Protein AF-A0A7C5M0U9-F1 (afdb_monomer_lite)

Radius of gyration: 35.45 Å; chains: 1; bounding box: 84×72×92 Å

Foldseek 3Di:
DDQQADPVRFRQQQCCFVVPDLVNLVVLVCCLVVVDQEAEAEEEDAAAAFDAQKEKAAQQFPQQDPLLNCCVPPPQVVQLQVQVVVVVGHYYHDFHADPVSAETADDDNACSGPRNVSSLLLHTYMYMYGYPPDDPVSNCVNRVSSVVSNVVSCVVCVVVSVVSSVCCQQPPDQKAFQDWDWDWDPAFDKTWGADPVCPPVSHTDIGRHTYGRHIGGPDMDGQAQKKKFDLLLLSLVVSCVSSVFWKKFFQAKDWAWWKWKAFQAKDFAPDDDSNARFIATDIDIDTDGDIRGGGIMMGGLSGSSSNVVCNAQDCHHPHHVVRRVSCVVPDGNGDIDRMIGRHDDDDGRIDTDPARFFDDFDDCCCQPNPPNDDFLQPPDPDWAFDQVLQWTWDDDPQWIWTAGLFPRDIDTDPLLRLVLQLVQQVPDPPDDNVNSVVVSVVVSVVPPDCAWDWDFDPQFIKIAHSVVSHIDTLDDDPWHWADWDAALVRFKIWTATLLFIKMTGPVSDIDGAGDDPDSQKHKQFAFDCLDPPQVHPPDTGFWDAQNVNFKIKGKIWGLVQFDKDWDWDPPDPDIDIDIGRDHDVPGWDTQMWIWMTGNVHDDTATADPVVDDRRFKDFRDWDDQNVSQWIWTWIAGNQQQKIWTWIAGNPHNYIDTLDMDGDPHHWDRWDDWDADPQQKTWTWGCNVVETFIWIAHNSNHTPGTQDDDPWHFPFWPHALVVQQKTKTWTQVPHPFEIFIWITGNSHDDIDTQDDDDFHWDWDARPNRQKIWTWGAFQLFHTWIWIDGGVHDTNDTPGDSSPPVSSNYLFFDKDWDWDADPVGDTWIKIKGAASPDDPVDDFAEDEDDDQAAPAAPRHGGHPISVSSVQRSVNPVGYIYMYIRPPRND

Sequence (888 aa):
MGRRENAQGLDLNRDFIKLESPEARSLVRAFNLWNPHLFIDTHTTNGSRHRYLLTYDVPHNPAAPESIRRYLRETMMPAVTRTLEDKDIATFYYGNFDKEYRRWDTYGNEGRYSTEYMGLRGRLSILSEAYSYAEYRDRVRATGEFVRACIDHVVANRQQVVKLLKEAEEKPAATVPLRSKVVAFDKKVTVLGYDPEDPESQTPKDFAVEFWGRFDPTLTVARPYAYVFPFDCSRVADRLRMHGIRLERLTEDVSADVLTYSARKIKRAKRPFQGHALVTAEIEAAPEDRTLPAGSYVVRTDQPLGVLAVYLLEPQSEDGLATWNFFDDRWDTGDVYPVVRVQQEVTLPTEPVDRIVPAERLTLDKTYGPKYRISFGGRPTIPSWLPEGDRYKVTFHGRQYAVSAKTGAYTLLDGTDKRDVTAALAKLPGLNEDAVRRVADEIARQLPSKRPIVVVHRNDLLVYFPDRKRASWLTATTAPEELAEMSPDGKWVAFVRNDDLYVVDMSGRERALVVSDSPNILSGKLDWVYQEELYGRGNYKAFWWSPDSQSIAFLQLDESPVHRYTVTDHIPVRQRHEITPYPKAGDPLPKVRLGIVSPMGGEPRWADLFDYSLEDLLISRVDWAPDGRRVMVQLQNRAQTWLDLCSVDARSGSVSRLFRETTPAWVSVLGPPHWLKDGSFLWLSERSGYQHIYHYSGKGELQGAVTSGEWTVQRLYGVDEEKKWVYFSGFRENNLQAHGYRVALGGGEPTRLTGDSGSHSLRFSPDFRYFFDVVSGVHRPMSVTLYETGGPRVREIMPYLDDRLKYFALHEPEFLQVPAADGEPLDAMLIRPPDFDPSRKYPVLIHVYSGPQAPTVRDAWRGTTYLWHQMLAQEGYCIWMCDNRSAS

pLDDT: mean 91.97, std 7.2, range [46.78, 98.62]

Secondary structure (DSSP, 8-state):
----B-TTS-BGGG-TTT--SHHHHHHHHHHHHH--SEEEEEEEE--S--S-SEEEE----TTS-HHHHHIIIIIIHHHHHHHHHTTT--EEE--EE-TTS-EEE-----TTSHHHHHHHTT-EEEEEEEETTS-HHHHHHHHHHHHHHHHHHHHHTHHHHHHHHHHHHHS--SEEEEEEEEEE-SS-EEEEEE-TT-TTTT-EEEEEEEEEEEEEEEEEEEPPSEEEE-TT-HHHHHHHHHTT---EEESS-EEEEEEEEEEEEEEE-SS-BTTB--EEEEEEEEEEEEEE-TT-EEEESSSTTHHHHHHHH-TT-TTSTTTTTTTTTT--TTSBPS-EEE-S-----EEE-SSPPP-BPP-HHHHT-TTT---SS------EE-TTSSEEEEEETTEEEEEETTT--EEEPTT--HHHHHHHHTTSTT--HHHHHHHHHHHHHH-S-SS-EEEEETTEEEEEETTTTEEEES---SSPPEEEEE-TTSSEEEEEETTEEEEEETTS-EEEEE--S-TTEEESB--HHIIIIITTTT--B-EEE-TTSS-EEEEEEE-TTSPEEEEEE-SSSS-EEEEEE-PPTTSPPPEEEEEEE-TT--PPEEP--TTS-TTSEEEEEEEE-TTSSEEEEEEEETT-SEEEEEEEETTT--EEEEEEEE-SS--------EE-TTS-EEEEE-TTSS-EEEEE-TTS-EEEES--SSS-EEEEEEEETTTTEEEEEE-SS-SS--EEEEEETT--PPEE---SSSEEEEEE-TTSSEEEEEEEETTEEEEEEEEETTS-EEEEEE----GGGGGB-PPPPEEEEEE-TTS-EEEEEEE--TT--TTS---EEEE----TT-----SS--THHHHHHHHHHHTTPEEEEE--GGG-

Structure (mmCIF, N/CA/C/O backbone):
data_AF-A0A7C5M0U9-F1
#
_entry.id   AF-A0A7C5M0U9-F1
#
loop_
_atom_site.group_PDB
_atom_site.id
_atom_site.type_symbol
_atom_site.label_atom_id
_atom_site.label_alt_id
_atom_site.label_comp_id
_atom_site.label_asym_id
_atom_site.label_entity_id
_atom_site.label_seq_id
_atom_site.pdbx_PDB_ins_code
_atom_site.Cartn_x
_atom_site.Cartn_y
_atom_site.Cartn_z
_atom_site.occupancy
_atom_site.B_iso_or_equiv
_atom_site.auth_seq_id
_atom_site.auth_comp_id
_atom_site.auth_asym_id
_atom_site.auth_atom_id
_atom_site.pdbx_PDB_model_num
ATOM 1 N N . MET A 1 1 ? 26.717 14.431 -6.717 1.00 46.78 1 MET A N 1
ATOM 2 C CA . MET A 1 1 ? 25.936 13.705 -7.743 1.00 46.78 1 MET A CA 1
ATOM 3 C C . MET A 1 1 ? 24.750 13.022 -7.081 1.00 46.78 1 MET A C 1
ATOM 5 O O . MET A 1 1 ? 24.894 12.585 -5.946 1.00 46.78 1 MET A O 1
ATOM 9 N N . GLY A 1 2 ? 23.591 12.979 -7.743 1.00 57.28 2 GLY A N 1
ATOM 10 C CA . GLY A 1 2 ? 22.420 12.248 -7.243 1.00 57.28 2 GLY A CA 1
ATOM 11 C C . GLY A 1 2 ? 22.656 10.734 -7.219 1.00 57.28 2 GLY A C 1
ATOM 12 O O . GLY A 1 2 ? 23.521 10.226 -7.934 1.00 57.28 2 GLY A O 1
ATOM 13 N N . ARG A 1 3 ? 21.898 10.008 -6.391 1.00 62.59 3 ARG A N 1
ATOM 14 C CA . ARG A 1 3 ? 21.891 8.540 -6.399 1.00 62.59 3 ARG A CA 1
ATOM 15 C C . ARG A 1 3 ? 21.162 8.067 -7.662 1.00 62.59 3 ARG A C 1
ATOM 17 O O . ARG A 1 3 ? 20.001 8.414 -7.839 1.00 62.59 3 ARG A O 1
ATOM 24 N N . ARG A 1 4 ? 21.853 7.326 -8.536 1.00 70.25 4 ARG A N 1
ATOM 25 C CA . ARG A 1 4 ? 21.291 6.772 -9.790 1.00 70.25 4 ARG A CA 1
ATOM 26 C C . ARG A 1 4 ? 20.506 5.477 -9.577 1.00 70.25 4 ARG A C 1
ATOM 28 O O . ARG A 1 4 ? 19.680 5.102 -10.396 1.00 70.25 4 ARG A O 1
ATOM 35 N N . GLU A 1 5 ? 20.783 4.805 -8.470 1.00 79.12 5 GLU A N 1
ATOM 36 C CA . GLU A 1 5 ? 20.197 3.518 -8.128 1.00 79.12 5 GLU A CA 1
ATOM 37 C C . GLU A 1 5 ? 18.822 3.671 -7.472 1.00 79.12 5 GLU A C 1
ATOM 39 O O . GLU A 1 5 ? 18.633 4.529 -6.600 1.00 79.12 5 GLU A O 1
ATOM 44 N N . ASN A 1 6 ? 17.893 2.782 -7.826 1.00 75.94 6 ASN A N 1
ATOM 45 C CA . ASN A 1 6 ? 16.628 2.631 -7.115 1.00 75.94 6 ASN A CA 1
ATOM 46 C C . ASN A 1 6 ? 16.832 1.958 -5.736 1.00 75.94 6 ASN A C 1
ATOM 48 O O . ASN A 1 6 ? 17.949 1.643 -5.315 1.00 75.94 6 ASN A O 1
ATOM 52 N N . ALA A 1 7 ? 15.743 1.710 -5.002 1.00 69.88 7 ALA A N 1
ATOM 53 C CA . ALA A 1 7 ? 15.807 1.082 -3.676 1.00 69.88 7 ALA A CA 1
ATOM 54 C C . ALA A 1 7 ? 16.388 -0.349 -3.686 1.00 69.88 7 ALA A C 1
ATOM 56 O O . ALA A 1 7 ? 16.802 -0.842 -2.638 1.00 69.88 7 ALA A O 1
ATOM 57 N N . GLN A 1 8 ? 16.438 -1.000 -4.852 1.00 67.06 8 GLN A N 1
ATOM 58 C CA . GLN A 1 8 ? 17.035 -2.323 -5.051 1.00 67.06 8 GLN A CA 1
ATOM 59 C C . GLN A 1 8 ? 18.526 -2.251 -5.422 1.00 67.06 8 GLN A C 1
ATOM 61 O O . GLN A 1 8 ? 19.152 -3.291 -5.599 1.00 67.06 8 GLN A O 1
ATOM 66 N N . GLY A 1 9 ? 19.105 -1.048 -5.537 1.00 79.19 9 GLY A N 1
ATOM 67 C CA . GLY A 1 9 ? 20.491 -0.863 -5.976 1.00 79.19 9 GLY A CA 1
ATOM 68 C C . GLY A 1 9 ? 20.676 -0.917 -7.497 1.00 79.19 9 GLY A C 1
ATOM 69 O O . GLY A 1 9 ? 21.811 -1.009 -7.954 1.00 79.19 9 GLY A O 1
ATOM 70 N N . LEU A 1 10 ? 19.590 -0.879 -8.281 1.00 80.62 10 LEU A N 1
ATOM 71 C CA . LEU A 1 10 ? 19.642 -0.955 -9.743 1.00 80.62 10 LEU A CA 1
ATOM 72 C C . LEU A 1 10 ? 19.702 0.443 -10.364 1.00 80.62 10 LEU A C 1
ATOM 74 O O . LEU A 1 10 ? 18.847 1.283 -10.083 1.00 80.62 10 LEU A O 1
ATOM 78 N N . ASP A 1 11 ? 20.686 0.679 -11.228 1.00 88.81 11 ASP A N 1
ATOM 79 C CA . ASP A 1 11 ? 20.783 1.869 -12.073 1.00 88.81 11 ASP A CA 1
ATOM 80 C C . ASP A 1 11 ? 19.769 1.761 -13.218 1.00 88.81 11 ASP A C 1
ATOM 82 O O . ASP A 1 11 ? 19.903 0.927 -14.118 1.00 88.81 11 ASP A O 1
ATOM 86 N N . LEU A 1 12 ? 18.753 2.624 -13.186 1.00 86.50 12 LEU A N 1
ATOM 87 C CA . LEU A 1 12 ? 17.674 2.629 -14.175 1.00 86.50 12 LEU A CA 1
ATOM 88 C C . LEU A 1 12 ? 18.185 2.925 -15.595 1.00 86.50 12 LEU A C 1
ATOM 90 O O . LEU A 1 12 ? 17.622 2.428 -16.567 1.00 86.50 12 LEU A O 1
ATOM 94 N N . ASN A 1 13 ? 19.298 3.657 -15.727 1.00 85.00 13 ASN A N 1
ATOM 95 C CA . ASN A 1 13 ? 19.946 3.944 -17.011 1.00 85.00 13 ASN A CA 1
ATOM 96 C C . ASN A 1 13 ? 20.828 2.768 -17.499 1.00 85.00 13 ASN A C 1
ATOM 98 O O . ASN A 1 13 ? 21.623 2.905 -18.426 1.00 85.00 13 ASN A O 1
ATOM 102 N N . ARG A 1 14 ? 20.771 1.602 -16.845 1.00 91.81 14 ARG A N 1
ATOM 103 C CA . ARG A 1 14 ? 21.458 0.369 -17.275 1.00 91.81 14 ARG A CA 1
ATOM 104 C C . ARG A 1 14 ? 20.505 -0.822 -17.386 1.00 91.81 14 ARG A C 1
ATOM 106 O O . ARG A 1 14 ? 20.961 -1.957 -17.494 1.00 91.81 14 ARG A O 1
ATOM 113 N N . ASP A 1 15 ? 19.195 -0.581 -17.329 1.00 92.50 15 ASP A N 1
ATOM 114 C CA . ASP A 1 15 ? 18.182 -1.628 -17.157 1.00 92.50 15 ASP A CA 1
ATOM 115 C C . ASP A 1 15 ? 17.341 -1.899 -18.417 1.00 92.50 15 ASP A C 1
ATOM 117 O O . ASP A 1 15 ? 16.514 -2.807 -18.414 1.00 92.50 15 ASP A O 1
ATOM 121 N N . PHE A 1 16 ? 17.559 -1.164 -19.515 1.00 94.56 16 PHE A N 1
ATOM 122 C CA . PHE A 1 16 ? 16.717 -1.233 -20.719 1.00 94.56 16 PHE A CA 1
ATOM 123 C C . PHE A 1 16 ? 16.769 -2.570 -21.469 1.00 94.56 16 PHE A C 1
ATOM 125 O O . PHE A 1 16 ? 15.836 -2.856 -22.210 1.00 94.56 16 PHE A O 1
ATOM 132 N N . ILE A 1 17 ? 17.803 -3.393 -21.250 1.00 95.56 17 ILE A N 1
ATOM 133 C CA . ILE A 1 17 ? 17.905 -4.766 -21.776 1.00 95.56 17 ILE A CA 1
ATOM 134 C C . ILE A 1 17 ? 17.333 -5.798 -20.802 1.00 95.56 17 ILE A C 1
ATOM 136 O O . ILE A 1 17 ? 16.597 -6.691 -21.195 1.00 95.56 17 ILE A O 1
ATOM 140 N N . LYS A 1 18 ? 17.685 -5.714 -19.519 1.00 93.19 18 LYS A N 1
ATOM 141 C CA . LYS A 1 18 ? 17.356 -6.765 -18.543 1.00 93.19 18 LYS A CA 1
ATOM 142 C C . LYS A 1 18 ? 15.956 -6.612 -17.928 1.00 93.19 18 LYS A C 1
ATOM 144 O O . LYS A 1 18 ? 15.379 -7.607 -17.484 1.00 93.19 18 LYS A O 1
ATOM 149 N N . LEU A 1 19 ? 15.404 -5.391 -17.943 1.00 91.25 19 LEU A N 1
ATOM 150 C CA . LEU A 1 19 ? 14.068 -5.017 -17.457 1.00 91.25 19 LEU A CA 1
ATOM 151 C C . LEU A 1 19 ? 13.758 -5.592 -16.072 1.00 91.25 19 LEU A C 1
ATOM 153 O O . LEU A 1 19 ? 12.736 -6.249 -15.846 1.00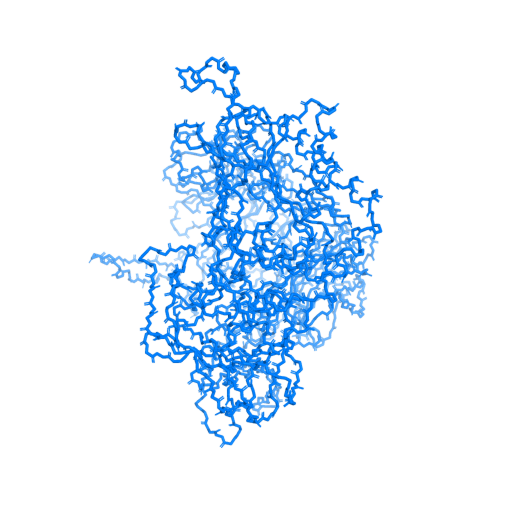 91.25 19 LEU A O 1
ATOM 157 N N . GLU A 1 20 ? 14.658 -5.383 -15.118 1.00 85.50 20 GLU A N 1
ATOM 158 C CA . GLU A 1 20 ? 14.514 -5.947 -13.777 1.00 85.50 20 GLU A CA 1
ATOM 159 C C . GLU A 1 20 ? 13.778 -5.018 -12.816 1.00 85.50 20 GLU A C 1
ATOM 161 O O . GLU A 1 20 ? 13.069 -5.500 -11.924 1.00 85.50 20 GLU A O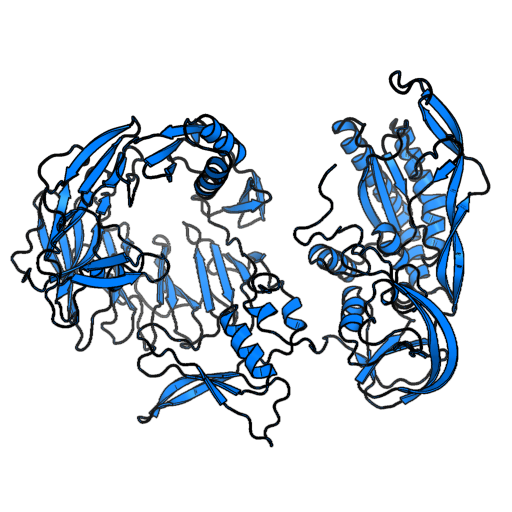 1
ATOM 166 N N . SER A 1 21 ? 13.890 -3.709 -13.031 1.00 81.44 21 SER A N 1
ATOM 167 C CA . SER A 1 21 ? 13.201 -2.691 -12.249 1.00 81.44 21 SER A CA 1
ATOM 168 C C . SER A 1 21 ? 11.746 -2.502 -12.716 1.00 81.44 21 SER A C 1
ATOM 170 O O . SER A 1 21 ? 11.461 -2.513 -13.922 1.00 81.44 21 SER A O 1
ATOM 172 N N . PRO A 1 22 ? 10.786 -2.309 -11.790 1.00 74.06 22 PRO A N 1
ATOM 173 C CA . PRO A 1 22 ? 9.418 -1.923 -12.140 1.00 74.06 22 PRO A CA 1
ATOM 174 C C . PRO A 1 22 ? 9.348 -0.633 -12.972 1.00 74.06 22 PRO A C 1
ATOM 176 O O . PRO A 1 22 ? 8.481 -0.503 -13.839 1.00 74.06 22 PRO A O 1
ATOM 179 N N . GLU A 1 23 ? 10.268 0.305 -12.734 1.00 82.94 23 GLU A N 1
ATOM 180 C CA . GLU A 1 23 ? 10.356 1.582 -13.439 1.00 82.94 23 GLU A CA 1
ATOM 181 C C . GLU A 1 23 ? 10.695 1.386 -14.924 1.00 82.94 23 GLU A C 1
ATOM 183 O O . GLU A 1 23 ? 9.953 1.868 -15.785 1.00 82.94 23 GLU A O 1
ATOM 188 N N . ALA A 1 24 ? 11.748 0.620 -15.241 1.00 87.69 24 ALA A N 1
ATOM 189 C CA . ALA A 1 24 ? 12.125 0.338 -16.628 1.00 87.69 24 ALA A CA 1
ATOM 190 C C . ALA A 1 24 ? 11.032 -0.452 -17.360 1.00 87.69 24 ALA A C 1
ATOM 192 O O . ALA A 1 24 ? 10.690 -0.124 -18.496 1.00 87.69 24 ALA A O 1
ATOM 193 N N . ARG A 1 25 ? 10.409 -1.440 -16.699 1.00 85.62 25 ARG A N 1
ATOM 194 C CA . ARG A 1 25 ? 9.270 -2.185 -17.270 1.00 85.62 25 ARG A CA 1
ATOM 195 C C . ARG A 1 25 ? 8.093 -1.279 -17.596 1.00 85.62 25 ARG A C 1
ATOM 197 O O . ARG A 1 25 ? 7.492 -1.417 -18.657 1.00 85.62 25 ARG A O 1
ATOM 204 N N . SER A 1 26 ? 7.760 -0.357 -16.696 1.00 82.62 26 SER A N 1
ATOM 205 C CA . SER A 1 26 ? 6.650 0.580 -16.898 1.00 82.62 26 SER A CA 1
ATOM 206 C C . SER A 1 26 ? 6.927 1.513 -18.074 1.00 82.62 26 SER A C 1
ATOM 208 O O . SER A 1 26 ? 6.050 1.725 -18.912 1.00 82.62 26 SER A O 1
ATOM 210 N N . LEU A 1 27 ? 8.161 2.012 -18.176 1.00 89.06 27 LEU A N 1
ATOM 211 C CA . LEU A 1 27 ? 8.588 2.865 -19.278 1.00 89.06 27 LEU A CA 1
ATOM 212 C C . LEU A 1 27 ? 8.574 2.114 -20.619 1.00 89.06 27 LEU A C 1
ATOM 214 O O . LEU A 1 27 ? 7.992 2.596 -21.589 1.00 89.06 27 LEU A O 1
ATOM 218 N N . VAL A 1 28 ? 9.119 0.897 -20.670 1.00 92.31 28 VAL A N 1
ATOM 219 C CA . VAL A 1 28 ? 9.087 0.070 -21.886 1.00 92.31 28 VAL A CA 1
ATOM 220 C C . VAL A 1 28 ? 7.664 -0.347 -22.252 1.00 92.31 28 VAL A C 1
ATOM 222 O O . VAL A 1 28 ? 7.319 -0.340 -23.430 1.00 92.31 28 VAL A O 1
ATOM 225 N N . ARG A 1 29 ? 6.786 -0.612 -21.278 1.00 87.25 29 ARG A N 1
ATOM 226 C CA . ARG A 1 29 ? 5.357 -0.835 -21.542 1.00 87.25 29 ARG A CA 1
ATOM 227 C C . ARG A 1 29 ? 4.712 0.387 -22.196 1.00 87.25 29 ARG A C 1
ATOM 229 O O . ARG A 1 29 ? 3.947 0.220 -23.143 1.00 87.25 29 ARG A O 1
ATOM 236 N N . ALA A 1 30 ? 5.039 1.598 -21.745 1.00 88.88 30 ALA A N 1
ATOM 237 C CA . ALA A 1 30 ? 4.588 2.820 -22.408 1.00 88.88 30 ALA A CA 1
ATOM 238 C C . ALA A 1 30 ? 5.130 2.913 -23.845 1.00 88.88 30 ALA A C 1
ATOM 240 O O . ALA A 1 30 ? 4.378 3.254 -24.754 1.00 88.88 30 ALA A O 1
ATOM 241 N N . PHE A 1 31 ? 6.389 2.529 -24.083 1.00 93.69 31 PHE A N 1
ATOM 242 C CA . PHE A 1 31 ? 6.954 2.473 -25.436 1.00 93.69 31 PHE A CA 1
ATOM 243 C C . PHE A 1 31 ? 6.272 1.434 -26.325 1.00 93.69 31 PHE A C 1
ATOM 245 O O . PHE A 1 31 ? 6.088 1.692 -27.508 1.00 93.69 31 PHE A O 1
ATOM 252 N N . ASN A 1 32 ? 5.872 0.286 -25.780 1.00 91.06 32 ASN A N 1
ATOM 253 C CA . ASN A 1 32 ? 5.153 -0.743 -26.532 1.00 91.06 32 ASN A CA 1
ATOM 254 C C . ASN A 1 32 ? 3.743 -0.277 -26.922 1.00 91.06 32 ASN A C 1
ATOM 256 O O . ASN A 1 32 ? 3.297 -0.553 -28.028 1.00 91.06 32 ASN A O 1
ATOM 260 N N . LEU A 1 33 ? 3.053 0.433 -26.023 1.00 86.56 33 LEU A N 1
ATOM 261 C CA . LEU A 1 33 ? 1.689 0.918 -26.256 1.00 86.56 33 LEU A CA 1
ATOM 262 C C . LEU A 1 33 ? 1.644 2.154 -27.161 1.00 86.56 33 LEU A C 1
ATOM 264 O O . LEU A 1 33 ? 0.762 2.264 -28.006 1.00 86.56 33 LEU A O 1
ATOM 268 N N . TRP A 1 34 ? 2.563 3.099 -26.957 1.00 91.94 34 TRP A N 1
ATOM 269 C CA . TRP A 1 34 ? 2.548 4.390 -27.646 1.00 91.94 34 TRP A CA 1
ATOM 270 C C . TRP A 1 34 ? 3.458 4.437 -28.876 1.00 91.94 34 TRP A C 1
ATOM 272 O O . TRP A 1 34 ? 3.145 5.139 -29.832 1.00 91.94 34 TRP A O 1
ATOM 282 N N . ASN A 1 35 ? 4.566 3.688 -28.855 1.00 90.31 35 ASN A N 1
ATOM 283 C CA . ASN A 1 35 ? 5.548 3.583 -29.936 1.00 90.31 35 ASN A CA 1
ATOM 284 C C . ASN A 1 35 ? 5.995 4.954 -30.501 1.00 90.31 35 ASN A C 1
ATOM 286 O O . ASN A 1 35 ? 5.722 5.275 -31.660 1.00 90.31 35 ASN A O 1
ATOM 290 N N . PRO A 1 36 ? 6.656 5.799 -29.684 1.00 93.94 36 PRO A N 1
ATOM 291 C CA . PRO A 1 36 ? 6.927 7.187 -30.045 1.00 93.94 36 PRO A CA 1
ATOM 292 C C . PRO A 1 36 ? 7.879 7.315 -31.239 1.00 93.94 36 PRO A C 1
ATOM 294 O O . PRO A 1 36 ? 8.899 6.634 -31.306 1.00 93.94 36 PRO A O 1
ATOM 297 N N . HIS A 1 37 ? 7.597 8.262 -32.140 1.00 95.69 37 HIS A N 1
ATOM 298 C CA . HIS A 1 37 ? 8.490 8.593 -33.259 1.00 95.69 37 HIS A CA 1
ATOM 299 C C . HIS A 1 37 ? 9.816 9.224 -32.797 1.00 95.69 37 HIS A C 1
ATOM 301 O O . HIS A 1 37 ? 10.847 8.977 -33.420 1.00 95.69 37 HIS A O 1
ATOM 307 N N . LEU A 1 38 ? 9.773 10.028 -31.726 1.00 96.75 38 LEU A N 1
ATOM 308 C CA . LEU A 1 38 ? 10.909 10.731 -31.126 1.00 96.75 38 LEU A CA 1
ATOM 309 C C . LEU A 1 38 ? 10.945 10.482 -29.614 1.00 96.75 38 LEU A C 1
ATOM 311 O O . LEU A 1 38 ? 9.958 10.726 -28.920 1.00 96.75 38 LEU A O 1
ATOM 315 N N . PHE A 1 39 ? 12.101 10.056 -29.117 1.00 96.69 39 PHE A N 1
ATOM 316 C CA . PHE A 1 39 ? 12.426 9.952 -27.700 1.00 96.69 39 PHE A CA 1
ATOM 317 C C . PHE A 1 39 ? 13.612 10.871 -27.383 1.00 96.69 39 PHE A C 1
ATOM 319 O O . PHE A 1 39 ? 14.616 10.862 -28.093 1.00 96.69 39 PHE A O 1
ATOM 326 N N . ILE A 1 40 ? 13.488 11.688 -26.336 1.00 97.12 40 ILE A N 1
ATOM 327 C CA . ILE A 1 40 ? 14.562 12.570 -25.868 1.00 97.12 40 ILE A CA 1
ATOM 328 C C . ILE A 1 40 ? 14.839 12.224 -24.411 1.00 97.12 40 ILE A C 1
ATOM 330 O O . ILE A 1 40 ? 13.965 12.391 -23.560 1.00 97.12 40 ILE A O 1
ATOM 334 N N . ASP A 1 41 ? 16.049 11.752 -24.140 1.00 94.50 41 ASP A N 1
ATOM 335 C CA . ASP A 1 41 ? 16.510 11.427 -22.803 1.00 94.50 41 ASP A CA 1
ATOM 336 C C . ASP A 1 41 ? 17.297 12.596 -22.211 1.00 94.50 41 ASP A C 1
ATOM 338 O O . ASP A 1 41 ? 18.410 12.903 -22.639 1.00 94.50 41 ASP A O 1
ATOM 342 N N . THR A 1 42 ? 16.697 13.293 -21.248 1.00 94.00 42 THR A N 1
ATOM 343 C CA . THR A 1 42 ? 17.275 14.500 -20.652 1.00 94.00 42 THR A CA 1
ATOM 344 C C . THR A 1 42 ? 18.045 14.173 -19.378 1.00 94.00 42 THR A C 1
ATOM 346 O O . THR A 1 42 ? 17.456 13.779 -18.370 1.00 94.00 42 THR A O 1
ATOM 349 N N . HIS A 1 43 ? 19.349 14.426 -19.399 1.00 91.44 43 HIS A N 1
ATOM 350 C CA . HIS A 1 43 ? 20.292 14.173 -18.318 1.00 91.44 43 HIS A CA 1
ATOM 351 C C . HIS A 1 43 ? 20.998 15.445 -17.848 1.00 91.44 43 HIS A C 1
ATOM 353 O O . HIS A 1 43 ? 20.979 16.508 -18.475 1.00 91.44 43 HIS A O 1
ATOM 359 N N . THR A 1 44 ? 21.612 15.329 -16.671 1.00 88.94 44 THR A N 1
ATOM 360 C CA . THR A 1 44 ? 22.604 16.284 -16.186 1.00 88.94 44 THR A CA 1
ATOM 361 C C . THR A 1 44 ? 23.882 15.534 -15.837 1.00 88.94 44 THR A C 1
ATOM 363 O O . THR A 1 44 ? 23.871 14.652 -14.971 1.00 88.94 44 THR A O 1
ATOM 366 N N . THR A 1 45 ? 24.989 15.932 -16.455 1.00 86.81 45 THR A N 1
ATOM 367 C CA . THR A 1 45 ? 26.295 15.281 -16.336 1.00 86.81 45 THR A CA 1
ATOM 368 C C . THR A 1 45 ? 27.330 16.171 -15.660 1.00 86.81 45 THR A C 1
ATOM 370 O O . THR A 1 45 ? 27.205 17.393 -15.596 1.00 86.81 45 THR A O 1
ATOM 373 N N . ASN A 1 46 ? 28.377 15.536 -15.148 1.00 81.00 46 ASN A N 1
ATOM 374 C CA . ASN A 1 46 ? 29.567 16.160 -14.584 1.00 81.00 46 ASN A CA 1
ATOM 375 C C . ASN A 1 46 ? 30.827 15.798 -15.395 1.00 81.00 46 ASN A C 1
ATOM 377 O O . ASN A 1 46 ? 31.892 15.662 -14.794 1.00 81.00 46 ASN A O 1
ATOM 381 N N . GLY A 1 47 ? 30.674 15.560 -16.706 1.00 82.31 47 GLY A N 1
ATOM 382 C CA . GLY A 1 47 ? 31.752 15.195 -17.635 1.00 82.31 47 GLY A CA 1
ATOM 383 C C . GLY A 1 47 ? 32.893 16.219 -17.717 1.00 82.31 47 GLY A C 1
ATOM 384 O O . GLY A 1 47 ? 33.059 17.065 -16.835 1.00 82.31 47 GLY A O 1
ATOM 385 N N . SER A 1 48 ? 33.708 16.148 -18.771 1.00 84.94 48 SER A N 1
ATOM 386 C CA . SER A 1 48 ? 34.817 17.093 -18.952 1.00 84.94 48 SER A CA 1
ATOM 387 C C . SER A 1 48 ? 34.327 18.546 -18.930 1.00 84.94 48 SER A C 1
ATOM 389 O O . SER A 1 48 ? 33.204 18.863 -19.319 1.00 84.94 48 SER A O 1
ATOM 391 N N . ARG A 1 49 ? 35.166 19.453 -18.425 1.00 87.00 49 ARG A N 1
ATOM 392 C CA . ARG A 1 49 ? 34.824 20.875 -18.340 1.00 87.00 49 ARG A CA 1
ATOM 393 C C . ARG A 1 49 ? 35.077 21.547 -19.688 1.00 87.00 49 ARG A C 1
ATOM 395 O O . ARG A 1 49 ? 36.192 21.496 -20.198 1.00 87.00 49 ARG A O 1
ATOM 402 N N . HIS A 1 50 ? 34.058 22.191 -20.245 1.00 92.12 50 HIS A N 1
ATOM 403 C CA . HIS A 1 50 ? 34.115 22.843 -21.556 1.00 92.12 50 HIS A CA 1
ATOM 404 C C . HIS A 1 50 ? 33.065 23.956 -21.679 1.00 92.12 50 HIS A C 1
ATOM 406 O O . HIS A 1 50 ? 32.239 24.146 -20.785 1.00 92.12 50 HIS A O 1
ATOM 412 N N . ARG A 1 51 ? 33.073 24.696 -22.795 1.00 92.12 51 ARG A N 1
ATOM 413 C CA . ARG A 1 51 ? 32.240 25.904 -22.962 1.00 92.12 51 ARG A CA 1
ATOM 414 C C . ARG A 1 51 ? 30.806 25.642 -23.439 1.00 92.12 51 ARG A C 1
ATOM 416 O O . ARG A 1 51 ? 30.003 26.568 -23.449 1.00 92.12 51 ARG A O 1
ATOM 423 N N . TYR A 1 52 ? 30.453 24.407 -23.801 1.00 93.19 52 TYR A N 1
ATOM 424 C CA . TYR A 1 52 ? 29.060 24.046 -24.099 1.00 93.19 52 TYR A CA 1
ATOM 425 C C . TYR A 1 52 ? 28.202 23.993 -22.827 1.00 93.19 52 TYR A C 1
ATOM 427 O O . TYR A 1 52 ? 28.592 23.359 -21.844 1.00 93.19 52 TYR A O 1
ATOM 435 N N . LEU A 1 53 ? 27.018 24.617 -22.867 1.00 90.50 53 LEU A N 1
ATOM 436 C CA . LEU A 1 53 ? 26.008 24.521 -21.799 1.00 90.50 53 LEU A CA 1
ATOM 437 C C . LEU A 1 53 ? 25.273 23.174 -21.823 1.00 90.50 53 LEU A C 1
ATOM 439 O O . LEU A 1 53 ? 24.832 22.674 -20.783 1.00 90.50 53 LEU A O 1
ATOM 443 N N . LEU A 1 54 ? 25.137 22.614 -23.023 1.00 95.12 54 LEU A N 1
ATOM 444 C CA . LEU A 1 54 ? 24.464 21.359 -23.306 1.00 95.12 54 LEU A CA 1
ATOM 445 C C . LEU A 1 54 ? 25.206 20.657 -24.440 1.00 95.12 54 LEU A C 1
ATOM 447 O O . LEU A 1 54 ? 25.522 21.272 -25.459 1.00 95.12 54 LEU A O 1
ATOM 451 N N . THR A 1 55 ? 25.461 19.370 -24.273 1.00 96.56 55 THR A N 1
ATOM 452 C CA . THR A 1 55 ? 25.841 18.483 -25.372 1.00 96.56 55 THR A CA 1
ATOM 453 C C . THR A 1 55 ? 24.718 17.489 -25.606 1.00 96.56 55 THR A C 1
ATOM 455 O O . THR A 1 55 ? 23.815 17.339 -24.783 1.00 96.56 55 THR A O 1
ATOM 458 N N . TYR A 1 56 ? 24.721 16.848 -26.761 1.00 96.88 56 TYR A N 1
ATOM 459 C CA . TYR A 1 56 ? 23.702 15.873 -27.112 1.00 96.88 56 TYR A CA 1
ATOM 460 C C . TYR A 1 56 ? 24.326 14.667 -27.775 1.00 96.88 56 TYR A C 1
ATOM 462 O O . TYR A 1 56 ? 25.436 14.739 -28.284 1.00 96.88 56 TYR A O 1
ATOM 470 N N . ASP A 1 57 ? 23.594 13.570 -27.854 1.00 95.69 57 ASP A N 1
ATOM 471 C CA . ASP A 1 57 ? 24.020 12.468 -28.694 1.00 95.69 57 ASP A CA 1
ATOM 472 C C . ASP A 1 57 ? 22.857 11.743 -29.350 1.00 95.69 57 ASP A C 1
ATOM 474 O O . ASP A 1 57 ? 21.699 11.924 -28.984 1.00 95.69 57 ASP A O 1
ATOM 478 N N . VAL A 1 58 ? 23.172 10.936 -30.351 1.00 96.69 58 VAL A N 1
ATOM 479 C CA . VAL A 1 58 ? 22.210 10.135 -31.131 1.00 96.69 58 VAL A CA 1
ATOM 480 C C . VAL A 1 58 ? 22.560 8.653 -30.965 1.00 96.69 58 VAL A C 1
ATOM 482 O O . VAL A 1 58 ? 23.537 8.373 -30.296 1.00 96.69 58 VAL A O 1
ATOM 485 N N . PRO A 1 59 ? 21.831 7.667 -31.508 1.00 95.19 59 PRO A N 1
ATOM 486 C CA . PRO A 1 59 ? 22.235 6.270 -31.385 1.00 95.19 59 PRO A CA 1
ATOM 487 C C . PRO A 1 59 ? 23.479 5.971 -32.228 1.00 95.19 59 PRO A C 1
ATOM 489 O O . PRO A 1 59 ? 23.584 6.393 -33.388 1.00 95.19 59 PRO A O 1
ATOM 492 N N . HIS A 1 60 ? 24.400 5.202 -31.659 1.00 93.44 60 HIS A N 1
ATOM 493 C CA . HIS A 1 60 ? 25.685 4.832 -32.254 1.00 93.44 60 HIS A CA 1
ATOM 494 C C . HIS A 1 60 ? 25.720 3.366 -32.638 1.00 93.44 60 HIS A C 1
ATOM 496 O O . HIS A 1 60 ? 26.501 2.995 -33.518 1.00 93.44 60 HIS A O 1
ATOM 502 N N . ASN A 1 61 ? 24.888 2.545 -31.992 1.00 95.50 61 ASN A N 1
ATOM 503 C CA . ASN A 1 61 ? 24.868 1.114 -32.188 1.00 95.50 61 ASN A CA 1
ATOM 504 C C . ASN A 1 61 ? 24.664 0.803 -33.677 1.00 95.50 61 ASN A C 1
ATOM 506 O O . ASN A 1 61 ? 23.648 1.200 -34.257 1.00 95.50 61 ASN A O 1
ATOM 510 N N . PRO A 1 62 ? 25.611 0.108 -34.326 1.00 95.75 62 PRO A N 1
ATOM 511 C CA . PRO A 1 62 ? 25.534 -0.111 -35.760 1.00 95.75 62 PRO A CA 1
ATOM 512 C C . PRO A 1 62 ? 24.376 -1.030 -36.175 1.00 95.75 62 PRO A C 1
ATOM 514 O O . PRO A 1 62 ? 24.037 -1.049 -37.357 1.00 95.75 62 PRO A O 1
ATOM 517 N N . ALA A 1 63 ? 23.738 -1.743 -35.237 1.00 95.38 63 ALA A N 1
ATOM 518 C CA . ALA A 1 63 ? 22.495 -2.470 -35.488 1.00 95.38 63 ALA A CA 1
ATOM 519 C C . ALA A 1 63 ? 21.254 -1.571 -35.580 1.00 95.38 63 ALA A C 1
ATOM 521 O O . ALA A 1 63 ? 20.260 -1.982 -36.179 1.00 95.38 63 ALA A O 1
ATOM 522 N N . ALA A 1 64 ? 21.294 -0.343 -35.053 1.00 94.50 64 ALA A N 1
ATOM 523 C CA . ALA A 1 64 ? 20.226 0.622 -35.288 1.00 94.50 64 ALA A CA 1
ATOM 524 C C . ALA A 1 64 ? 20.182 1.015 -36.783 1.00 94.50 64 ALA A C 1
ATOM 526 O O . ALA A 1 64 ? 21.249 1.205 -37.390 1.00 94.50 64 ALA A O 1
ATOM 527 N N . PRO A 1 65 ? 18.984 1.185 -37.386 1.00 94.19 65 PRO A N 1
ATOM 528 C CA . PRO A 1 65 ? 18.849 1.448 -38.816 1.00 94.19 65 PRO A CA 1
ATOM 529 C C . PRO A 1 65 ? 19.731 2.608 -39.287 1.00 94.19 65 PRO A C 1
ATOM 531 O O . PRO A 1 65 ? 19.654 3.725 -38.770 1.00 94.19 65 PRO A O 1
ATOM 534 N N . GLU A 1 66 ? 20.573 2.347 -40.288 1.00 92.94 66 GLU A N 1
ATOM 535 C CA . GLU A 1 66 ? 21.527 3.332 -40.809 1.00 92.94 66 GLU A CA 1
ATOM 536 C C . GLU A 1 66 ? 20.823 4.598 -41.306 1.00 92.94 66 GLU A C 1
ATOM 538 O O . GLU A 1 66 ? 21.284 5.706 -41.041 1.00 92.94 66 GLU A O 1
ATOM 543 N N . SER A 1 67 ? 19.665 4.448 -41.954 1.00 94.06 67 SER A N 1
ATOM 544 C CA . SER A 1 67 ? 18.848 5.567 -42.430 1.00 94.06 67 SER A CA 1
ATOM 545 C C . SER A 1 67 ? 18.459 6.529 -41.300 1.00 94.06 67 SER A C 1
ATOM 547 O O . SER A 1 67 ? 18.523 7.745 -41.485 1.00 94.06 67 SER A O 1
ATOM 549 N N . ILE A 1 68 ? 18.119 5.998 -40.120 1.00 95.62 68 ILE A N 1
ATOM 550 C CA . ILE A 1 68 ? 17.778 6.775 -38.923 1.00 95.62 68 ILE A CA 1
ATOM 551 C C . ILE A 1 68 ? 19.019 7.446 -38.340 1.00 95.62 68 ILE A C 1
ATOM 553 O O . ILE A 1 68 ? 19.002 8.656 -38.107 1.00 95.62 68 ILE A O 1
ATOM 557 N N . ARG A 1 69 ? 20.107 6.687 -38.139 1.00 95.00 69 ARG A N 1
ATOM 558 C CA . ARG A 1 69 ? 21.363 7.230 -37.595 1.00 95.00 69 ARG A CA 1
ATOM 559 C C . ARG A 1 69 ? 21.902 8.363 -38.468 1.00 95.00 69 ARG A C 1
ATOM 561 O O . ARG A 1 69 ? 22.282 9.412 -37.948 1.00 95.00 69 ARG A O 1
ATOM 568 N N . ARG A 1 70 ? 21.869 8.183 -39.791 1.00 95.44 70 ARG A N 1
ATOM 569 C CA . ARG A 1 70 ? 22.292 9.188 -40.771 1.00 95.44 70 ARG A CA 1
ATOM 570 C C . ARG A 1 70 ? 21.399 10.424 -40.744 1.00 95.44 70 ARG A C 1
ATOM 572 O O . ARG A 1 70 ? 21.914 11.532 -40.672 1.00 95.44 70 ARG A O 1
ATOM 579 N N . TYR A 1 71 ? 20.074 10.256 -40.738 1.00 97.69 71 TYR A N 1
ATOM 580 C CA . TYR A 1 71 ? 19.144 11.386 -40.642 1.00 97.69 71 TYR A CA 1
ATOM 581 C C . TYR A 1 71 ? 19.376 12.216 -39.373 1.00 97.69 71 TYR A C 1
ATOM 583 O O . TYR A 1 71 ? 19.479 13.441 -39.446 1.00 97.69 71 TYR A O 1
ATOM 591 N N . LEU A 1 72 ? 19.522 11.560 -38.218 1.00 97.75 72 LEU A N 1
ATOM 592 C CA . LEU A 1 72 ? 19.820 12.245 -36.963 1.00 97.75 72 LEU A CA 1
ATOM 593 C C . LEU A 1 72 ? 21.143 13.013 -37.054 1.00 97.75 72 LEU A C 1
ATOM 595 O O . LEU A 1 72 ? 21.173 14.214 -36.784 1.00 97.75 72 LEU A O 1
ATOM 599 N N . ARG A 1 73 ? 22.216 12.343 -37.491 1.00 94.94 73 ARG A N 1
ATOM 600 C CA . ARG A 1 73 ? 23.572 12.900 -37.457 1.00 94.94 73 ARG A CA 1
ATOM 601 C C . ARG A 1 73 ? 23.831 13.981 -38.510 1.00 94.94 73 ARG A C 1
ATOM 603 O O . ARG A 1 73 ? 24.510 14.964 -38.220 1.00 94.94 73 ARG A O 1
ATOM 610 N N . GLU A 1 74 ? 23.299 13.807 -39.717 1.00 95.25 74 GLU A N 1
ATOM 611 C CA . GLU A 1 74 ? 23.611 14.647 -40.882 1.00 95.25 74 GLU A CA 1
ATOM 612 C C . GLU A 1 74 ? 22.514 15.667 -41.213 1.00 95.25 74 GLU A C 1
ATOM 614 O O . GLU A 1 74 ? 22.785 16.646 -41.903 1.00 95.25 74 GLU A O 1
ATOM 619 N N . THR A 1 75 ? 21.277 15.464 -40.744 1.00 97.25 75 THR A N 1
ATOM 620 C CA . THR A 1 75 ? 20.139 16.342 -41.075 1.00 97.25 75 THR A CA 1
ATOM 621 C C . THR A 1 75 ? 19.567 17.041 -39.846 1.00 97.25 75 THR A C 1
ATOM 623 O O . THR A 1 75 ? 19.600 18.270 -39.769 1.00 97.25 75 THR A O 1
ATOM 626 N N . MET A 1 76 ? 19.053 16.277 -38.879 1.00 97.75 76 MET A N 1
ATOM 627 C CA . MET A 1 76 ? 18.303 16.839 -37.755 1.00 97.75 76 MET A CA 1
ATOM 628 C C . MET A 1 76 ? 19.208 17.598 -36.785 1.00 97.75 76 MET A C 1
ATOM 630 O O . MET A 1 76 ? 18.978 18.782 -36.541 1.00 97.75 76 MET A O 1
ATOM 634 N N . MET A 1 77 ? 20.254 16.957 -36.258 1.00 97.75 77 MET A N 1
ATOM 635 C CA . MET A 1 77 ? 21.096 17.585 -35.238 1.00 97.75 77 MET A CA 1
ATOM 636 C C . MET A 1 77 ? 21.858 18.819 -35.744 1.00 97.75 77 MET A C 1
ATOM 638 O O . MET A 1 77 ? 21.855 19.821 -35.034 1.00 97.75 77 MET A O 1
ATOM 642 N N . PRO A 1 78 ? 22.395 18.860 -36.982 1.00 97.12 78 PRO A N 1
ATOM 643 C CA . PRO A 1 78 ? 22.962 20.093 -37.535 1.00 97.12 78 PRO A CA 1
ATOM 644 C C . PRO A 1 78 ? 21.949 21.240 -37.690 1.00 97.12 78 PRO A C 1
ATOM 646 O O . PRO A 1 78 ? 22.317 22.413 -37.616 1.00 97.12 78 PRO A O 1
ATOM 649 N N . ALA A 1 79 ? 20.667 20.943 -37.930 1.00 97.50 79 ALA A N 1
ATOM 650 C CA . ALA A 1 79 ? 19.621 21.966 -37.949 1.00 97.50 79 ALA A CA 1
ATOM 651 C C . ALA A 1 79 ? 19.288 22.459 -36.532 1.00 97.50 79 ALA A C 1
ATOM 653 O O . ALA A 1 79 ? 19.223 23.666 -36.314 1.00 97.50 79 ALA A O 1
ATOM 654 N N . VAL A 1 80 ? 19.151 21.539 -35.570 1.00 98.00 80 VAL A N 1
ATOM 655 C CA . VAL A 1 80 ? 18.900 21.862 -34.155 1.00 98.00 80 VAL A CA 1
ATOM 656 C C . VAL A 1 80 ? 20.043 22.689 -33.561 1.00 98.00 80 VAL A C 1
ATOM 658 O O . VAL A 1 80 ? 19.777 23.684 -32.891 1.00 98.00 80 VAL A O 1
ATOM 661 N N . THR A 1 81 ? 21.302 22.336 -33.844 1.00 96.88 81 THR A N 1
ATOM 662 C CA . THR A 1 81 ? 22.472 23.104 -33.391 1.00 96.88 81 THR A CA 1
ATOM 663 C C . THR A 1 81 ? 22.420 24.543 -33.887 1.00 96.88 81 THR A C 1
ATOM 665 O O . THR A 1 81 ? 22.523 25.443 -33.062 1.00 96.88 81 THR A O 1
ATOM 668 N N . ARG A 1 82 ? 22.143 24.779 -35.177 1.00 97.25 82 ARG A N 1
ATOM 669 C CA . ARG A 1 82 ? 22.004 26.144 -35.719 1.00 97.25 82 ARG A CA 1
ATOM 670 C C . ARG A 1 82 ? 20.892 26.939 -35.029 1.00 97.25 82 ARG A C 1
ATOM 672 O O . ARG A 1 82 ? 21.097 28.083 -34.649 1.00 97.25 82 ARG A O 1
ATOM 679 N N . THR A 1 83 ? 19.737 26.315 -34.783 1.00 97.12 83 THR A N 1
ATOM 680 C CA . THR A 1 83 ? 18.629 26.959 -34.052 1.00 97.12 83 THR A CA 1
ATOM 681 C C . THR A 1 83 ? 19.002 27.354 -32.618 1.00 97.12 83 THR A C 1
ATOM 683 O O . THR A 1 83 ? 18.453 28.318 -32.087 1.00 97.12 83 THR A O 1
ATOM 686 N N . LEU A 1 84 ? 19.898 26.612 -31.965 1.00 96.81 84 LEU A N 1
ATOM 687 C CA . LEU A 1 84 ? 20.381 26.943 -30.622 1.00 96.81 84 LEU A CA 1
ATOM 688 C C . LEU A 1 84 ? 21.508 27.976 -30.639 1.00 96.81 84 LEU A C 1
ATOM 690 O O . LEU A 1 84 ? 21.548 28.827 -29.750 1.00 96.81 84 LEU A O 1
ATOM 694 N N . GLU A 1 85 ? 22.365 27.955 -31.659 1.00 95.50 85 GLU A N 1
ATOM 695 C CA . GLU A 1 85 ? 23.370 28.993 -31.904 1.00 95.50 85 GLU A CA 1
ATOM 696 C C . GLU A 1 85 ? 22.712 30.369 -32.087 1.00 95.50 85 GLU A C 1
ATOM 698 O O . GLU A 1 85 ? 23.145 31.321 -31.444 1.00 95.50 85 GLU A O 1
ATOM 703 N N . ASP A 1 86 ? 21.588 30.453 -32.814 1.00 95.62 86 ASP A N 1
ATOM 704 C CA . ASP A 1 86 ? 20.772 31.679 -32.954 1.00 95.62 86 ASP A CA 1
ATOM 705 C C . ASP A 1 86 ? 20.221 32.216 -31.613 1.00 95.62 86 ASP A C 1
ATOM 707 O O . ASP A 1 86 ? 19.690 33.326 -31.538 1.00 95.62 86 ASP A O 1
ATOM 711 N N . LYS A 1 87 ? 20.307 31.419 -30.541 1.00 94.69 87 LYS A N 1
ATOM 712 C CA . LYS A 1 87 ? 19.876 31.760 -29.175 1.00 94.69 87 LYS A CA 1
ATOM 713 C C . LYS A 1 87 ? 21.044 31.885 -28.195 1.00 94.69 87 LYS A C 1
ATOM 715 O O . LYS A 1 87 ? 20.809 31.863 -26.979 1.00 94.69 87 LYS A O 1
ATOM 720 N N . ASP A 1 88 ? 22.271 31.978 -28.703 1.00 93.50 88 ASP A N 1
ATOM 721 C CA . ASP A 1 88 ? 23.514 32.011 -27.928 1.00 93.50 88 ASP A CA 1
ATOM 722 C C . ASP A 1 88 ? 23.710 30.762 -27.046 1.00 93.50 88 ASP A C 1
ATOM 724 O O . ASP A 1 88 ? 24.209 30.835 -25.920 1.00 93.50 88 ASP A O 1
ATOM 728 N N . ILE A 1 89 ? 23.275 29.591 -27.526 1.00 94.44 89 ILE A N 1
ATOM 729 C CA . ILE A 1 89 ? 23.452 28.305 -26.841 1.00 94.44 89 ILE A CA 1
ATOM 730 C C . ILE A 1 89 ? 24.333 27.408 -27.713 1.00 94.44 89 ILE A C 1
ATOM 732 O O . ILE A 1 89 ? 23.857 26.687 -28.589 1.00 94.44 89 ILE A O 1
ATOM 736 N N . ALA A 1 90 ? 25.637 27.425 -27.439 1.00 92.94 90 ALA A N 1
ATOM 737 C CA . ALA A 1 90 ? 26.577 26.516 -28.082 1.00 92.94 90 ALA A CA 1
ATOM 738 C C . ALA A 1 90 ? 26.307 25.070 -27.639 1.00 92.94 90 ALA A C 1
ATOM 740 O O . ALA A 1 90 ? 26.303 24.765 -26.440 1.00 92.94 90 ALA A O 1
ATOM 741 N N . THR A 1 91 ? 26.133 24.178 -28.615 1.00 95.44 91 THR A N 1
ATOM 742 C CA . THR A 1 91 ? 25.940 22.739 -28.399 1.00 95.44 91 THR A CA 1
ATOM 743 C C . THR A 1 91 ? 26.837 21.929 -29.320 1.00 95.44 91 THR A C 1
ATOM 745 O O . THR A 1 91 ? 27.220 22.388 -30.394 1.00 95.44 91 THR A O 1
ATOM 748 N N . PHE A 1 92 ? 27.177 20.716 -28.900 1.00 95.25 92 PHE A N 1
ATOM 749 C CA . PHE A 1 92 ? 27.957 19.784 -29.704 1.00 95.25 92 PHE A CA 1
ATOM 750 C C . PHE A 1 92 ? 27.626 18.341 -29.324 1.00 95.25 92 PHE A C 1
ATOM 752 O O . PHE A 1 92 ? 26.925 18.103 -28.336 1.00 95.25 92 PHE A O 1
ATOM 759 N N . TYR A 1 93 ? 28.136 17.383 -30.097 1.00 95.25 93 TYR A N 1
ATOM 760 C CA . TYR A 1 93 ? 28.020 15.974 -29.746 1.00 95.25 93 TYR A CA 1
ATOM 761 C C . TYR A 1 93 ? 28.702 15.683 -28.403 1.00 95.25 93 TYR A C 1
ATOM 763 O O . TYR A 1 93 ? 29.791 16.194 -28.119 1.00 95.25 93 TYR A O 1
ATOM 771 N N . TYR A 1 94 ? 28.050 14.861 -27.587 1.00 95.06 94 TYR A N 1
ATOM 772 C CA . TYR A 1 94 ? 28.521 14.455 -26.276 1.00 95.06 94 TYR A CA 1
ATOM 773 C C . TYR A 1 94 ? 29.883 13.772 -26.386 1.00 95.06 94 TYR A C 1
ATOM 775 O O . TYR A 1 94 ? 30.160 13.001 -27.304 1.00 95.06 94 TYR A O 1
ATOM 783 N N . GLY A 1 95 ? 30.744 14.079 -25.428 1.00 93.94 95 GLY A N 1
ATOM 784 C CA . GLY A 1 95 ? 32.024 13.423 -25.270 1.00 93.94 95 GLY A CA 1
ATOM 785 C C . GLY A 1 95 ? 32.812 14.019 -24.119 1.00 93.94 95 GLY A C 1
ATOM 786 O O . GLY A 1 95 ? 32.371 14.958 -23.453 1.00 93.94 95 GLY A O 1
ATOM 787 N N . ASN A 1 96 ? 33.972 13.428 -23.862 1.00 94.31 96 ASN A N 1
ATOM 788 C CA . ASN A 1 96 ? 34.906 13.879 -22.845 1.00 94.31 96 ASN A CA 1
ATOM 789 C C . ASN A 1 96 ? 36.299 14.032 -23.455 1.00 94.31 96 ASN A C 1
ATOM 791 O O . ASN A 1 96 ? 36.674 13.264 -24.338 1.00 94.31 96 ASN A O 1
ATOM 795 N N . PHE A 1 97 ? 37.070 15.005 -22.967 1.00 93.50 97 PHE A N 1
ATOM 796 C CA . PHE A 1 97 ? 38.479 15.116 -23.336 1.00 93.50 97 PHE A CA 1
ATOM 797 C C . PHE A 1 97 ? 39.276 13.948 -22.746 1.00 93.50 97 PHE A C 1
ATOM 799 O O . PHE A 1 97 ? 39.074 13.583 -21.581 1.00 93.50 97 PHE A O 1
ATOM 806 N N . ASP A 1 98 ? 40.221 13.419 -23.522 1.00 92.56 98 ASP A N 1
ATOM 807 C CA . ASP A 1 98 ? 41.337 12.657 -22.964 1.00 92.56 98 ASP A CA 1
ATOM 808 C C . ASP A 1 98 ? 42.280 13.571 -22.162 1.00 92.56 98 ASP A C 1
ATOM 810 O O . ASP A 1 98 ? 42.134 14.795 -22.117 1.00 92.56 98 ASP A O 1
ATOM 814 N N . LYS A 1 99 ? 43.263 12.976 -21.482 1.00 88.25 99 LYS A N 1
ATOM 815 C CA . LYS A 1 99 ? 44.167 13.729 -20.599 1.00 88.25 99 LYS A CA 1
ATOM 816 C C . LYS A 1 99 ? 45.011 14.750 -21.362 1.00 88.25 99 LYS A C 1
ATOM 818 O O . LYS A 1 99 ? 45.362 15.782 -20.799 1.00 88.25 99 LYS A O 1
ATOM 823 N N . GLU A 1 100 ? 45.341 14.459 -22.618 1.00 89.94 100 GLU A N 1
ATOM 824 C CA . GLU A 1 100 ? 46.163 15.308 -23.477 1.00 89.94 100 GLU A CA 1
ATOM 825 C C . GLU A 1 100 ? 45.361 16.318 -24.317 1.00 89.94 100 GLU A C 1
ATOM 827 O O . GLU A 1 100 ? 45.972 17.057 -25.092 1.00 89.94 100 GLU A O 1
ATOM 832 N N . TYR A 1 101 ? 44.027 16.366 -24.192 1.00 91.12 101 TYR A N 1
ATOM 833 C CA . TYR A 1 101 ? 43.140 17.207 -25.013 1.00 91.12 101 TYR A CA 1
ATOM 834 C C . TYR A 1 101 ? 43.351 17.002 -26.527 1.00 91.12 101 TYR A C 1
ATOM 836 O O . TYR A 1 101 ? 43.312 17.944 -27.323 1.00 91.12 101 TYR A O 1
ATOM 844 N N . ARG A 1 102 ? 43.604 15.754 -26.934 1.00 93.50 102 ARG A N 1
ATOM 845 C CA . ARG A 1 102 ? 43.766 15.315 -28.329 1.00 93.50 102 ARG A CA 1
ATOM 846 C C . ARG A 1 102 ? 42.570 14.513 -28.829 1.00 93.50 102 ARG A C 1
ATOM 848 O O . ARG A 1 102 ? 42.369 14.455 -30.047 1.00 93.50 102 ARG A O 1
ATOM 855 N N . ARG A 1 103 ? 41.787 13.919 -27.927 1.00 94.75 103 ARG A N 1
ATOM 856 C CA . ARG A 1 103 ? 40.609 13.101 -28.238 1.00 94.75 103 ARG A CA 1
ATOM 857 C C . ARG A 1 103 ? 39.359 13.613 -27.542 1.00 94.75 103 ARG A C 1
ATOM 859 O O . ARG A 1 103 ? 39.419 14.158 -26.443 1.00 94.75 103 ARG A O 1
ATOM 866 N N . TRP A 1 104 ? 38.234 13.420 -28.219 1.00 96.12 104 TRP A N 1
ATOM 867 C CA . TRP A 1 104 ? 36.886 13.607 -27.702 1.00 96.12 104 TRP A CA 1
ATOM 868 C C . TRP A 1 104 ? 36.174 12.256 -27.735 1.00 96.12 104 TRP A C 1
ATOM 870 O O . TRP A 1 104 ? 35.834 11.778 -28.814 1.00 96.12 104 TRP A O 1
ATOM 880 N N . ASP A 1 105 ? 36.006 11.616 -26.581 1.00 94.94 105 ASP A N 1
ATOM 881 C CA . ASP A 1 105 ? 35.484 10.250 -26.465 1.00 94.94 105 ASP A CA 1
ATOM 882 C C . ASP A 1 105 ? 34.012 10.256 -26.023 1.00 94.94 105 ASP A C 1
ATOM 884 O O . ASP A 1 105 ? 33.684 10.816 -24.970 1.00 94.94 105 ASP A O 1
ATOM 888 N N . THR A 1 106 ? 33.126 9.620 -26.800 1.00 93.62 106 THR A N 1
ATOM 889 C CA . THR A 1 106 ? 31.719 9.410 -26.397 1.00 93.62 106 THR A CA 1
ATOM 890 C C . THR A 1 106 ? 31.547 8.176 -25.488 1.00 93.62 106 THR A C 1
ATOM 892 O O . THR A 1 106 ? 32.513 7.502 -25.124 1.00 93.62 106 THR A O 1
ATOM 895 N N . TYR A 1 107 ? 30.312 7.902 -25.060 1.00 91.88 107 TYR A N 1
ATOM 896 C CA . TYR A 1 107 ? 29.942 6.724 -24.273 1.00 91.88 107 TYR A CA 1
ATOM 897 C C . TYR A 1 107 ? 29.763 5.473 -25.153 1.00 91.88 107 TYR A C 1
ATOM 899 O O . TYR A 1 107 ? 29.828 5.531 -26.376 1.00 91.88 107 TYR A O 1
ATOM 907 N N . GLY A 1 108 ? 29.603 4.309 -24.521 1.00 91.94 108 GLY A N 1
ATOM 908 C CA . GLY A 1 108 ? 29.471 3.038 -25.234 1.00 91.94 108 GLY A CA 1
ATOM 909 C C . GLY A 1 108 ? 28.150 2.890 -26.002 1.00 91.94 108 GLY A C 1
ATOM 910 O O . GLY A 1 108 ? 27.177 3.593 -25.741 1.00 91.94 108 GLY A O 1
ATOM 911 N N . ASN A 1 109 ? 28.122 1.963 -26.959 1.00 94.31 109 ASN A N 1
ATOM 912 C CA . ASN A 1 109 ? 26.994 1.729 -27.865 1.00 94.31 109 ASN A CA 1
ATOM 913 C C . ASN A 1 109 ? 26.035 0.617 -27.387 1.00 94.31 109 ASN A C 1
ATOM 915 O O . ASN A 1 109 ? 25.217 0.122 -28.167 1.00 94.31 109 ASN A O 1
ATOM 919 N N . GLU A 1 110 ? 26.172 0.157 -26.144 1.00 95.75 110 GLU A N 1
ATOM 920 C CA . GLU A 1 110 ? 25.424 -0.982 -25.618 1.00 95.75 110 GLU A CA 1
ATOM 921 C C . GLU A 1 110 ? 23.921 -0.683 -25.468 1.00 95.75 110 GLU A C 1
ATOM 923 O O . GLU A 1 110 ? 23.512 0.391 -25.025 1.00 95.75 110 GLU A O 1
ATOM 928 N N . GLY A 1 111 ? 23.068 -1.666 -25.773 1.00 94.94 111 GLY A N 1
ATOM 929 C CA . GLY A 1 111 ? 21.609 -1.507 -25.715 1.00 94.94 111 GLY A CA 1
ATOM 930 C C . GLY A 1 111 ? 21.031 -1.201 -24.322 1.00 94.94 111 GLY A C 1
ATOM 931 O O . GLY A 1 111 ? 19.861 -0.851 -24.213 1.00 94.94 111 GLY A O 1
ATOM 932 N N . ARG A 1 112 ? 21.813 -1.315 -23.241 1.00 95.12 112 ARG A N 1
ATOM 933 C CA . ARG A 1 112 ? 21.425 -0.919 -21.874 1.00 95.12 112 ARG A CA 1
ATOM 934 C C . ARG A 1 112 ? 21.167 0.577 -21.711 1.00 95.12 112 ARG A C 1
ATOM 936 O O . ARG A 1 112 ? 20.491 0.952 -20.753 1.00 95.12 112 ARG A O 1
ATOM 943 N N . TYR A 1 113 ? 21.723 1.409 -22.591 1.00 94.44 113 TYR A N 1
ATOM 944 C CA . TYR A 1 113 ? 21.472 2.845 -22.618 1.00 94.44 113 TYR A CA 1
ATOM 945 C C . TYR A 1 113 ? 20.161 3.115 -23.355 1.00 94.44 113 TYR A C 1
ATOM 947 O O . TYR A 1 113 ? 19.951 2.613 -24.455 1.00 94.44 113 TYR A O 1
ATOM 955 N N . SER A 1 114 ? 19.286 3.930 -22.772 1.00 94.12 114 SER A N 1
ATOM 956 C CA . SER A 1 114 ? 17.976 4.305 -23.336 1.00 94.12 114 SER A CA 1
ATOM 957 C C . SER A 1 114 ? 18.051 4.764 -24.803 1.00 94.12 114 SER A C 1
ATOM 959 O O . SER A 1 114 ? 17.217 4.364 -25.618 1.00 94.12 114 SER A O 1
ATOM 961 N N . THR A 1 115 ? 19.065 5.567 -25.147 1.00 95.38 115 THR A N 1
ATOM 962 C CA . THR A 1 115 ? 19.245 6.124 -26.490 1.00 95.38 115 THR A CA 1
ATOM 963 C C . THR A 1 115 ? 19.584 5.046 -27.510 1.00 95.38 115 THR A C 1
ATOM 965 O O . THR A 1 115 ? 18.974 4.983 -28.578 1.00 95.38 115 THR A O 1
ATOM 968 N N . GLU A 1 116 ? 20.500 4.149 -27.150 1.00 96.25 116 GLU A N 1
ATOM 969 C CA . GLU A 1 116 ? 20.878 3.006 -27.979 1.00 96.25 116 GLU A CA 1
ATOM 970 C C . GLU A 1 116 ? 19.727 1.996 -28.079 1.00 96.25 116 GLU A C 1
ATOM 972 O O . GLU A 1 116 ? 19.401 1.532 -29.171 1.00 96.25 116 GLU A O 1
ATOM 977 N N . TYR A 1 117 ? 19.026 1.735 -26.970 1.00 97.06 117 TYR A N 1
ATOM 978 C CA . TYR A 1 117 ? 17.836 0.887 -26.916 1.00 97.06 117 TYR A CA 1
ATOM 979 C C . TYR A 1 117 ? 16.737 1.356 -27.876 1.00 97.06 117 TYR A C 1
ATOM 981 O O . TYR A 1 117 ? 16.213 0.568 -28.662 1.00 97.06 117 TYR A O 1
ATOM 989 N N . MET A 1 118 ? 16.386 2.645 -27.850 1.00 96.50 118 MET A N 1
ATOM 990 C CA . MET A 1 118 ? 15.373 3.200 -28.754 1.00 96.50 118 MET A CA 1
ATOM 991 C C . MET A 1 118 ? 15.851 3.219 -30.212 1.00 96.50 118 MET A C 1
ATOM 993 O O . MET A 1 118 ? 15.044 2.999 -31.120 1.00 96.50 118 MET A O 1
ATOM 997 N N . GLY A 1 119 ? 17.158 3.380 -30.441 1.00 95.50 119 GLY A N 1
ATOM 998 C CA . GLY A 1 119 ? 17.779 3.185 -31.752 1.00 95.50 119 GLY A CA 1
ATOM 999 C C . GLY A 1 119 ? 17.615 1.757 -32.288 1.00 95.50 119 GLY A C 1
ATOM 1000 O O . GLY A 1 119 ? 17.188 1.579 -33.429 1.00 95.50 119 GLY A O 1
ATOM 1001 N N . LEU A 1 120 ? 17.865 0.733 -31.461 1.00 95.62 120 LEU A N 1
ATOM 1002 C CA . LEU A 1 120 ? 17.657 -0.687 -31.801 1.00 95.62 120 LEU A CA 1
ATOM 1003 C C . LEU A 1 120 ? 16.189 -1.019 -32.116 1.00 95.62 120 LEU A C 1
ATOM 1005 O O . LEU A 1 120 ? 15.905 -1.961 -32.855 1.00 95.62 120 LEU A O 1
ATOM 1009 N N . ARG A 1 121 ? 15.250 -0.228 -31.584 1.00 95.12 121 ARG A N 1
ATOM 1010 C CA . ARG A 1 121 ? 13.807 -0.305 -31.879 1.00 95.12 121 ARG A CA 1
ATOM 1011 C C . ARG A 1 121 ? 13.394 0.482 -33.126 1.00 95.12 121 ARG A C 1
ATOM 1013 O O . ARG A 1 121 ? 12.204 0.578 -33.413 1.00 95.12 121 ARG A O 1
ATOM 1020 N N . GLY A 1 122 ? 14.350 1.077 -33.839 1.00 94.88 122 GLY A N 1
ATOM 1021 C CA . GLY A 1 122 ? 14.095 1.839 -35.058 1.00 94.88 122 GLY A CA 1
ATOM 1022 C C . GLY A 1 122 ? 13.363 3.159 -34.818 1.00 94.88 122 GLY A C 1
ATOM 1023 O O . GLY A 1 122 ? 12.537 3.547 -35.642 1.00 94.88 122 GLY A O 1
ATOM 1024 N N . ARG A 1 123 ? 13.626 3.852 -33.701 1.00 95.75 123 ARG A N 1
ATOM 1025 C CA . ARG A 1 123 ? 13.033 5.168 -33.392 1.00 95.75 123 ARG A CA 1
ATOM 1026 C C . ARG A 1 123 ? 14.079 6.278 -33.362 1.00 95.75 123 ARG A C 1
ATOM 1028 O O . ARG A 1 123 ? 15.264 6.021 -33.146 1.00 95.75 123 ARG A O 1
ATOM 1035 N N . LEU A 1 124 ? 13.640 7.523 -33.586 1.00 98.00 124 LEU A N 1
ATOM 1036 C CA . LEU A 1 124 ? 14.506 8.683 -33.382 1.00 98.00 124 LEU A CA 1
ATOM 1037 C C . LEU A 1 124 ? 14.751 8.821 -31.882 1.00 98.00 124 LEU A C 1
ATOM 1039 O O . LEU A 1 124 ? 13.799 8.930 -31.109 1.00 98.00 124 LEU A O 1
ATOM 1043 N N . SER A 1 125 ? 16.013 8.815 -31.474 1.00 97.25 125 SER A N 1
ATOM 1044 C CA . SER A 1 125 ? 16.381 8.906 -30.069 1.00 97.25 125 SER A CA 1
ATOM 1045 C C . SER A 1 125 ? 17.515 9.892 -29.876 1.00 97.25 125 SER A C 1
ATOM 1047 O O . SER A 1 125 ? 18.434 9.930 -30.687 1.00 97.25 125 SER A O 1
ATOM 1049 N N . ILE A 1 126 ? 17.444 10.696 -28.822 1.00 98.00 126 ILE A N 1
ATOM 1050 C CA . ILE A 1 126 ? 18.412 11.761 -28.574 1.00 98.00 126 ILE A CA 1
ATOM 1051 C C . ILE A 1 126 ? 18.744 11.792 -27.086 1.00 98.00 126 ILE A C 1
ATOM 1053 O O . ILE A 1 126 ? 17.848 11.928 -26.259 1.00 98.00 126 ILE A O 1
ATOM 1057 N N . LEU A 1 127 ? 20.025 11.703 -26.751 1.00 96.44 127 LEU A N 1
ATOM 1058 C CA . LEU A 1 127 ? 20.543 12.038 -25.432 1.00 96.44 127 LEU A CA 1
ATOM 1059 C C . LEU A 1 127 ? 20.743 13.556 -25.354 1.00 96.44 127 LEU A C 1
ATOM 1061 O O . LEU A 1 127 ? 21.309 14.146 -26.267 1.00 96.44 127 LEU A O 1
ATOM 1065 N N . SER A 1 128 ? 20.315 14.184 -24.266 1.00 95.94 128 SER A N 1
ATOM 1066 C CA . SER A 1 128 ? 20.582 15.588 -23.948 1.00 95.94 128 SER A CA 1
ATOM 1067 C C . SER A 1 128 ? 21.313 15.658 -22.617 1.00 95.94 128 SER A C 1
ATOM 1069 O O . SER A 1 128 ? 20.759 15.248 -21.606 1.00 95.94 128 SER A O 1
ATOM 1071 N N . GLU A 1 129 ? 22.506 16.236 -22.585 1.00 94.31 129 GLU A N 1
ATOM 1072 C CA . GLU A 1 129 ? 23.361 16.312 -21.401 1.00 94.31 129 GLU A CA 1
ATOM 1073 C C . GLU A 1 129 ? 23.660 17.768 -21.037 1.00 94.31 129 GLU A C 1
ATOM 1075 O O . GLU A 1 129 ? 24.491 18.436 -21.652 1.00 94.31 129 GLU A O 1
ATOM 1080 N N . ALA A 1 130 ? 22.968 18.275 -20.014 1.00 94.00 130 ALA A N 1
ATOM 1081 C CA . ALA A 1 130 ? 23.267 19.580 -19.431 1.00 94.00 130 ALA A CA 1
ATOM 1082 C C . ALA A 1 130 ? 24.371 19.455 -18.370 1.00 94.00 130 ALA A C 1
ATOM 1084 O O . ALA A 1 130 ? 24.405 18.494 -17.602 1.00 94.00 130 ALA A O 1
ATOM 1085 N N . TYR A 1 131 ? 25.260 20.439 -18.258 1.00 90.94 131 TYR A N 1
ATOM 1086 C CA . TYR A 1 131 ? 26.450 20.285 -17.414 1.00 90.94 131 TYR A CA 1
ATOM 1087 C C . TYR A 1 131 ? 26.279 20.865 -16.019 1.00 90.94 131 TYR A C 1
ATOM 1089 O O . TYR A 1 131 ? 25.936 22.032 -15.854 1.00 90.94 131 TYR A O 1
ATOM 1097 N N . SER A 1 132 ? 26.578 20.070 -14.988 1.00 89.19 132 SER A N 1
ATOM 1098 C CA . SER A 1 132 ? 26.343 20.419 -13.582 1.00 89.19 132 SER A CA 1
ATOM 1099 C C . SER A 1 132 ? 27.114 21.647 -13.090 1.00 89.19 132 SER A C 1
ATOM 1101 O O . SER A 1 132 ? 26.740 22.204 -12.060 1.00 89.19 132 SER A O 1
ATOM 1103 N N . TYR A 1 133 ? 28.179 22.044 -13.795 1.00 86.94 133 TYR A N 1
ATOM 1104 C CA . TYR A 1 133 ? 28.951 23.255 -13.505 1.00 86.94 133 TYR A CA 1
ATOM 1105 C C . TYR A 1 133 ? 28.295 24.542 -14.033 1.00 86.94 133 TYR A C 1
ATOM 1107 O O . TYR A 1 133 ? 28.709 25.622 -13.631 1.00 86.94 133 TYR A O 1
ATOM 1115 N N . ALA A 1 134 ? 27.294 24.449 -14.915 1.00 87.25 134 ALA A N 1
ATOM 1116 C CA . ALA A 1 134 ? 26.493 25.596 -15.331 1.00 87.25 134 ALA A CA 1
ATOM 1117 C C . ALA A 1 134 ? 25.407 25.910 -14.290 1.00 87.25 134 ALA A C 1
ATOM 1119 O O . ALA A 1 134 ? 24.881 25.000 -13.629 1.00 87.25 134 ALA A O 1
ATOM 1120 N N . GLU A 1 135 ? 25.037 27.189 -14.186 1.00 90.81 135 GLU A N 1
ATOM 1121 C CA . GLU A 1 135 ? 23.968 27.662 -13.307 1.00 90.81 135 GLU A CA 1
ATOM 1122 C C . GLU A 1 135 ? 22.650 26.936 -13.591 1.00 90.81 135 GLU A C 1
ATOM 1124 O O . GLU A 1 135 ? 22.300 26.647 -14.739 1.00 90.81 135 GLU A O 1
ATOM 1129 N N . TYR A 1 136 ? 21.873 26.647 -12.542 1.00 89.88 136 TYR A N 1
ATOM 1130 C CA . TYR A 1 136 ? 20.635 25.868 -12.682 1.00 89.88 136 TYR A CA 1
ATOM 1131 C C . TYR A 1 136 ? 19.662 26.492 -13.693 1.00 89.88 136 TYR A C 1
ATOM 1133 O O . TYR A 1 136 ? 19.074 25.777 -14.506 1.00 89.88 136 TYR A O 1
ATOM 1141 N N . ARG A 1 137 ? 19.534 27.827 -13.680 1.00 92.44 137 ARG A N 1
ATOM 1142 C CA . ARG A 1 137 ? 18.704 28.579 -14.631 1.00 92.44 137 ARG A CA 1
ATOM 1143 C C . ARG A 1 137 ? 19.127 28.320 -16.078 1.00 92.44 137 ARG A C 1
ATOM 1145 O O . ARG A 1 137 ? 18.264 28.090 -16.924 1.00 92.44 137 ARG A O 1
ATOM 1152 N N . ASP A 1 138 ? 20.427 28.322 -16.346 1.00 92.25 138 ASP A N 1
ATOM 1153 C CA . ASP A 1 138 ? 20.965 28.150 -17.694 1.00 92.25 138 ASP A CA 1
ATOM 1154 C C . ASP A 1 138 ? 20.814 26.710 -18.172 1.00 92.25 138 ASP A C 1
ATOM 1156 O O . ASP A 1 138 ? 20.434 26.492 -19.320 1.00 92.25 138 ASP A O 1
ATOM 1160 N N . ARG A 1 139 ? 20.978 25.724 -17.279 1.00 93.00 139 ARG A N 1
ATOM 1161 C CA . ARG A 1 139 ? 20.683 24.316 -17.595 1.00 93.00 139 ARG A CA 1
ATOM 1162 C C . ARG A 1 139 ? 19.225 24.108 -17.993 1.00 93.00 139 ARG A C 1
ATOM 1164 O O . ARG A 1 139 ? 18.949 23.436 -18.986 1.00 93.00 139 ARG A O 1
ATOM 1171 N N . VAL A 1 140 ? 18.294 24.689 -17.231 1.00 93.31 140 VAL A N 1
ATOM 1172 C CA . VAL A 1 140 ? 16.852 24.598 -17.516 1.00 93.31 140 VAL A CA 1
ATOM 1173 C C . VAL A 1 140 ? 16.521 25.288 -18.839 1.00 93.31 140 VAL A C 1
ATOM 1175 O O . VAL A 1 140 ? 15.803 24.712 -19.655 1.00 93.31 140 VAL A O 1
ATOM 1178 N N . ARG A 1 141 ? 17.080 26.482 -19.087 1.00 94.50 141 ARG A N 1
ATOM 1179 C CA . ARG A 1 141 ? 16.916 27.201 -20.359 1.00 94.50 141 ARG A CA 1
ATOM 1180 C C . ARG A 1 141 ? 17.454 26.381 -21.532 1.00 94.50 141 ARG A C 1
ATOM 1182 O O . ARG A 1 141 ? 16.713 26.146 -22.479 1.00 94.50 141 ARG A O 1
ATOM 1189 N N . ALA A 1 142 ? 18.705 25.928 -21.461 1.00 95.31 142 ALA A N 1
ATOM 1190 C CA . ALA A 1 142 ? 19.357 25.192 -22.541 1.00 95.31 142 ALA A CA 1
ATOM 1191 C C . ALA A 1 142 ? 18.614 23.892 -22.871 1.00 95.31 142 ALA A C 1
ATOM 1193 O O . ALA A 1 142 ? 18.298 23.647 -24.032 1.00 95.31 142 ALA A O 1
ATOM 1194 N N . THR A 1 143 ? 18.247 23.110 -21.851 1.00 96.56 143 THR A N 1
ATOM 1195 C CA . THR A 1 143 ? 17.483 21.865 -22.037 1.00 96.56 143 THR A CA 1
ATOM 1196 C C . THR A 1 143 ? 16.098 22.142 -22.627 1.00 96.56 143 THR A C 1
ATOM 1198 O O . THR A 1 143 ? 15.673 21.458 -23.554 1.00 96.56 143 THR A O 1
ATOM 1201 N N . GLY A 1 144 ? 15.393 23.167 -22.133 1.00 96.69 144 GLY A N 1
ATOM 1202 C CA . GLY A 1 144 ? 14.064 23.533 -22.628 1.00 96.69 144 GLY A CA 1
ATOM 1203 C C . GLY A 1 144 ? 14.068 23.999 -24.087 1.00 96.69 144 GLY A C 1
ATOM 1204 O O . GLY A 1 144 ? 13.215 23.576 -24.867 1.00 96.69 144 GLY A O 1
ATOM 1205 N N . GLU A 1 145 ? 15.038 24.833 -24.474 1.00 97.50 145 GLU A N 1
ATOM 1206 C CA . GLU A 1 145 ? 15.204 25.260 -25.868 1.00 97.50 145 GLU A CA 1
ATOM 1207 C C . GLU A 1 145 ? 15.629 24.100 -26.775 1.00 97.50 145 GLU A C 1
ATOM 1209 O O . GLU A 1 145 ? 15.102 23.979 -27.879 1.00 97.50 145 GLU A O 1
ATOM 1214 N N . PHE A 1 146 ? 16.514 23.212 -26.306 1.00 98.19 146 PHE A N 1
ATOM 1215 C CA . PHE A 1 146 ? 16.938 22.024 -27.052 1.00 98.19 146 PHE A CA 1
ATOM 1216 C C . PHE A 1 146 ? 15.768 21.082 -27.352 1.00 98.19 146 PHE A C 1
ATOM 1218 O O . PHE A 1 146 ? 15.552 20.699 -28.504 1.00 98.19 146 PHE A O 1
ATOM 1225 N N . VAL A 1 147 ? 14.968 20.755 -26.330 1.00 98.25 147 VAL A N 1
ATOM 1226 C CA . VAL A 1 147 ? 13.777 19.906 -26.481 1.00 98.25 147 VAL A CA 1
ATOM 1227 C C . VAL A 1 147 ? 12.785 20.541 -27.454 1.00 98.25 147 VAL A C 1
ATOM 1229 O O . VAL A 1 147 ? 12.286 19.857 -28.349 1.00 98.25 147 VAL A O 1
ATOM 1232 N N . ARG A 1 148 ? 12.532 21.852 -27.329 1.00 98.00 148 ARG A N 1
ATOM 1233 C CA . ARG A 1 148 ? 11.635 22.573 -28.241 1.00 98.00 148 ARG A CA 1
ATOM 1234 C C . ARG A 1 148 ? 12.143 22.529 -29.682 1.00 98.00 148 ARG A C 1
ATOM 1236 O O . ARG A 1 148 ? 11.382 22.149 -30.562 1.00 98.00 148 ARG A O 1
ATOM 1243 N N . ALA A 1 149 ? 13.423 22.821 -29.913 1.00 98.06 149 ALA A N 1
ATOM 1244 C CA . ALA A 1 149 ? 14.020 22.798 -31.247 1.00 98.06 149 ALA A CA 1
ATOM 1245 C C . ALA A 1 149 ? 13.943 21.407 -31.903 1.00 98.06 149 ALA A C 1
ATOM 1247 O O . ALA A 1 149 ? 13.636 21.299 -33.091 1.00 98.06 149 ALA A O 1
ATOM 1248 N N . CYS A 1 150 ? 14.154 20.333 -31.133 1.00 98.38 150 CYS A N 1
ATOM 1249 C CA . CYS A 1 150 ? 13.991 18.965 -31.629 1.00 98.38 150 CYS A CA 1
ATOM 1250 C C . CYS A 1 150 ? 12.542 18.674 -32.049 1.00 98.38 150 CYS A C 1
ATOM 1252 O O . CYS A 1 150 ? 12.307 18.119 -33.125 1.00 98.38 150 CYS A O 1
ATOM 1254 N N . ILE A 1 151 ? 11.569 19.058 -31.215 1.00 98.06 151 ILE A N 1
ATOM 1255 C CA . ILE A 1 151 ? 10.141 18.871 -31.504 1.00 98.06 151 ILE A CA 1
ATOM 1256 C C . ILE A 1 151 ? 9.734 19.686 -32.735 1.00 98.06 151 ILE A C 1
ATOM 1258 O O . ILE A 1 151 ? 9.128 19.131 -33.651 1.00 98.06 151 ILE A O 1
ATOM 1262 N N . ASP A 1 152 ? 10.112 20.963 -32.796 1.00 98.00 152 ASP A N 1
ATOM 1263 C CA . ASP A 1 152 ? 9.796 21.858 -33.912 1.00 98.00 152 ASP A CA 1
ATOM 1264 C C . ASP A 1 152 ? 10.365 21.316 -35.231 1.00 98.00 152 ASP A C 1
ATOM 1266 O O . ASP A 1 152 ? 9.659 21.281 -36.242 1.00 98.00 152 ASP A O 1
ATOM 1270 N N . HIS A 1 153 ? 11.602 20.800 -35.218 1.00 98.06 153 HIS A N 1
ATOM 1271 C CA . HIS A 1 153 ? 12.203 20.164 -36.390 1.00 98.06 153 HIS A CA 1
ATOM 1272 C C . HIS A 1 153 ? 11.402 18.940 -36.854 1.00 98.06 153 HIS A C 1
ATOM 1274 O O . HIS A 1 153 ? 11.119 18.803 -38.047 1.00 98.06 153 HIS A O 1
ATOM 1280 N N . VAL A 1 154 ? 11.009 18.052 -35.934 1.00 97.62 154 VAL A N 1
ATOM 1281 C CA . VAL A 1 154 ? 10.220 16.859 -36.282 1.00 97.62 154 VAL A CA 1
ATOM 1282 C C . VAL A 1 154 ? 8.829 17.237 -36.794 1.00 97.62 154 VAL A C 1
ATOM 1284 O O . VAL A 1 154 ? 8.364 16.649 -37.768 1.00 97.62 154 VAL A O 1
ATOM 1287 N N . VAL A 1 155 ? 8.173 18.242 -36.208 1.00 97.38 155 VAL A N 1
ATOM 1288 C CA . VAL A 1 155 ? 6.855 18.724 -36.658 1.00 97.38 155 VAL A CA 1
ATOM 1289 C C . VAL A 1 155 ? 6.935 19.343 -38.058 1.00 97.38 155 VAL A C 1
ATOM 1291 O O . VAL A 1 155 ? 6.091 19.046 -38.919 1.00 97.38 155 VAL A O 1
ATOM 1294 N N . ALA A 1 156 ? 7.967 20.153 -38.311 1.00 97.94 156 ALA A N 1
ATOM 1295 C CA . ALA A 1 156 ? 8.227 20.746 -39.619 1.00 97.94 156 ALA A CA 1
ATOM 1296 C C . ALA A 1 156 ? 8.496 19.674 -40.692 1.00 97.94 156 ALA A C 1
ATOM 1298 O O . ALA A 1 156 ? 8.012 19.796 -41.815 1.00 97.94 156 ALA A O 1
ATOM 1299 N N . ASN A 1 157 ? 9.175 18.581 -40.326 1.00 97.81 157 ASN A N 1
ATOM 1300 C CA . ASN A 1 157 ? 9.570 17.496 -41.234 1.00 97.81 157 ASN A CA 1
ATOM 1301 C C . ASN A 1 157 ? 8.726 16.214 -41.077 1.00 97.81 157 ASN A C 1
ATOM 1303 O O . ASN A 1 157 ? 9.147 15.128 -41.481 1.00 97.81 157 ASN A O 1
ATOM 1307 N N . ARG A 1 158 ? 7.511 16.316 -40.516 1.00 96.94 158 ARG A N 1
ATOM 1308 C CA . ARG A 1 158 ? 6.695 15.161 -40.087 1.00 96.94 158 ARG A CA 1
ATOM 1309 C C . ARG A 1 158 ? 6.496 14.082 -41.153 1.00 96.94 158 ARG A C 1
ATOM 1311 O O . ARG A 1 158 ? 6.548 12.900 -40.840 1.00 96.94 158 ARG A O 1
ATOM 1318 N N . GLN A 1 159 ? 6.293 14.469 -42.414 1.00 97.38 159 GLN A N 1
ATOM 1319 C CA . GLN A 1 159 ? 6.079 13.513 -43.507 1.00 97.38 159 GLN A CA 1
ATOM 1320 C C . GLN A 1 159 ? 7.347 12.705 -43.804 1.00 97.38 159 GLN A C 1
ATOM 1322 O O . GLN A 1 159 ? 7.271 11.492 -43.990 1.00 97.38 159 GLN A O 1
ATOM 1327 N N . GLN A 1 160 ? 8.512 13.361 -43.796 1.00 97.12 160 GLN A N 1
ATOM 1328 C CA . GLN A 1 160 ? 9.803 12.707 -43.987 1.00 97.12 160 GLN A CA 1
ATOM 1329 C C . GLN A 1 160 ? 10.118 11.772 -42.818 1.00 97.12 160 GLN A C 1
ATOM 1331 O O . GLN A 1 160 ? 10.521 10.638 -43.055 1.00 97.12 160 GLN A O 1
ATOM 1336 N N . VAL A 1 161 ? 9.890 12.218 -41.578 1.00 97.44 161 VAL A N 1
ATOM 1337 C CA . VAL A 1 161 ? 10.130 11.411 -40.371 1.00 97.44 161 VAL A CA 1
ATOM 1338 C C . VAL A 1 161 ? 9.242 10.166 -40.355 1.00 97.44 161 VAL A C 1
ATOM 1340 O O . VAL A 1 161 ? 9.748 9.062 -40.179 1.00 97.44 161 VAL A O 1
ATOM 1343 N N . VAL A 1 162 ? 7.935 10.310 -40.598 1.00 96.69 162 VAL A N 1
ATOM 1344 C CA . VAL A 1 162 ? 7.012 9.163 -40.641 1.00 96.69 162 VAL A CA 1
ATOM 1345 C C . VAL A 1 162 ? 7.416 8.177 -41.737 1.00 96.69 162 VAL A C 1
ATOM 1347 O O . VAL A 1 162 ? 7.458 6.973 -41.488 1.00 96.69 162 VAL A O 1
ATOM 1350 N N . LYS A 1 163 ? 7.769 8.672 -42.930 1.00 96.31 163 LYS A N 1
ATOM 1351 C CA . LYS A 1 163 ? 8.242 7.824 -44.030 1.00 96.31 163 LYS A CA 1
ATOM 1352 C C . LYS A 1 163 ? 9.531 7.082 -43.664 1.00 96.31 163 LYS A C 1
ATOM 1354 O O . LYS A 1 163 ? 9.593 5.874 -43.848 1.00 96.31 163 LYS A O 1
ATOM 1359 N N . LEU A 1 164 ? 10.520 7.786 -43.114 1.00 95.81 164 LEU A N 1
ATOM 1360 C CA . LEU A 1 164 ? 11.807 7.224 -42.696 1.00 95.81 164 LEU A CA 1
ATOM 1361 C C . LEU A 1 164 ? 11.630 6.077 -41.695 1.00 95.81 164 LEU A C 1
ATOM 1363 O O . LEU A 1 164 ? 12.228 5.014 -41.853 1.00 95.81 164 LEU A O 1
ATOM 1367 N N . LEU A 1 165 ? 10.806 6.297 -40.669 1.00 95.38 165 LEU A N 1
ATOM 1368 C CA . LEU A 1 165 ? 10.562 5.310 -39.619 1.00 95.38 165 LEU A CA 1
ATOM 1369 C C . LEU A 1 165 ? 9.784 4.102 -40.150 1.00 95.38 165 LEU A C 1
ATOM 1371 O O . LEU A 1 165 ? 10.107 2.971 -39.801 1.00 95.38 165 LEU A O 1
ATOM 1375 N N . LYS A 1 166 ? 8.807 4.332 -41.034 1.00 93.75 166 LYS A N 1
ATOM 1376 C CA . LYS A 1 166 ? 8.057 3.261 -41.694 1.00 93.75 166 LYS A CA 1
ATOM 1377 C C . LYS A 1 166 ? 8.951 2.412 -42.603 1.00 93.75 166 LYS A C 1
ATOM 1379 O O . LYS A 1 166 ? 8.895 1.191 -42.543 1.00 93.75 166 LYS A O 1
ATOM 1384 N N . GLU A 1 167 ? 9.818 3.037 -43.397 1.00 91.88 167 GLU A N 1
ATOM 1385 C CA . GLU A 1 167 ? 10.761 2.318 -44.263 1.00 91.88 167 GLU A CA 1
ATOM 1386 C C . GLU A 1 167 ? 11.766 1.484 -43.459 1.00 91.88 167 GLU A C 1
ATOM 1388 O O . GLU A 1 167 ? 12.082 0.368 -43.862 1.00 91.88 167 GLU A O 1
ATOM 1393 N N . ALA A 1 168 ? 12.242 1.992 -42.316 1.00 90.31 168 ALA A N 1
ATOM 1394 C CA . ALA A 1 168 ? 13.119 1.237 -41.420 1.00 90.31 168 ALA A CA 1
ATOM 1395 C C . ALA A 1 168 ? 12.429 0.000 -40.807 1.00 90.31 168 ALA A C 1
ATOM 1397 O O . ALA A 1 168 ? 13.101 -0.984 -40.502 1.00 90.31 168 ALA A O 1
ATOM 1398 N N . GLU A 1 169 ? 11.105 0.047 -40.645 1.00 89.12 169 GLU A N 1
ATOM 1399 C CA . GLU A 1 169 ? 10.284 -1.052 -40.126 1.00 89.12 169 GLU A CA 1
ATOM 1400 C C . GLU A 1 169 ? 9.946 -2.086 -41.217 1.00 89.12 169 GLU A C 1
ATOM 1402 O O . GLU A 1 169 ? 10.069 -3.287 -40.987 1.00 89.12 169 GLU A O 1
ATOM 1407 N N . GLU A 1 170 ? 9.585 -1.632 -42.423 1.00 86.81 170 GLU A N 1
ATOM 1408 C CA . GLU A 1 170 ? 9.185 -2.488 -43.555 1.00 86.81 170 GLU A CA 1
ATOM 1409 C C . GLU A 1 170 ? 10.366 -3.116 -44.310 1.00 86.81 170 GLU A C 1
ATOM 1411 O O . GLU A 1 170 ? 10.200 -4.141 -44.972 1.00 86.81 170 GLU A O 1
ATOM 1416 N N . LYS A 1 171 ? 11.560 -2.512 -44.241 1.00 84.25 171 LYS A N 1
ATOM 1417 C CA . LYS A 1 171 ? 12.779 -3.002 -44.908 1.00 84.25 171 LYS A CA 1
ATOM 1418 C C . LYS A 1 171 ? 13.864 -3.325 -43.881 1.00 84.25 171 LYS A C 1
ATOM 1420 O O . LYS A 1 171 ? 14.867 -2.610 -43.793 1.00 84.25 171 LYS A O 1
ATOM 1425 N N . PRO A 1 172 ? 13.674 -4.391 -43.089 1.00 79.69 172 PRO A N 1
ATOM 1426 C CA . PRO A 1 172 ? 14.641 -4.783 -42.083 1.00 79.69 172 PRO A CA 1
ATOM 1427 C C . PRO A 1 172 ? 16.016 -5.085 -42.685 1.00 79.69 172 PRO A C 1
ATOM 1429 O O . PRO A 1 172 ? 16.129 -5.697 -43.746 1.00 79.69 172 PRO A O 1
ATOM 1432 N N . ALA A 1 173 ? 17.079 -4.717 -41.966 1.00 85.94 173 ALA A N 1
ATOM 1433 C CA . ALA A 1 173 ? 18.440 -5.053 -42.371 1.00 85.94 173 ALA A CA 1
ATOM 1434 C C . ALA A 1 173 ? 18.631 -6.580 -42.458 1.00 85.94 173 ALA A C 1
ATOM 1436 O O . ALA A 1 173 ? 18.307 -7.308 -41.510 1.00 85.94 173 ALA A O 1
ATOM 1437 N N . ALA A 1 174 ? 19.200 -7.039 -43.578 1.00 91.00 174 ALA A N 1
ATOM 1438 C CA . ALA A 1 174 ? 19.519 -8.447 -43.831 1.00 91.00 174 ALA A CA 1
ATOM 1439 C C . ALA A 1 174 ? 20.596 -8.996 -42.880 1.00 91.00 174 ALA A C 1
ATOM 1441 O O . ALA A 1 174 ? 20.696 -10.203 -42.668 1.00 91.00 174 ALA A O 1
ATOM 1442 N N . THR A 1 175 ? 21.392 -8.110 -42.284 1.00 95.62 175 THR A N 1
ATOM 1443 C CA . THR A 1 175 ? 22.434 -8.447 -41.317 1.00 95.62 175 THR A CA 1
ATOM 1444 C C . THR A 1 175 ? 22.319 -7.578 -40.072 1.00 95.62 175 THR A C 1
ATOM 1446 O O . THR A 1 175 ? 21.945 -6.409 -40.171 1.00 95.62 175 THR A O 1
ATOM 1449 N N . VAL A 1 176 ? 22.693 -8.122 -38.915 1.00 96.56 176 VAL A N 1
ATOM 1450 C CA . VAL A 1 176 ? 22.666 -7.424 -37.624 1.00 96.56 176 VAL A CA 1
ATOM 1451 C C . VAL A 1 176 ? 24.063 -7.457 -36.991 1.00 96.56 176 VAL A C 1
ATOM 1453 O O . VAL A 1 176 ? 24.579 -8.540 -36.697 1.00 96.56 176 VAL A O 1
ATOM 1456 N N . PRO A 1 177 ? 24.707 -6.295 -36.797 1.00 97.44 177 PRO A N 1
ATOM 1457 C CA . PRO A 1 177 ? 25.901 -6.163 -35.971 1.00 97.44 177 PRO A CA 1
ATOM 1458 C C . PRO A 1 177 ? 25.638 -6.584 -34.521 1.00 97.44 177 PRO A C 1
ATOM 1460 O O . PRO A 1 177 ? 24.678 -6.137 -33.902 1.00 97.44 177 PRO A O 1
ATOM 1463 N N . LEU A 1 178 ? 26.500 -7.436 -33.973 1.00 96.62 178 LEU A N 1
ATOM 1464 C CA . LEU A 1 178 ? 26.404 -7.928 -32.591 1.00 96.62 178 LEU A CA 1
ATOM 1465 C C . LEU A 1 178 ? 27.460 -7.325 -31.674 1.00 96.62 178 LEU A C 1
ATOM 1467 O O . LEU A 1 178 ? 27.273 -7.257 -30.463 1.00 96.62 178 LEU A O 1
ATOM 1471 N N . ARG A 1 179 ? 28.598 -6.944 -32.256 1.00 96.62 179 ARG A N 1
ATOM 1472 C CA . ARG A 1 179 ? 29.718 -6.324 -31.558 1.00 96.62 179 ARG A CA 1
ATOM 1473 C C . ARG A 1 179 ? 30.295 -5.238 -32.432 1.00 96.62 179 ARG A C 1
ATOM 1475 O O . ARG A 1 179 ? 30.335 -5.375 -33.660 1.00 96.62 179 ARG A O 1
ATOM 1482 N N . SER A 1 180 ? 30.812 -4.203 -31.797 1.00 96.38 180 SER A N 1
ATOM 1483 C CA . SER A 1 180 ? 31.485 -3.120 -32.495 1.00 96.38 180 SER A CA 1
ATOM 1484 C C . SER A 1 180 ? 32.760 -2.691 -31.776 1.00 96.38 180 SER A C 1
ATOM 1486 O O . SER A 1 180 ? 33.109 -3.210 -30.713 1.00 96.38 180 SER A O 1
ATOM 1488 N N . LYS A 1 181 ? 33.514 -1.794 -32.406 1.00 95.81 181 LYS A N 1
ATOM 1489 C CA . LYS A 1 181 ? 34.624 -1.080 -31.776 1.00 95.81 181 LYS A CA 1
ATOM 1490 C C . LYS A 1 181 ? 34.477 0.408 -32.053 1.00 95.81 181 LYS A C 1
ATOM 1492 O O . LYS A 1 181 ? 34.125 0.791 -33.170 1.00 95.81 181 LYS A O 1
ATOM 1497 N N . VAL A 1 182 ? 34.787 1.230 -31.057 1.00 95.62 182 VAL A N 1
ATOM 1498 C CA . VAL A 1 182 ? 34.866 2.678 -31.241 1.00 95.62 182 VAL A CA 1
ATOM 1499 C C . VAL A 1 182 ? 36.081 3.027 -32.104 1.00 95.62 182 VAL A C 1
ATOM 1501 O O . VAL A 1 182 ? 37.169 2.466 -31.937 1.00 95.62 182 VAL A O 1
ATOM 1504 N N . VAL A 1 183 ? 35.882 3.934 -33.051 1.00 95.50 183 VAL A N 1
ATOM 1505 C CA . VAL A 1 183 ? 36.897 4.491 -33.943 1.00 95.50 183 VAL A CA 1
ATOM 1506 C C . VAL A 1 183 ? 36.671 5.995 -34.099 1.00 95.50 183 VAL A C 1
ATOM 1508 O O . VAL A 1 183 ? 35.571 6.510 -33.877 1.00 95.50 183 VAL A O 1
ATOM 1511 N N . ALA A 1 184 ? 37.721 6.709 -34.498 1.00 95.62 184 ALA A N 1
ATOM 1512 C CA . ALA A 1 184 ? 37.620 8.126 -34.813 1.00 95.62 184 ALA A CA 1
ATOM 1513 C C . ALA A 1 184 ? 36.798 8.373 -36.094 1.00 95.62 184 ALA A C 1
ATOM 1515 O O . ALA A 1 184 ? 36.788 7.559 -37.027 1.00 95.62 184 ALA A O 1
ATOM 1516 N N . PHE A 1 185 ? 36.131 9.525 -36.149 1.00 93.31 185 PHE A N 1
ATOM 1517 C CA . PHE A 1 185 ? 35.669 10.117 -37.402 1.00 93.31 185 PHE A CA 1
ATOM 1518 C C . PHE A 1 185 ? 36.858 10.651 -38.215 1.00 93.31 185 PHE A C 1
ATOM 1520 O O . PHE A 1 185 ? 37.865 11.076 -37.651 1.00 93.31 185 PHE A O 1
ATOM 1527 N N . ASP A 1 186 ? 36.720 10.674 -39.544 1.00 92.12 186 ASP A N 1
ATOM 1528 C CA . ASP A 1 186 ? 37.823 10.996 -40.466 1.00 92.12 186 ASP A CA 1
ATOM 1529 C C . ASP A 1 186 ? 38.360 12.426 -40.313 1.00 92.12 186 ASP A C 1
ATOM 1531 O O . ASP A 1 186 ? 39.519 12.708 -40.620 1.00 92.12 186 ASP A O 1
ATOM 1535 N N . LYS A 1 187 ? 37.511 13.352 -39.859 1.00 92.81 187 LYS A N 1
ATOM 1536 C CA . LYS A 1 187 ? 37.861 14.762 -39.685 1.00 92.81 187 LYS A CA 1
ATOM 1537 C C . LYS A 1 187 ? 37.979 15.094 -38.208 1.00 92.81 187 LYS A C 1
ATOM 1539 O O . LYS A 1 187 ? 37.079 14.796 -37.424 1.00 92.81 187 LYS A O 1
ATOM 1544 N N . LYS A 1 188 ? 39.064 15.789 -37.858 1.00 94.56 188 LYS A N 1
ATOM 1545 C CA . LYS A 1 188 ? 39.165 16.460 -36.563 1.00 94.56 188 LYS A CA 1
ATOM 1546 C C . LYS A 1 188 ? 38.063 17.502 -36.431 1.00 94.56 188 LYS A C 1
ATOM 1548 O O . LYS A 1 188 ? 37.684 18.146 -37.412 1.00 94.56 188 LYS A O 1
ATOM 1553 N N . VAL A 1 189 ? 37.587 17.668 -35.208 1.00 94.38 189 VAL A N 1
ATOM 1554 C CA . VAL A 1 189 ? 36.557 18.642 -34.851 1.00 94.38 189 VAL A CA 1
ATOM 1555 C C . VAL A 1 189 ? 37.137 19.660 -33.881 1.00 94.38 189 VAL A C 1
ATOM 1557 O O . VAL A 1 189 ? 38.063 19.355 -33.128 1.00 94.38 189 VAL A O 1
ATOM 1560 N N . THR A 1 190 ? 36.595 20.873 -33.910 1.00 95.69 190 THR A N 1
ATOM 1561 C CA . THR A 1 190 ? 36.935 21.909 -32.937 1.00 95.69 190 THR A CA 1
ATOM 1562 C C . THR A 1 190 ? 36.000 21.788 -31.745 1.00 95.69 190 THR A C 1
ATOM 1564 O O . THR A 1 190 ? 34.791 21.959 -31.892 1.00 95.69 190 THR A O 1
ATOM 1567 N N . VAL A 1 191 ? 36.560 21.510 -30.570 1.00 95.25 191 VAL A N 1
ATOM 1568 C CA . VAL A 1 191 ? 35.825 21.442 -29.305 1.00 95.25 191 VAL A CA 1
ATOM 1569 C C . VAL A 1 191 ? 36.171 22.666 -28.465 1.00 95.25 191 VAL A C 1
ATOM 1571 O O . VAL A 1 191 ? 37.345 22.960 -28.228 1.00 95.25 191 VAL A O 1
ATOM 1574 N N . LEU A 1 192 ? 35.139 23.380 -28.014 1.00 94.25 192 LEU A N 1
ATOM 1575 C CA . LEU A 1 192 ? 35.286 24.606 -27.231 1.00 94.25 192 LEU A CA 1
ATOM 1576 C C . LEU A 1 192 ? 35.638 24.271 -25.776 1.00 94.25 192 LEU A C 1
ATOM 1578 O O . LEU A 1 192 ? 34.771 23.853 -25.011 1.00 94.25 192 LEU A O 1
ATOM 1582 N N . GLY A 1 193 ? 36.884 24.485 -25.367 1.00 91.44 193 GLY A N 1
ATOM 1583 C CA . GLY A 1 193 ? 37.363 24.188 -24.018 1.00 91.44 193 GLY A CA 1
ATOM 1584 C C . GLY A 1 193 ? 37.836 25.419 -23.242 1.00 91.44 193 GLY A C 1
ATOM 1585 O O . GLY A 1 193 ? 37.574 26.570 -23.609 1.00 91.44 193 GLY A O 1
ATOM 1586 N N . TYR A 1 194 ? 38.540 25.138 -22.151 1.00 89.81 194 TYR A N 1
ATOM 1587 C CA . TYR A 1 194 ? 39.256 26.106 -21.324 1.00 89.81 194 TYR A CA 1
ATOM 1588 C C . TYR A 1 194 ? 40.739 25.734 -21.287 1.00 89.81 194 TYR A C 1
ATOM 1590 O O . TYR A 1 194 ? 41.075 24.577 -21.546 1.00 89.81 194 TYR A O 1
ATOM 1598 N N . ASP A 1 195 ? 41.621 26.685 -20.978 1.00 86.62 195 ASP A N 1
ATOM 1599 C CA . ASP A 1 195 ? 43.046 26.380 -20.854 1.00 86.62 195 ASP A CA 1
ATOM 1600 C C . ASP A 1 195 ? 43.309 25.397 -19.690 1.00 86.62 195 ASP A C 1
ATOM 1602 O O . ASP A 1 195 ? 42.990 25.716 -18.543 1.00 86.62 195 ASP A O 1
ATOM 1606 N N . PRO A 1 196 ? 43.867 24.196 -19.946 1.00 81.56 196 PRO A N 1
ATOM 1607 C CA . PRO A 1 196 ? 44.151 23.220 -18.899 1.00 81.56 196 PRO A CA 1
ATOM 1608 C C . PRO A 1 196 ? 45.279 23.638 -17.953 1.00 81.56 196 PRO A C 1
ATOM 1610 O O . PRO A 1 196 ? 45.369 23.074 -16.864 1.00 81.56 196 PRO A O 1
ATOM 1613 N N . GLU A 1 197 ? 46.137 24.584 -18.352 1.00 81.19 197 GLU A N 1
ATOM 1614 C CA . GLU A 1 197 ? 47.247 25.068 -17.51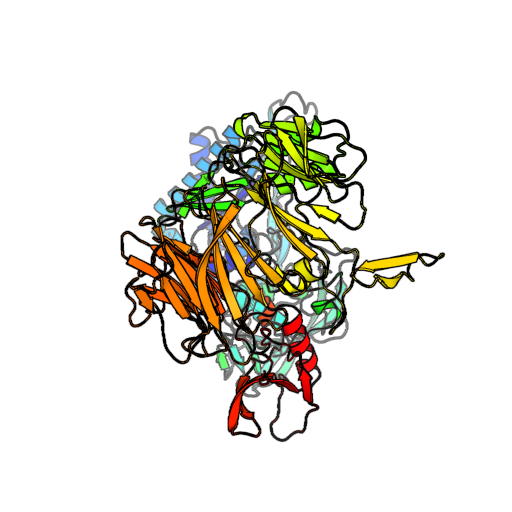8 1.00 81.19 197 GLU A CA 1
ATOM 1615 C C . GLU A 1 197 ? 46.788 26.074 -16.453 1.00 81.19 197 GLU A C 1
ATOM 1617 O O . GLU A 1 197 ? 47.469 26.254 -15.445 1.00 81.19 197 GLU A O 1
ATOM 1622 N N . ASP A 1 198 ? 45.604 26.669 -16.635 1.00 73.81 198 ASP A N 1
ATOM 1623 C CA . ASP A 1 198 ? 44.970 27.565 -15.668 1.00 73.81 198 ASP A CA 1
ATOM 1624 C C . ASP A 1 198 ? 43.454 27.277 -15.545 1.00 73.81 198 ASP A C 1
ATOM 1626 O O . ASP A 1 198 ? 42.605 28.011 -16.065 1.00 73.81 198 ASP A O 1
ATOM 1630 N N . PRO A 1 199 ? 43.079 26.181 -14.852 1.00 65.19 199 PRO A N 1
ATOM 1631 C CA . PRO A 1 199 ? 41.688 25.733 -14.748 1.00 65.19 199 PRO A CA 1
ATOM 1632 C C . PRO A 1 199 ? 40.769 26.694 -13.976 1.00 65.19 199 PRO A C 1
ATOM 1634 O O . PRO A 1 199 ? 39.539 26.555 -14.041 1.00 65.19 199 PRO A O 1
ATOM 1637 N N . GLU A 1 200 ? 41.344 27.623 -13.204 1.00 68.06 200 GLU A N 1
ATOM 1638 C CA . GLU A 1 200 ? 40.603 28.573 -12.372 1.00 68.06 200 GLU A CA 1
ATOM 1639 C C . GLU A 1 200 ? 40.209 29.836 -13.142 1.00 68.06 200 GLU A C 1
ATOM 1641 O O . GLU A 1 200 ? 39.094 30.329 -12.945 1.00 68.06 200 GLU A O 1
ATOM 1646 N N . SER A 1 201 ? 41.047 30.318 -14.070 1.00 69.06 201 SER A N 1
ATOM 1647 C CA . SER A 1 201 ? 40.756 31.546 -14.827 1.00 69.06 201 SER A CA 1
ATOM 1648 C C . SER A 1 201 ? 39.650 31.411 -15.871 1.00 69.06 201 SER A C 1
ATOM 1650 O O . SER A 1 201 ? 39.162 32.424 -16.370 1.00 69.06 201 SER A O 1
ATOM 1652 N N . GLN A 1 202 ? 39.229 30.182 -16.204 1.00 79.62 202 GLN A N 1
ATOM 1653 C CA . GLN A 1 202 ? 38.243 29.907 -17.261 1.00 79.62 202 GLN A CA 1
ATOM 1654 C C . GLN A 1 202 ? 38.609 30.577 -18.596 1.00 79.62 202 GLN A C 1
ATOM 1656 O O . GLN A 1 202 ? 37.732 30.959 -19.376 1.00 79.62 202 GLN A O 1
ATOM 1661 N N . THR A 1 203 ? 39.909 30.697 -18.878 1.00 88.81 203 THR A N 1
ATOM 1662 C CA . THR A 1 203 ? 40.401 31.288 -20.123 1.00 88.81 203 THR A CA 1
ATOM 1663 C C . THR A 1 203 ? 39.968 30.424 -21.317 1.00 88.81 203 THR A C 1
ATOM 1665 O O . THR A 1 203 ? 40.295 29.234 -21.345 1.00 88.81 203 THR A O 1
ATOM 1668 N N . PRO A 1 204 ? 39.211 30.961 -22.295 1.00 91.69 204 PRO A N 1
ATOM 1669 C CA . PRO A 1 204 ? 38.738 30.191 -23.445 1.00 91.69 204 PRO A CA 1
ATOM 1670 C C . PRO A 1 204 ? 39.875 29.660 -24.328 1.00 91.69 204 PRO A C 1
ATOM 1672 O O . PRO A 1 204 ? 40.773 30.414 -24.697 1.00 91.69 204 PRO A O 1
ATOM 1675 N N . LYS A 1 205 ? 39.796 28.384 -24.730 1.00 92.25 205 LYS A N 1
ATOM 1676 C CA . LYS A 1 205 ? 40.746 27.755 -25.662 1.00 92.25 205 LYS A CA 1
ATOM 1677 C C . LYS A 1 205 ? 40.053 26.692 -26.503 1.00 92.25 205 LYS A C 1
ATOM 1679 O O . LYS A 1 205 ? 39.319 25.863 -25.972 1.00 92.25 205 LYS A O 1
ATOM 1684 N N . ASP A 1 206 ? 40.297 26.712 -27.806 1.00 95.06 206 ASP A N 1
ATOM 1685 C CA . ASP A 1 206 ? 39.695 25.767 -28.746 1.00 95.06 206 ASP A CA 1
ATOM 1686 C C . ASP A 1 206 ? 40.672 24.656 -29.101 1.00 95.06 206 ASP A C 1
ATOM 1688 O O . ASP A 1 206 ? 41.844 24.905 -29.389 1.00 95.06 206 ASP A O 1
ATOM 1692 N N . PHE A 1 207 ? 40.175 23.421 -29.085 1.00 94.81 207 PHE A N 1
ATOM 1693 C CA . PHE A 1 207 ? 40.986 22.229 -29.295 1.00 94.81 207 PHE A CA 1
ATOM 1694 C C . PHE A 1 207 ? 40.570 21.530 -30.583 1.00 94.81 207 PHE A C 1
ATOM 1696 O O . PHE A 1 207 ? 39.413 21.146 -30.744 1.00 94.81 207 PHE A O 1
ATOM 1703 N N . ALA A 1 208 ? 41.525 21.334 -31.491 1.00 96.50 208 ALA A N 1
ATOM 1704 C CA . ALA A 1 208 ? 41.344 20.491 -32.666 1.00 96.50 208 ALA A CA 1
ATOM 1705 C C . ALA A 1 208 ? 41.633 19.026 -32.298 1.00 96.50 208 ALA A C 1
ATOM 1707 O O . ALA A 1 208 ? 42.795 18.611 -32.224 1.00 96.50 208 ALA A O 1
ATOM 1708 N N . VAL A 1 209 ? 40.576 18.243 -32.084 1.00 96.44 209 VAL A N 1
ATOM 1709 C CA . VAL A 1 209 ? 40.645 16.880 -31.530 1.00 96.44 209 VAL A CA 1
ATOM 1710 C C . VAL A 1 209 ? 40.110 15.825 -32.490 1.00 96.44 209 VAL A C 1
ATOM 1712 O O . VAL A 1 209 ? 39.299 16.106 -33.373 1.00 96.44 209 VAL A O 1
ATOM 1715 N N . GLU A 1 210 ? 40.570 14.588 -32.319 1.00 97.19 210 GLU A N 1
ATOM 1716 C CA . GLU A 1 210 ? 39.953 13.414 -32.939 1.00 97.19 210 GLU A CA 1
ATOM 1717 C C . GLU A 1 210 ? 38.640 13.093 -32.218 1.00 97.19 210 GLU A C 1
ATOM 1719 O O . GLU A 1 210 ? 38.643 12.885 -31.006 1.00 97.19 210 GLU A O 1
ATOM 1724 N N . PHE A 1 211 ? 37.522 13.023 -32.944 1.00 95.88 211 PHE A N 1
ATOM 1725 C CA . PHE A 1 211 ? 36.244 12.628 -32.351 1.00 95.88 211 PHE A CA 1
ATOM 1726 C C . PHE A 1 211 ? 36.065 11.110 -32.424 1.00 95.88 211 PHE A C 1
ATOM 1728 O O . PHE A 1 211 ? 35.842 10.560 -33.502 1.00 95.88 211 PHE A O 1
ATOM 1735 N N . TRP A 1 212 ? 36.148 10.440 -31.279 1.00 96.12 212 TRP A N 1
ATOM 1736 C CA . TRP A 1 212 ? 35.955 9.002 -31.111 1.00 96.12 212 TRP A CA 1
ATOM 1737 C C . TRP A 1 212 ? 34.498 8.706 -30.744 1.00 96.12 212 TRP A C 1
ATOM 1739 O O . TRP A 1 212 ? 34.138 8.544 -29.580 1.00 96.12 212 TRP A O 1
ATOM 1749 N N . GLY A 1 213 ? 33.648 8.660 -31.772 1.00 91.31 213 GLY A N 1
ATOM 1750 C CA . GLY A 1 213 ? 32.215 8.377 -31.630 1.00 91.31 213 GLY A CA 1
ATOM 1751 C C . GLY A 1 213 ? 31.593 7.626 -32.805 1.00 91.31 213 GLY A C 1
ATOM 1752 O O . GLY A 1 213 ? 30.373 7.599 -32.950 1.00 91.31 213 GLY A O 1
ATOM 1753 N N . ARG A 1 214 ? 32.414 7.017 -33.668 1.00 93.12 214 ARG A N 1
ATOM 1754 C CA . ARG A 1 214 ? 31.949 6.105 -34.719 1.00 93.12 214 ARG A CA 1
ATOM 1755 C C . ARG A 1 214 ? 32.163 4.673 -34.239 1.00 93.12 214 ARG A C 1
ATOM 1757 O O . ARG A 1 214 ? 33.224 4.361 -33.714 1.00 93.12 214 ARG A O 1
ATOM 1764 N N . PHE A 1 215 ? 31.169 3.809 -34.408 1.00 95.69 215 PHE A N 1
ATOM 1765 C CA . PHE A 1 215 ? 31.250 2.408 -33.993 1.00 95.69 215 PHE A CA 1
ATOM 1766 C C . PHE A 1 215 ? 31.187 1.505 -35.219 1.00 95.69 215 PHE A C 1
ATOM 1768 O O . PHE A 1 215 ? 30.150 1.407 -35.878 1.00 95.69 215 PHE A O 1
ATOM 1775 N N . ASP A 1 216 ? 32.310 0.851 -35.515 1.00 95.25 216 ASP A N 1
ATOM 1776 C CA . ASP A 1 216 ? 32.434 -0.043 -36.663 1.00 95.25 216 ASP A CA 1
ATOM 1777 C C . ASP A 1 216 ? 32.149 -1.490 -36.231 1.00 95.25 216 ASP A C 1
ATOM 1779 O O . ASP A 1 216 ? 32.738 -1.953 -35.243 1.00 95.25 216 ASP A O 1
ATOM 1783 N N . PRO A 1 217 ? 31.271 -2.227 -36.940 1.00 96.56 217 PRO A N 1
ATOM 1784 C CA . PRO A 1 217 ? 30.996 -3.628 -36.640 1.00 96.56 217 PRO A CA 1
ATOM 1785 C C . PRO A 1 217 ? 32.266 -4.484 -36.639 1.00 96.56 217 PRO A C 1
ATOM 1787 O O . PRO A 1 217 ? 33.076 -4.424 -37.562 1.00 96.56 217 PRO A O 1
ATOM 1790 N N . THR A 1 218 ? 32.419 -5.322 -35.616 1.00 96.94 218 THR A N 1
ATOM 1791 C CA . THR A 1 218 ? 33.486 -6.336 -35.526 1.00 96.94 218 THR A CA 1
ATOM 1792 C C . THR A 1 218 ? 32.943 -7.756 -35.624 1.00 96.94 218 THR A C 1
ATOM 1794 O O . THR A 1 218 ? 33.673 -8.666 -36.007 1.00 96.94 218 THR A O 1
ATOM 1797 N N . LEU A 1 219 ? 31.655 -7.939 -35.327 1.00 96.81 219 LEU A N 1
ATOM 1798 C CA . LEU A 1 219 ? 30.918 -9.177 -35.535 1.00 96.81 219 LEU A CA 1
ATOM 1799 C C . LEU A 1 219 ? 29.531 -8.834 -36.070 1.00 96.81 219 LEU A C 1
ATOM 1801 O O . LEU A 1 219 ? 28.828 -8.007 -35.492 1.00 96.81 219 LEU A O 1
ATOM 1805 N N . THR A 1 220 ? 29.143 -9.468 -37.169 1.00 97.25 220 THR A N 1
ATOM 1806 C CA . THR A 1 220 ? 27.840 -9.292 -37.815 1.00 97.25 220 THR A CA 1
ATOM 1807 C C . THR A 1 220 ? 27.294 -10.655 -38.191 1.00 97.25 220 THR A C 1
ATOM 1809 O O . THR A 1 220 ? 28.054 -11.536 -38.593 1.00 97.25 220 THR A O 1
ATOM 1812 N N . VAL A 1 221 ? 25.982 -10.825 -38.066 1.00 96.00 221 VAL A N 1
ATOM 1813 C CA . VAL A 1 221 ? 25.303 -12.077 -38.402 1.00 96.00 221 VAL A CA 1
ATOM 1814 C C . VAL A 1 221 ? 24.194 -11.826 -39.411 1.00 96.00 221 VAL A C 1
ATOM 1816 O O . VAL A 1 221 ? 23.577 -10.761 -39.407 1.00 96.00 221 VAL A O 1
ATOM 1819 N N . ALA A 1 222 ? 23.942 -12.796 -40.288 1.00 95.50 222 ALA A N 1
ATOM 1820 C CA . ALA A 1 222 ? 22.748 -12.778 -41.123 1.00 95.50 222 ALA A CA 1
ATOM 1821 C C . ALA A 1 222 ? 21.506 -12.884 -40.230 1.00 95.50 222 ALA A C 1
ATOM 1823 O O . ALA A 1 222 ? 21.501 -13.657 -39.267 1.00 95.50 222 ALA A O 1
ATOM 1824 N N . ARG A 1 223 ? 20.468 -12.106 -40.543 1.00 94.81 223 ARG A N 1
ATOM 1825 C CA . ARG A 1 223 ? 19.176 -12.198 -39.864 1.00 94.81 223 ARG A CA 1
ATOM 1826 C C . ARG A 1 223 ? 18.568 -13.580 -40.164 1.00 94.81 223 ARG A C 1
ATOM 1828 O O . ARG A 1 223 ? 18.321 -13.858 -41.335 1.00 94.81 223 ARG A O 1
ATOM 1835 N N . PRO A 1 224 ? 18.334 -14.442 -39.157 1.00 96.12 224 PRO A N 1
ATOM 1836 C CA . PRO A 1 224 ? 17.703 -15.740 -39.384 1.00 96.12 224 PRO A CA 1
ATOM 1837 C C . PRO A 1 224 ? 16.200 -15.584 -39.619 1.00 96.12 224 PRO A C 1
ATOM 1839 O O . PRO A 1 224 ? 15.623 -14.587 -39.195 1.00 96.12 224 PRO A O 1
ATOM 1842 N N . TYR A 1 225 ? 15.548 -16.581 -40.213 1.00 96.00 225 TYR A N 1
ATOM 1843 C CA . TYR A 1 225 ? 14.087 -16.634 -40.309 1.00 96.00 225 TYR A CA 1
ATOM 1844 C C . TYR A 1 225 ? 13.427 -16.586 -38.919 1.00 96.00 225 TYR A C 1
ATOM 1846 O O . TYR A 1 225 ? 12.563 -15.744 -38.652 1.00 96.00 225 TYR A O 1
ATOM 1854 N N . ALA A 1 226 ? 13.900 -17.427 -37.994 1.00 97.69 226 ALA A N 1
ATOM 1855 C CA . ALA A 1 226 ? 13.430 -17.456 -36.613 1.00 97.69 226 ALA A CA 1
ATOM 1856 C C . ALA A 1 226 ? 14.512 -17.933 -35.634 1.00 97.69 226 ALA A C 1
ATOM 1858 O O . ALA A 1 226 ? 15.492 -18.575 -36.017 1.00 97.69 226 ALA A O 1
ATOM 1859 N N . TYR A 1 227 ? 14.302 -17.651 -34.351 1.00 98.19 227 TYR A N 1
ATOM 1860 C CA . TYR A 1 227 ? 14.970 -18.336 -33.248 1.00 98.19 227 TYR A CA 1
ATOM 1861 C C . TYR A 1 227 ? 14.003 -19.296 -32.577 1.00 98.19 227 TYR A C 1
ATOM 1863 O O . TYR A 1 227 ? 12.832 -18.955 -32.403 1.00 98.19 227 TYR A O 1
ATOM 1871 N N . VAL A 1 228 ? 14.505 -20.453 -32.154 1.00 97.88 228 VAL A N 1
ATOM 1872 C CA . VAL A 1 228 ? 13.734 -21.422 -31.371 1.00 97.88 228 VAL A CA 1
ATOM 1873 C C . VAL A 1 228 ? 14.506 -21.780 -30.108 1.00 97.88 228 VAL A C 1
ATOM 1875 O O . VAL A 1 228 ? 15.723 -21.955 -30.155 1.00 97.88 228 VAL A O 1
ATOM 1878 N N . PHE A 1 229 ? 13.823 -21.837 -28.965 1.00 96.25 229 PHE A N 1
ATOM 1879 C CA . PHE A 1 229 ? 14.443 -22.196 -27.691 1.00 96.25 229 PHE A CA 1
ATOM 1880 C C . PHE A 1 229 ? 13.473 -22.929 -26.746 1.00 96.25 229 PHE A C 1
ATOM 1882 O O . PHE A 1 229 ? 12.258 -22.758 -26.866 1.00 96.25 229 PHE A O 1
ATOM 1889 N N . PRO A 1 230 ? 13.985 -23.741 -25.802 1.00 92.19 230 PRO A N 1
ATOM 1890 C CA . PRO A 1 230 ? 13.170 -24.582 -24.924 1.00 92.19 230 PRO A CA 1
ATOM 1891 C C . PRO A 1 230 ? 12.094 -23.841 -24.117 1.00 92.19 230 PRO A C 1
ATOM 1893 O O . PRO A 1 230 ? 12.286 -22.700 -23.690 1.00 92.19 230 PRO A O 1
ATOM 1896 N N . PHE A 1 231 ? 10.974 -24.521 -23.854 1.00 84.56 231 PHE A N 1
ATOM 1897 C CA . PHE A 1 231 ? 9.822 -23.983 -23.111 1.00 84.56 231 PHE A CA 1
ATOM 1898 C C . PHE A 1 231 ? 10.136 -23.625 -21.648 1.00 84.56 231 PHE A C 1
ATOM 1900 O O . PHE A 1 231 ? 9.479 -22.781 -21.040 1.00 84.56 231 PHE A O 1
ATOM 1907 N N . ASP A 1 232 ? 11.149 -24.257 -21.065 1.00 80.50 232 ASP A N 1
ATOM 1908 C CA . ASP A 1 232 ? 11.585 -24.054 -19.686 1.00 80.50 232 ASP A CA 1
ATOM 1909 C C . ASP A 1 232 ? 12.545 -22.852 -19.535 1.00 80.50 232 ASP A C 1
ATOM 1911 O O . ASP A 1 232 ? 12.833 -22.421 -18.418 1.00 80.50 232 ASP A O 1
ATOM 1915 N N . CYS A 1 233 ? 12.949 -22.211 -20.641 1.00 88.00 233 CYS A N 1
ATOM 1916 C CA . CYS A 1 233 ? 13.589 -20.888 -20.669 1.00 88.00 233 CYS A CA 1
ATOM 1917 C C . CYS A 1 233 ? 12.562 -19.741 -20.497 1.00 88.00 233 CYS A C 1
ATOM 1919 O O . CYS A 1 233 ? 12.690 -18.665 -21.094 1.00 88.00 233 CYS A O 1
ATOM 1921 N N . SER A 1 234 ? 11.531 -19.938 -19.670 1.00 82.31 234 SER A N 1
ATOM 1922 C CA . SER A 1 234 ? 10.406 -19.004 -19.477 1.00 82.31 234 SER A CA 1
ATOM 1923 C C . SER A 1 234 ? 10.851 -17.602 -19.039 1.00 82.31 234 SER A C 1
ATOM 1925 O O . SER A 1 234 ? 10.242 -16.591 -19.399 1.00 82.31 234 SER A O 1
ATOM 1927 N N . ARG A 1 235 ? 11.978 -17.514 -18.320 1.00 82.88 235 ARG A N 1
ATOM 1928 C CA . ARG A 1 235 ? 12.589 -16.249 -17.902 1.00 82.88 235 ARG A CA 1
ATOM 1929 C C . ARG A 1 235 ? 13.001 -15.399 -19.106 1.00 82.88 235 ARG A C 1
ATOM 1931 O O . ARG A 1 235 ? 12.701 -14.209 -19.115 1.00 82.88 235 ARG A O 1
ATOM 1938 N N . VAL A 1 236 ? 13.634 -16.012 -20.108 1.00 91.56 236 VAL A N 1
ATOM 1939 C CA . VAL A 1 236 ? 14.062 -15.377 -21.369 1.00 91.56 236 VAL A CA 1
ATOM 1940 C C . VAL A 1 236 ? 12.848 -14.963 -22.188 1.00 91.56 236 VAL A C 1
ATOM 1942 O O . VAL A 1 236 ? 12.763 -13.801 -22.588 1.00 91.56 236 VAL A O 1
ATOM 1945 N N . ALA A 1 237 ? 11.872 -15.864 -22.345 1.00 91.62 237 ALA A N 1
ATOM 1946 C CA . ALA A 1 237 ? 10.612 -15.551 -23.014 1.00 91.62 237 ALA A CA 1
ATOM 1947 C C . ALA A 1 237 ? 9.937 -14.315 -22.392 1.00 91.62 237 ALA A C 1
ATOM 1949 O O . ALA A 1 237 ? 9.484 -13.434 -23.119 1.00 91.62 237 ALA A O 1
ATOM 1950 N N . ASP A 1 238 ? 9.934 -14.162 -21.059 1.00 85.12 238 ASP A N 1
ATOM 1951 C CA . ASP A 1 238 ? 9.255 -13.007 -20.447 1.00 85.12 238 ASP A CA 1
ATOM 1952 C C . ASP A 1 238 ? 9.995 -11.708 -20.700 1.00 85.12 238 ASP A C 1
ATOM 1954 O O . ASP A 1 238 ? 9.347 -10.689 -20.913 1.00 85.12 238 ASP A O 1
ATOM 1958 N N . ARG A 1 239 ? 11.333 -11.727 -20.753 1.00 91.06 239 ARG A N 1
ATOM 1959 C CA . ARG A 1 239 ? 12.096 -10.511 -21.072 1.00 91.06 239 ARG A CA 1
ATOM 1960 C C . ARG A 1 239 ? 11.775 -10.070 -22.492 1.00 91.06 239 ARG A C 1
ATOM 1962 O O . ARG A 1 239 ? 11.399 -8.920 -22.694 1.00 91.06 239 ARG A O 1
ATOM 1969 N N . LEU A 1 240 ? 11.796 -10.996 -23.450 1.00 95.38 240 LEU A N 1
ATOM 1970 C CA . LEU A 1 240 ? 11.425 -10.720 -24.841 1.00 95.38 240 LEU A CA 1
ATOM 1971 C C . LEU A 1 240 ? 9.999 -10.152 -24.947 1.00 95.38 240 LEU A C 1
ATOM 1973 O O . LEU A 1 240 ? 9.800 -9.096 -25.551 1.00 95.38 240 LEU A O 1
ATOM 1977 N N . ARG A 1 241 ? 9.024 -10.776 -24.274 1.00 91.12 241 ARG A N 1
ATOM 1978 C CA . ARG A 1 241 ? 7.635 -10.295 -24.237 1.00 91.12 241 ARG A CA 1
ATOM 1979 C C . ARG A 1 241 ? 7.518 -8.903 -23.614 1.00 91.12 241 ARG A C 1
ATOM 1981 O O . ARG A 1 241 ? 6.786 -8.061 -24.128 1.00 91.12 241 ARG A O 1
ATOM 1988 N N . MET A 1 242 ? 8.254 -8.623 -22.535 1.00 89.56 242 MET A N 1
ATOM 1989 C CA . MET A 1 242 ? 8.291 -7.296 -21.907 1.00 89.56 242 MET A CA 1
ATOM 1990 C C . MET A 1 242 ? 8.847 -6.222 -22.847 1.00 89.56 242 MET A C 1
ATOM 1992 O O . MET A 1 242 ? 8.348 -5.097 -22.839 1.00 89.56 242 MET A O 1
ATOM 1996 N N . HIS A 1 243 ? 9.813 -6.560 -23.705 1.00 95.12 243 HIS A N 1
ATOM 1997 C CA . HIS A 1 243 ? 10.265 -5.658 -24.769 1.00 95.12 243 HIS A CA 1
ATOM 1998 C C . HIS A 1 243 ? 9.215 -5.436 -25.867 1.00 95.12 243 HIS A C 1
ATOM 2000 O O . HIS A 1 243 ? 9.401 -4.536 -26.684 1.00 95.12 243 HIS A O 1
ATOM 2006 N N . GLY A 1 244 ? 8.129 -6.212 -25.900 1.00 93.81 244 GLY A N 1
ATOM 2007 C CA . GLY A 1 244 ? 7.114 -6.182 -26.955 1.00 93.81 244 GLY A CA 1
ATOM 2008 C C . GLY A 1 244 ? 7.427 -7.096 -28.143 1.00 93.81 244 GLY A C 1
ATOM 2009 O O . GLY A 1 244 ? 6.788 -6.966 -29.184 1.00 93.81 244 GLY A O 1
ATOM 2010 N N . ILE A 1 245 ? 8.416 -7.991 -28.021 1.00 96.00 245 ILE A N 1
ATOM 2011 C CA . ILE A 1 245 ? 8.740 -8.977 -29.060 1.00 96.00 245 ILE A CA 1
ATOM 2012 C C . ILE A 1 245 ? 7.648 -10.049 -29.062 1.00 96.00 245 ILE A C 1
ATOM 2014 O O . ILE A 1 245 ? 7.333 -10.624 -28.017 1.00 96.00 245 ILE A O 1
ATOM 2018 N N . ARG A 1 246 ? 7.076 -10.313 -30.240 1.00 95.25 246 ARG A N 1
ATOM 2019 C CA . ARG A 1 246 ? 6.066 -11.356 -30.434 1.00 95.25 246 ARG A CA 1
ATOM 2020 C C . ARG A 1 246 ? 6.715 -12.725 -30.271 1.00 95.25 246 ARG A C 1
ATOM 2022 O O . ARG A 1 246 ? 7.745 -12.996 -30.893 1.00 95.25 246 ARG A O 1
ATOM 2029 N N . LEU A 1 247 ? 6.096 -13.544 -29.428 1.00 94.31 247 LEU A N 1
ATOM 2030 C CA . LEU A 1 247 ? 6.484 -14.916 -29.134 1.00 94.31 247 LEU A CA 1
ATOM 2031 C C . LEU A 1 247 ? 5.391 -15.863 -29.601 1.00 94.31 247 LEU A C 1
ATOM 2033 O O . LEU A 1 247 ? 4.202 -15.617 -29.408 1.00 94.31 247 LEU A O 1
ATOM 2037 N N . GLU A 1 248 ? 5.840 -16.963 -30.166 1.00 95.81 248 GLU A N 1
ATOM 2038 C CA . GLU A 1 248 ? 5.040 -18.082 -30.621 1.00 95.81 248 GLU A CA 1
ATOM 2039 C C . GLU A 1 248 ? 5.480 -19.343 -29.863 1.00 95.81 248 GLU A C 1
ATOM 2041 O O . GLU A 1 248 ? 6.573 -19.384 -29.290 1.00 95.81 248 GLU A O 1
ATOM 2046 N N . ARG A 1 249 ? 4.635 -20.371 -29.830 1.00 94.38 249 ARG A N 1
ATOM 2047 C CA . ARG A 1 249 ? 4.927 -21.679 -29.238 1.00 94.38 249 ARG A CA 1
ATOM 2048 C C . ARG A 1 249 ? 4.655 -22.768 -30.258 1.00 94.38 249 ARG A C 1
ATOM 2050 O O . ARG A 1 249 ? 3.586 -22.762 -30.857 1.00 94.38 249 ARG A O 1
ATOM 2057 N N . LEU A 1 250 ? 5.597 -23.691 -30.442 1.00 95.81 250 LEU A N 1
ATOM 2058 C CA . LEU A 1 250 ? 5.383 -24.869 -31.285 1.00 95.81 250 LEU A CA 1
ATOM 2059 C C . LEU A 1 250 ? 4.266 -25.741 -30.707 1.00 95.81 250 LEU A C 1
ATOM 2061 O O . LEU A 1 250 ? 4.269 -26.048 -29.516 1.00 95.81 250 LEU A O 1
ATOM 2065 N N . THR A 1 251 ? 3.327 -26.140 -31.557 1.00 94.06 251 THR A N 1
ATOM 2066 C CA . THR A 1 251 ? 2.185 -26.991 -31.177 1.00 94.06 251 THR A CA 1
ATOM 2067 C C . THR A 1 251 ? 2.484 -28.485 -31.316 1.00 94.06 251 THR A C 1
ATOM 2069 O O . THR A 1 251 ? 1.843 -29.300 -30.660 1.00 94.06 251 THR A O 1
ATOM 2072 N N . GLU A 1 252 ? 3.505 -28.836 -32.096 1.00 94.69 252 GLU A N 1
ATOM 2073 C CA . GLU A 1 252 ? 3.994 -30.197 -32.321 1.00 94.69 252 GLU A CA 1
ATOM 2074 C C . GLU A 1 252 ? 5.515 -30.193 -32.548 1.00 94.69 252 GLU A C 1
ATOM 2076 O O . GLU A 1 252 ? 6.127 -29.128 -32.680 1.00 94.69 252 GLU A O 1
ATOM 2081 N N . ASP A 1 253 ? 6.124 -31.379 -32.552 1.00 95.50 253 ASP A N 1
ATOM 2082 C CA . ASP A 1 253 ? 7.547 -31.553 -32.846 1.00 95.50 253 ASP A CA 1
ATOM 2083 C C . ASP A 1 253 ? 7.831 -31.248 -34.327 1.00 95.50 253 ASP A C 1
ATOM 2085 O O . ASP A 1 253 ? 7.101 -31.697 -35.211 1.00 95.50 253 ASP A O 1
ATOM 2089 N N . VAL A 1 254 ? 8.913 -30.517 -34.615 1.00 95.25 254 VAL A N 1
ATOM 2090 C CA . VAL A 1 254 ? 9.290 -30.126 -35.987 1.00 95.25 254 VAL A CA 1
ATOM 2091 C C . VAL A 1 254 ? 10.763 -30.402 -36.243 1.00 95.25 254 VAL A C 1
ATOM 2093 O O . VAL A 1 254 ? 11.617 -29.882 -35.532 1.00 95.25 254 VAL A O 1
ATOM 2096 N N . SER A 1 255 ? 11.087 -31.151 -37.293 1.00 93.94 255 SER A N 1
ATOM 2097 C CA . SER A 1 255 ? 12.463 -31.249 -37.798 1.00 93.94 255 SER A CA 1
ATOM 2098 C C . SER A 1 255 ? 12.781 -30.046 -38.682 1.00 93.94 255 SER A C 1
ATOM 2100 O O . SER A 1 255 ? 12.023 -29.730 -39.602 1.00 93.94 255 SER A O 1
ATOM 2102 N N . ALA A 1 256 ? 13.884 -29.359 -38.394 1.00 94.06 256 ALA A N 1
ATOM 2103 C CA . ALA A 1 256 ? 14.343 -28.226 -39.183 1.00 94.06 256 ALA A CA 1
ATOM 2104 C C . ALA A 1 256 ? 15.872 -28.169 -39.229 1.00 94.06 256 ALA A C 1
ATOM 2106 O O . ALA A 1 256 ? 16.545 -28.434 -38.229 1.00 94.06 256 ALA A O 1
ATOM 2107 N N . ASP A 1 257 ? 16.400 -27.712 -40.365 1.00 94.44 257 ASP A N 1
ATOM 2108 C CA . ASP A 1 257 ? 17.802 -27.330 -40.495 1.00 94.44 257 ASP A CA 1
ATOM 2109 C C . ASP A 1 257 ? 18.063 -26.073 -39.659 1.00 94.44 257 ASP A C 1
ATOM 2111 O O . ASP A 1 257 ? 17.580 -24.969 -39.958 1.00 94.44 257 ASP A O 1
ATOM 2115 N N . VAL A 1 258 ? 18.841 -26.239 -38.593 1.00 96.31 258 VAL A N 1
ATOM 2116 C CA . VAL A 1 258 ? 19.170 -25.162 -37.663 1.00 96.31 258 VAL A CA 1
ATOM 2117 C C . VAL A 1 258 ? 20.668 -24.931 -37.569 1.00 96.31 258 VAL A C 1
ATOM 2119 O O . VAL A 1 258 ? 21.484 -25.796 -37.865 1.00 96.31 258 VAL A O 1
ATOM 2122 N N . LEU A 1 259 ? 21.045 -23.736 -37.121 1.00 96.81 259 LEU A N 1
ATOM 2123 C CA . LEU A 1 259 ? 22.400 -23.449 -36.667 1.00 96.81 259 LEU A CA 1
ATOM 2124 C C . LEU A 1 259 ? 22.429 -23.516 -35.140 1.00 96.81 259 LEU A C 1
ATOM 2126 O O . LEU A 1 259 ? 21.719 -22.753 -34.472 1.00 96.81 259 LEU A O 1
ATOM 2130 N N . THR A 1 260 ? 23.256 -24.408 -34.600 1.00 95.75 260 THR A N 1
ATOM 2131 C CA . THR A 1 260 ? 23.502 -24.546 -33.161 1.00 95.75 260 THR A CA 1
ATOM 2132 C C . THR A 1 260 ? 24.847 -23.927 -32.785 1.00 95.75 260 THR A C 1
ATOM 2134 O O . THR A 1 260 ? 25.710 -23.717 -33.641 1.00 95.75 260 THR A O 1
ATOM 2137 N N . TYR A 1 261 ? 25.015 -23.577 -31.505 1.00 96.12 261 TYR A N 1
ATOM 2138 C CA . TYR A 1 261 ? 26.241 -22.959 -30.992 1.00 96.12 261 TYR A CA 1
ATOM 2139 C C . TYR A 1 261 ? 26.828 -23.766 -29.849 1.00 96.12 261 TYR A C 1
ATOM 2141 O O . TYR A 1 261 ? 26.255 -23.795 -28.765 1.00 96.12 261 TYR A O 1
ATOM 2149 N N . SER A 1 262 ? 28.001 -24.353 -30.046 1.00 95.31 262 SER A N 1
ATOM 2150 C CA . SER A 1 262 ? 28.756 -24.978 -28.961 1.00 95.31 262 SER A CA 1
ATOM 2151 C C . SER A 1 262 ? 29.664 -23.948 -28.297 1.00 95.31 262 SER A C 1
ATOM 2153 O O . SER A 1 262 ? 30.418 -23.242 -28.972 1.00 95.31 262 SER A O 1
ATOM 2155 N N . ALA A 1 263 ? 29.611 -23.845 -26.970 1.00 94.56 263 ALA A N 1
ATOM 2156 C CA . ALA A 1 263 ? 30.474 -22.952 -26.210 1.00 94.56 263 ALA A CA 1
ATOM 2157 C C . ALA A 1 263 ? 31.875 -23.552 -26.063 1.00 94.56 263 ALA A C 1
ATOM 2159 O O . ALA A 1 263 ? 32.119 -24.397 -25.204 1.00 94.56 263 ALA A O 1
ATOM 2160 N N . ARG A 1 264 ? 32.835 -23.066 -26.855 1.00 96.38 264 ARG A N 1
ATOM 2161 C CA . ARG A 1 264 ? 34.250 -23.433 -26.689 1.00 96.38 264 ARG A CA 1
ATOM 2162 C C . ARG A 1 264 ? 34.826 -22.871 -25.396 1.00 96.38 264 ARG A C 1
ATOM 2164 O O . ARG A 1 264 ? 35.690 -23.494 -24.783 1.00 96.38 264 ARG A O 1
ATOM 2171 N N . LYS A 1 265 ? 34.366 -21.682 -24.996 1.00 96.19 265 LYS A N 1
ATOM 2172 C CA . LYS A 1 265 ? 34.797 -21.018 -23.766 1.00 96.19 265 LYS A CA 1
ATOM 2173 C C . LYS A 1 265 ? 33.812 -19.947 -23.331 1.00 96.19 265 LYS A C 1
ATOM 2175 O O . LYS A 1 265 ? 33.467 -19.068 -24.117 1.00 96.19 265 LYS A O 1
ATOM 2180 N N . ILE A 1 266 ? 33.453 -19.955 -22.053 1.00 95.25 266 ILE A N 1
ATOM 2181 C CA . ILE A 1 266 ? 32.656 -18.905 -21.415 1.00 95.25 266 ILE A CA 1
ATOM 2182 C C . ILE A 1 266 ? 33.486 -18.223 -20.332 1.00 95.25 266 ILE A C 1
ATOM 2184 O O . ILE A 1 266 ? 34.074 -18.861 -19.459 1.00 95.25 266 ILE A O 1
ATOM 2188 N N . LYS A 1 267 ? 33.553 -16.891 -20.390 1.00 96.00 267 LYS A N 1
ATOM 2189 C CA . LYS A 1 267 ? 34.234 -16.059 -19.397 1.00 96.00 267 LYS A CA 1
ATOM 2190 C C . LYS A 1 267 ? 33.220 -15.182 -18.681 1.00 96.00 267 LYS A C 1
ATOM 2192 O O . LYS A 1 267 ? 32.560 -14.366 -19.314 1.00 96.00 267 LYS A O 1
ATOM 2197 N N . ARG A 1 268 ? 33.183 -15.285 -17.353 1.00 94.75 268 ARG A N 1
ATOM 2198 C CA . ARG A 1 268 ? 32.357 -14.446 -16.476 1.00 94.75 268 ARG A CA 1
ATOM 2199 C C . ARG A 1 268 ? 33.188 -13.333 -15.841 1.00 94.75 268 ARG A C 1
ATOM 2201 O O . ARG A 1 268 ? 34.345 -13.539 -15.455 1.00 94.75 268 ARG A O 1
ATOM 2208 N N . ALA A 1 269 ? 32.622 -12.135 -15.747 1.00 94.31 269 ALA A N 1
ATOM 2209 C CA . ALA A 1 269 ? 33.263 -11.010 -15.082 1.00 94.31 269 ALA A CA 1
ATOM 2210 C C . ALA A 1 269 ? 33.427 -11.292 -13.578 1.00 94.31 269 ALA A C 1
ATOM 2212 O O . ALA A 1 269 ? 32.477 -11.662 -12.897 1.00 94.31 269 ALA A O 1
ATOM 2213 N N . LYS A 1 270 ? 34.636 -11.075 -13.035 1.00 92.56 270 LYS A N 1
ATOM 2214 C CA . LYS A 1 270 ? 34.929 -11.310 -11.605 1.00 92.56 270 LYS A CA 1
ATOM 2215 C C . LYS A 1 270 ? 34.140 -10.389 -10.672 1.00 92.56 270 LYS A C 1
ATOM 2217 O O . LYS A 1 270 ? 33.846 -10.763 -9.543 1.00 92.56 270 LYS A O 1
ATOM 2222 N N . ARG A 1 271 ? 33.861 -9.165 -11.122 1.00 92.19 271 ARG A N 1
ATOM 2223 C CA . ARG A 1 271 ? 33.092 -8.176 -10.370 1.00 92.19 271 ARG A CA 1
ATOM 2224 C C . ARG A 1 271 ? 31.683 -8.111 -10.959 1.00 92.19 271 ARG A C 1
ATOM 2226 O O . ARG A 1 271 ? 31.577 -7.792 -12.143 1.00 92.19 271 ARG A O 1
ATOM 2233 N N . PRO A 1 272 ? 30.633 -8.363 -10.159 1.00 88.50 272 PRO A N 1
ATOM 2234 C CA . PRO A 1 272 ? 29.266 -8.198 -10.619 1.00 88.50 272 PRO A CA 1
ATOM 2235 C C . PRO A 1 272 ? 28.993 -6.755 -11.047 1.00 88.50 272 PRO A C 1
ATOM 2237 O O . PRO A 1 272 ? 29.433 -5.806 -10.392 1.00 88.50 272 PRO A O 1
ATOM 2240 N N . PHE A 1 273 ? 28.231 -6.599 -12.122 1.00 90.06 273 PHE A N 1
ATOM 2241 C CA . PHE A 1 273 ? 27.709 -5.327 -12.595 1.00 90.06 273 PHE A CA 1
ATOM 2242 C C . PHE A 1 273 ? 26.185 -5.379 -12.537 1.00 90.06 273 PHE A C 1
ATOM 2244 O O . PHE A 1 273 ? 25.578 -6.254 -13.145 1.00 90.06 273 PHE A O 1
ATOM 2251 N N . GLN A 1 274 ? 25.565 -4.473 -11.773 1.00 88.81 274 GLN A N 1
ATOM 2252 C CA . GLN A 1 274 ? 24.103 -4.430 -11.599 1.00 88.81 274 GLN A CA 1
ATOM 2253 C C . GLN A 1 274 ? 23.492 -5.763 -11.114 1.00 88.81 274 GLN A C 1
ATOM 2255 O O . GLN A 1 274 ? 22.364 -6.081 -11.455 1.00 88.81 274 GLN A O 1
ATOM 2260 N N . GLY A 1 275 ? 24.243 -6.555 -10.337 1.00 85.75 275 GLY A N 1
ATOM 2261 C CA . GLY A 1 275 ? 23.811 -7.877 -9.861 1.00 85.75 275 GLY A CA 1
ATOM 2262 C C . GLY A 1 275 ? 24.168 -9.056 -10.776 1.00 85.75 275 GLY A C 1
ATOM 2263 O O . GLY A 1 275 ? 23.975 -10.195 -10.366 1.00 85.75 275 GLY A O 1
ATOM 2264 N N . HIS A 1 276 ? 24.755 -8.811 -11.953 1.00 91.12 276 HIS A N 1
ATOM 2265 C CA . HIS A 1 276 ? 25.077 -9.845 -12.943 1.00 91.12 276 HIS A CA 1
ATOM 2266 C C . HIS A 1 276 ? 26.584 -10.059 -13.110 1.00 91.12 276 HIS A C 1
ATOM 2268 O O . HIS A 1 276 ? 27.368 -9.106 -13.123 1.00 91.12 276 HIS A O 1
ATOM 2274 N N . ALA A 1 277 ? 26.996 -11.313 -13.300 1.00 93.50 277 ALA A N 1
ATOM 2275 C CA . ALA A 1 277 ? 28.350 -11.657 -13.723 1.00 93.50 277 ALA A CA 1
ATOM 2276 C C . ALA A 1 277 ? 28.392 -11.696 -15.256 1.00 93.50 277 ALA A C 1
ATOM 2278 O O . ALA A 1 277 ? 28.107 -12.728 -15.853 1.00 93.50 277 ALA A O 1
ATOM 2279 N N . LEU A 1 278 ? 28.716 -10.561 -15.888 1.00 94.94 278 LEU A N 1
ATOM 2280 C CA . LEU A 1 278 ? 28.634 -10.435 -17.348 1.00 94.94 278 LEU A CA 1
ATOM 2281 C C . LEU A 1 278 ? 29.447 -11.516 -18.075 1.00 94.94 278 LEU A C 1
ATOM 2283 O O . LEU A 1 278 ? 30.598 -11.783 -17.709 1.00 94.94 278 LEU A O 1
ATOM 2287 N N . VAL A 1 279 ? 28.841 -12.103 -19.104 1.00 95.56 279 VAL A N 1
ATOM 2288 C CA . VAL A 1 279 ? 29.364 -13.237 -19.872 1.00 95.56 279 VAL A CA 1
ATOM 2289 C C . VAL A 1 279 ? 29.954 -12.774 -21.203 1.00 95.56 279 VAL A C 1
ATOM 2291 O O . VAL A 1 279 ? 29.349 -11.993 -21.928 1.00 95.56 279 VAL A O 1
ATOM 2294 N N . THR A 1 280 ? 31.116 -13.321 -21.554 1.00 94.88 280 THR A N 1
ATOM 2295 C CA . THR A 1 280 ? 31.656 -13.306 -22.919 1.00 94.88 280 THR A CA 1
ATOM 2296 C C . THR A 1 280 ? 31.890 -14.743 -23.366 1.00 94.88 280 THR A C 1
ATOM 2298 O O . THR A 1 280 ? 32.583 -15.485 -22.666 1.00 94.88 280 THR A O 1
ATOM 2301 N N . ALA A 1 281 ? 31.370 -15.119 -24.534 1.00 94.31 281 ALA A N 1
ATOM 2302 C CA . ALA A 1 281 ? 31.495 -16.468 -25.076 1.00 94.31 281 ALA A CA 1
ATOM 2303 C C . ALA A 1 281 ? 32.310 -16.519 -26.381 1.00 94.31 281 ALA A C 1
ATOM 2305 O O . ALA A 1 281 ? 32.131 -15.701 -27.290 1.00 94.31 281 ALA A O 1
ATOM 2306 N N . GLU A 1 282 ? 33.184 -17.518 -26.471 1.00 95.31 282 GLU A N 1
ATOM 2307 C CA . GLU A 1 282 ? 33.763 -18.023 -27.715 1.00 95.31 282 GLU A CA 1
ATOM 2308 C C . GLU A 1 282 ? 32.951 -19.259 -28.117 1.00 95.31 282 GLU A C 1
ATOM 2310 O O . GLU A 1 282 ? 32.839 -20.212 -27.340 1.00 95.31 282 GLU A O 1
ATOM 2315 N N . ILE A 1 283 ? 32.361 -19.234 -29.310 1.00 95.88 283 ILE A N 1
ATOM 2316 C CA . ILE A 1 283 ? 31.450 -20.276 -29.790 1.00 95.88 283 ILE A CA 1
ATOM 2317 C C . ILE A 1 283 ? 31.912 -20.859 -31.120 1.00 95.88 283 ILE A C 1
ATOM 2319 O O . ILE A 1 283 ? 32.652 -20.229 -31.875 1.00 95.88 283 ILE A O 1
ATOM 2323 N N . GLU A 1 284 ? 31.414 -22.050 -31.411 1.00 96.00 284 GLU A N 1
ATOM 2324 C CA . GLU A 1 284 ? 31.471 -22.683 -32.719 1.00 96.00 284 GLU A CA 1
ATOM 2325 C C . GLU A 1 284 ? 30.052 -22.907 -33.223 1.00 96.00 284 GLU A C 1
ATOM 2327 O O . GLU A 1 284 ? 29.215 -23.434 -32.495 1.00 96.00 284 GLU A O 1
ATOM 2332 N N . ALA A 1 285 ? 29.781 -22.460 -34.446 1.00 94.44 285 ALA A N 1
ATOM 2333 C CA . ALA A 1 285 ? 28.489 -22.631 -35.087 1.00 94.44 285 ALA A CA 1
ATOM 2334 C C . ALA A 1 285 ? 28.529 -23.856 -36.004 1.00 94.44 285 ALA A C 1
ATOM 2336 O O . ALA A 1 285 ? 29.432 -23.953 -36.837 1.00 94.44 285 ALA A O 1
ATOM 2337 N N . ALA A 1 286 ? 27.546 -24.744 -35.888 1.00 94.88 286 ALA A N 1
ATOM 2338 C CA . ALA A 1 286 ? 27.416 -25.913 -36.750 1.00 94.88 286 ALA A CA 1
ATOM 2339 C C . ALA A 1 286 ? 25.981 -26.017 -37.291 1.00 94.88 286 ALA A C 1
ATOM 2341 O O . ALA A 1 286 ? 25.035 -25.804 -36.526 1.00 94.88 286 ALA A O 1
ATOM 2342 N N . PRO A 1 287 ? 25.792 -26.288 -38.596 1.00 94.94 287 PRO A N 1
ATOM 2343 C CA . PRO A 1 287 ? 24.488 -26.668 -39.113 1.00 94.94 287 PRO A CA 1
ATOM 2344 C C . PRO A 1 287 ? 24.140 -28.073 -38.613 1.00 94.94 287 PRO A C 1
ATOM 2346 O O . PRO A 1 287 ? 24.993 -28.962 -38.598 1.00 94.94 287 PRO A O 1
ATOM 2349 N N . GLU A 1 288 ? 22.895 -28.265 -38.209 1.00 94.12 288 GLU A N 1
ATOM 2350 C CA . GLU A 1 288 ? 22.392 -29.509 -37.638 1.00 94.12 288 GLU A CA 1
ATOM 2351 C C . GLU A 1 288 ? 20.922 -29.670 -38.035 1.00 94.12 288 GLU A C 1
ATOM 2353 O O . GLU A 1 288 ? 20.141 -28.731 -37.884 1.00 94.12 288 GLU A O 1
ATOM 2358 N N . ASP A 1 289 ? 20.539 -30.850 -38.523 1.00 93.06 289 ASP A N 1
ATOM 2359 C CA . ASP A 1 289 ? 19.126 -31.223 -38.598 1.00 93.06 289 ASP A CA 1
ATOM 2360 C C . ASP A 1 289 ? 18.669 -31.610 -37.190 1.00 93.06 289 ASP A C 1
ATOM 2362 O O . ASP A 1 289 ? 19.186 -32.562 -36.594 1.00 93.06 289 ASP A O 1
ATOM 2366 N N . ARG A 1 290 ? 17.749 -30.827 -36.621 1.00 93.38 290 ARG A N 1
ATOM 2367 C CA . ARG A 1 290 ? 17.336 -30.972 -35.225 1.00 93.38 290 ARG A CA 1
ATOM 2368 C C . ARG A 1 290 ? 15.826 -31.023 -35.114 1.00 93.38 290 ARG A C 1
ATOM 2370 O O . ARG A 1 290 ? 15.113 -30.179 -35.648 1.00 93.38 290 ARG A O 1
ATOM 2377 N N . THR A 1 291 ? 15.344 -31.980 -34.327 1.00 94.50 291 THR A N 1
ATOM 2378 C CA . THR A 1 291 ? 13.943 -31.995 -33.901 1.00 94.50 291 THR A CA 1
ATOM 2379 C C . THR A 1 291 ? 13.742 -30.948 -32.807 1.00 94.50 291 THR A C 1
ATOM 2381 O O . THR A 1 291 ? 14.353 -31.011 -31.737 1.00 94.50 291 THR A O 1
ATOM 2384 N N . LEU A 1 292 ? 12.907 -29.961 -33.103 1.00 95.31 292 LEU A N 1
ATOM 2385 C CA . LEU A 1 292 ? 12.464 -28.901 -32.213 1.00 95.31 292 LEU A CA 1
ATOM 2386 C C . LEU A 1 292 ? 11.208 -29.393 -31.485 1.00 95.31 292 LEU A C 1
ATOM 2388 O O . LEU A 1 292 ? 10.199 -29.624 -32.149 1.00 95.31 292 LEU A O 1
ATOM 2392 N N . PRO A 1 293 ? 11.246 -29.586 -30.157 1.00 92.44 293 PRO A N 1
ATOM 2393 C CA . PRO A 1 293 ? 10.133 -30.200 -29.451 1.00 92.44 293 PRO A CA 1
ATOM 2394 C C . PRO A 1 293 ? 8.933 -29.255 -29.347 1.00 92.44 293 PRO A C 1
ATOM 2396 O O . PRO A 1 293 ? 9.097 -28.033 -29.196 1.00 92.44 293 PRO A O 1
ATOM 2399 N N . ALA A 1 294 ? 7.735 -29.836 -29.338 1.00 90.88 294 ALA A N 1
ATOM 2400 C CA . ALA A 1 294 ? 6.489 -29.164 -29.014 1.00 90.88 294 ALA A CA 1
ATOM 2401 C C . ALA A 1 294 ? 6.623 -28.386 -27.695 1.00 90.88 294 ALA A C 1
ATOM 2403 O O . ALA A 1 294 ? 7.307 -28.791 -26.752 1.00 90.88 294 ALA A O 1
ATOM 2404 N N . GLY A 1 295 ? 5.981 -27.225 -27.627 1.00 88.94 295 GLY A N 1
ATOM 2405 C CA . GLY A 1 295 ? 6.080 -26.307 -26.500 1.00 88.94 295 GLY A CA 1
ATOM 2406 C C . GLY A 1 295 ? 7.254 -25.326 -26.569 1.00 88.94 295 GLY A C 1
ATOM 2407 O O . GLY A 1 295 ? 7.214 -24.321 -25.856 1.00 88.94 295 GLY A O 1
ATOM 2408 N N . SER A 1 296 ? 8.262 -25.551 -27.425 1.00 95.06 296 SER A N 1
ATOM 2409 C CA . SER A 1 296 ? 9.380 -24.609 -27.597 1.00 95.06 296 SER A CA 1
ATOM 2410 C C . SER A 1 296 ? 8.899 -23.228 -28.037 1.00 95.06 296 SER A C 1
ATOM 2412 O O . SER A 1 296 ? 7.961 -23.101 -28.827 1.00 95.06 296 SER A O 1
ATOM 2414 N N . TYR A 1 297 ? 9.575 -22.189 -27.556 1.00 96.44 297 TYR A N 1
ATOM 2415 C CA . TYR A 1 297 ? 9.310 -20.817 -27.957 1.00 96.44 297 TYR A CA 1
ATOM 2416 C C . TYR A 1 297 ? 9.929 -20.519 -29.317 1.00 96.44 297 TYR A C 1
ATOM 2418 O O . TYR A 1 297 ? 11.081 -20.868 -29.568 1.00 96.44 297 TYR A O 1
ATOM 2426 N N . VAL A 1 298 ? 9.179 -19.817 -30.159 1.00 97.75 298 VAL A N 1
ATOM 2427 C CA . VAL A 1 298 ? 9.578 -19.360 -31.489 1.00 97.75 298 VAL A CA 1
ATOM 2428 C C . VAL A 1 298 ? 9.542 -17.835 -31.520 1.00 97.75 298 VAL A C 1
ATOM 2430 O O . VAL A 1 298 ? 8.573 -17.206 -31.091 1.00 97.75 298 VAL A O 1
ATOM 2433 N N . VAL A 1 299 ? 10.608 -17.227 -32.036 1.00 98.00 299 VAL A N 1
ATOM 2434 C CA . VAL A 1 299 ? 10.711 -15.780 -32.256 1.00 98.00 299 VAL A CA 1
ATOM 2435 C C . VAL A 1 299 ? 11.075 -15.540 -33.710 1.00 98.00 299 VAL A C 1
ATOM 2437 O O . VAL A 1 299 ? 12.238 -15.663 -34.100 1.00 98.00 299 VAL A O 1
ATOM 2440 N N . ARG A 1 300 ? 10.078 -15.182 -34.518 1.00 96.44 300 ARG A N 1
ATOM 2441 C CA . ARG A 1 300 ? 10.293 -14.785 -35.913 1.00 96.44 300 ARG A CA 1
ATOM 2442 C C . ARG A 1 300 ? 10.987 -13.433 -35.971 1.00 96.44 300 ARG A C 1
ATOM 2444 O O . ARG A 1 300 ? 10.720 -12.564 -35.140 1.00 96.44 300 ARG A O 1
ATOM 2451 N N . THR A 1 301 ? 11.888 -13.230 -36.923 1.00 95.62 301 THR A N 1
ATOM 2452 C CA . THR A 1 301 ? 12.625 -11.956 -37.018 1.00 95.62 301 THR A CA 1
ATOM 2453 C C . THR A 1 301 ? 12.016 -10.975 -38.026 1.00 95.62 301 THR A C 1
ATOM 2455 O O . THR A 1 301 ? 12.465 -9.828 -38.109 1.00 95.62 301 THR A O 1
ATOM 2458 N N . ASP A 1 302 ? 10.965 -11.378 -38.743 1.00 92.31 302 ASP A N 1
ATOM 2459 C CA . ASP A 1 302 ? 10.144 -10.578 -39.665 1.00 92.31 302 ASP A CA 1
ATOM 2460 C C . ASP A 1 302 ? 9.080 -9.742 -38.925 1.00 92.31 302 ASP A C 1
ATOM 2462 O O . ASP A 1 302 ? 7.929 -9.588 -39.330 1.00 92.31 302 ASP A O 1
ATOM 2466 N N . GLN A 1 303 ? 9.476 -9.178 -37.789 1.00 92.38 303 GLN A N 1
ATOM 2467 C CA . GLN A 1 303 ? 8.633 -8.324 -36.966 1.00 92.38 303 GLN A CA 1
ATOM 2468 C C . GLN A 1 303 ? 9.307 -6.971 -36.717 1.00 92.38 303 GLN A C 1
ATOM 2470 O O . GLN A 1 303 ? 10.538 -6.889 -36.802 1.00 92.38 303 GLN A O 1
ATOM 2475 N N . PRO A 1 304 ? 8.547 -5.919 -36.346 1.00 91.25 304 PRO A N 1
ATOM 2476 C CA . PRO A 1 304 ? 9.101 -4.579 -36.127 1.00 91.25 304 PRO A CA 1
ATOM 2477 C C . PRO A 1 304 ? 10.306 -4.544 -35.174 1.00 91.25 304 PRO A C 1
ATOM 2479 O O . PRO A 1 304 ? 11.262 -3.809 -35.395 1.00 91.25 304 PRO A O 1
ATOM 2482 N N . LEU A 1 305 ? 10.304 -5.395 -34.141 1.00 94.62 305 LEU A N 1
ATOM 2483 C CA . LEU A 1 305 ? 11.393 -5.514 -33.162 1.00 94.62 305 LEU A CA 1
ATOM 2484 C C . LEU A 1 305 ? 12.408 -6.623 -33.489 1.00 94.62 305 LEU A C 1
ATOM 2486 O O . LEU A 1 305 ? 13.162 -7.045 -32.615 1.00 94.62 305 LEU A O 1
ATOM 2490 N N . GLY A 1 306 ? 12.462 -7.096 -34.737 1.00 94.81 306 GLY A N 1
ATOM 2491 C CA . GLY A 1 306 ? 13.338 -8.193 -35.156 1.00 94.81 306 GLY A CA 1
ATOM 2492 C C . GLY A 1 306 ? 14.832 -7.913 -34.955 1.00 94.81 306 GLY A C 1
ATOM 2493 O O . GLY A 1 306 ? 15.568 -8.815 -34.570 1.00 94.81 306 GLY A O 1
ATOM 2494 N N . VAL A 1 307 ? 15.280 -6.661 -35.134 1.00 95.19 307 VAL A N 1
ATOM 2495 C CA . VAL A 1 307 ? 16.670 -6.253 -34.826 1.00 95.19 307 VAL A CA 1
ATOM 2496 C C . VAL A 1 307 ? 16.973 -6.454 -33.344 1.00 95.19 307 VAL A C 1
ATOM 2498 O O . VAL A 1 307 ? 17.986 -7.058 -32.998 1.00 95.19 307 VAL A O 1
ATOM 2501 N N . LEU A 1 308 ? 16.078 -5.982 -32.472 1.00 96.62 308 LEU A N 1
ATOM 2502 C CA . LEU A 1 308 ? 16.219 -6.133 -31.029 1.00 96.62 308 LEU A CA 1
ATOM 2503 C C . LEU A 1 308 ? 16.170 -7.613 -30.623 1.00 96.62 308 LEU A C 1
ATOM 2505 O O . LEU A 1 308 ? 16.969 -8.030 -29.795 1.00 96.62 308 LEU A O 1
ATOM 2509 N N . ALA A 1 309 ? 15.297 -8.420 -31.233 1.00 97.62 309 ALA A N 1
ATOM 2510 C CA . ALA A 1 309 ? 15.232 -9.859 -30.977 1.00 97.62 309 ALA A CA 1
ATOM 2511 C C . ALA A 1 309 ? 16.559 -10.567 -31.298 1.00 97.62 309 ALA A C 1
ATOM 2513 O O . ALA A 1 309 ? 17.066 -11.306 -30.456 1.00 97.62 309 ALA A O 1
ATOM 2514 N N . VAL A 1 310 ? 17.155 -10.282 -32.463 1.00 97.88 310 VAL A N 1
ATOM 2515 C CA . VAL A 1 310 ? 18.490 -10.785 -32.832 1.00 97.88 310 VAL A CA 1
ATOM 2516 C C . VAL A 1 310 ? 19.532 -10.311 -31.814 1.00 97.88 310 VAL A C 1
ATOM 2518 O O . VAL A 1 310 ? 20.252 -11.119 -31.240 1.00 97.88 310 VAL A O 1
ATOM 2521 N N . TYR A 1 311 ? 19.572 -9.013 -31.508 1.00 97.38 311 TYR A N 1
ATOM 2522 C CA . TYR A 1 311 ? 20.540 -8.459 -30.559 1.00 97.38 311 TYR A CA 1
ATOM 2523 C C . TYR A 1 311 ? 20.425 -9.066 -29.146 1.00 97.38 311 TYR A C 1
ATOM 2525 O O . TYR A 1 311 ? 21.431 -9.215 -28.455 1.00 97.38 311 TYR A O 1
ATOM 2533 N N . LEU A 1 312 ? 19.219 -9.448 -28.712 1.00 98.19 312 LEU A N 1
ATOM 2534 C CA . LEU A 1 312 ? 18.973 -10.053 -27.400 1.00 98.19 312 LEU A CA 1
ATOM 2535 C C . LEU A 1 312 ? 19.299 -11.550 -27.337 1.00 98.19 312 LEU A C 1
ATOM 2537 O O . LEU A 1 312 ? 19.786 -12.009 -26.303 1.00 98.19 312 LEU A O 1
ATOM 2541 N N . LEU A 1 313 ? 18.998 -12.307 -28.396 1.00 98.19 313 LEU A N 1
ATOM 2542 C CA . LEU A 1 313 ? 19.061 -13.774 -28.389 1.00 98.19 313 LEU A CA 1
ATOM 2543 C C . LEU A 1 313 ? 20.428 -14.341 -28.778 1.00 98.19 313 LEU A C 1
ATOM 2545 O O . LEU A 1 313 ? 20.733 -15.481 -28.432 1.00 98.19 313 LEU A O 1
ATOM 2549 N N . GLU A 1 314 ? 21.260 -13.559 -29.457 1.00 97.31 314 GLU A N 1
ATOM 2550 C CA . GLU A 1 314 ? 22.575 -14.004 -29.908 1.00 97.31 314 GLU A CA 1
ATOM 2551 C C . GLU A 1 314 ? 23.587 -14.198 -28.771 1.00 97.31 314 GLU A C 1
ATOM 2553 O O . GLU A 1 314 ? 23.831 -13.256 -28.009 1.00 97.31 314 GLU A O 1
ATOM 2558 N N . PRO A 1 315 ? 24.272 -15.360 -28.689 1.00 96.31 315 PRO A N 1
ATOM 2559 C CA . PRO A 1 315 ? 25.178 -15.661 -27.580 1.00 96.31 315 PRO A CA 1
ATOM 2560 C C . PRO A 1 315 ? 26.447 -14.795 -27.568 1.00 96.31 315 PRO A C 1
ATOM 2562 O O . PRO A 1 315 ? 27.122 -14.708 -26.545 1.00 96.31 315 PRO A O 1
ATOM 2565 N N . GLN A 1 316 ? 26.790 -14.161 -28.697 1.00 96.12 316 GLN A N 1
ATOM 2566 C CA . GLN A 1 316 ? 27.962 -13.285 -28.835 1.00 96.12 316 GLN A CA 1
ATOM 2567 C C . GLN A 1 316 ? 27.625 -11.788 -28.850 1.00 96.12 316 GLN A C 1
ATOM 2569 O O . GLN A 1 316 ? 28.532 -10.977 -29.064 1.00 96.12 316 GLN A O 1
ATOM 2574 N N . SER A 1 317 ? 26.354 -11.419 -28.656 1.00 96.62 317 SER A N 1
ATOM 2575 C CA . SER A 1 317 ? 25.935 -10.017 -28.573 1.00 96.62 317 SER A CA 1
ATOM 2576 C C . SER A 1 317 ? 26.654 -9.292 -27.438 1.00 96.62 317 SER A C 1
ATOM 2578 O O . SER A 1 317 ? 26.747 -9.806 -26.326 1.00 96.62 317 SER A O 1
ATOM 2580 N N . GLU A 1 318 ? 27.154 -8.085 -27.692 1.00 93.50 318 GLU A N 1
ATOM 2581 C CA . GLU A 1 318 ? 27.890 -7.295 -26.696 1.00 93.50 318 GLU A CA 1
ATOM 2582 C C . GLU A 1 318 ? 27.041 -6.895 -25.478 1.00 93.50 318 GLU A C 1
ATOM 2584 O O . GLU A 1 318 ? 27.602 -6.605 -24.423 1.00 93.50 318 GLU A O 1
ATOM 2589 N N . ASP A 1 319 ? 25.709 -6.922 -25.603 1.00 96.31 319 ASP A N 1
ATOM 2590 C CA . ASP A 1 319 ? 24.789 -6.573 -24.519 1.00 96.31 319 ASP A CA 1
ATOM 2591 C C . ASP A 1 319 ? 23.468 -7.368 -24.553 1.00 96.31 319 ASP A C 1
ATOM 2593 O O . ASP A 1 319 ? 22.431 -6.869 -24.128 1.00 96.31 319 ASP A O 1
ATOM 2597 N N . GLY A 1 320 ? 23.482 -8.597 -25.083 1.00 97.00 320 GLY A N 1
ATOM 2598 C CA . GLY A 1 320 ? 22.309 -9.483 -25.145 1.00 97.00 320 GLY A CA 1
ATOM 2599 C C . GLY A 1 320 ? 22.011 -10.237 -23.839 1.00 97.00 320 GLY A C 1
ATOM 2600 O O . GLY A 1 320 ? 22.721 -10.115 -22.840 1.00 97.00 320 GLY A O 1
ATOM 2601 N N . LEU A 1 321 ? 20.971 -11.078 -23.839 1.00 97.38 321 LEU A N 1
ATOM 2602 C CA . LEU A 1 321 ? 20.533 -11.826 -22.648 1.00 97.38 321 LEU A CA 1
ATOM 2603 C C . LEU A 1 321 ? 21.577 -12.851 -22.175 1.00 97.38 321 LEU A C 1
ATOM 2605 O O . LEU A 1 321 ? 21.748 -13.044 -20.971 1.00 97.38 321 LEU A O 1
ATOM 2609 N N . ALA A 1 322 ? 22.321 -13.457 -23.103 1.00 96.50 322 ALA A N 1
ATOM 2610 C CA . ALA A 1 322 ? 23.481 -14.292 -22.791 1.00 96.50 322 ALA A CA 1
ATOM 2611 C C . ALA A 1 322 ? 24.545 -13.519 -21.998 1.00 96.50 322 ALA A C 1
ATOM 2613 O O . ALA A 1 322 ? 24.982 -13.983 -20.947 1.00 96.50 322 ALA A O 1
ATOM 2614 N N . THR A 1 323 ? 24.886 -12.306 -22.440 1.00 97.00 323 THR A N 1
ATOM 2615 C CA . THR A 1 323 ? 25.852 -11.415 -21.777 1.00 97.00 323 THR A CA 1
ATOM 2616 C C . THR A 1 323 ? 25.393 -10.998 -20.387 1.00 97.00 323 THR A C 1
ATOM 2618 O O . THR A 1 323 ? 26.198 -10.964 -19.458 1.00 97.00 323 THR A O 1
ATOM 2621 N N . TRP A 1 324 ? 24.093 -10.772 -20.208 1.00 96.50 324 TRP A N 1
ATOM 2622 C CA . TRP A 1 324 ? 23.455 -10.556 -18.905 1.00 96.50 324 TRP A CA 1
ATOM 2623 C C . TRP A 1 324 ? 23.155 -11.850 -18.140 1.00 96.50 324 TRP A C 1
ATOM 2625 O O . TRP A 1 324 ? 22.298 -11.851 -17.263 1.00 96.50 324 TRP A O 1
ATOM 2635 N N . ASN A 1 325 ? 23.832 -12.948 -18.482 1.00 93.62 325 ASN A N 1
ATOM 2636 C CA . ASN A 1 325 ? 23.847 -14.212 -17.755 1.00 93.62 325 ASN A CA 1
ATOM 2637 C C . ASN A 1 325 ? 22.455 -14.832 -17.492 1.00 93.62 325 ASN A C 1
ATOM 2639 O O . ASN A 1 325 ? 22.225 -15.530 -16.503 1.00 93.62 325 ASN A O 1
ATOM 2643 N N . PHE A 1 326 ? 21.507 -14.615 -18.415 1.00 92.81 326 PHE A N 1
ATOM 2644 C CA . PHE A 1 326 ? 20.153 -15.180 -18.341 1.00 92.81 326 PHE A CA 1
ATOM 2645 C C . PHE A 1 326 ? 20.069 -16.689 -18.597 1.00 92.81 326 PHE A C 1
ATOM 2647 O O . PHE A 1 326 ? 19.021 -17.267 -18.325 1.00 92.81 326 PHE A O 1
ATOM 2654 N N . PHE A 1 327 ? 21.152 -17.300 -19.080 1.00 93.44 327 PHE A N 1
ATOM 2655 C CA . PHE A 1 327 ? 21.249 -18.725 -19.415 1.00 93.44 327 PHE A CA 1
ATOM 2656 C C . PHE A 1 327 ? 22.244 -19.488 -18.518 1.00 93.44 327 PHE A C 1
ATOM 2658 O O . PHE A 1 327 ? 22.563 -20.637 -18.803 1.00 93.44 327 PHE A O 1
ATOM 2665 N N . ASP A 1 328 ? 22.759 -18.865 -17.449 1.00 88.75 328 ASP A N 1
ATOM 2666 C CA . ASP A 1 328 ? 23.802 -19.446 -16.580 1.00 88.75 328 ASP A CA 1
ATOM 2667 C C . ASP A 1 328 ? 23.379 -20.748 -15.876 1.00 88.75 328 ASP A C 1
ATOM 2669 O O . ASP A 1 328 ? 24.235 -21.512 -15.445 1.00 88.75 328 ASP A O 1
ATOM 2673 N N . ASP A 1 329 ? 22.078 -21.009 -15.744 1.00 82.12 329 ASP A N 1
ATOM 2674 C CA . ASP A 1 329 ? 21.540 -22.234 -15.144 1.00 82.12 329 ASP A CA 1
ATOM 2675 C C . ASP A 1 329 ? 21.680 -23.472 -16.047 1.00 82.12 329 ASP A C 1
ATOM 2677 O O . ASP A 1 329 ? 21.460 -24.589 -15.583 1.00 82.12 329 ASP A O 1
ATOM 2681 N N . ARG A 1 330 ? 22.023 -23.277 -17.327 1.00 85.88 330 ARG A N 1
ATOM 2682 C CA . ARG A 1 330 ? 21.973 -24.319 -18.366 1.00 85.88 330 ARG A CA 1
ATOM 2683 C C . ARG A 1 330 ? 23.013 -24.170 -19.484 1.00 85.88 330 ARG A C 1
ATOM 2685 O O . ARG A 1 330 ? 22.907 -24.855 -20.497 1.00 85.88 330 ARG A O 1
ATOM 2692 N N . TRP A 1 331 ? 23.950 -23.230 -19.359 1.00 91.88 331 TRP A N 1
ATOM 2693 C CA . TRP A 1 331 ? 24.956 -22.962 -20.385 1.00 91.88 331 TRP A CA 1
ATOM 2694 C C . TRP A 1 331 ? 26.310 -22.595 -19.770 1.00 91.88 331 TRP A C 1
ATOM 2696 O O . TRP A 1 331 ? 26.505 -21.497 -19.232 1.00 91.88 331 TRP A O 1
ATOM 2706 N N . ASP A 1 332 ? 27.264 -23.515 -19.881 1.00 93.38 332 ASP A N 1
ATOM 2707 C CA . ASP A 1 332 ? 28.667 -23.309 -19.545 1.00 93.38 332 ASP A CA 1
ATOM 2708 C C . ASP A 1 332 ? 29.612 -23.787 -20.670 1.00 93.38 332 ASP A C 1
ATOM 2710 O O . ASP A 1 332 ? 29.206 -24.162 -21.772 1.00 93.38 332 ASP A O 1
ATOM 2714 N N . THR A 1 333 ? 30.918 -23.696 -20.425 1.00 92.88 333 THR A N 1
ATOM 2715 C CA . THR A 1 333 ? 31.956 -24.162 -21.351 1.00 92.88 333 THR A CA 1
ATOM 2716 C C . THR A 1 333 ? 31.795 -25.657 -21.636 1.00 92.88 333 THR A C 1
ATOM 2718 O O . THR A 1 333 ? 31.856 -26.467 -20.717 1.00 92.88 333 THR A O 1
ATOM 2721 N N . GLY A 1 334 ? 31.667 -26.015 -22.914 1.00 91.69 334 GLY A N 1
ATOM 2722 C CA . GLY A 1 334 ? 31.406 -27.379 -23.380 1.00 91.69 334 GLY A CA 1
ATOM 2723 C C . GLY A 1 334 ? 29.944 -27.640 -23.750 1.00 91.69 334 GLY A C 1
ATOM 2724 O O . GLY A 1 334 ? 29.681 -28.581 -24.496 1.00 91.69 334 GLY A O 1
ATOM 2725 N N . ASP A 1 335 ? 29.013 -26.790 -23.310 1.00 93.56 335 ASP A N 1
ATOM 2726 C CA . ASP A 1 335 ? 27.586 -26.972 -23.567 1.00 93.56 335 ASP A CA 1
ATOM 2727 C C . ASP A 1 335 ? 27.148 -26.380 -24.915 1.00 93.56 335 ASP A C 1
ATOM 2729 O O . ASP A 1 335 ? 27.782 -25.484 -25.489 1.00 93.56 335 ASP A O 1
ATOM 2733 N N . VAL A 1 336 ? 26.003 -26.851 -25.410 1.00 93.75 336 VAL A N 1
ATOM 2734 C CA . VAL A 1 336 ? 25.300 -26.251 -26.550 1.00 93.75 336 VAL A CA 1
ATOM 2735 C C . VAL A 1 336 ? 24.392 -25.134 -26.040 1.00 93.75 336 VAL A C 1
ATOM 2737 O O . VAL A 1 336 ? 23.617 -25.328 -25.106 1.00 93.75 336 VAL A O 1
ATOM 2740 N N . TYR A 1 337 ? 24.471 -23.958 -26.659 1.00 96.62 337 TYR A N 1
ATOM 2741 C CA . TYR A 1 337 ? 23.608 -22.830 -26.336 1.00 96.62 337 TYR A CA 1
ATOM 2742 C C . TYR A 1 337 ? 22.134 -23.197 -26.578 1.00 96.62 337 TYR A C 1
ATOM 2744 O O . TYR A 1 337 ? 21.815 -23.728 -27.645 1.00 96.62 337 TYR A O 1
ATOM 2752 N N . PRO A 1 338 ? 21.215 -22.896 -25.641 1.00 94.69 338 PRO A N 1
ATOM 2753 C CA . PRO A 1 338 ? 19.823 -23.341 -25.744 1.00 94.69 338 PRO A CA 1
ATOM 2754 C C . PRO A 1 338 ? 19.021 -22.736 -26.902 1.00 94.69 338 PRO A C 1
ATOM 2756 O O . PRO A 1 338 ? 17.968 -23.266 -27.241 1.00 94.69 338 PRO A O 1
ATOM 2759 N N . VAL A 1 339 ? 19.464 -21.617 -27.481 1.00 97.12 339 VAL A N 1
ATOM 2760 C CA . VAL A 1 339 ? 18.756 -20.947 -28.580 1.00 97.12 339 VAL A CA 1
ATOM 2761 C C . VAL A 1 339 ? 19.374 -21.355 -29.912 1.00 97.12 339 VAL A C 1
ATOM 2763 O O . VAL A 1 339 ? 20.567 -21.141 -30.137 1.00 97.12 339 VAL A O 1
ATOM 2766 N N . VAL A 1 340 ? 18.550 -21.885 -30.812 1.00 96.75 340 VAL A N 1
ATOM 2767 C CA . VAL A 1 340 ? 18.958 -22.278 -32.166 1.00 96.75 340 VAL A CA 1
ATOM 2768 C C . VAL A 1 340 ? 18.426 -21.293 -33.204 1.00 96.75 340 VAL A C 1
ATOM 2770 O O . VAL A 1 340 ? 17.370 -20.682 -33.009 1.00 96.75 340 VAL A O 1
ATOM 2773 N N . ARG A 1 341 ? 19.150 -21.129 -34.318 1.00 96.81 341 ARG A N 1
ATOM 2774 C CA . ARG A 1 341 ? 18.680 -20.332 -35.462 1.00 96.81 341 ARG A CA 1
ATOM 2775 C C . ARG A 1 341 ? 18.054 -21.218 -36.521 1.00 96.81 341 ARG A C 1
ATOM 2777 O O . ARG A 1 341 ? 18.720 -22.108 -37.029 1.00 96.81 341 ARG A O 1
ATOM 2784 N N . VAL A 1 342 ? 16.861 -20.861 -36.962 1.00 96.31 342 VAL A N 1
ATOM 2785 C CA . VAL A 1 342 ? 16.263 -21.364 -38.197 1.00 96.31 342 VAL A CA 1
ATOM 2786 C C . VAL A 1 342 ? 16.654 -20.391 -39.308 1.00 96.31 342 VAL A C 1
ATOM 2788 O O . VAL A 1 342 ? 16.245 -19.229 -39.289 1.00 96.31 342 VAL A O 1
ATOM 2791 N N . GLN A 1 343 ? 17.535 -20.808 -40.219 1.00 90.75 343 GLN A N 1
ATOM 2792 C CA . GLN A 1 343 ? 18.115 -19.891 -41.211 1.00 90.75 343 GLN A CA 1
ATOM 2793 C C . GLN A 1 343 ? 17.185 -19.628 -42.394 1.00 90.75 343 GLN A C 1
ATOM 2795 O O . GLN A 1 343 ? 17.081 -18.486 -42.839 1.00 90.75 343 GLN A O 1
ATOM 2800 N N . GLN A 1 344 ? 16.531 -20.674 -42.892 1.00 90.56 344 GLN A N 1
ATOM 2801 C CA . GLN A 1 344 ? 15.656 -20.621 -44.059 1.00 90.56 344 GLN A CA 1
ATOM 2802 C C . GLN A 1 344 ? 14.187 -20.682 -43.644 1.00 90.56 344 GLN A C 1
ATOM 2804 O O . GLN A 1 344 ? 13.860 -21.041 -42.515 1.00 90.56 344 GLN A O 1
ATOM 2809 N N . GLU A 1 345 ? 13.301 -20.303 -44.557 1.00 92.50 345 GLU A N 1
ATOM 2810 C CA . GLU A 1 345 ? 11.865 -20.410 -44.339 1.00 92.50 345 GLU A CA 1
ATOM 2811 C C . GLU A 1 345 ? 11.453 -21.883 -44.202 1.00 92.50 345 GLU A C 1
ATOM 2813 O O . GLU A 1 345 ? 11.741 -22.708 -45.067 1.00 92.50 345 GLU A O 1
ATOM 2818 N N . VAL A 1 346 ? 10.779 -22.206 -43.099 1.00 92.81 346 VAL A N 1
ATOM 2819 C CA . VAL A 1 346 ? 10.247 -23.539 -42.797 1.00 92.81 346 VAL A CA 1
ATOM 2820 C C . VAL A 1 346 ? 8.871 -23.386 -42.158 1.00 92.81 346 VAL A C 1
ATOM 2822 O O . VAL A 1 346 ? 8.594 -22.402 -41.464 1.00 92.81 346 VAL A O 1
ATOM 2825 N N . THR A 1 347 ? 7.992 -24.358 -42.388 1.00 93.19 347 THR A N 1
ATOM 2826 C CA . THR A 1 347 ? 6.676 -24.368 -41.743 1.00 93.19 347 THR A CA 1
ATOM 2827 C C . THR A 1 347 ? 6.852 -24.680 -40.259 1.00 93.19 347 THR A C 1
ATOM 2829 O O . THR A 1 347 ? 7.300 -25.763 -39.902 1.00 93.19 347 THR A O 1
ATOM 2832 N N . LEU A 1 348 ? 6.501 -23.723 -39.399 1.00 93.75 348 LEU A N 1
ATOM 2833 C CA . LEU A 1 348 ? 6.477 -23.886 -37.945 1.00 93.75 348 LEU A CA 1
ATOM 2834 C C . LEU A 1 348 ? 5.011 -23.785 -37.486 1.00 93.75 348 LEU A C 1
ATOM 2836 O O . LEU A 1 348 ? 4.469 -22.677 -37.508 1.00 93.75 348 LEU A O 1
ATOM 2840 N N . PRO A 1 349 ? 4.352 -24.898 -37.115 1.00 95.06 349 PRO A N 1
ATOM 2841 C CA . PRO A 1 349 ? 2.987 -24.911 -36.605 1.00 95.06 349 PRO A CA 1
ATOM 2842 C C . PRO A 1 349 ? 2.977 -24.328 -35.189 1.00 95.06 349 PRO A C 1
ATOM 2844 O O . PRO A 1 349 ? 3.324 -24.995 -34.208 1.00 95.06 349 PRO A O 1
ATOM 2847 N N . THR A 1 350 ? 2.613 -23.053 -35.085 1.00 96.19 350 THR A N 1
ATOM 2848 C CA . THR A 1 350 ? 2.713 -22.285 -33.846 1.00 96.19 350 THR A CA 1
ATOM 2849 C C . THR A 1 350 ? 1.393 -21.682 -33.386 1.00 96.19 350 THR A C 1
ATOM 2851 O O . THR A 1 350 ? 0.468 -21.464 -34.166 1.00 96.19 350 THR A O 1
ATOM 2854 N N . GLU A 1 351 ? 1.336 -21.353 -32.099 1.00 92.88 351 GLU A N 1
ATOM 2855 C CA . GLU A 1 351 ? 0.307 -20.505 -31.495 1.00 92.88 351 GLU A CA 1
ATOM 2856 C C . GLU A 1 351 ? 0.944 -19.294 -30.777 1.00 92.88 351 GLU A C 1
ATOM 2858 O O . GLU A 1 351 ? 2.076 -19.401 -30.294 1.00 92.88 351 GLU A O 1
ATOM 2863 N N . PRO A 1 352 ? 0.269 -18.133 -30.681 1.00 92.00 352 PRO A N 1
ATOM 2864 C CA . PRO A 1 352 ? 0.788 -16.975 -29.948 1.00 92.00 352 PRO A CA 1
ATOM 2865 C C . PRO A 1 352 ? 0.966 -17.235 -28.442 1.00 92.00 352 PRO A C 1
ATOM 2867 O O . PRO A 1 352 ? 0.141 -17.888 -27.805 1.00 92.00 352 PRO A O 1
ATOM 2870 N N . VAL A 1 353 ? 2.014 -16.658 -27.843 1.00 85.94 353 VAL A N 1
ATOM 2871 C CA . VAL A 1 353 ? 2.270 -16.710 -26.391 1.00 85.94 353 VAL A CA 1
ATOM 2872 C C . VAL A 1 353 ? 1.970 -15.358 -25.749 1.00 85.94 353 VAL A C 1
ATOM 2874 O O . VAL A 1 353 ? 2.843 -14.498 -25.610 1.00 85.94 353 VAL A O 1
ATOM 2877 N N . ASP A 1 354 ? 0.736 -15.191 -25.280 1.00 72.25 354 ASP A N 1
ATOM 2878 C CA . ASP A 1 354 ? 0.315 -13.963 -24.591 1.00 72.25 354 ASP A CA 1
ATOM 2879 C C . ASP A 1 354 ? 0.695 -13.955 -23.096 1.00 72.25 354 ASP A C 1
ATOM 2881 O O . ASP A 1 354 ? 0.915 -12.895 -22.489 1.00 72.25 354 ASP A O 1
ATOM 2885 N N . ARG A 1 355 ? 0.827 -15.149 -22.494 1.00 66.44 355 ARG A N 1
ATOM 2886 C CA . ARG A 1 355 ? 1.166 -15.367 -21.079 1.00 66.44 355 ARG A CA 1
ATOM 2887 C C . ARG A 1 355 ? 2.226 -16.455 -20.929 1.00 66.44 355 ARG A C 1
ATOM 2889 O O . ARG A 1 355 ? 2.218 -17.453 -21.637 1.00 66.44 355 ARG A O 1
ATOM 2896 N N . ILE A 1 356 ? 3.116 -16.269 -19.960 1.00 64.00 356 ILE A N 1
ATOM 2897 C CA . ILE A 1 356 ? 4.187 -17.221 -19.654 1.00 64.00 356 ILE A CA 1
ATOM 2898 C C . ILE A 1 356 ? 3.789 -18.099 -18.479 1.00 64.00 356 ILE A C 1
ATOM 2900 O O . ILE A 1 356 ? 3.229 -17.609 -17.496 1.00 64.00 356 ILE A O 1
ATOM 2904 N N . VAL A 1 357 ? 4.076 -19.394 -18.610 1.00 62.44 357 VAL A N 1
ATOM 2905 C CA . VAL A 1 357 ? 3.817 -20.400 -17.581 1.00 62.44 357 VAL A CA 1
ATOM 2906 C C . VAL A 1 357 ? 4.854 -20.231 -16.455 1.00 62.44 357 VAL A C 1
ATOM 2908 O O . VAL A 1 357 ? 6.055 -20.246 -16.738 1.00 62.44 357 VAL A O 1
ATOM 2911 N N . PRO A 1 358 ? 4.426 -20.025 -15.197 1.00 61.94 358 PRO A N 1
ATOM 2912 C CA . PRO A 1 358 ? 5.331 -19.875 -14.057 1.00 61.94 358 PRO A CA 1
ATOM 2913 C C . PRO A 1 358 ? 6.174 -21.141 -13.808 1.00 61.94 358 PRO A C 1
ATOM 2915 O O . PRO A 1 358 ? 5.645 -22.244 -13.901 1.00 61.94 358 PRO A O 1
ATOM 2918 N N . ALA A 1 359 ? 7.451 -20.999 -13.432 1.00 64.56 359 ALA A N 1
ATOM 2919 C CA . ALA A 1 359 ? 8.354 -22.136 -13.164 1.00 64.56 359 ALA A CA 1
ATOM 2920 C C . ALA A 1 359 ? 9.131 -22.031 -11.833 1.00 64.56 359 ALA A C 1
ATOM 2922 O O . ALA A 1 359 ? 9.809 -22.973 -11.426 1.00 64.56 359 ALA A O 1
ATOM 2923 N N . GLU A 1 360 ? 9.060 -20.895 -11.135 1.00 74.62 360 GLU A N 1
ATOM 2924 C CA . GLU A 1 360 ? 9.807 -20.670 -9.898 1.00 74.62 360 GLU A CA 1
ATOM 2925 C C . GLU A 1 360 ? 9.087 -21.282 -8.685 1.00 74.62 360 GLU A C 1
ATOM 2927 O O . GLU A 1 360 ? 7.871 -21.148 -8.514 1.00 74.62 360 GLU A O 1
ATOM 2932 N N . ARG A 1 361 ? 9.855 -21.924 -7.798 1.00 82.38 361 ARG A N 1
ATOM 2933 C CA . ARG A 1 361 ? 9.360 -22.413 -6.506 1.00 82.38 361 ARG A CA 1
ATOM 2934 C C . ARG A 1 361 ? 9.585 -21.394 -5.387 1.00 82.38 361 ARG A C 1
ATOM 2936 O O . ARG A 1 361 ? 10.608 -20.692 -5.328 1.00 82.38 361 ARG A O 1
ATOM 2943 N N . LEU A 1 362 ? 8.608 -21.324 -4.492 1.00 87.75 362 LEU A N 1
ATOM 2944 C CA . LEU A 1 362 ? 8.700 -20.667 -3.198 1.00 87.75 362 LEU A CA 1
ATOM 2945 C C . LEU A 1 362 ? 9.619 -21.485 -2.285 1.00 87.75 362 LEU A C 1
ATOM 2947 O O . LEU A 1 362 ? 9.724 -22.700 -2.399 1.00 87.75 362 LEU A O 1
ATOM 2951 N N . THR A 1 363 ? 10.288 -20.801 -1.363 1.00 87.75 363 THR A N 1
ATOM 2952 C CA . THR A 1 363 ? 11.104 -21.429 -0.318 1.00 87.75 363 THR A CA 1
ATOM 2953 C C . THR A 1 363 ? 10.811 -20.766 1.022 1.00 87.75 363 THR A C 1
ATOM 2955 O O . THR A 1 363 ? 10.272 -19.652 1.070 1.00 87.75 363 THR A O 1
ATOM 2958 N N . LEU A 1 364 ? 11.215 -21.409 2.121 1.00 88.06 364 LEU A N 1
ATOM 2959 C CA . LEU A 1 364 ? 11.154 -20.811 3.456 1.00 88.06 364 LEU A CA 1
ATOM 2960 C C . LEU A 1 364 ? 11.887 -19.464 3.504 1.00 88.06 364 LEU A C 1
ATOM 2962 O O . LEU A 1 364 ? 11.338 -18.494 4.020 1.00 88.06 364 LEU A O 1
ATOM 2966 N N . ASP A 1 365 ? 13.064 -19.358 2.884 1.00 83.19 365 ASP A N 1
ATOM 2967 C CA . ASP A 1 365 ? 13.825 -18.105 2.834 1.00 83.19 365 ASP A CA 1
ATOM 2968 C C . ASP A 1 365 ? 13.108 -16.995 2.055 1.00 83.19 365 ASP A C 1
ATOM 2970 O O . ASP A 1 365 ? 13.116 -15.839 2.482 1.00 83.19 365 ASP A O 1
ATOM 2974 N N . LYS A 1 366 ? 12.438 -17.334 0.945 1.00 82.00 366 LYS A N 1
ATOM 2975 C CA . LYS A 1 366 ? 11.630 -16.376 0.170 1.00 82.00 366 LYS A CA 1
ATOM 2976 C C . LYS A 1 366 ? 10.333 -15.984 0.881 1.00 82.00 366 LYS A C 1
ATOM 2978 O O . LYS A 1 366 ? 9.781 -14.927 0.584 1.00 82.00 366 LYS A O 1
ATOM 2983 N N . THR A 1 367 ? 9.859 -16.795 1.825 1.00 83.62 367 THR A N 1
ATOM 2984 C CA . THR A 1 367 ? 8.583 -16.584 2.527 1.00 83.62 367 THR A CA 1
ATOM 2985 C C . THR A 1 367 ? 8.785 -15.881 3.877 1.00 83.62 367 THR A C 1
ATOM 2987 O O . THR A 1 367 ? 8.182 -14.835 4.129 1.00 83.62 367 THR A O 1
ATOM 2990 N N . TYR A 1 368 ? 9.691 -16.394 4.714 1.00 84.56 368 TYR A N 1
ATOM 2991 C CA . TYR A 1 368 ? 9.962 -15.941 6.086 1.00 84.56 368 TYR A CA 1
ATOM 2992 C C . TYR A 1 368 ? 11.411 -15.485 6.331 1.00 84.56 368 TYR A C 1
ATOM 2994 O O . TYR A 1 368 ? 11.678 -14.870 7.364 1.00 84.56 368 TYR A O 1
ATOM 3002 N N . GLY A 1 369 ? 12.347 -15.747 5.412 1.00 80.56 369 GLY A N 1
ATOM 3003 C CA . GLY A 1 369 ? 13.772 -15.480 5.626 1.00 80.56 369 GLY A CA 1
ATOM 3004 C C . GLY A 1 369 ? 14.104 -13.987 5.785 1.00 80.56 369 GLY A C 1
ATOM 3005 O O . GLY A 1 369 ? 13.629 -13.156 5.011 1.00 80.56 369 GLY A O 1
ATOM 3006 N N . PRO A 1 370 ? 14.980 -13.596 6.727 1.00 74.38 370 PRO A N 1
ATOM 3007 C CA . PRO A 1 370 ? 15.248 -12.183 7.018 1.00 74.38 370 PRO A CA 1
ATOM 3008 C C . PRO A 1 370 ? 15.935 -11.433 5.864 1.00 74.38 370 PRO A C 1
ATOM 3010 O O . PRO A 1 370 ? 15.834 -10.211 5.780 1.00 74.38 370 PRO A O 1
ATOM 3013 N N . LYS A 1 371 ? 16.638 -12.154 4.978 1.00 68.75 371 LYS A N 1
ATOM 3014 C CA . LYS A 1 371 ? 17.455 -11.583 3.894 1.00 68.75 371 LYS A CA 1
ATOM 3015 C C . LYS A 1 371 ? 16.798 -11.659 2.513 1.00 68.75 371 LYS A C 1
ATOM 3017 O O . LYS A 1 371 ? 17.015 -10.771 1.696 1.00 68.75 371 LYS A O 1
ATOM 3022 N N . TYR A 1 372 ? 16.021 -12.711 2.254 1.00 65.25 372 TYR A N 1
ATOM 3023 C CA . TYR A 1 372 ? 15.499 -13.033 0.919 1.00 65.25 372 TYR A CA 1
ATOM 3024 C C . TYR A 1 372 ? 13.969 -13.044 0.843 1.00 65.25 372 TYR A C 1
ATOM 3026 O O . TYR A 1 372 ? 13.422 -13.368 -0.211 1.00 65.25 372 TYR A O 1
ATOM 3034 N N . ARG A 1 373 ? 13.274 -12.665 1.925 1.00 79.19 373 ARG A N 1
ATOM 3035 C CA . ARG A 1 373 ? 11.813 -12.596 1.946 1.00 79.19 373 ARG A CA 1
ATOM 3036 C C . ARG A 1 373 ? 11.287 -11.677 0.852 1.00 79.19 373 ARG A C 1
ATOM 3038 O O . ARG A 1 373 ? 11.623 -10.493 0.781 1.00 79.19 373 ARG A O 1
ATOM 3045 N N . ILE A 1 374 ? 10.380 -12.219 0.053 1.00 71.88 374 ILE A N 1
ATOM 3046 C CA . ILE A 1 374 ? 9.658 -11.501 -0.983 1.00 71.88 374 ILE A CA 1
ATOM 3047 C C . ILE A 1 374 ? 8.325 -11.047 -0.389 1.00 71.88 374 ILE A C 1
ATOM 3049 O O . ILE A 1 374 ? 7.554 -11.839 0.151 1.00 71.88 374 ILE A O 1
ATOM 3053 N N . SER A 1 375 ? 8.049 -9.747 -0.467 1.00 73.94 375 SER A N 1
ATOM 3054 C CA . SER A 1 375 ? 6.740 -9.193 -0.122 1.00 73.94 375 SER A CA 1
ATOM 3055 C C . SER A 1 375 ? 6.021 -8.775 -1.396 1.00 73.94 375 SER A C 1
ATOM 3057 O O . SER A 1 375 ? 6.421 -7.795 -2.026 1.00 73.94 375 SER A O 1
ATOM 3059 N N . PHE A 1 376 ? 4.955 -9.499 -1.741 1.00 73.81 376 PHE A N 1
ATOM 3060 C CA . PHE A 1 376 ? 4.078 -9.159 -2.869 1.00 73.81 376 PHE A CA 1
ATOM 3061 C C . PHE A 1 376 ? 2.928 -8.223 -2.477 1.00 73.81 376 PHE A C 1
ATOM 3063 O O . PHE A 1 376 ? 2.218 -7.718 -3.336 1.00 73.81 376 PHE A O 1
ATOM 3070 N N . GLY A 1 377 ? 2.740 -7.969 -1.176 1.00 64.06 377 GLY A N 1
ATOM 3071 C CA . GLY A 1 377 ? 1.732 -7.024 -0.684 1.00 64.06 377 GLY A CA 1
ATOM 3072 C C . GLY A 1 377 ? 2.143 -5.554 -0.814 1.00 64.06 377 GLY A C 1
ATOM 3073 O O . GLY A 1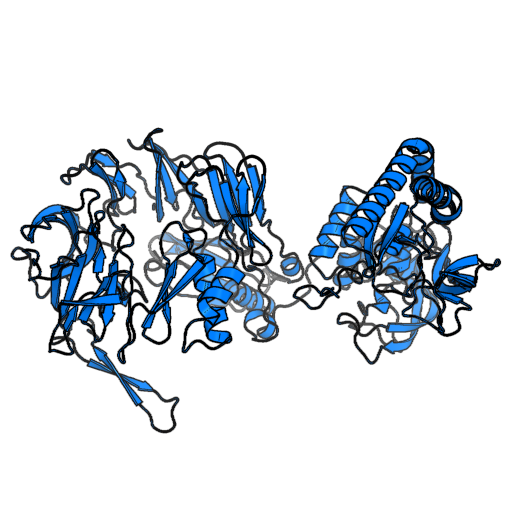 377 ? 1.333 -4.678 -0.535 1.00 64.06 377 GLY A O 1
ATOM 3074 N N . GLY A 1 378 ? 3.398 -5.277 -1.195 1.00 60.88 378 GLY A N 1
ATOM 3075 C CA . GLY A 1 378 ? 3.971 -3.931 -1.159 1.00 60.88 378 GLY A CA 1
ATOM 3076 C C . GLY A 1 378 ? 3.944 -3.302 0.245 1.00 60.88 378 GLY A C 1
ATOM 3077 O O . GLY A 1 378 ? 3.749 -3.977 1.257 1.00 60.88 378 GLY A O 1
ATOM 3078 N N . ARG A 1 379 ? 4.162 -1.985 0.311 1.00 59.25 379 ARG A N 1
ATOM 3079 C CA . ARG A 1 379 ? 3.804 -1.132 1.460 1.00 59.25 379 ARG A CA 1
ATOM 3080 C C . ARG A 1 379 ? 2.866 -0.034 0.951 1.00 59.25 379 ARG A C 1
ATOM 3082 O O . ARG A 1 379 ? 3.322 1.093 0.746 1.00 59.25 379 ARG A O 1
ATOM 3089 N N . PRO A 1 380 ? 1.599 -0.363 0.650 1.00 63.38 380 PRO A N 1
ATOM 3090 C CA . PRO A 1 380 ? 0.660 0.598 0.095 1.00 63.38 380 PRO A CA 1
ATOM 3091 C C . PRO A 1 380 ? 0.503 1.771 1.057 1.00 63.38 380 PRO A C 1
ATOM 3093 O O . PRO A 1 380 ? 0.096 1.599 2.204 1.00 63.38 380 PRO A O 1
ATOM 3096 N N . THR A 1 381 ? 0.834 2.977 0.597 1.00 70.06 381 THR A N 1
ATOM 3097 C CA . THR A 1 381 ? 0.451 4.189 1.324 1.00 70.06 381 THR A CA 1
ATOM 3098 C C . THR A 1 381 ? -0.970 4.513 0.893 1.00 70.06 381 THR A C 1
ATOM 3100 O O . THR A 1 381 ? -1.177 5.143 -0.142 1.00 70.06 381 THR A O 1
ATOM 3103 N N . ILE A 1 382 ? -1.950 4.018 1.652 1.00 80.75 382 ILE A N 1
ATOM 3104 C CA . ILE A 1 382 ? -3.359 4.355 1.430 1.00 80.75 382 ILE A CA 1
ATOM 3105 C C . ILE A 1 382 ? -3.494 5.872 1.634 1.00 80.75 382 ILE A C 1
ATOM 3107 O O . ILE A 1 382 ? -3.105 6.363 2.700 1.00 80.75 382 ILE A O 1
ATOM 3111 N N . PRO A 1 383 ? -3.999 6.630 0.645 1.00 88.19 383 PRO A N 1
ATOM 3112 C CA . PRO A 1 383 ? -4.149 8.066 0.807 1.00 88.19 383 PRO A CA 1
ATOM 3113 C C . PRO A 1 383 ? -5.125 8.404 1.935 1.00 88.19 383 PRO A C 1
ATOM 3115 O O . PRO A 1 383 ? -6.108 7.699 2.161 1.00 88.19 383 PRO A O 1
ATOM 3118 N N . SER A 1 384 ? -4.874 9.513 2.625 1.00 89.31 384 SER A N 1
ATOM 3119 C CA . SER A 1 384 ? -5.771 10.025 3.666 1.00 89.31 384 SER A CA 1
ATOM 3120 C C . SER A 1 384 ? -6.493 11.271 3.171 1.00 89.31 384 SER A C 1
ATOM 3122 O O . SER A 1 384 ? -5.845 12.175 2.647 1.00 89.31 384 SER A O 1
ATOM 3124 N N . TRP A 1 385 ? -7.805 11.361 3.363 1.00 93.00 385 TRP A N 1
ATOM 3125 C CA . TRP A 1 385 ? -8.583 12.544 2.990 1.00 93.00 385 TRP A CA 1
ATOM 3126 C C . TRP A 1 385 ? -8.165 13.795 3.769 1.00 93.00 385 TRP A C 1
ATOM 3128 O O . TRP A 1 385 ? -7.792 13.709 4.940 1.00 93.00 385 TRP A O 1
ATOM 3138 N N . LEU A 1 386 ? -8.223 14.953 3.108 1.00 90.50 386 LEU A N 1
ATOM 3139 C CA . LEU A 1 386 ? -8.151 16.253 3.775 1.00 90.50 386 LEU A CA 1
ATOM 3140 C C . LEU A 1 386 ? -9.553 16.669 4.266 1.00 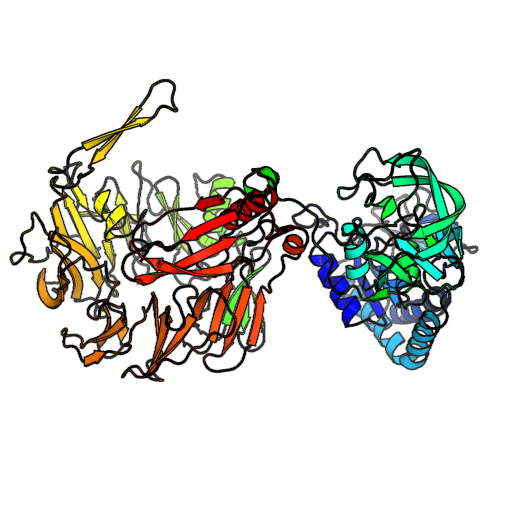90.50 386 LEU A C 1
ATOM 3142 O O . LEU A 1 386 ? -10.546 16.169 3.726 1.00 90.50 386 LEU A O 1
ATOM 3146 N N . PRO A 1 387 ? -9.659 17.557 5.276 1.00 88.75 387 PRO A N 1
ATOM 3147 C CA . PRO A 1 387 ? -10.938 17.919 5.896 1.00 88.75 387 PRO A CA 1
ATOM 3148 C C . PRO A 1 387 ? -12.000 18.453 4.927 1.00 88.75 387 PRO A C 1
ATOM 3150 O O . PRO A 1 387 ? -13.187 18.282 5.177 1.00 88.75 387 PRO A O 1
ATOM 3153 N N . GLU A 1 388 ? -11.587 19.077 3.822 1.00 88.69 388 GLU A N 1
ATOM 3154 C CA . GLU A 1 388 ? -12.486 19.655 2.815 1.00 88.69 388 GLU A CA 1
ATOM 3155 C C . GLU A 1 388 ? -13.183 18.596 1.936 1.00 88.69 388 GLU A C 1
ATOM 3157 O O . GLU A 1 388 ? -14.161 18.901 1.257 1.00 88.69 388 GLU A O 1
ATOM 3162 N N . GLY A 1 389 ? -12.672 17.359 1.916 1.00 91.94 389 GLY A N 1
ATOM 3163 C CA . GLY A 1 389 ? -13.264 16.208 1.220 1.00 91.94 389 GLY A CA 1
ATOM 3164 C C . GLY A 1 389 ? -13.143 16.171 -0.306 1.00 91.94 389 GLY A C 1
ATOM 3165 O O . GLY A 1 389 ? -13.386 15.129 -0.908 1.00 91.94 389 GLY A O 1
ATOM 3166 N N . ASP A 1 390 ? -12.681 17.242 -0.950 1.00 94.00 390 ASP A N 1
ATOM 3167 C CA . ASP A 1 390 ? -12.402 17.284 -2.395 1.00 94.00 390 ASP A CA 1
ATOM 3168 C C . ASP A 1 390 ? -10.947 16.922 -2.756 1.00 94.00 390 ASP A C 1
ATOM 3170 O O . ASP A 1 390 ? -10.590 16.806 -3.938 1.00 94.00 390 ASP A O 1
ATOM 3174 N N . ARG A 1 391 ? -10.092 16.753 -1.741 1.00 94.69 391 ARG A N 1
ATOM 3175 C CA . ARG A 1 391 ? -8.659 16.477 -1.871 1.00 94.69 391 ARG A CA 1
ATOM 3176 C C . ARG A 1 391 ? -8.191 15.421 -0.880 1.00 94.69 391 ARG A C 1
ATOM 3178 O O . ARG A 1 391 ? -8.708 15.302 0.229 1.00 94.69 391 ARG A O 1
ATOM 3185 N N . TYR A 1 392 ? -7.145 14.700 -1.258 1.00 93.56 392 TYR A N 1
ATOM 3186 C CA . TYR A 1 392 ? -6.487 13.705 -0.417 1.00 93.56 392 TYR A CA 1
ATOM 3187 C C . TYR A 1 392 ? -4.977 13.929 -0.357 1.00 93.56 392 TYR A C 1
ATOM 3189 O O . TYR A 1 392 ? -4.371 14.510 -1.255 1.00 93.56 392 TYR A O 1
ATOM 3197 N N . LYS A 1 393 ? -4.362 13.463 0.724 1.00 90.31 393 LYS A N 1
ATOM 3198 C CA . LYS A 1 393 ? -2.935 13.571 1.005 1.00 90.31 393 LYS A CA 1
ATOM 3199 C C . LYS A 1 393 ? -2.190 12.350 0.477 1.00 90.31 393 LYS A C 1
ATOM 3201 O O . LYS A 1 393 ? -2.563 11.216 0.781 1.00 90.31 393 LYS A O 1
ATOM 3206 N N . VAL A 1 394 ? -1.093 12.590 -0.235 1.00 87.12 394 VAL A N 1
ATOM 3207 C CA . VAL A 1 394 ? -0.091 11.572 -0.593 1.00 87.12 394 VAL A CA 1
ATOM 3208 C C . VAL A 1 394 ? 1.297 12.027 -0.161 1.00 87.12 394 VAL A C 1
ATOM 3210 O O . VAL A 1 394 ? 1.581 13.223 -0.149 1.00 87.12 394 VAL A O 1
ATOM 3213 N N . THR A 1 395 ? 2.171 11.080 0.176 1.00 79.56 395 THR A N 1
ATOM 3214 C CA . THR A 1 395 ? 3.563 11.368 0.543 1.00 79.56 395 THR A CA 1
ATOM 3215 C C . THR A 1 395 ? 4.494 10.899 -0.565 1.00 79.56 395 THR A C 1
ATOM 3217 O O . THR A 1 395 ? 4.498 9.721 -0.910 1.00 79.56 395 THR A O 1
ATOM 3220 N N . PHE A 1 396 ? 5.320 11.804 -1.084 1.00 72.25 396 PHE A N 1
ATOM 3221 C CA . PHE A 1 396 ? 6.329 11.513 -2.098 1.00 72.25 396 PHE A CA 1
ATOM 3222 C C . PHE A 1 396 ? 7.668 12.140 -1.691 1.00 72.25 396 PHE A C 1
ATOM 3224 O O . PHE A 1 396 ? 7.727 13.318 -1.345 1.00 72.25 396 PHE A O 1
ATOM 3231 N N . HIS A 1 397 ? 8.739 11.338 -1.651 1.00 68.94 397 HIS A N 1
ATOM 3232 C CA . HIS A 1 397 ? 10.074 11.740 -1.167 1.00 68.94 397 HIS A CA 1
ATOM 3233 C C . HIS A 1 397 ? 10.076 12.497 0.179 1.00 68.94 397 HIS A C 1
ATOM 3235 O O . HIS A 1 397 ? 10.804 13.472 0.361 1.00 68.94 397 HIS A O 1
ATOM 3241 N N . GLY A 1 398 ? 9.244 12.065 1.133 1.00 67.88 398 GLY A N 1
ATOM 3242 C CA . GLY A 1 398 ? 9.151 12.685 2.462 1.00 67.88 398 GLY A CA 1
ATOM 3243 C C . GLY A 1 398 ? 8.432 14.038 2.495 1.00 67.88 398 GLY A C 1
ATOM 3244 O O . GLY A 1 398 ? 8.407 14.678 3.543 1.00 67.88 398 GLY A O 1
ATOM 3245 N N . ARG A 1 399 ? 7.840 14.467 1.376 1.00 76.38 399 ARG A N 1
ATOM 3246 C CA . ARG A 1 399 ? 6.970 15.643 1.278 1.00 76.38 399 ARG A CA 1
ATOM 3247 C C . ARG A 1 399 ? 5.533 15.208 1.075 1.00 76.38 399 ARG A C 1
ATOM 3249 O O . ARG A 1 399 ? 5.281 14.192 0.429 1.00 76.38 399 ARG A O 1
ATOM 3256 N N . GLN A 1 400 ? 4.597 15.980 1.606 1.00 85.00 400 GLN A N 1
ATOM 3257 C CA . GLN A 1 400 ? 3.178 15.689 1.467 1.00 85.00 400 GLN A CA 1
ATOM 3258 C C . GLN A 1 400 ? 2.547 16.612 0.430 1.00 85.00 400 GLN A C 1
ATOM 3260 O O . GLN A 1 400 ? 2.862 17.798 0.353 1.00 85.00 400 GLN A O 1
ATOM 3265 N N . TYR A 1 401 ? 1.645 16.054 -0.367 1.00 88.50 401 TYR A N 1
ATOM 3266 C CA . TYR A 1 401 ? 0.939 16.752 -1.430 1.00 88.50 401 TYR A CA 1
ATOM 3267 C C . TYR A 1 401 ? -0.563 16.581 -1.244 1.00 88.50 401 TYR A C 1
ATOM 3269 O O . TYR A 1 401 ? -1.028 15.484 -0.932 1.00 88.50 401 TYR A O 1
ATOM 3277 N N . ALA A 1 402 ? -1.309 17.658 -1.462 1.00 92.44 402 ALA A N 1
ATOM 3278 C CA . ALA A 1 402 ? -2.755 17.628 -1.605 1.00 92.44 402 ALA A CA 1
ATOM 3279 C C . ALA A 1 402 ? -3.077 17.336 -3.063 1.00 92.44 402 ALA A C 1
ATOM 3281 O O . ALA A 1 402 ? -2.638 18.075 -3.938 1.00 92.44 402 ALA A O 1
ATOM 3282 N N . VAL A 1 403 ? -3.846 16.288 -3.323 1.00 94.38 403 VAL A N 1
ATOM 3283 C CA . VAL A 1 403 ? -4.242 15.859 -4.662 1.00 94.38 403 VAL A CA 1
ATOM 3284 C C . VAL A 1 403 ? -5.744 16.034 -4.801 1.00 94.38 403 VAL A C 1
ATOM 3286 O O . VAL A 1 403 ? -6.502 15.518 -3.984 1.00 94.38 403 VAL A O 1
ATOM 3289 N N . SER A 1 404 ? -6.187 16.745 -5.835 1.00 95.38 404 SER A N 1
ATOM 3290 C CA . SER A 1 404 ? -7.607 16.838 -6.173 1.00 95.38 404 SER A CA 1
ATOM 3291 C C . SER A 1 404 ? -8.162 15.458 -6.517 1.00 95.38 404 SER A C 1
ATOM 3293 O O . SER A 1 404 ? -7.648 14.783 -7.419 1.00 95.38 404 SER A O 1
ATOM 3295 N N . ALA A 1 405 ? -9.247 15.068 -5.843 1.00 95.31 405 ALA A N 1
ATOM 3296 C CA . ALA A 1 405 ? -9.975 13.842 -6.150 1.00 95.31 405 ALA A CA 1
ATOM 3297 C C . ALA A 1 405 ? -10.436 13.835 -7.612 1.00 95.31 405 ALA A C 1
ATOM 3299 O O . ALA A 1 405 ? -10.158 12.891 -8.348 1.00 95.31 405 ALA A O 1
ATOM 3300 N N . LYS A 1 406 ? -11.027 14.949 -8.060 1.00 93.50 406 LYS A N 1
ATOM 3301 C CA . LYS A 1 406 ? -11.586 15.103 -9.406 1.00 93.50 406 LYS A CA 1
ATOM 3302 C C . LYS A 1 406 ? -10.524 15.116 -10.508 1.00 93.50 406 LYS A C 1
ATOM 3304 O O . LYS A 1 406 ? -10.628 14.354 -11.460 1.00 93.50 406 LYS A O 1
ATOM 3309 N N . THR A 1 407 ? -9.521 15.993 -10.412 1.00 92.94 407 THR A N 1
ATOM 3310 C CA . THR A 1 407 ? -8.600 16.252 -11.541 1.00 92.94 407 THR A CA 1
ATOM 3311 C C . THR A 1 407 ? -7.250 15.561 -11.409 1.00 92.94 407 THR A C 1
ATOM 3313 O O . THR A 1 407 ? -6.570 15.346 -12.405 1.00 92.94 407 THR A O 1
ATOM 3316 N N . GLY A 1 408 ? -6.829 15.240 -10.185 1.00 91.69 408 GLY A N 1
ATOM 3317 C CA . GLY A 1 408 ? -5.492 14.708 -9.920 1.00 91.69 408 GLY A CA 1
ATOM 3318 C C . GLY A 1 408 ? -4.382 15.740 -9.910 1.00 91.69 408 GLY A C 1
ATOM 3319 O O . GLY A 1 408 ? -3.235 15.381 -9.657 1.00 91.69 408 GLY A O 1
ATOM 3320 N N . ALA A 1 409 ? -4.722 17.014 -10.116 1.00 90.25 409 ALA A N 1
ATOM 3321 C CA . ALA A 1 409 ? -3.803 18.107 -9.860 1.00 90.25 409 ALA A CA 1
ATOM 3322 C C . ALA A 1 409 ? -3.339 18.039 -8.403 1.00 90.25 409 ALA A C 1
ATOM 3324 O O . ALA A 1 409 ? -4.156 17.838 -7.498 1.00 90.25 409 ALA A O 1
ATOM 3325 N N . TYR A 1 410 ? -2.037 18.198 -8.189 1.00 92.25 410 TYR A N 1
ATOM 3326 C CA . TYR A 1 410 ? -1.445 18.140 -6.866 1.00 92.25 410 TYR A CA 1
ATOM 3327 C C . TYR A 1 410 ? -0.677 19.414 -6.542 1.00 92.25 410 TYR A C 1
ATOM 3329 O O . TYR A 1 410 ? -0.024 20.011 -7.397 1.00 92.25 410 TYR A O 1
ATOM 3337 N N . THR A 1 411 ? -0.740 19.816 -5.280 1.00 92.00 411 THR A N 1
ATOM 3338 C CA . THR A 1 411 ? -0.002 20.955 -4.736 1.00 92.00 411 THR A CA 1
ATOM 3339 C C . THR A 1 411 ? 0.742 20.511 -3.490 1.00 92.00 411 THR A C 1
ATOM 3341 O O . THR A 1 411 ? 0.242 19.686 -2.725 1.00 92.00 411 THR A O 1
ATOM 3344 N N . LEU A 1 412 ? 1.946 21.039 -3.283 1.00 87.81 412 LEU A N 1
ATOM 3345 C CA . LEU A 1 412 ? 2.686 20.802 -2.047 1.00 87.81 412 LEU A CA 1
ATOM 3346 C C . LEU A 1 412 ? 1.845 21.289 -0.857 1.00 87.81 412 LEU A C 1
ATOM 3348 O O . LEU A 1 412 ? 1.246 22.361 -0.930 1.00 87.81 412 LEU A O 1
ATOM 3352 N N . LEU A 1 413 ? 1.772 20.493 0.208 1.00 84.94 413 LEU A N 1
ATOM 3353 C CA . LEU A 1 413 ? 1.144 20.918 1.455 1.00 84.94 413 LEU A CA 1
ATOM 3354 C C . LEU A 1 413 ? 2.155 21.694 2.295 1.00 84.94 413 LEU A C 1
ATOM 3356 O O . LEU A 1 413 ? 3.187 21.149 2.700 1.00 84.94 413 LEU A O 1
ATOM 3360 N N . ASP A 1 414 ? 1.841 22.952 2.585 1.00 76.94 414 ASP A N 1
ATOM 3361 C CA . ASP A 1 414 ? 2.669 23.796 3.441 1.00 76.94 414 ASP A CA 1
ATOM 3362 C C . ASP A 1 414 ? 2.766 23.236 4.866 1.00 76.94 414 ASP A C 1
ATOM 3364 O O . ASP A 1 414 ? 1.839 22.615 5.387 1.00 76.94 414 ASP A O 1
ATOM 3368 N N . GLY A 1 415 ? 3.920 23.446 5.506 1.00 73.50 415 GLY A N 1
ATOM 3369 C CA . GLY A 1 415 ? 4.152 23.023 6.892 1.00 73.50 415 GLY A CA 1
ATOM 3370 C C . GLY A 1 415 ? 4.280 21.509 7.094 1.00 73.50 415 GLY A C 1
ATOM 3371 O O . GLY A 1 415 ? 4.217 21.046 8.227 1.00 73.50 415 GLY A O 1
ATOM 3372 N N . THR A 1 416 ? 4.466 20.733 6.022 1.00 77.31 416 THR A N 1
ATOM 3373 C CA . THR A 1 416 ? 4.614 19.264 6.083 1.00 77.31 416 THR A CA 1
ATOM 3374 C C . THR A 1 416 ? 6.053 18.779 5.919 1.00 77.31 416 THR A C 1
ATOM 3376 O O . THR A 1 416 ? 6.310 17.575 5.860 1.00 77.31 416 THR A O 1
ATOM 3379 N N . ASP A 1 417 ? 7.013 19.702 5.830 1.00 82.75 417 ASP A N 1
ATOM 3380 C CA . ASP A 1 417 ? 8.411 19.353 5.624 1.00 82.75 417 ASP A CA 1
ATOM 3381 C C . ASP A 1 417 ? 9.007 18.745 6.896 1.00 82.75 417 ASP A C 1
ATOM 3383 O O . ASP A 1 417 ? 9.247 19.434 7.890 1.00 82.75 417 ASP A O 1
ATOM 3387 N N . LYS A 1 418 ? 9.309 17.442 6.847 1.00 87.25 418 LYS A N 1
ATOM 3388 C CA . LYS A 1 418 ? 9.975 16.727 7.943 1.00 87.25 418 LYS A CA 1
ATOM 3389 C C . LYS A 1 418 ? 11.254 17.438 8.403 1.00 87.25 418 LYS A C 1
ATOM 3391 O O . LYS A 1 418 ? 11.594 17.352 9.578 1.00 87.25 418 LYS A O 1
ATOM 3396 N N . ARG A 1 419 ? 11.952 18.163 7.519 1.00 87.38 419 ARG A N 1
ATOM 3397 C CA . ARG A 1 419 ? 13.175 18.905 7.868 1.00 87.38 419 ARG A CA 1
ATOM 3398 C C . ARG A 1 419 ? 12.918 19.995 8.903 1.00 87.38 419 ARG A C 1
ATOM 3400 O O . ARG A 1 419 ? 13.767 20.189 9.767 1.00 87.38 419 ARG A O 1
ATOM 3407 N N . ASP A 1 420 ? 11.755 20.642 8.867 1.00 88.75 420 ASP A N 1
ATOM 3408 C CA . ASP A 1 420 ? 11.373 21.641 9.869 1.00 88.75 420 ASP A CA 1
ATOM 3409 C C . ASP A 1 420 ? 11.173 20.987 11.242 1.00 88.75 420 ASP A C 1
ATOM 3411 O O . ASP A 1 420 ? 11.636 21.503 12.259 1.00 88.75 420 ASP A O 1
ATOM 3415 N N . VAL A 1 421 ? 10.540 19.809 11.270 1.00 91.75 421 VAL A N 1
ATOM 3416 C CA . VAL A 1 421 ? 10.370 19.004 12.489 1.00 91.75 421 VAL A CA 1
ATOM 3417 C C . VAL A 1 421 ? 11.728 18.549 13.024 1.00 91.75 421 VAL A C 1
ATOM 3419 O O . VAL A 1 421 ? 12.038 18.755 14.194 1.00 91.75 421 VAL A O 1
ATOM 3422 N N . THR A 1 422 ? 12.576 17.982 12.162 1.00 93.44 422 THR A N 1
ATOM 3423 C CA . THR A 1 422 ? 13.937 17.552 12.506 1.00 93.44 422 THR A CA 1
ATOM 3424 C C . THR A 1 422 ? 14.767 18.710 13.061 1.00 93.44 422 THR A C 1
ATOM 3426 O O . THR A 1 422 ? 15.412 18.546 14.093 1.00 93.44 422 THR A O 1
ATOM 3429 N N . ALA A 1 423 ? 14.714 19.891 12.439 1.00 93.56 423 ALA A N 1
ATOM 3430 C CA . ALA A 1 423 ? 15.434 21.076 12.899 1.00 93.56 423 ALA A CA 1
ATOM 3431 C C . ALA A 1 423 ? 14.910 21.611 14.241 1.00 93.56 423 ALA A C 1
ATOM 3433 O O . ALA A 1 423 ? 15.693 22.120 15.042 1.00 93.56 423 ALA A O 1
ATOM 3434 N N . ALA A 1 424 ? 13.603 21.505 14.501 1.00 94.88 424 ALA A N 1
ATOM 3435 C CA . ALA A 1 424 ? 13.020 21.871 15.788 1.00 94.88 424 ALA A CA 1
ATOM 3436 C C . ALA A 1 424 ? 13.447 20.902 16.902 1.00 94.88 424 ALA A C 1
ATOM 3438 O O . ALA A 1 424 ? 13.852 21.344 17.975 1.00 94.88 424 ALA A O 1
ATOM 3439 N N . LEU A 1 425 ? 13.406 19.595 16.630 1.00 95.50 425 LEU A N 1
ATOM 3440 C CA . LEU A 1 425 ? 13.781 18.544 17.580 1.00 95.50 425 LEU A CA 1
ATOM 3441 C C . LEU A 1 425 ? 15.283 18.526 17.883 1.00 95.50 425 LEU A C 1
ATOM 3443 O O . LEU A 1 425 ? 15.662 18.324 19.029 1.00 95.50 425 LEU A O 1
ATOM 3447 N N . ALA A 1 426 ? 16.140 18.791 16.892 1.00 94.88 426 ALA A N 1
ATOM 3448 C CA . ALA A 1 426 ? 17.596 18.826 17.071 1.00 94.88 426 ALA A CA 1
ATOM 3449 C C . ALA A 1 426 ? 18.076 19.919 18.048 1.00 94.88 426 ALA A C 1
ATOM 3451 O O . ALA A 1 426 ? 19.211 19.876 18.510 1.00 94.88 426 ALA A O 1
ATOM 3452 N N . LYS A 1 427 ? 17.220 20.900 18.366 1.00 94.56 427 LYS A N 1
ATOM 3453 C CA . LYS A 1 427 ? 17.502 21.953 19.354 1.00 94.56 427 LYS A CA 1
ATOM 3454 C C . LYS A 1 427 ? 17.164 21.539 20.788 1.00 94.56 427 LYS A C 1
ATOM 3456 O O . LYS A 1 427 ? 17.496 22.279 21.711 1.00 94.56 427 LYS A O 1
ATOM 3461 N N . LEU A 1 428 ? 16.467 20.418 20.985 1.00 92.88 428 LEU A N 1
ATOM 3462 C CA . LEU A 1 428 ? 16.072 19.968 22.315 1.00 92.88 428 LEU A CA 1
ATOM 3463 C C . LEU A 1 428 ? 17.207 19.199 22.998 1.00 92.88 428 LEU A C 1
ATOM 3465 O O . LEU A 1 428 ? 17.804 18.312 22.382 1.00 92.88 428 LEU A O 1
ATOM 3469 N N . PRO A 1 429 ? 17.486 19.482 24.283 1.00 89.44 429 PRO A N 1
ATOM 3470 C CA . PRO A 1 429 ? 18.459 18.710 25.037 1.00 89.44 429 PRO A CA 1
ATOM 3471 C C . PRO A 1 429 ? 17.983 17.258 25.189 1.00 89.44 429 PRO A C 1
ATOM 3473 O O . PRO A 1 429 ? 16.788 16.989 25.322 1.00 89.44 429 PRO A O 1
ATOM 3476 N N . GLY A 1 430 ? 18.932 16.318 25.169 1.00 84.94 430 GLY A N 1
ATOM 3477 C CA . GLY A 1 430 ? 18.683 14.898 25.430 1.00 84.94 430 GLY A CA 1
ATOM 3478 C C . GLY A 1 430 ? 18.321 14.041 24.209 1.00 84.94 430 GLY A C 1
ATOM 3479 O O . GLY A 1 430 ? 18.399 12.816 24.314 1.00 84.94 430 GLY A O 1
ATOM 3480 N N . LEU A 1 431 ? 18.004 14.620 23.045 1.00 90.06 431 LEU A N 1
ATOM 3481 C CA . LEU A 1 431 ? 17.730 13.856 21.819 1.00 90.06 431 LEU A CA 1
ATOM 3482 C C . LEU A 1 431 ? 19.004 13.664 20.984 1.00 90.06 431 LEU A C 1
ATOM 3484 O O . LEU A 1 431 ? 19.609 14.626 20.524 1.00 90.06 431 LEU A O 1
ATOM 3488 N N . ASN A 1 432 ? 19.398 12.409 20.750 1.00 91.94 432 ASN A N 1
ATOM 3489 C CA . ASN A 1 432 ? 20.435 12.086 19.764 1.00 91.94 432 ASN A CA 1
ATOM 3490 C C . ASN A 1 432 ? 19.843 12.016 18.341 1.00 91.94 432 ASN A C 1
ATOM 3492 O O . ASN A 1 432 ? 18.623 12.016 18.170 1.00 91.94 432 ASN A O 1
ATOM 3496 N N . GLU A 1 433 ? 20.691 11.930 17.313 1.00 91.50 433 GLU A N 1
ATOM 3497 C CA . GLU A 1 433 ? 20.250 11.963 15.908 1.00 91.50 433 GLU A CA 1
ATOM 3498 C C . GLU A 1 433 ? 19.203 10.891 15.563 1.00 91.50 433 GLU A C 1
ATOM 3500 O O . GLU A 1 433 ? 18.236 11.166 14.850 1.00 91.50 433 GLU A O 1
ATOM 3505 N N . ASP A 1 434 ? 19.341 9.679 16.103 1.00 91.62 434 ASP A N 1
ATOM 3506 C CA . ASP A 1 434 ? 18.390 8.596 15.846 1.00 91.62 434 ASP A CA 1
ATOM 3507 C C . ASP A 1 434 ? 17.053 8.793 16.560 1.00 91.62 434 ASP A C 1
ATOM 3509 O O . ASP A 1 434 ? 15.999 8.473 16.003 1.00 91.62 434 ASP A O 1
ATOM 3513 N N . ALA A 1 435 ? 17.062 9.353 17.772 1.00 91.06 435 ALA A N 1
ATOM 3514 C CA . ALA A 1 435 ? 15.846 9.769 18.458 1.00 91.06 435 ALA A CA 1
ATOM 3515 C C . ALA A 1 435 ? 15.134 10.882 17.680 1.00 91.06 435 ALA A C 1
ATOM 3517 O O . ALA A 1 435 ? 13.945 10.746 17.393 1.00 91.06 435 ALA A O 1
ATOM 3518 N N . VAL A 1 436 ? 15.868 11.917 17.253 1.00 94.44 436 VAL A N 1
ATOM 3519 C CA . VAL A 1 436 ? 15.333 12.998 16.411 1.00 94.44 436 VAL A CA 1
ATOM 3520 C C . VAL A 1 436 ? 14.692 12.427 15.149 1.00 94.44 436 VAL A C 1
ATOM 3522 O O . VAL A 1 436 ? 13.571 12.798 14.810 1.00 94.44 436 VAL A O 1
ATOM 3525 N N . ARG A 1 437 ? 15.366 11.497 14.463 1.00 91.62 437 ARG A N 1
ATOM 3526 C CA . ARG A 1 437 ? 14.852 10.868 13.239 1.00 91.62 437 ARG A CA 1
ATOM 3527 C C . ARG A 1 437 ? 13.522 10.153 13.484 1.00 91.62 437 ARG A C 1
ATOM 3529 O O . ARG A 1 437 ? 12.569 10.413 12.752 1.00 91.62 437 ARG A O 1
ATOM 3536 N N . ARG A 1 438 ? 13.459 9.293 14.511 1.00 91.44 438 ARG A N 1
ATOM 3537 C CA . ARG A 1 438 ? 12.261 8.503 14.851 1.00 91.44 438 ARG A CA 1
ATOM 3538 C C . ARG A 1 438 ? 11.086 9.384 15.266 1.00 91.44 438 ARG A C 1
ATOM 3540 O O . ARG A 1 438 ? 9.990 9.212 14.740 1.00 91.44 438 ARG A O 1
ATOM 3547 N N . VAL A 1 439 ? 11.326 10.345 16.157 1.00 93.19 439 VAL A N 1
ATOM 3548 C CA . VAL A 1 439 ? 10.291 11.271 16.641 1.00 93.19 439 VAL A CA 1
ATOM 3549 C C . VAL A 1 439 ? 9.812 12.185 15.508 1.00 93.19 439 VAL A C 1
ATOM 3551 O O . VAL A 1 439 ? 8.612 12.400 15.347 1.00 93.19 439 VAL A O 1
ATOM 3554 N N . ALA A 1 440 ? 10.721 12.654 14.643 1.00 92.62 440 ALA A N 1
ATOM 3555 C CA . ALA A 1 440 ? 10.348 13.426 13.460 1.00 92.62 440 ALA A CA 1
ATOM 3556 C C . ALA A 1 440 ? 9.472 12.619 12.493 1.00 92.62 440 ALA A C 1
ATOM 3558 O O . ALA A 1 440 ? 8.538 13.174 11.924 1.00 92.62 440 ALA A O 1
ATOM 3559 N N . ASP A 1 441 ? 9.757 11.326 12.295 1.00 89.06 441 ASP A N 1
ATOM 3560 C CA . ASP A 1 441 ? 8.918 10.447 11.471 1.00 89.06 441 ASP A CA 1
ATOM 3561 C C . ASP A 1 441 ? 7.507 10.288 12.042 1.00 89.06 441 ASP A C 1
ATOM 3563 O O . ASP A 1 441 ? 6.541 10.236 11.283 1.00 89.06 441 ASP A O 1
ATOM 3567 N N . GLU A 1 442 ? 7.374 10.212 13.364 1.00 90.38 442 GLU A N 1
ATOM 3568 C CA . GLU A 1 442 ? 6.081 10.125 14.041 1.00 90.38 442 GLU A CA 1
ATOM 3569 C C . GLU A 1 442 ? 5.256 11.403 13.913 1.00 90.38 442 GLU A C 1
ATOM 3571 O O . GLU A 1 442 ? 4.108 11.346 13.468 1.00 90.38 442 GLU A O 1
ATOM 3576 N N . ILE A 1 443 ? 5.862 12.554 14.201 1.00 91.25 443 ILE A N 1
ATOM 3577 C CA . ILE A 1 443 ? 5.211 13.861 14.059 1.00 91.25 443 ILE A CA 1
ATOM 3578 C C . ILE A 1 443 ? 4.849 14.126 12.592 1.00 91.25 443 ILE A C 1
ATOM 3580 O O . ILE A 1 443 ? 3.733 14.550 12.295 1.00 91.25 443 ILE A O 1
ATOM 3584 N N . ALA A 1 444 ? 5.747 13.827 11.646 1.00 86.81 444 ALA A N 1
ATOM 3585 C CA . ALA A 1 444 ? 5.511 14.083 10.226 1.00 86.81 444 ALA A CA 1
ATOM 3586 C C . ALA A 1 444 ? 4.299 13.317 9.667 1.00 86.81 444 ALA A C 1
ATOM 3588 O O . ALA A 1 444 ? 3.610 13.824 8.780 1.00 86.81 444 ALA A O 1
ATOM 3589 N N . ARG A 1 445 ? 3.981 12.125 10.196 1.00 84.25 445 ARG A N 1
ATOM 3590 C CA . ARG A 1 445 ? 2.775 11.372 9.795 1.00 84.25 445 ARG A CA 1
ATOM 3591 C C . ARG A 1 445 ? 1.474 12.095 10.157 1.00 84.25 445 ARG A C 1
ATOM 3593 O O . ARG A 1 445 ? 0.488 11.950 9.431 1.00 84.25 445 ARG A O 1
ATOM 3600 N N . GLN A 1 446 ? 1.493 12.888 11.227 1.00 86.88 446 GLN A N 1
ATOM 3601 C CA . GLN A 1 446 ? 0.346 13.645 11.735 1.00 86.88 446 GLN A CA 1
ATOM 3602 C C . GLN A 1 446 ? 0.196 15.030 11.078 1.00 86.88 446 GLN A C 1
ATOM 3604 O O . GLN A 1 446 ? -0.815 15.697 11.272 1.00 86.88 446 GLN A O 1
ATOM 3609 N N . LEU A 1 447 ? 1.171 15.463 10.271 1.00 83.88 447 LEU A N 1
ATOM 3610 C CA . LEU A 1 447 ? 1.085 16.706 9.502 1.00 83.88 447 LEU A CA 1
ATOM 3611 C C . LEU A 1 447 ? 0.233 16.541 8.221 1.00 83.88 447 LEU A C 1
ATOM 3613 O O . LEU A 1 447 ? 0.091 15.416 7.722 1.00 83.88 447 LEU A O 1
ATOM 3617 N N . PRO A 1 448 ? -0.331 17.640 7.677 1.00 82.75 448 PRO A N 1
ATOM 3618 C CA . PRO A 1 448 ? -0.439 18.952 8.318 1.00 82.75 448 PRO A CA 1
ATOM 3619 C C . PRO A 1 448 ? -1.453 18.908 9.470 1.00 82.75 448 PRO A C 1
ATOM 3621 O O . PRO A 1 448 ? -2.498 18.272 9.363 1.00 82.75 448 PRO A O 1
ATOM 3624 N N . SER A 1 449 ? -1.159 19.615 10.560 1.00 83.31 449 SER A N 1
ATOM 3625 C CA . SER A 1 449 ? -2.070 19.766 11.696 1.00 83.31 449 SER A CA 1
ATOM 3626 C C . SER A 1 449 ? -2.167 21.237 12.084 1.00 83.31 449 SER A C 1
ATOM 3628 O O . SER A 1 449 ? -1.159 21.939 12.122 1.00 83.31 449 SER A O 1
ATOM 3630 N N . LYS A 1 450 ? -3.385 21.701 12.389 1.00 83.38 450 LYS A N 1
ATOM 3631 C CA . LYS A 1 450 ? -3.617 23.018 13.011 1.00 83.38 450 LYS A CA 1
ATOM 3632 C C . LYS A 1 450 ? -3.431 22.984 14.532 1.00 83.38 450 LYS A C 1
ATOM 3634 O O . LYS A 1 450 ? -3.382 24.037 15.157 1.00 83.38 450 LYS A O 1
ATOM 3639 N N . ARG A 1 451 ? -3.376 21.788 15.123 1.00 88.31 451 ARG A N 1
ATOM 3640 C CA . ARG A 1 451 ? -3.201 21.565 16.562 1.00 88.31 451 ARG A CA 1
ATOM 3641 C C . ARG A 1 451 ? -1.754 21.168 16.864 1.00 88.31 451 ARG A C 1
ATOM 3643 O O . ARG A 1 451 ? -1.101 20.596 15.983 1.00 88.31 451 ARG A O 1
ATOM 3650 N N . PRO A 1 452 ? -1.258 21.425 18.087 1.00 92.19 452 PRO A N 1
ATOM 3651 C CA . PRO A 1 452 ? -0.001 20.847 18.535 1.00 92.19 452 PRO A CA 1
ATOM 3652 C C . PRO A 1 452 ? -0.037 19.316 18.419 1.00 92.19 452 PRO A C 1
ATOM 3654 O O . PRO A 1 452 ? -1.103 18.703 18.460 1.00 92.19 452 PRO A O 1
ATOM 3657 N N . ILE A 1 453 ? 1.126 18.700 18.248 1.00 93.56 453 ILE A N 1
ATOM 3658 C CA . ILE A 1 453 ? 1.287 17.246 18.168 1.00 93.56 453 ILE A CA 1
ATOM 3659 C C . ILE A 1 453 ? 2.098 16.812 19.381 1.00 93.56 453 ILE A C 1
ATOM 3661 O O . ILE A 1 453 ? 3.195 17.329 19.585 1.00 93.56 453 ILE A O 1
ATOM 3665 N N . VAL A 1 454 ? 1.567 15.881 20.169 1.00 93.88 454 VAL A N 1
ATOM 3666 C CA . VAL A 1 454 ? 2.233 15.340 21.361 1.00 93.88 454 VAL A CA 1
ATOM 3667 C C . VAL A 1 454 ? 2.691 13.917 21.086 1.00 93.88 454 VAL A C 1
ATOM 3669 O O . VAL A 1 454 ? 1.975 13.140 20.458 1.00 93.88 454 VAL A O 1
ATOM 3672 N N . VAL A 1 455 ? 3.900 13.605 21.538 1.00 93.00 455 VAL A N 1
ATOM 3673 C CA . VAL A 1 455 ? 4.544 12.297 21.406 1.00 93.00 455 VAL A CA 1
ATOM 3674 C C . VAL A 1 455 ? 5.237 11.946 22.716 1.00 93.00 455 VAL A C 1
ATOM 3676 O O . VAL A 1 455 ? 5.837 12.809 23.357 1.00 93.00 455 VAL A O 1
ATOM 3679 N N . VAL A 1 456 ? 5.172 10.675 23.103 1.00 90.56 456 VAL A N 1
ATOM 3680 C CA . VAL A 1 456 ? 5.902 10.152 24.263 1.00 90.56 456 VAL A CA 1
ATOM 3681 C C . VAL A 1 456 ? 7.295 9.721 23.802 1.00 90.56 456 VAL A C 1
ATOM 3683 O O . VAL A 1 456 ? 7.431 8.880 22.910 1.00 90.56 456 VAL A O 1
ATOM 3686 N N . HIS A 1 457 ? 8.352 10.277 24.392 1.00 88.69 457 HIS A N 1
ATOM 3687 C CA . HIS A 1 457 ? 9.731 9.888 24.110 1.00 88.69 457 HIS A CA 1
ATOM 3688 C C . HIS A 1 457 ? 10.538 9.721 25.390 1.00 88.69 457 HIS A C 1
ATOM 3690 O O . HIS A 1 457 ? 10.693 10.671 26.143 1.00 88.69 457 HIS A O 1
ATOM 3696 N N . ARG A 1 458 ? 11.143 8.535 25.570 1.00 83.56 458 ARG A N 1
ATOM 3697 C CA . ARG A 1 458 ? 11.936 8.191 26.765 1.00 83.56 458 ARG A CA 1
ATOM 3698 C C . ARG A 1 458 ? 11.200 8.578 28.041 1.00 83.56 458 ARG A C 1
ATOM 3700 O O . ARG A 1 458 ? 11.754 9.308 28.846 1.00 83.56 458 ARG A O 1
ATOM 3707 N N . ASN A 1 459 ? 9.980 8.078 28.196 1.00 87.25 459 ASN A N 1
ATOM 3708 C CA . ASN A 1 459 ? 9.181 8.282 29.399 1.00 87.25 459 ASN A CA 1
ATOM 3709 C C . ASN A 1 459 ? 8.619 9.700 29.571 1.00 87.25 459 ASN A C 1
ATOM 3711 O O . ASN A 1 459 ? 7.797 9.843 30.457 1.00 87.25 459 ASN A O 1
ATOM 3715 N N . ASP A 1 460 ? 8.967 10.667 28.706 1.00 91.94 460 ASP A N 1
ATOM 3716 C CA . ASP A 1 460 ? 8.523 12.061 28.799 1.00 91.94 460 ASP A CA 1
ATOM 3717 C C . ASP A 1 460 ? 7.645 12.525 27.624 1.00 91.94 460 ASP A C 1
ATOM 3719 O O . ASP A 1 460 ? 7.734 12.026 26.496 1.00 91.94 460 ASP A O 1
ATOM 3723 N N . LEU A 1 461 ? 6.820 13.543 27.869 1.00 94.19 461 LEU A N 1
ATOM 3724 C CA . LEU A 1 461 ? 5.950 14.181 26.888 1.00 94.19 461 LEU A CA 1
ATOM 3725 C C . LEU A 1 461 ? 6.688 15.284 26.132 1.00 94.19 461 LEU A C 1
ATOM 3727 O O . LEU A 1 461 ? 7.116 16.292 26.697 1.00 94.19 461 LEU A O 1
ATOM 3731 N N . LEU A 1 462 ? 6.759 15.134 24.813 1.00 94.50 462 LEU A N 1
ATOM 3732 C CA . LEU A 1 462 ? 7.259 16.141 23.887 1.00 94.50 462 LEU A CA 1
ATOM 3733 C C . LEU A 1 462 ? 6.103 16.686 23.053 1.00 94.50 462 LEU A C 1
ATOM 3735 O O . LEU A 1 462 ? 5.285 15.928 22.537 1.00 94.50 462 LEU A O 1
ATOM 3739 N N . VAL A 1 463 ? 6.070 18.002 22.859 1.00 95.06 463 VAL A N 1
ATOM 3740 C CA . VAL A 1 463 ? 5.106 18.672 21.982 1.00 95.06 463 VAL A CA 1
ATOM 3741 C C . VAL A 1 463 ? 5.807 19.369 20.820 1.00 95.06 463 VAL A C 1
ATOM 3743 O O . VAL A 1 463 ? 6.861 19.986 20.984 1.00 95.06 463 VAL A O 1
ATOM 3746 N N . TYR A 1 464 ? 5.203 19.297 19.636 1.00 94.75 464 TYR A N 1
ATOM 3747 C CA . TYR A 1 464 ? 5.562 20.077 18.456 1.00 94.75 464 TYR A CA 1
ATOM 3748 C C . TYR A 1 464 ? 4.411 20.999 18.057 1.00 94.75 464 TYR A C 1
ATOM 3750 O O . TYR A 1 464 ? 3.267 20.565 17.947 1.00 94.75 464 TYR A O 1
ATOM 3758 N N . PHE A 1 465 ? 4.731 22.266 17.809 1.00 92.31 465 PHE A N 1
ATOM 3759 C CA . PHE A 1 465 ? 3.817 23.318 17.375 1.00 92.31 465 PHE A CA 1
ATOM 3760 C C . PHE A 1 465 ? 4.015 23.573 15.872 1.00 92.31 465 PHE A C 1
ATOM 3762 O O . PHE A 1 465 ? 5.008 24.216 15.504 1.00 92.31 465 PHE A O 1
ATOM 3769 N N . PRO A 1 466 ? 3.120 23.074 14.992 1.00 89.69 466 PRO A N 1
ATOM 3770 C CA . PRO A 1 466 ? 3.295 23.194 13.542 1.00 89.69 466 PRO A CA 1
ATOM 3771 C C . PRO A 1 466 ? 3.311 24.642 13.039 1.00 89.69 466 PRO A C 1
ATOM 3773 O O . PRO A 1 466 ? 4.094 24.976 12.153 1.00 89.69 466 PRO A O 1
ATOM 3776 N N . ASP A 1 467 ? 2.501 25.515 13.644 1.00 88.50 467 ASP A N 1
ATOM 3777 C CA . ASP A 1 467 ? 2.400 26.948 13.334 1.00 88.50 467 ASP A CA 1
ATOM 3778 C C . ASP A 1 467 ? 3.713 27.705 13.594 1.00 88.50 467 ASP A C 1
ATOM 3780 O O . ASP A 1 467 ? 4.090 28.599 12.837 1.00 88.50 467 ASP A O 1
ATOM 3784 N N . ARG A 1 468 ? 4.434 27.323 14.653 1.00 90.31 468 ARG A N 1
ATOM 3785 C CA . ARG A 1 468 ? 5.681 27.973 15.095 1.00 90.31 468 ARG A CA 1
ATOM 3786 C C . ARG A 1 468 ? 6.939 27.226 14.672 1.00 90.31 468 ARG A C 1
ATOM 3788 O O . ARG A 1 468 ? 8.039 27.722 14.910 1.00 90.31 468 ARG A O 1
ATOM 3795 N N . LYS A 1 469 ? 6.791 26.019 14.114 1.00 91.88 469 LYS A N 1
ATOM 3796 C CA . LYS A 1 469 ? 7.884 25.079 13.818 1.00 91.88 469 LYS A CA 1
ATOM 3797 C C . LYS A 1 469 ? 8.824 24.895 15.017 1.00 91.88 469 LYS A C 1
ATOM 3799 O O . LYS A 1 469 ? 10.048 24.926 14.886 1.00 91.88 469 LYS A O 1
ATOM 3804 N N . ARG A 1 470 ? 8.245 24.745 16.210 1.00 93.50 470 ARG A N 1
ATOM 3805 C CA . ARG A 1 470 ? 8.974 24.658 17.484 1.00 93.50 470 ARG A CA 1
ATOM 3806 C C . ARG A 1 470 ? 8.576 23.396 18.233 1.00 93.50 470 ARG A C 1
ATOM 3808 O O . ARG A 1 470 ? 7.406 23.038 18.235 1.00 93.50 470 ARG A O 1
ATOM 3815 N N . ALA A 1 471 ? 9.542 22.766 18.891 1.00 95.00 471 ALA A N 1
ATOM 3816 C CA . ALA A 1 471 ? 9.310 21.668 19.819 1.00 95.00 471 ALA A CA 1
ATOM 3817 C C . ALA A 1 471 ? 9.703 22.071 21.251 1.00 95.00 471 ALA A C 1
ATOM 3819 O O . ALA A 1 471 ? 10.541 22.963 21.431 1.00 95.00 471 ALA A O 1
ATOM 3820 N N . SER A 1 472 ? 9.103 21.426 22.249 1.00 94.38 472 SER A N 1
ATOM 3821 C CA . SER A 1 472 ? 9.458 21.549 23.670 1.00 94.38 472 SER A CA 1
ATOM 3822 C C . SER A 1 472 ? 9.075 20.293 24.446 1.00 94.38 472 SER A C 1
ATOM 3824 O O . SER A 1 472 ? 8.144 19.587 24.067 1.00 94.38 472 SER A O 1
ATOM 3826 N N . TRP A 1 473 ? 9.773 20.045 25.550 1.00 94.00 473 TRP A N 1
ATOM 3827 C CA . TRP A 1 473 ? 9.347 19.094 26.575 1.00 94.00 473 TRP A CA 1
ATOM 3828 C C . TRP A 1 473 ? 8.193 19.698 27.390 1.00 94.00 473 TRP A C 1
ATOM 3830 O O . TRP A 1 473 ? 8.253 20.880 27.734 1.00 94.00 473 TRP A O 1
ATOM 3840 N N . LEU A 1 474 ? 7.142 18.916 27.642 1.00 94.06 474 LEU A N 1
ATOM 3841 C CA . LEU A 1 474 ? 6.046 19.256 28.560 1.00 94.06 474 LEU A CA 1
ATOM 3842 C C . LEU A 1 474 ? 6.284 18.673 29.953 1.00 94.06 474 LEU A C 1
ATOM 3844 O O . LEU A 1 474 ? 5.910 19.303 30.938 1.00 94.06 474 LEU A O 1
ATOM 3848 N N . THR A 1 475 ? 6.919 17.506 30.021 1.00 93.25 475 THR A N 1
ATOM 3849 C CA . THR A 1 475 ? 7.326 16.839 31.260 1.00 93.25 475 THR A CA 1
ATOM 3850 C C . THR A 1 475 ? 8.823 16.527 31.218 1.00 93.25 475 THR A C 1
ATOM 3852 O O . THR A 1 475 ? 9.460 16.584 30.161 1.00 93.25 475 THR A O 1
ATOM 3855 N N . ALA A 1 476 ? 9.395 16.323 32.401 1.00 88.94 476 ALA A N 1
ATOM 3856 C CA . ALA A 1 476 ? 10.784 15.927 32.606 1.00 88.94 476 ALA A CA 1
ATOM 3857 C C . ALA A 1 476 ? 10.867 15.188 33.948 1.00 88.94 476 ALA A C 1
ATOM 3859 O O . ALA A 1 476 ? 11.310 15.760 34.952 1.00 88.94 476 ALA A O 1
ATOM 3860 N N . THR A 1 477 ? 10.347 13.961 33.995 1.00 86.31 477 THR A N 1
ATOM 3861 C CA . THR A 1 477 ? 10.228 13.185 35.234 1.00 86.31 477 THR A CA 1
ATOM 3862 C C . THR A 1 477 ? 10.965 11.848 35.168 1.00 86.31 477 THR A C 1
ATOM 3864 O O . THR A 1 477 ? 11.453 11.412 34.130 1.00 86.31 477 THR A O 1
ATOM 3867 N N . THR A 1 478 ? 11.166 11.217 36.327 1.00 84.69 478 THR A N 1
ATOM 3868 C CA . THR A 1 478 ? 11.877 9.931 36.412 1.00 84.69 478 THR A CA 1
ATOM 3869 C C . THR A 1 478 ? 10.980 8.735 36.100 1.00 84.69 478 THR A C 1
ATOM 3871 O O . THR A 1 478 ? 11.492 7.685 35.710 1.00 84.69 478 THR A O 1
ATOM 3874 N N . ALA A 1 479 ? 9.667 8.872 36.295 1.00 89.19 479 ALA A N 1
ATOM 3875 C CA . ALA A 1 479 ? 8.688 7.818 36.063 1.00 89.19 479 ALA A CA 1
ATOM 3876 C C . ALA A 1 479 ? 8.065 7.958 34.662 1.00 89.19 479 ALA A C 1
ATOM 3878 O O . ALA A 1 479 ? 7.911 9.075 34.183 1.00 89.19 479 ALA A O 1
ATOM 3879 N N . PRO A 1 480 ? 7.711 6.849 33.991 1.00 91.75 480 PRO A N 1
ATOM 3880 C CA . PRO A 1 480 ? 7.140 6.886 32.650 1.00 91.75 480 PRO A CA 1
ATOM 3881 C C . PRO A 1 480 ? 5.763 7.529 32.588 1.00 91.75 480 PRO A C 1
ATOM 3883 O O . PRO A 1 480 ? 4.847 7.119 33.296 1.00 91.75 480 PRO A O 1
ATOM 3886 N N . GLU A 1 481 ? 5.613 8.483 31.671 1.00 94.25 481 GLU A N 1
ATOM 3887 C CA . GLU A 1 481 ? 4.319 8.900 31.161 1.00 94.25 481 GLU A CA 1
ATOM 3888 C C . GLU A 1 481 ? 3.822 7.935 30.079 1.00 94.25 481 GLU A C 1
ATOM 3890 O O . GLU A 1 481 ? 4.458 7.697 29.050 1.00 94.25 481 GLU A O 1
ATOM 3895 N N . GLU A 1 482 ? 2.638 7.390 30.320 1.00 94.75 482 GLU A N 1
ATOM 3896 C CA . GLU A 1 482 ? 1.956 6.419 29.482 1.00 94.75 482 GLU A CA 1
ATOM 3897 C C . GLU A 1 482 ? 0.628 6.999 28.974 1.00 94.75 482 GLU A C 1
ATOM 3899 O O . GLU A 1 482 ? 0.035 7.895 29.578 1.00 94.75 482 GLU A O 1
ATOM 3904 N N . LEU A 1 483 ? 0.128 6.455 27.861 1.00 95.06 483 LEU A N 1
ATOM 3905 C CA . LEU A 1 483 ? -1.257 6.654 27.404 1.00 95.06 483 LEU A CA 1
ATOM 3906 C C . LEU A 1 483 ? -1.661 8.121 27.168 1.00 95.06 483 LEU A C 1
ATOM 3908 O O . LEU A 1 483 ? -2.831 8.462 27.297 1.00 95.06 483 LEU A O 1
ATOM 3912 N N . ALA A 1 484 ? -0.710 8.983 26.804 1.00 95.62 484 ALA A N 1
ATOM 3913 C CA . ALA A 1 484 ? -0.945 10.414 26.658 1.00 95.62 484 ALA A CA 1
ATOM 3914 C C . ALA A 1 484 ? -1.956 10.761 25.548 1.00 95.62 484 ALA A C 1
ATOM 3916 O O . ALA A 1 484 ? -1.829 10.311 24.407 1.00 95.62 484 ALA A O 1
ATOM 3917 N N . GLU A 1 485 ? -2.917 11.630 25.860 1.00 95.75 485 GLU A N 1
ATOM 3918 C CA . GLU A 1 485 ? -3.927 12.115 24.918 1.00 95.75 485 GLU A CA 1
ATOM 3919 C C . GLU A 1 485 ? -4.231 13.602 25.134 1.00 95.75 485 GLU A C 1
ATOM 3921 O O . GLU A 1 485 ? -4.501 14.069 26.245 1.00 95.75 485 GLU A O 1
ATOM 3926 N N . MET A 1 486 ? -4.213 14.352 24.034 1.00 95.69 486 MET A N 1
ATOM 3927 C CA . MET A 1 486 ? -4.507 15.781 24.015 1.00 95.69 486 MET A CA 1
ATOM 3928 C C . MET A 1 486 ? -6.012 16.051 24.082 1.00 95.69 486 MET A C 1
ATOM 3930 O O . MET A 1 486 ? -6.798 15.374 23.419 1.00 95.69 486 MET A O 1
ATOM 3934 N N . SER A 1 487 ? -6.404 17.096 24.812 1.00 96.62 487 SER A N 1
ATOM 3935 C CA . SER A 1 487 ? -7.788 17.567 24.840 1.00 96.62 487 SER A CA 1
ATOM 3936 C C . SER A 1 487 ? -8.270 18.028 23.453 1.00 96.62 487 SER A C 1
ATOM 3938 O O . SER A 1 487 ? -7.472 18.533 22.653 1.00 96.62 487 SER A O 1
ATOM 3940 N N . PRO A 1 488 ? -9.578 17.930 23.145 1.00 95.12 488 PRO A N 1
ATOM 3941 C CA . PRO A 1 488 ? -10.135 18.395 21.872 1.00 95.12 488 PRO A CA 1
ATOM 3942 C C . PRO A 1 488 ? -9.807 19.852 21.511 1.00 95.12 488 PRO A C 1
ATOM 3944 O O . PRO A 1 488 ? -9.655 20.166 20.329 1.00 95.12 488 PRO A O 1
ATOM 3947 N N . ASP A 1 489 ? -9.668 20.740 22.499 1.00 94.06 489 ASP A N 1
ATOM 3948 C CA . ASP A 1 489 ? -9.294 22.145 22.299 1.00 94.06 489 ASP A CA 1
ATOM 3949 C C . ASP A 1 489 ? -7.776 22.396 22.197 1.00 94.06 489 ASP A C 1
ATOM 3951 O O . ASP A 1 489 ? -7.357 23.518 21.904 1.00 94.06 489 ASP A O 1
ATOM 3955 N N . GLY A 1 490 ? -6.952 21.365 22.404 1.00 93.50 490 GLY A N 1
ATOM 3956 C CA . GLY A 1 490 ? -5.497 21.419 22.284 1.00 93.50 490 GLY A CA 1
ATOM 3957 C C . GLY A 1 490 ? -4.776 22.145 23.420 1.00 93.50 490 GLY A C 1
ATOM 3958 O O . GLY A 1 490 ? -3.636 22.568 23.225 1.00 93.50 490 GLY A O 1
ATOM 3959 N N . LYS A 1 491 ? -5.418 22.338 24.581 1.00 93.81 491 LYS A N 1
ATOM 3960 C CA . LYS A 1 491 ? -4.829 23.064 25.724 1.00 93.81 491 LYS A CA 1
ATOM 3961 C C . LYS A 1 491 ? -4.229 22.171 26.805 1.00 93.81 491 LYS A C 1
ATOM 3963 O O . LYS A 1 491 ? -3.369 22.642 27.549 1.00 93.81 491 LYS A O 1
ATOM 3968 N N . TRP A 1 492 ? -4.661 20.918 26.881 1.00 96.44 492 TRP A N 1
ATOM 3969 C CA . TRP A 1 492 ? -4.261 19.972 27.917 1.00 96.44 492 TRP A CA 1
ATOM 3970 C C . TRP A 1 492 ? -3.786 18.660 27.302 1.00 96.44 492 TRP A C 1
ATOM 3972 O O . TRP A 1 492 ? -4.203 18.294 26.203 1.00 96.44 492 TRP A O 1
ATOM 3982 N N . VAL A 1 493 ? -2.947 17.936 28.034 1.00 97.81 493 VAL A N 1
ATOM 3983 C CA . VAL A 1 493 ? -2.610 16.535 27.769 1.00 97.81 493 VAL A CA 1
ATOM 3984 C C . VAL A 1 493 ? -2.871 15.752 29.043 1.00 97.81 493 VAL A C 1
ATOM 3986 O O . VAL A 1 493 ? -2.269 16.057 30.068 1.00 97.81 493 VAL A O 1
ATOM 3989 N N . ALA A 1 494 ? -3.769 14.773 28.983 1.00 98.06 494 ALA A N 1
ATOM 3990 C CA . ALA A 1 494 ? -3.957 13.802 30.055 1.00 98.06 494 ALA A CA 1
ATOM 3991 C C . ALA A 1 494 ? -3.060 12.592 29.799 1.00 98.06 494 ALA A C 1
ATOM 3993 O O . ALA A 1 494 ? -2.836 12.233 28.643 1.00 98.06 494 ALA A O 1
ATOM 3994 N N . PHE A 1 495 ? -2.525 11.997 30.857 1.00 97.94 495 PHE A N 1
ATOM 3995 C CA . PHE A 1 495 ? -1.618 10.854 30.780 1.00 97.94 495 PHE A CA 1
ATOM 3996 C C . PHE A 1 495 ? -1.650 10.062 32.088 1.00 97.94 495 PHE A C 1
ATOM 3998 O O . PHE A 1 495 ? -2.137 10.554 33.109 1.00 97.94 495 PHE A O 1
ATOM 4005 N N . VAL A 1 496 ? -1.119 8.844 32.049 1.00 97.69 496 VAL A N 1
ATOM 4006 C CA . VAL A 1 496 ? -0.968 7.981 33.223 1.00 97.69 496 VAL A CA 1
ATOM 4007 C C . VAL A 1 496 ? 0.497 7.937 33.634 1.00 97.69 496 VAL A C 1
ATOM 4009 O O . VAL A 1 496 ? 1.371 7.853 32.774 1.00 97.69 496 VAL A O 1
ATOM 4012 N N . ARG A 1 497 ? 0.777 7.983 34.935 1.00 95.75 497 ARG A N 1
ATOM 4013 C CA . ARG A 1 497 ? 2.126 7.783 35.480 1.00 95.75 497 ARG A CA 1
ATOM 4014 C C . ARG A 1 497 ? 2.030 7.059 36.809 1.00 95.75 497 ARG A C 1
ATOM 4016 O O . ARG A 1 497 ? 1.305 7.514 37.682 1.00 95.75 497 ARG A O 1
ATOM 4023 N N . ASN A 1 498 ? 2.773 5.960 36.961 1.00 94.50 498 ASN A N 1
ATOM 4024 C CA . ASN A 1 498 ? 2.666 5.063 38.123 1.00 94.50 498 ASN A CA 1
ATOM 4025 C C . ASN A 1 498 ? 1.208 4.652 38.408 1.00 94.50 498 ASN A C 1
ATOM 4027 O O . ASN A 1 498 ? 0.761 4.718 39.544 1.00 94.50 498 ASN A O 1
ATOM 4031 N N . ASP A 1 499 ? 0.469 4.306 37.351 1.00 96.06 499 ASP A N 1
ATOM 4032 C CA . ASP A 1 499 ? -0.942 3.892 37.399 1.00 96.06 499 ASP A CA 1
ATOM 4033 C C . ASP A 1 499 ? -1.937 4.961 37.907 1.00 96.06 499 ASP A C 1
ATOM 4035 O O . ASP A 1 499 ? -3.130 4.690 38.030 1.00 96.06 499 ASP A O 1
ATOM 4039 N N . ASP A 1 500 ? -1.486 6.207 38.068 1.00 97.50 500 ASP A N 1
ATOM 4040 C CA . ASP A 1 500 ? -2.295 7.367 38.448 1.00 97.50 500 ASP A CA 1
ATOM 4041 C C . ASP A 1 500 ? -2.575 8.310 37.268 1.00 97.50 500 ASP A C 1
ATOM 4043 O O . ASP A 1 500 ? -1.784 8.409 36.325 1.00 97.50 500 ASP A O 1
ATOM 4047 N N . LEU A 1 501 ? -3.687 9.054 37.333 1.00 98.25 501 LEU A N 1
ATOM 4048 C CA . LEU A 1 501 ? -4.130 9.960 36.267 1.00 98.25 501 LEU A CA 1
ATOM 4049 C C . LEU A 1 501 ? -3.639 11.394 36.506 1.00 98.25 501 LEU A C 1
ATOM 4051 O O . LEU A 1 501 ? -3.945 12.015 37.531 1.00 98.25 501 LEU A O 1
ATOM 4055 N N . TYR A 1 502 ? -2.967 11.956 35.504 1.00 98.06 502 TYR A N 1
ATOM 4056 C CA . TYR A 1 502 ? -2.414 13.309 35.509 1.00 98.06 502 TYR A CA 1
ATOM 4057 C C . TYR A 1 502 ? -2.883 14.125 34.306 1.00 98.06 502 TYR A C 1
ATOM 4059 O O . TYR A 1 502 ? -3.385 13.601 33.308 1.00 98.06 502 TYR A O 1
ATOM 4067 N N . VAL A 1 503 ? -2.672 15.437 34.392 1.00 97.94 503 VAL A N 1
ATOM 4068 C CA . VAL A 1 503 ? -2.814 16.363 33.271 1.00 97.94 503 VAL A CA 1
ATOM 4069 C C . VAL A 1 503 ? -1.692 17.399 33.271 1.00 97.94 503 VAL A C 1
ATOM 4071 O O . VAL A 1 503 ? -1.245 17.848 34.325 1.00 97.94 503 VAL A O 1
ATOM 4074 N N . VAL A 1 504 ? -1.258 17.824 32.088 1.00 97.31 504 VAL A N 1
ATOM 4075 C CA . VAL A 1 504 ? -0.318 18.935 31.891 1.00 97.31 504 VAL A CA 1
ATOM 4076 C C . VAL A 1 504 ? -0.881 19.927 30.876 1.00 97.31 504 VAL A C 1
ATOM 4078 O O . VAL A 1 504 ? -1.515 19.532 29.895 1.00 97.31 504 VAL A O 1
ATOM 4081 N N . ASP A 1 505 ? -0.698 21.227 31.113 1.00 95.00 505 ASP A N 1
ATOM 4082 C CA . ASP A 1 505 ? -1.027 22.250 30.115 1.00 95.00 505 ASP A CA 1
ATOM 4083 C C . ASP A 1 505 ? 0.109 22.469 29.103 1.00 95.00 505 ASP A C 1
ATOM 4085 O O . ASP A 1 505 ? 1.245 22.036 29.287 1.00 95.00 505 ASP A O 1
ATOM 4089 N N . MET A 1 506 ? -0.174 23.202 28.024 1.00 92.12 506 MET A N 1
ATOM 4090 C CA . MET A 1 506 ? 0.829 23.509 26.989 1.00 92.12 506 MET A CA 1
ATOM 4091 C C . MET A 1 506 ? 1.997 24.394 27.474 1.00 92.12 506 MET A C 1
ATOM 4093 O O . MET A 1 506 ? 2.918 24.652 26.696 1.00 92.12 506 MET A O 1
ATOM 4097 N N . SER A 1 507 ? 1.971 24.880 28.724 1.00 90.38 507 SER A N 1
ATOM 4098 C CA . SER A 1 507 ? 3.097 25.577 29.364 1.00 90.38 507 SER A CA 1
ATOM 4099 C C . SER A 1 507 ? 4.007 24.648 30.178 1.00 90.38 507 SER A C 1
ATOM 4101 O O . SER A 1 507 ? 5.053 25.095 30.643 1.00 90.38 507 SER A O 1
ATOM 4103 N N . GLY A 1 508 ? 3.641 23.368 30.319 1.00 92.38 508 GLY A N 1
ATOM 4104 C CA . GLY A 1 508 ? 4.360 22.381 31.127 1.00 92.38 508 GLY A CA 1
ATOM 4105 C C . GLY A 1 508 ? 3.932 22.359 32.598 1.00 92.38 508 GLY A C 1
ATOM 4106 O O . GLY A 1 508 ? 4.616 21.764 33.428 1.00 92.38 508 GLY A O 1
ATOM 4107 N N . ARG A 1 509 ? 2.822 23.018 32.964 1.00 94.19 509 ARG A N 1
ATOM 4108 C CA . ARG A 1 509 ? 2.315 22.971 34.340 1.00 94.19 509 ARG A CA 1
ATOM 4109 C C . ARG A 1 509 ? 1.466 21.724 34.538 1.00 94.19 509 ARG A C 1
ATOM 4111 O O . ARG A 1 509 ? 0.350 21.624 34.029 1.00 94.19 509 ARG A O 1
ATOM 4118 N N . GLU A 1 510 ? 2.004 20.804 35.319 1.00 95.00 510 GLU A N 1
ATOM 4119 C CA . GLU A 1 510 ? 1.395 19.514 35.619 1.00 95.00 510 GLU A CA 1
ATOM 4120 C C . GLU A 1 510 ? 0.477 19.555 36.853 1.00 95.00 510 GLU A C 1
ATOM 4122 O O . GLU A 1 510 ? 0.651 20.385 37.755 1.00 95.00 510 GLU A O 1
ATOM 4127 N N . ARG A 1 511 ? -0.512 18.655 36.889 1.00 95.31 511 ARG A N 1
ATOM 4128 C CA . ARG A 1 511 ? -1.406 18.394 38.021 1.00 95.31 511 ARG A CA 1
ATOM 4129 C C . ARG A 1 511 ? -1.748 16.908 38.101 1.00 95.31 511 ARG A C 1
ATOM 4131 O O . ARG A 1 511 ? -2.133 16.305 37.102 1.00 95.31 511 ARG A O 1
ATOM 4138 N N . ALA A 1 512 ? -1.691 16.361 39.308 1.00 95.88 512 ALA A N 1
ATOM 4139 C CA . ALA A 1 512 ? -2.319 15.088 39.634 1.00 95.88 512 ALA A CA 1
ATOM 4140 C C . ALA A 1 512 ? -3.845 15.261 39.674 1.00 95.88 512 ALA A C 1
ATOM 4142 O O . ALA A 1 512 ? -4.333 16.217 40.284 1.00 95.88 512 ALA A O 1
ATOM 4143 N N . LEU A 1 513 ? -4.588 14.366 39.020 1.00 96.94 513 LEU A N 1
ATOM 4144 C CA . LEU A 1 513 ? -6.054 14.377 39.032 1.00 96.94 513 LEU A CA 1
ATOM 4145 C C . LEU A 1 513 ? -6.616 13.308 39.963 1.00 96.94 513 LEU A C 1
ATOM 4147 O O . LEU A 1 513 ? -7.498 13.602 40.765 1.00 96.94 513 LEU A O 1
ATOM 4151 N N . VAL A 1 514 ? -6.112 12.080 39.850 1.00 96.75 514 VAL A N 1
ATOM 4152 C CA . VAL A 1 514 ? -6.570 10.936 40.643 1.00 96.75 514 VAL A CA 1
ATOM 4153 C C . VAL A 1 514 ? -5.352 10.105 40.994 1.00 96.75 514 VAL A C 1
ATOM 4155 O O . VAL A 1 514 ? -4.731 9.540 40.097 1.00 96.75 514 VAL A O 1
ATOM 4158 N N . VAL A 1 515 ? -5.018 10.081 42.282 1.00 94.81 515 VAL A N 1
ATOM 4159 C CA . VAL A 1 515 ? -3.849 9.379 42.817 1.00 94.81 515 VAL A CA 1
ATOM 4160 C C . VAL A 1 515 ? -4.261 8.326 43.832 1.00 94.81 515 VAL A C 1
ATOM 4162 O O . VAL A 1 515 ? -5.233 8.523 44.570 1.00 94.81 515 VAL A O 1
ATOM 4165 N N . SER A 1 516 ? -3.526 7.220 43.875 1.00 92.81 516 SER A N 1
ATOM 4166 C CA . SER A 1 516 ? -3.695 6.169 44.869 1.00 92.81 516 SER A CA 1
ATOM 4167 C C . SER A 1 516 ? -2.367 5.789 45.508 1.00 92.81 516 SER A C 1
ATOM 4169 O O . SER A 1 516 ? -1.358 5.620 44.838 1.00 92.81 516 SER A O 1
ATOM 4171 N N . ASP A 1 517 ? -2.386 5.557 46.819 1.00 90.88 517 ASP A N 1
ATOM 4172 C CA . ASP A 1 517 ? -1.228 5.016 47.539 1.00 90.88 517 ASP A CA 1
ATOM 4173 C C . ASP A 1 517 ? -1.107 3.483 47.395 1.00 90.88 517 ASP A C 1
ATOM 4175 O O . ASP A 1 517 ? -0.173 2.874 47.922 1.00 90.88 517 ASP A O 1
ATOM 4179 N N . SER A 1 518 ? -2.068 2.833 46.726 1.00 94.50 518 SER A N 1
ATOM 4180 C CA . SER A 1 518 ? -2.099 1.380 46.548 1.00 94.50 518 SER A CA 1
ATOM 4181 C C . SER A 1 518 ? -1.603 0.981 45.157 1.00 94.50 518 SER A C 1
ATOM 4183 O O . SER A 1 518 ? -2.191 1.407 44.166 1.00 94.50 518 SER A O 1
ATOM 4185 N N . PRO A 1 519 ? -0.618 0.070 45.053 1.00 90.31 519 PRO A N 1
ATOM 4186 C CA . PRO A 1 519 ? -0.107 -0.406 43.767 1.00 90.31 519 PRO A CA 1
ATOM 4187 C C . PRO A 1 519 ? -1.079 -1.335 43.020 1.00 90.31 519 PRO A C 1
ATOM 4189 O O . PRO A 1 519 ? -0.740 -1.819 41.949 1.00 90.31 519 PRO A O 1
ATOM 4192 N N . ASN A 1 520 ? -2.245 -1.644 43.599 1.00 95.25 520 ASN A N 1
ATOM 4193 C CA . ASN A 1 520 ? -3.293 -2.439 42.952 1.00 95.25 520 ASN A CA 1
ATOM 4194 C C . ASN A 1 520 ? -4.419 -1.561 42.374 1.00 95.25 520 ASN A C 1
ATOM 4196 O O . ASN A 1 520 ? -5.422 -2.099 41.907 1.00 95.25 520 ASN A O 1
ATOM 4200 N N . ILE A 1 521 ? -4.316 -0.231 42.486 1.00 97.69 521 ILE A N 1
ATOM 4201 C CA . ILE A 1 521 ? -5.326 0.701 41.984 1.00 97.69 521 ILE A CA 1
ATOM 4202 C C . ILE A 1 521 ? -4.804 1.361 40.714 1.00 97.69 521 ILE A C 1
ATOM 4204 O O . ILE A 1 521 ? -3.767 2.012 40.740 1.00 97.69 521 ILE A O 1
ATOM 4208 N N . LEU A 1 522 ? -5.561 1.242 39.626 1.00 98.00 522 LEU A N 1
ATOM 4209 C CA . LEU A 1 522 ? -5.231 1.838 38.334 1.00 98.00 522 LEU A CA 1
ATOM 4210 C C . LEU A 1 522 ? -6.267 2.900 37.994 1.00 98.00 522 LEU A C 1
ATOM 4212 O O . LEU A 1 522 ? -7.449 2.588 37.878 1.00 98.00 522 LEU A O 1
ATOM 4216 N N . SER A 1 523 ? -5.843 4.148 37.817 1.00 98.19 523 SER A N 1
ATOM 4217 C CA . SER A 1 523 ? -6.701 5.293 37.506 1.00 98.19 523 SER A CA 1
ATOM 4218 C C . SER A 1 523 ? -6.452 5.769 36.077 1.00 98.19 523 SER A C 1
ATOM 4220 O O . SER A 1 523 ? -5.392 6.295 35.754 1.00 98.19 523 SER A O 1
ATOM 4222 N N . GLY A 1 524 ? -7.438 5.599 35.193 1.00 97.69 524 GLY A N 1
ATOM 4223 C CA . GLY A 1 524 ? -7.291 5.940 33.774 1.00 97.69 524 GLY A CA 1
ATOM 4224 C C . GLY A 1 524 ? -6.495 4.912 32.959 1.00 97.69 524 GLY A C 1
ATOM 4225 O O . GLY A 1 524 ? -6.212 5.155 31.784 1.00 97.69 524 GLY A O 1
ATOM 4226 N N . LYS A 1 525 ? -6.186 3.748 33.542 1.00 97.69 525 LYS A N 1
ATOM 4227 C CA . LYS A 1 525 ? -5.480 2.635 32.899 1.00 97.69 525 LYS A CA 1
ATOM 4228 C C . LYS A 1 525 ? -6.235 1.323 33.098 1.00 97.69 525 LYS A C 1
ATOM 4230 O O . LYS A 1 525 ? -6.779 1.075 34.169 1.00 97.69 525 LYS A O 1
ATOM 4235 N N . LEU A 1 526 ? -6.303 0.521 32.039 1.00 97.75 526 LEU A N 1
ATOM 4236 C CA . LEU A 1 526 ? -6.911 -0.806 32.047 1.00 97.75 526 LEU A CA 1
ATOM 4237 C C . LEU A 1 526 ? -5.910 -1.846 32.546 1.00 97.75 526 LEU A C 1
ATOM 4239 O O . LEU A 1 526 ? -4.711 -1.730 32.289 1.00 97.75 526 LEU A O 1
ATOM 4243 N N . ASP A 1 527 ? -6.419 -2.870 33.219 1.00 95.69 527 ASP A N 1
ATOM 4244 C CA . ASP A 1 527 ? -5.644 -4.038 33.615 1.00 95.69 527 ASP A CA 1
ATOM 4245 C C . ASP A 1 527 ? -5.512 -5.057 32.467 1.00 95.69 527 ASP A C 1
ATOM 4247 O O . ASP A 1 527 ? -5.912 -4.801 31.324 1.00 95.69 527 ASP A O 1
ATOM 4251 N N . TRP A 1 528 ? -4.942 -6.230 32.765 1.00 95.06 528 TRP A N 1
ATOM 4252 C CA . TRP A 1 528 ? -4.733 -7.276 31.766 1.00 95.06 528 TRP A CA 1
ATOM 4253 C C . TRP A 1 528 ? -6.044 -7.785 31.145 1.00 95.06 528 TRP A C 1
ATOM 4255 O O . TRP A 1 528 ? -6.116 -7.898 29.920 1.00 95.06 528 TRP A O 1
ATOM 4265 N N . VAL A 1 529 ? -7.082 -8.069 31.946 1.00 94.56 529 VAL A N 1
ATOM 4266 C CA . VAL A 1 529 ? -8.328 -8.655 31.415 1.00 94.56 529 VAL A CA 1
ATOM 4267 C C . VAL A 1 529 ? -9.145 -7.625 30.636 1.00 94.56 529 VAL A C 1
ATOM 4269 O O . VAL A 1 529 ? -9.692 -7.948 29.581 1.00 94.56 529 VAL A O 1
ATOM 4272 N N . TYR A 1 530 ? -9.181 -6.364 31.083 1.00 95.94 530 TYR A N 1
ATOM 4273 C CA . TYR A 1 530 ? -9.897 -5.314 30.365 1.00 95.94 530 TYR A CA 1
ATOM 4274 C C . TYR A 1 530 ? -9.226 -4.964 29.036 1.00 95.94 530 TYR A C 1
ATOM 4276 O O . TYR A 1 530 ? -9.933 -4.823 28.037 1.00 95.94 530 TYR A O 1
ATOM 4284 N N . GLN A 1 531 ? -7.896 -4.822 28.991 1.00 94.69 531 GLN A N 1
ATOM 4285 C CA . GLN A 1 531 ? -7.207 -4.502 27.736 1.00 94.69 531 GLN A CA 1
ATOM 4286 C C . GLN A 1 531 ? -7.267 -5.671 26.745 1.00 94.69 531 GLN A C 1
ATOM 4288 O O . GLN A 1 531 ? -7.453 -5.444 25.556 1.00 94.69 531 GLN A O 1
ATOM 4293 N N . GLU A 1 532 ? -7.149 -6.916 27.217 1.00 93.00 532 GLU A N 1
ATOM 4294 C CA . GLU A 1 532 ? -7.099 -8.090 26.343 1.00 93.00 532 GLU A CA 1
ATOM 4295 C C . GLU A 1 532 ? -8.483 -8.443 25.792 1.00 93.00 532 GLU A C 1
ATOM 4297 O O . GLU A 1 532 ? -8.652 -8.546 24.575 1.00 93.00 532 GLU A O 1
ATOM 4302 N N . GLU A 1 533 ? -9.467 -8.580 26.688 1.00 91.56 533 GLU A N 1
ATOM 4303 C CA . GLU A 1 533 ? -10.743 -9.240 26.392 1.00 91.56 533 GLU A CA 1
ATOM 4304 C C . GLU A 1 533 ? -11.892 -8.254 26.137 1.00 91.56 533 GLU A C 1
ATOM 4306 O O . GLU A 1 533 ? -12.833 -8.575 25.414 1.00 91.56 533 GLU A O 1
ATOM 4311 N N . LEU A 1 534 ? -11.839 -7.040 26.707 1.00 92.50 534 LEU A N 1
ATOM 4312 C CA . LEU A 1 534 ? -12.934 -6.067 26.591 1.00 92.50 534 LEU A CA 1
ATOM 4313 C C . LEU A 1 534 ? -12.607 -4.934 25.619 1.00 92.50 534 LEU A C 1
ATOM 4315 O O . LEU A 1 534 ? -13.377 -4.686 24.694 1.00 92.50 534 LEU A O 1
ATOM 4319 N N . TYR A 1 535 ? -11.491 -4.225 25.796 1.00 93.94 535 TYR A N 1
ATOM 4320 C CA . TYR A 1 535 ? -11.134 -2.990 25.074 1.00 93.94 535 TYR A CA 1
ATOM 4321 C C . TYR A 1 535 ? -10.214 -3.184 23.863 1.00 93.94 535 TYR A C 1
ATOM 4323 O O . TYR A 1 535 ? -10.024 -2.239 23.088 1.00 93.94 535 TYR A O 1
ATOM 4331 N N . GLY A 1 536 ? -9.735 -4.412 23.657 1.00 90.50 536 GLY A N 1
ATOM 4332 C CA . GLY A 1 536 ? -8.955 -4.836 22.501 1.00 90.50 536 GLY A CA 1
ATOM 4333 C C . GLY A 1 536 ? -7.453 -4.875 22.777 1.00 90.50 536 GLY A C 1
ATOM 4334 O O . GLY A 1 536 ? -6.853 -3.862 23.136 1.00 90.50 536 GLY A O 1
ATOM 4335 N N . ARG A 1 537 ? -6.855 -6.051 22.540 1.00 90.88 537 ARG A N 1
ATOM 4336 C CA . ARG A 1 537 ? -5.440 -6.375 22.784 1.00 90.88 537 ARG A CA 1
ATOM 4337 C C . ARG A 1 537 ? -4.482 -5.219 22.473 1.00 90.88 537 ARG A C 1
ATOM 4339 O O . ARG A 1 537 ? -4.377 -4.753 21.336 1.00 90.88 537 ARG A O 1
ATOM 4346 N N . GLY A 1 538 ? -3.722 -4.825 23.489 1.00 92.12 538 GLY A N 1
ATOM 4347 C CA . GLY A 1 538 ? -2.723 -3.760 23.480 1.00 92.12 538 GLY A CA 1
ATOM 4348 C C . GLY A 1 538 ? -3.255 -2.371 23.850 1.00 92.12 538 GLY A C 1
ATOM 4349 O O . GLY A 1 538 ? -2.461 -1.431 23.916 1.00 92.12 538 GLY A O 1
ATOM 4350 N N . ASN A 1 539 ? -4.563 -2.204 24.077 1.00 94.12 539 ASN A N 1
ATOM 4351 C CA . ASN A 1 539 ? -5.155 -0.919 24.445 1.00 94.12 539 ASN A CA 1
ATOM 4352 C C . ASN A 1 539 ? -5.336 -0.790 25.962 1.00 94.12 539 ASN A C 1
ATOM 4354 O O . ASN A 1 539 ? -6.307 -1.287 26.518 1.00 94.12 539 ASN A O 1
ATOM 4358 N N . TYR A 1 540 ? -4.443 -0.048 26.614 1.00 96.62 540 TYR A N 1
ATOM 4359 C CA . TYR A 1 540 ? -4.477 0.160 28.064 1.00 96.62 540 TYR A CA 1
ATOM 4360 C C . TYR A 1 540 ? -5.173 1.463 28.502 1.00 96.62 540 TYR A C 1
ATOM 4362 O O . TYR A 1 540 ? -5.274 1.715 29.699 1.00 96.62 540 TYR A O 1
ATOM 4370 N N . LYS A 1 541 ? -5.641 2.327 27.586 1.00 97.44 541 LYS A N 1
ATOM 4371 C CA . LYS A 1 541 ? -6.210 3.638 27.958 1.00 97.44 541 LYS A CA 1
ATOM 4372 C C . LYS A 1 541 ? -7.619 3.487 28.535 1.00 97.44 541 LYS A C 1
ATOM 4374 O O . LYS A 1 541 ? -8.503 2.967 27.860 1.00 97.44 541 LYS A O 1
ATOM 4379 N N . ALA A 1 542 ? -7.846 4.038 29.728 1.00 98.00 542 ALA A N 1
ATOM 4380 C CA . ALA A 1 542 ? -9.141 4.026 30.412 1.00 98.00 542 ALA A CA 1
ATOM 4381 C C . ALA A 1 542 ? -9.641 5.429 30.791 1.00 98.00 542 ALA A C 1
ATOM 4383 O O . ALA A 1 542 ? -10.271 5.599 31.834 1.00 98.00 542 ALA A O 1
ATOM 4384 N N . PHE A 1 543 ? -9.341 6.444 29.978 1.00 98.44 543 PHE A N 1
ATOM 4385 C CA . PHE A 1 543 ? -9.872 7.795 30.146 1.00 98.44 543 PHE A CA 1
ATOM 4386 C C . PHE A 1 543 ? -10.280 8.429 28.806 1.00 98.44 543 PHE A C 1
ATOM 4388 O O . PHE A 1 543 ? -9.757 8.074 27.745 1.00 98.44 543 PHE A O 1
ATOM 4395 N N . TRP A 1 544 ? -11.234 9.363 28.864 1.00 98.12 544 TRP A N 1
ATOM 4396 C CA . TRP A 1 544 ? -11.885 9.985 27.709 1.00 98.12 544 TRP A CA 1
ATOM 4397 C C . TRP A 1 544 ? -12.201 11.456 27.986 1.00 98.12 544 TRP A C 1
ATOM 4399 O O . TRP A 1 544 ? -12.965 11.781 28.900 1.00 98.12 544 TRP A O 1
ATOM 4409 N N . TRP A 1 545 ? -11.651 12.349 27.166 1.00 98.25 545 TRP A N 1
ATOM 4410 C CA . TRP A 1 545 ? -11.969 13.776 27.198 1.00 98.25 545 TRP A CA 1
ATOM 4411 C C . TRP A 1 545 ? -13.409 14.052 26.764 1.00 98.25 545 TRP A C 1
ATOM 4413 O O . TRP A 1 545 ? -13.867 13.525 25.749 1.00 98.25 545 TRP A O 1
ATOM 4423 N N . SER A 1 546 ? -14.093 14.947 27.478 1.00 98.00 546 SER A N 1
ATOM 4424 C CA . SER A 1 546 ? -15.355 15.511 27.009 1.00 98.00 546 SER A CA 1
ATOM 4425 C C . SER A 1 546 ? -15.132 16.323 25.722 1.00 98.00 546 SER A C 1
ATOM 4427 O O . SER A 1 546 ? -14.081 16.959 25.573 1.00 98.00 546 SER A O 1
ATOM 4429 N N . PRO A 1 547 ? -16.108 16.371 24.793 1.00 96.75 547 PRO A N 1
ATOM 4430 C CA . PRO A 1 547 ? -16.000 17.136 23.547 1.00 96.75 547 PRO A CA 1
ATOM 4431 C C . PRO A 1 547 ? -15.630 18.616 23.739 1.00 96.75 547 PRO A C 1
ATOM 4433 O O . PRO A 1 547 ? -14.942 19.199 22.902 1.00 96.75 547 PRO A O 1
ATOM 4436 N N . ASP A 1 548 ? -16.043 19.220 24.856 1.00 96.69 548 ASP A N 1
ATOM 4437 C CA . ASP A 1 548 ? -15.768 20.613 25.231 1.00 96.69 548 ASP A CA 1
ATOM 4438 C C . ASP A 1 548 ? -14.471 20.806 26.049 1.00 96.69 548 ASP A C 1
ATOM 4440 O O . ASP A 1 548 ? -14.147 21.924 26.462 1.00 96.69 548 ASP A O 1
ATOM 4444 N N . SER A 1 549 ? -13.706 19.729 26.269 1.00 97.19 549 SER A N 1
ATOM 4445 C CA . SER A 1 549 ? -12.449 19.707 27.035 1.00 97.19 549 SER A CA 1
ATOM 4446 C C . SER A 1 549 ? -12.575 20.115 28.513 1.00 97.19 549 SER A C 1
ATOM 4448 O O . SER A 1 549 ? -11.564 20.408 29.151 1.00 97.19 549 SER A O 1
ATOM 4450 N N . GLN A 1 550 ? -13.790 20.167 29.072 1.00 96.56 550 GLN A N 1
ATOM 4451 C CA . GLN A 1 550 ? -14.025 20.590 30.460 1.00 96.56 550 GLN A CA 1
ATOM 4452 C C . GLN A 1 550 ? -13.981 19.445 31.475 1.00 96.56 550 GLN A C 1
ATOM 4454 O O . GLN A 1 550 ? -13.959 19.691 32.684 1.00 96.56 550 GLN A O 1
ATOM 4459 N N . SER A 1 551 ? -14.010 18.194 31.025 1.00 97.75 551 SER A N 1
ATOM 4460 C CA . SER A 1 551 ? -14.057 17.020 31.894 1.00 97.75 551 SER A CA 1
ATOM 4461 C C . SER A 1 551 ? -13.340 15.830 31.266 1.00 97.75 551 SER A C 1
ATOM 4463 O O . SER A 1 551 ? -13.197 15.734 30.049 1.00 97.75 551 SER A O 1
ATOM 4465 N N . ILE A 1 552 ? -12.895 14.916 32.119 1.00 98.50 552 ILE A N 1
ATOM 4466 C CA . ILE A 1 552 ? -12.309 13.633 31.747 1.00 98.50 552 ILE A CA 1
ATOM 4467 C C . ILE A 1 552 ? -13.126 12.559 32.459 1.00 98.50 552 ILE A C 1
ATOM 4469 O O . ILE A 1 552 ? -13.183 12.543 33.688 1.00 98.50 552 ILE A O 1
ATOM 4473 N N . ALA A 1 553 ? -13.767 11.683 31.690 1.00 98.56 553 ALA A N 1
ATOM 4474 C CA . ALA A 1 553 ? -14.305 10.434 32.214 1.00 98.56 553 ALA A CA 1
ATOM 4475 C C . ALA A 1 553 ? -13.157 9.424 32.319 1.00 98.56 553 ALA A C 1
ATOM 4477 O O . ALA A 1 553 ? -12.308 9.388 31.431 1.00 98.56 553 ALA A O 1
ATOM 4478 N N . PHE A 1 554 ? -13.109 8.611 33.368 1.00 98.62 554 PHE A N 1
ATOM 4479 C CA . PHE A 1 554 ? -12.069 7.600 33.548 1.00 98.62 554 PHE A CA 1
ATOM 4480 C C . PHE A 1 554 ? -12.593 6.383 34.310 1.00 98.62 554 PHE A C 1
ATOM 4482 O O . PHE A 1 554 ? -13.498 6.500 35.138 1.00 98.62 554 PHE A O 1
ATOM 4489 N N . LEU A 1 555 ? -12.013 5.215 34.048 1.00 98.38 555 LEU A N 1
ATOM 4490 C CA . LEU A 1 555 ? -12.199 4.044 34.897 1.00 98.38 555 LEU A CA 1
ATOM 4491 C C . LEU A 1 555 ? -11.122 4.006 35.972 1.00 98.38 555 LEU A C 1
ATOM 4493 O O . LEU A 1 555 ? -9.964 4.342 35.715 1.00 98.38 555 LEU A O 1
ATOM 4497 N N . GLN A 1 556 ? -11.519 3.565 37.161 1.00 97.81 556 GLN A N 1
ATOM 4498 C CA . GLN A 1 556 ? -10.589 3.114 38.178 1.00 97.81 556 GLN A CA 1
ATOM 4499 C C . GLN A 1 556 ? -10.812 1.630 38.456 1.00 97.81 556 GLN A C 1
ATOM 4501 O O . GLN A 1 556 ? -11.945 1.226 38.738 1.00 97.81 556 GLN A O 1
ATOM 4506 N N . LEU A 1 557 ? -9.739 0.850 38.361 1.00 97.19 557 LEU A N 1
ATOM 4507 C CA . LEU A 1 557 ? -9.725 -0.587 38.615 1.00 97.19 557 LEU A CA 1
ATOM 4508 C C . LEU A 1 557 ? -9.001 -0.881 39.930 1.00 97.19 557 LEU A C 1
ATOM 4510 O O . LEU A 1 557 ? -7.983 -0.260 40.220 1.00 97.19 557 LEU A O 1
ATOM 4514 N N . ASP A 1 558 ? -9.532 -1.822 40.707 1.00 96.19 558 ASP A N 1
ATOM 4515 C CA . ASP A 1 558 ? -8.892 -2.391 41.895 1.00 96.19 558 ASP A CA 1
ATOM 4516 C C . ASP A 1 558 ? -8.610 -3.875 41.670 1.00 96.19 558 ASP A C 1
ATOM 4518 O O . ASP A 1 558 ? -9.526 -4.703 41.661 1.00 96.19 558 ASP A O 1
ATOM 4522 N N . GLU A 1 559 ? -7.330 -4.196 41.497 1.00 96.12 559 GLU A N 1
ATOM 4523 C CA . GLU A 1 559 ? -6.814 -5.545 41.260 1.00 96.12 559 GLU A CA 1
ATOM 4524 C C . GLU A 1 559 ? -6.544 -6.327 42.552 1.00 96.12 559 GLU A C 1
ATOM 4526 O O . GLU A 1 559 ? -6.156 -7.493 42.496 1.00 96.12 559 GLU A O 1
ATOM 4531 N N . SER A 1 560 ? -6.772 -5.743 43.734 1.00 95.25 560 SER A N 1
ATOM 4532 C CA . SER A 1 560 ? -6.542 -6.428 45.014 1.00 95.25 560 SER A CA 1
ATOM 4533 C C . SER A 1 560 ? -7.222 -7.804 45.157 1.00 95.25 560 SER A C 1
ATOM 4535 O O . SER A 1 560 ? -6.626 -8.665 45.809 1.00 95.25 560 SER A O 1
ATOM 4537 N N . PRO A 1 561 ? -8.426 -8.072 44.598 1.00 94.25 561 PRO A N 1
ATOM 4538 C CA . PRO A 1 561 ? -9.027 -9.406 44.667 1.00 94.25 561 PRO A CA 1
ATOM 4539 C C . PRO A 1 561 ? -8.483 -10.395 43.620 1.00 94.25 561 PRO A C 1
ATOM 4541 O O . PRO A 1 561 ? -8.783 -11.586 43.711 1.00 94.25 561 PRO A O 1
ATOM 4544 N N . VAL A 1 562 ? -7.707 -9.936 42.633 1.00 95.81 562 VAL A N 1
ATOM 4545 C CA . VAL A 1 562 ? -7.270 -10.744 41.487 1.00 95.81 562 VAL A CA 1
ATOM 4546 C C . VAL A 1 562 ? -6.036 -11.570 41.848 1.00 95.81 562 VAL A C 1
ATOM 4548 O O . VAL A 1 562 ? -5.063 -11.085 42.432 1.00 95.81 562 VAL A O 1
ATOM 4551 N N . HIS A 1 563 ? -6.047 -12.850 41.481 1.00 95.88 563 HIS A N 1
ATOM 4552 C CA . HIS A 1 563 ? -4.903 -13.729 41.694 1.00 95.88 563 HIS A CA 1
ATOM 4553 C C . HIS A 1 563 ? -3.721 -13.364 40.789 1.00 95.88 563 HIS A C 1
ATOM 4555 O O . HIS A 1 563 ? -3.883 -12.961 39.640 1.00 95.88 563 HIS A O 1
ATOM 4561 N N . ARG A 1 564 ? -2.500 -13.530 41.306 1.00 95.00 564 ARG A N 1
ATOM 4562 C CA . ARG A 1 564 ? -1.268 -13.282 40.550 1.00 95.00 564 ARG A CA 1
ATOM 4563 C C . ARG A 1 564 ? -0.820 -14.545 39.823 1.00 95.00 564 ARG A C 1
ATOM 4565 O O . ARG A 1 564 ? -0.733 -15.613 40.428 1.00 95.00 564 ARG A O 1
ATOM 4572 N N . TYR A 1 565 ? -0.486 -14.402 38.548 1.00 94.94 565 TYR A N 1
ATOM 4573 C CA . TYR A 1 565 ? 0.096 -15.444 37.714 1.00 94.94 565 TYR A CA 1
ATOM 4574 C C . TYR A 1 565 ? 1.556 -15.116 37.402 1.00 94.94 565 TYR A C 1
ATOM 4576 O O . TYR A 1 565 ? 1.895 -13.961 37.148 1.00 94.94 565 TYR A O 1
ATOM 4584 N N . THR A 1 566 ? 2.417 -16.133 37.434 1.00 95.19 566 THR A N 1
ATOM 4585 C CA . THR A 1 566 ? 3.865 -15.970 37.278 1.00 95.19 566 THR A CA 1
ATOM 4586 C C . THR A 1 566 ? 4.361 -16.684 36.029 1.00 95.19 566 THR A C 1
ATOM 4588 O O . THR A 1 566 ? 4.154 -17.889 35.877 1.00 95.19 566 THR A O 1
ATOM 4591 N N . VAL A 1 567 ? 5.080 -15.956 35.177 1.00 95.12 567 VAL A N 1
ATOM 4592 C CA . VAL A 1 567 ? 5.823 -16.487 34.028 1.00 95.12 567 VAL A CA 1
ATOM 4593 C C . VAL A 1 567 ? 7.322 -16.338 34.297 1.00 95.12 567 VAL A C 1
ATOM 4595 O O . VAL A 1 567 ? 7.768 -15.342 34.863 1.00 95.12 567 VAL A O 1
ATOM 4598 N N . THR A 1 568 ? 8.119 -17.339 33.927 1.00 95.56 568 THR A N 1
ATOM 4599 C CA . THR A 1 568 ? 9.579 -17.298 34.092 1.00 95.56 568 THR A CA 1
ATOM 4600 C C . THR A 1 568 ? 10.247 -16.852 32.794 1.00 95.56 568 THR A C 1
ATOM 4602 O O . THR A 1 568 ? 10.114 -17.515 31.767 1.00 95.56 568 THR A O 1
ATOM 4605 N N . ASP A 1 569 ? 11.015 -15.764 32.858 1.00 92.88 569 ASP A N 1
ATOM 4606 C CA . ASP A 1 569 ? 11.896 -15.322 31.778 1.00 92.88 569 ASP A CA 1
ATOM 4607 C C . ASP A 1 569 ? 13.206 -16.126 31.815 1.00 92.88 569 ASP A C 1
ATOM 4609 O O . ASP A 1 569 ? 14.032 -15.987 32.727 1.00 92.88 569 ASP A O 1
ATOM 4613 N N . HIS A 1 570 ? 13.377 -16.988 30.810 1.00 94.94 570 HIS A N 1
ATOM 4614 C CA . HIS A 1 570 ? 14.540 -17.860 30.637 1.00 94.94 570 HIS A CA 1
ATOM 4615 C C . HIS A 1 570 ? 15.673 -17.235 29.797 1.00 94.94 570 HIS A C 1
ATOM 4617 O O . HIS A 1 570 ? 16.722 -17.864 29.657 1.00 94.94 570 HIS A O 1
ATOM 4623 N N . ILE A 1 571 ? 15.487 -16.034 29.229 1.00 95.12 571 ILE A N 1
ATOM 4624 C CA . ILE A 1 571 ? 16.488 -15.357 28.385 1.00 95.12 571 ILE A CA 1
ATOM 4625 C C . ILE A 1 571 ? 17.734 -14.917 29.184 1.00 95.12 571 ILE A C 1
ATOM 4627 O O . ILE A 1 571 ? 18.854 -15.177 28.729 1.00 95.12 571 ILE A O 1
ATOM 4631 N N . PRO A 1 572 ? 17.617 -14.237 30.343 1.00 93.88 572 PRO A N 1
ATOM 4632 C CA . PRO A 1 572 ? 18.782 -13.836 31.122 1.00 93.88 572 PRO A CA 1
ATOM 4633 C C . PRO A 1 572 ? 19.413 -15.023 31.866 1.00 93.88 572 PRO A C 1
ATOM 4635 O O . PRO A 1 572 ? 18.726 -15.921 32.343 1.00 93.88 572 PRO A O 1
ATOM 4638 N N . VAL A 1 573 ? 20.740 -14.972 32.071 1.00 92.94 573 VAL A N 1
ATOM 4639 C CA . VAL A 1 573 ? 21.499 -15.991 32.838 1.00 92.94 573 VAL A CA 1
ATOM 4640 C C . VAL A 1 573 ? 20.913 -16.209 34.236 1.00 92.94 573 VAL A C 1
ATOM 4642 O O . VAL A 1 573 ? 20.865 -17.330 34.735 1.00 92.94 573 VAL A O 1
ATOM 4645 N N . ARG A 1 574 ? 20.474 -15.122 34.880 1.00 95.25 574 ARG A N 1
ATOM 4646 C CA . ARG A 1 574 ? 19.681 -15.176 36.108 1.00 95.25 574 ARG A CA 1
ATOM 4647 C C . ARG A 1 574 ? 18.230 -14.964 35.720 1.00 95.25 574 ARG A C 1
ATOM 4649 O O . ARG A 1 574 ? 17.865 -13.840 35.376 1.00 95.25 574 ARG A O 1
ATOM 4656 N N . GLN A 1 575 ? 17.463 -16.046 35.776 1.00 95.12 575 GLN A N 1
ATOM 4657 C CA . GLN A 1 575 ? 16.041 -16.051 35.455 1.00 95.12 575 GLN A CA 1
ATOM 4658 C C . GLN A 1 575 ? 15.300 -14.989 36.267 1.00 95.12 575 GLN A C 1
ATOM 4660 O O . GLN A 1 575 ? 15.641 -14.715 37.422 1.00 95.12 575 GLN A O 1
ATOM 4665 N N . ARG A 1 576 ? 14.298 -14.381 35.638 1.00 94.94 576 ARG A N 1
ATOM 4666 C CA . ARG A 1 576 ? 13.419 -13.387 36.257 1.00 94.94 576 ARG A CA 1
ATOM 4667 C C . ARG A 1 576 ? 11.989 -13.910 36.242 1.00 94.94 576 ARG A C 1
ATOM 4669 O O . ARG A 1 576 ? 11.645 -14.747 35.414 1.00 94.94 576 ARG A O 1
ATOM 4676 N N . HIS A 1 577 ? 11.170 -13.424 37.164 1.00 93.44 577 HIS A N 1
ATOM 4677 C CA . HIS A 1 577 ? 9.747 -13.736 37.210 1.00 93.44 577 HIS A CA 1
ATOM 4678 C C . HIS A 1 577 ? 8.949 -12.510 36.780 1.00 93.44 577 HIS A C 1
ATOM 4680 O O . HIS A 1 577 ? 9.104 -11.437 37.364 1.00 93.44 577 HIS A O 1
ATOM 4686 N N . GLU A 1 578 ? 8.100 -12.686 35.777 1.00 92.06 578 GLU A N 1
ATOM 4687 C CA . GLU A 1 578 ? 7.054 -11.740 35.408 1.00 92.06 578 GLU A CA 1
ATOM 4688 C C . GLU A 1 578 ? 5.798 -12.126 36.187 1.00 92.06 578 GLU A C 1
ATOM 4690 O O . GLU A 1 578 ? 5.329 -13.259 36.083 1.00 92.06 578 GLU A O 1
ATOM 4695 N N . ILE A 1 579 ? 5.298 -11.218 37.026 1.00 92.88 579 ILE A N 1
ATOM 4696 C CA . ILE A 1 579 ? 4.138 -11.453 37.889 1.00 92.88 579 ILE A CA 1
ATOM 4697 C C . ILE A 1 579 ? 3.034 -10.492 37.462 1.00 92.88 579 ILE A C 1
ATOM 4699 O O . ILE A 1 579 ? 3.219 -9.279 37.530 1.00 92.88 579 ILE A O 1
ATOM 4703 N N . THR A 1 580 ? 1.886 -11.032 37.064 1.00 92.50 580 THR A N 1
ATOM 4704 C CA . THR A 1 580 ? 0.764 -10.260 36.514 1.00 92.50 580 THR A CA 1
ATOM 4705 C C . THR A 1 580 ? -0.538 -10.660 37.210 1.00 92.50 580 THR A C 1
ATOM 4707 O O . THR A 1 580 ? -0.780 -11.860 37.366 1.00 92.50 580 THR A O 1
ATOM 4710 N N . PRO A 1 581 ? -1.384 -9.712 37.650 1.00 94.88 581 PRO A N 1
ATOM 4711 C CA . PRO A 1 581 ? -2.760 -10.014 38.040 1.00 94.88 581 PRO A CA 1
ATOM 4712 C C . PRO A 1 581 ? -3.514 -10.628 36.853 1.00 94.88 581 PRO A C 1
ATOM 4714 O O . PRO A 1 581 ? -3.584 -10.047 35.774 1.00 94.88 581 PRO A O 1
ATOM 4717 N N . TYR A 1 582 ? -4.004 -11.853 37.024 1.00 96.12 582 TYR A N 1
ATOM 4718 C CA . TYR A 1 582 ? -4.597 -12.644 35.952 1.00 96.12 582 TYR A CA 1
ATOM 4719 C C . TYR A 1 582 ? -5.767 -13.466 36.508 1.00 96.12 582 TYR A C 1
ATOM 4721 O O . TYR A 1 582 ? -5.537 -14.498 37.151 1.00 96.12 582 TYR A O 1
ATOM 4729 N N . PRO A 1 583 ? -7.021 -13.041 36.282 1.00 94.75 583 PRO A N 1
ATOM 4730 C CA . PRO A 1 583 ? -8.180 -13.810 36.711 1.00 94.75 583 PRO A CA 1
ATOM 4731 C C . PRO A 1 583 ? -8.384 -15.005 35.772 1.00 94.75 583 PRO A C 1
ATOM 4733 O O . PRO A 1 583 ? -8.633 -14.834 34.577 1.00 94.75 583 PRO A O 1
ATOM 4736 N N . LYS A 1 584 ? -8.303 -16.237 36.291 1.00 95.31 584 LYS A N 1
ATOM 4737 C CA . LYS A 1 584 ? -8.742 -17.416 35.530 1.00 95.31 584 LYS A CA 1
ATOM 4738 C C . LYS A 1 584 ? -10.267 -17.511 35.536 1.00 95.31 584 LYS A C 1
ATOM 4740 O O . LYS A 1 584 ? -10.952 -16.850 36.312 1.00 95.31 584 LYS A O 1
ATOM 4745 N N . ALA A 1 585 ? -10.819 -18.362 34.673 1.00 95.19 585 ALA A N 1
ATOM 4746 C CA . ALA A 1 585 ? -12.256 -18.618 34.649 1.00 95.19 585 ALA A CA 1
ATOM 4747 C C . ALA A 1 585 ? -12.770 -19.017 36.048 1.00 95.19 585 ALA A C 1
ATOM 4749 O O . ALA A 1 585 ? -12.324 -20.013 36.614 1.00 95.19 585 ALA A O 1
ATOM 4750 N N . GLY A 1 586 ? -13.709 -18.232 36.586 1.00 92.81 586 GLY A N 1
ATOM 4751 C CA . GLY A 1 586 ? -14.274 -18.400 37.931 1.00 92.81 586 GLY A CA 1
ATOM 4752 C C . GLY A 1 586 ? -13.623 -17.538 39.022 1.00 92.81 586 GLY A C 1
ATOM 4753 O O . GLY A 1 586 ? -14.290 -17.239 40.014 1.00 92.81 586 GLY A O 1
ATOM 4754 N N . ASP A 1 587 ? -12.391 -17.063 38.825 1.00 94.50 587 ASP A N 1
ATOM 4755 C CA . ASP A 1 587 ? -11.676 -16.224 39.795 1.00 94.50 587 ASP A CA 1
ATOM 4756 C C . ASP A 1 587 ? -12.297 -14.822 39.908 1.00 94.50 587 ASP A C 1
ATOM 4758 O O . ASP A 1 587 ? -12.928 -14.351 38.952 1.00 94.50 587 ASP A O 1
ATOM 4762 N N . PRO A 1 588 ? -12.115 -14.122 41.045 1.00 93.31 588 PRO A N 1
ATOM 4763 C CA . PRO A 1 588 ? -12.546 -12.737 41.193 1.00 93.31 588 PRO A CA 1
ATOM 4764 C C . PRO A 1 588 ? -11.972 -11.828 40.100 1.00 93.31 588 PRO A C 1
ATOM 4766 O O . PRO A 1 588 ? -10.793 -11.910 39.758 1.00 93.31 588 PRO A O 1
ATOM 4769 N N . LEU A 1 589 ? -12.817 -10.940 39.581 1.00 93.88 589 LEU A N 1
ATOM 4770 C CA . LEU A 1 589 ? -12.431 -9.897 38.633 1.00 93.88 589 LEU A CA 1
ATOM 4771 C C . LEU A 1 589 ? -11.922 -8.649 39.376 1.00 93.88 589 LEU A C 1
ATOM 4773 O O . LEU A 1 589 ? -12.246 -8.475 40.558 1.00 93.88 589 LEU A O 1
ATOM 4777 N N . PRO A 1 590 ? -11.159 -7.760 38.713 1.00 94.50 590 PRO A N 1
ATOM 4778 C CA . PRO A 1 590 ? -10.886 -6.438 39.267 1.00 94.50 590 PRO A CA 1
ATOM 4779 C C . PRO A 1 590 ? -12.205 -5.695 39.518 1.00 94.50 590 PRO A C 1
ATOM 4781 O O . PRO A 1 590 ? -13.130 -5.747 38.701 1.00 94.50 590 PRO A O 1
ATOM 4784 N N . LYS A 1 591 ? -12.297 -4.964 40.631 1.00 94.62 591 LYS A N 1
ATOM 4785 C CA . LYS A 1 591 ? -13.460 -4.094 40.866 1.00 94.62 591 LYS A CA 1
ATOM 4786 C C . LYS A 1 591 ? -13.319 -2.853 39.999 1.00 94.62 591 LYS A C 1
ATOM 4788 O O . LYS A 1 591 ? -12.244 -2.264 39.957 1.00 94.62 591 LYS A O 1
ATOM 4793 N N . VAL A 1 592 ? -14.397 -2.427 39.349 1.00 95.62 592 VAL A N 1
ATOM 4794 C CA . VAL A 1 592 ? -14.389 -1.269 38.447 1.00 95.62 592 VAL A CA 1
ATOM 4795 C C . VAL A 1 592 ? -15.347 -0.181 38.924 1.00 95.62 592 VAL A C 1
ATOM 4797 O O . VAL A 1 592 ? -16.450 -0.462 39.396 1.00 95.62 592 VAL A O 1
ATOM 4800 N N . ARG A 1 593 ? -14.947 1.083 38.759 1.00 95.38 593 ARG A N 1
ATOM 4801 C CA . ARG A 1 593 ? -15.839 2.244 38.897 1.00 95.38 593 ARG A CA 1
ATOM 4802 C C . ARG A 1 593 ? -15.553 3.312 37.845 1.00 95.38 593 ARG A C 1
ATOM 4804 O O . ARG A 1 593 ? -14.412 3.474 37.421 1.00 95.38 593 ARG A O 1
ATOM 4811 N N . LEU A 1 594 ? -16.590 4.056 37.458 1.00 98.12 594 LEU A N 1
ATOM 4812 C CA . LEU A 1 594 ? -16.514 5.172 36.508 1.00 98.12 594 LEU A CA 1
ATOM 4813 C C . LEU A 1 594 ? -16.510 6.509 37.257 1.00 98.12 594 LEU A C 1
ATOM 4815 O O . LEU A 1 594 ? -17.432 6.791 38.024 1.00 98.12 594 LEU A O 1
ATOM 4819 N N . GLY A 1 595 ? -15.488 7.328 37.015 1.00 98.12 595 GLY A N 1
ATOM 4820 C CA . GLY A 1 595 ? -15.354 8.678 37.554 1.00 98.12 595 GLY A CA 1
ATOM 4821 C C . GLY A 1 595 ? -15.339 9.750 36.462 1.00 98.12 595 GLY A C 1
ATOM 4822 O O . GLY A 1 595 ? -14.948 9.492 35.326 1.00 98.12 595 GLY A O 1
ATOM 4823 N N . ILE A 1 596 ? -15.742 10.970 36.815 1.00 98.44 596 ILE A N 1
ATOM 4824 C CA . ILE A 1 596 ? -15.602 12.184 36.006 1.00 98.44 596 ILE A CA 1
ATOM 4825 C C . ILE A 1 596 ? -14.841 13.232 36.821 1.00 98.44 596 ILE A C 1
ATOM 4827 O O . ILE A 1 596 ? -15.224 13.548 37.947 1.00 98.44 596 ILE A O 1
ATOM 4831 N N . VAL A 1 597 ? -13.775 13.797 36.258 1.00 98.06 597 VAL A N 1
ATOM 4832 C CA . VAL A 1 597 ? -12.942 14.815 36.919 1.00 98.06 597 VAL A CA 1
ATOM 4833 C C . VAL A 1 597 ? -12.659 15.990 35.981 1.00 98.06 597 VAL A C 1
ATOM 4835 O O . VAL A 1 597 ? -12.620 15.837 34.761 1.00 98.06 597 VAL A O 1
ATOM 4838 N N . SER A 1 598 ? -12.475 17.189 36.537 1.00 97.06 598 SER A N 1
ATOM 4839 C CA . SER A 1 598 ? -12.058 18.362 35.762 1.00 97.06 598 SER A CA 1
ATOM 4840 C C . SER A 1 598 ? -10.542 18.337 35.526 1.00 97.06 598 SER A C 1
ATOM 4842 O O . SER A 1 598 ? -9.801 18.028 36.458 1.00 97.06 598 SER A O 1
ATOM 4844 N N . PRO A 1 599 ? -10.029 18.776 34.358 1.00 96.44 599 PRO A N 1
ATOM 4845 C CA . PRO A 1 599 ? -8.588 19.000 34.167 1.00 96.44 599 PRO A CA 1
ATOM 4846 C C . PRO A 1 599 ? -8.024 20.113 35.073 1.00 96.44 599 PRO A C 1
ATOM 4848 O O . PRO A 1 599 ? -6.812 20.286 35.213 1.00 96.44 599 PRO A O 1
ATOM 4851 N N . MET A 1 600 ? -8.894 20.894 35.717 1.00 95.44 600 MET A N 1
ATOM 4852 C CA . MET A 1 600 ? -8.491 21.848 36.749 1.00 95.44 600 MET A CA 1
ATOM 4853 C C . MET A 1 600 ? -8.220 21.193 38.113 1.00 95.44 600 MET A C 1
ATOM 4855 O O . MET A 1 600 ? -7.713 21.874 39.002 1.00 95.44 600 MET A O 1
ATOM 4859 N N . GLY A 1 601 ? -8.495 19.893 38.262 1.00 92.81 601 GLY A N 1
ATOM 4860 C CA . GLY A 1 601 ? -8.434 19.153 39.522 1.00 92.81 601 GLY A CA 1
ATOM 4861 C C . GLY A 1 601 ? -9.759 19.177 40.294 1.00 92.81 601 GLY A C 1
ATOM 4862 O O . GLY A 1 601 ? -10.789 19.625 39.785 1.00 92.81 601 GLY A O 1
ATOM 4863 N N . GLY A 1 602 ? -9.714 18.702 41.540 1.00 92.94 602 GLY A N 1
ATOM 4864 C CA . GLY A 1 602 ? -10.868 18.573 42.436 1.00 92.94 602 GLY A CA 1
ATOM 4865 C C . GLY A 1 602 ? -11.361 17.130 42.580 1.00 92.94 602 GLY A C 1
ATOM 4866 O O . GLY A 1 602 ? -10.926 16.244 41.852 1.00 92.94 602 GLY A O 1
ATOM 4867 N N . GLU A 1 603 ? -12.271 16.908 43.531 1.00 94.06 603 GLU A N 1
ATOM 4868 C CA . GLU A 1 603 ? -12.812 15.576 43.835 1.00 94.06 603 GLU A CA 1
ATOM 4869 C C . GLU A 1 603 ? -13.570 14.971 42.638 1.00 94.06 603 GLU A C 1
ATOM 4871 O O . GLU A 1 603 ? -14.536 15.593 42.162 1.00 94.06 603 GLU A O 1
ATOM 4876 N N . PRO A 1 604 ? -13.194 13.760 42.176 1.00 96.38 604 PRO A N 1
ATOM 4877 C CA . PRO A 1 604 ? -13.921 13.053 41.132 1.00 96.38 604 PRO A CA 1
ATOM 4878 C C . PRO A 1 604 ? -15.393 12.828 41.487 1.00 96.38 604 PRO A C 1
ATOM 4880 O O . PRO A 1 604 ? -15.755 12.514 42.622 1.00 96.38 604 PRO A O 1
ATOM 4883 N N . ARG A 1 605 ? -16.258 12.955 40.484 1.00 96.94 605 ARG A N 1
ATOM 4884 C CA . ARG A 1 605 ? -17.667 12.566 40.549 1.00 96.94 605 ARG A CA 1
ATOM 4885 C C . ARG A 1 605 ? -17.800 11.116 40.110 1.00 96.94 605 ARG A C 1
ATOM 4887 O O . ARG A 1 605 ? -17.474 10.800 38.973 1.00 96.94 605 ARG A O 1
ATOM 4894 N N . TRP A 1 606 ? -18.270 10.246 40.993 1.00 97.12 606 TRP A N 1
ATOM 4895 C CA . TRP A 1 606 ? -18.457 8.826 40.692 1.00 97.12 606 TRP A CA 1
ATOM 4896 C C . TRP A 1 606 ? -19.860 8.563 40.146 1.00 97.12 606 TRP A C 1
ATOM 4898 O O . TRP A 1 606 ? -20.826 9.155 40.625 1.00 97.12 606 TRP A O 1
ATOM 4908 N N . ALA A 1 607 ? -19.965 7.686 39.147 1.00 96.81 607 ALA A N 1
ATOM 4909 C CA . ALA A 1 607 ? -21.250 7.230 38.630 1.00 96.81 607 ALA A CA 1
ATOM 4910 C C . ALA A 1 607 ? -21.996 6.392 39.684 1.00 96.81 607 ALA A C 1
ATOM 4912 O O . ALA A 1 607 ? -21.410 5.496 40.296 1.00 96.81 607 ALA A O 1
ATOM 4913 N N . ASP A 1 608 ? -23.287 6.664 39.869 1.00 94.25 608 ASP A N 1
ATOM 4914 C CA . ASP A 1 608 ? -24.154 5.934 40.795 1.00 94.25 608 ASP A CA 1
ATOM 4915 C C . ASP A 1 608 ? -24.632 4.612 40.176 1.00 94.25 608 ASP A C 1
ATOM 4917 O O . ASP A 1 608 ? -25.644 4.544 39.479 1.00 94.25 608 ASP A O 1
ATOM 4921 N N . LEU A 1 609 ? -23.851 3.554 40.392 1.00 90.00 609 LEU A N 1
ATOM 4922 C CA . LEU A 1 609 ? -24.107 2.208 39.874 1.00 90.00 609 LEU A CA 1
ATOM 4923 C C . LEU A 1 609 ? -24.784 1.294 40.913 1.00 90.00 609 LEU A C 1
ATOM 4925 O O . LEU A 1 609 ? -24.648 0.077 40.821 1.00 90.00 609 LEU A O 1
ATOM 4929 N N . PHE A 1 610 ? -25.499 1.855 41.898 1.00 83.31 610 PHE A N 1
ATOM 4930 C CA . PHE A 1 610 ? -26.095 1.092 43.007 1.00 83.31 610 PHE A CA 1
ATOM 4931 C C . PHE A 1 610 ? -27.084 0.001 42.558 1.00 83.31 610 PHE A C 1
ATOM 4933 O O . PHE A 1 610 ? -27.198 -1.034 43.211 1.00 83.31 610 PHE A O 1
ATOM 4940 N N . ASP A 1 611 ? -27.754 0.193 41.419 1.00 83.06 611 ASP A N 1
ATOM 4941 C CA . ASP A 1 611 ? -28.670 -0.799 40.835 1.00 83.06 611 ASP A CA 1
ATOM 4942 C C . ASP A 1 611 ? -27.953 -2.043 40.260 1.00 83.06 611 ASP A C 1
ATOM 4944 O O . ASP A 1 611 ? -28.608 -2.993 39.822 1.00 83.06 611 ASP A O 1
ATOM 4948 N N . TYR A 1 612 ? -26.614 -2.065 40.251 1.00 86.94 612 TYR A N 1
ATOM 4949 C CA . TYR A 1 612 ? -25.795 -3.156 39.725 1.00 86.94 612 TYR A CA 1
ATOM 4950 C C . TYR A 1 612 ? -24.970 -3.838 40.826 1.00 86.94 612 TYR A C 1
ATOM 4952 O O . TYR A 1 612 ? -24.445 -3.198 41.735 1.00 86.94 612 TYR A O 1
ATOM 4960 N N . SER A 1 613 ? -24.781 -5.157 40.704 1.00 84.00 613 SER A N 1
ATOM 4961 C CA . SER A 1 613 ? -23.827 -5.890 41.546 1.00 84.00 613 SER A CA 1
ATOM 4962 C C . SER A 1 613 ? -22.397 -5.563 41.120 1.00 84.00 613 SER A C 1
ATOM 4964 O O . SER A 1 613 ? -21.919 -6.076 40.110 1.00 84.00 613 SER A O 1
ATOM 4966 N N . LEU A 1 614 ? -21.707 -4.722 41.891 1.00 76.69 614 LEU A N 1
ATOM 4967 C CA . LEU A 1 614 ? -20.350 -4.263 41.567 1.00 76.69 614 LEU A CA 1
ATOM 4968 C C . LEU A 1 614 ? -19.292 -5.379 41.575 1.00 76.69 614 LEU A C 1
ATOM 4970 O O . LEU A 1 614 ? -18.229 -5.195 40.990 1.00 76.69 614 LEU A O 1
ATOM 4974 N N . GLU A 1 615 ? -19.557 -6.520 42.217 1.00 74.56 615 GLU A N 1
ATOM 4975 C CA . GLU A 1 615 ? -18.630 -7.665 42.231 1.00 74.56 615 GLU A CA 1
ATOM 4976 C C . GLU A 1 615 ? -18.600 -8.425 40.895 1.00 74.56 615 GLU A C 1
ATOM 4978 O O . GLU A 1 615 ? -17.598 -9.059 40.573 1.00 74.56 615 GLU A O 1
ATOM 4983 N N . ASP A 1 616 ? -19.669 -8.320 40.098 1.00 79.12 616 ASP A N 1
ATOM 4984 C CA . ASP A 1 616 ? -19.854 -9.058 38.842 1.00 79.12 616 ASP A CA 1
ATOM 4985 C C . ASP A 1 616 ? -20.174 -8.135 37.646 1.00 79.12 616 ASP A C 1
ATOM 4987 O O . ASP A 1 616 ? -20.614 -8.603 36.589 1.00 79.12 616 ASP A O 1
ATOM 4991 N N . LEU A 1 617 ? -19.995 -6.820 37.805 1.00 91.12 617 LEU A N 1
ATOM 4992 C CA . LEU A 1 617 ? -20.254 -5.821 36.770 1.00 91.12 617 LEU A CA 1
ATOM 4993 C C . LEU A 1 617 ? -19.022 -5.618 35.886 1.00 91.12 617 LEU A C 1
ATOM 4995 O O . LEU A 1 617 ? -17.922 -5.368 36.374 1.00 91.12 617 LEU A O 1
ATOM 4999 N N . LEU A 1 618 ? -19.232 -5.631 34.573 1.00 94.94 618 LEU A N 1
ATOM 5000 C CA . LEU A 1 618 ? -18.236 -5.223 33.590 1.00 94.94 618 LEU A CA 1
ATOM 5001 C C . LEU A 1 618 ? -18.628 -3.867 33.004 1.00 94.94 618 LEU A C 1
ATOM 5003 O O . LEU A 1 618 ? -19.775 -3.683 32.593 1.00 94.94 618 LEU A O 1
ATOM 5007 N N . ILE A 1 619 ? -17.672 -2.941 32.912 1.00 96.25 619 ILE A N 1
ATOM 5008 C CA . ILE A 1 619 ? -17.828 -1.728 32.099 1.00 96.25 619 ILE A CA 1
ATOM 5009 C C . ILE A 1 619 ? -17.106 -1.968 30.779 1.00 96.25 619 ILE A C 1
ATOM 5011 O O . ILE A 1 619 ? -15.887 -1.860 30.714 1.00 96.25 619 ILE A O 1
ATOM 5015 N N . SER A 1 620 ? -17.838 -2.340 29.730 1.00 94.88 620 SER A N 1
ATOM 5016 C CA . SER A 1 620 ? -17.217 -2.774 28.476 1.00 94.88 620 SER A CA 1
ATOM 5017 C C . SER A 1 620 ? -16.899 -1.621 27.530 1.00 94.88 620 SER A C 1
ATOM 5019 O O . SER A 1 620 ? -15.963 -1.730 26.744 1.00 94.88 620 SER A O 1
ATOM 5021 N N . ARG A 1 621 ? -17.607 -0.487 27.599 1.00 96.12 621 ARG A N 1
ATOM 5022 C CA . ARG A 1 621 ? -17.287 0.729 26.826 1.00 96.12 621 ARG A CA 1
ATOM 5023 C C . ARG A 1 621 ? -17.669 1.992 27.588 1.00 96.12 621 ARG A C 1
ATOM 5025 O O . ARG A 1 621 ? -18.665 2.011 28.306 1.00 96.12 621 ARG A O 1
ATOM 5032 N N . VAL A 1 622 ? -16.903 3.057 27.358 1.00 96.94 622 VAL A N 1
ATOM 5033 C CA . VAL A 1 622 ? -17.181 4.424 27.819 1.00 96.94 622 VAL A CA 1
ATOM 5034 C C . VAL A 1 622 ? -16.978 5.370 26.640 1.00 96.94 622 VAL A C 1
ATOM 5036 O O . VAL A 1 622 ? -15.999 5.232 25.906 1.00 96.94 622 VAL A O 1
ATOM 5039 N N . ASP A 1 623 ? -17.899 6.309 26.459 1.00 95.88 623 ASP A N 1
ATOM 5040 C CA . ASP A 1 623 ? -17.796 7.393 25.482 1.00 95.88 623 ASP A CA 1
ATOM 5041 C C . ASP A 1 623 ? -18.556 8.633 25.981 1.00 95.88 623 ASP A C 1
ATOM 5043 O O . ASP A 1 623 ? -19.246 8.585 26.998 1.00 95.88 623 ASP A O 1
ATOM 5047 N N . TRP A 1 624 ? -18.467 9.750 25.272 1.00 97.12 624 TRP A N 1
ATOM 5048 C CA . TRP A 1 624 ? -19.249 10.952 25.533 1.00 97.12 624 TRP A CA 1
ATOM 5049 C C . TRP A 1 624 ? -20.378 11.111 24.517 1.00 97.12 624 TRP A C 1
ATOM 5051 O O . TRP A 1 624 ? -20.214 10.882 23.319 1.00 97.12 624 TRP A O 1
ATOM 5061 N N . ALA A 1 625 ? -21.534 11.580 24.983 1.00 95.19 625 ALA A N 1
ATOM 5062 C CA . ALA A 1 625 ? -22.519 12.156 24.082 1.00 95.19 625 ALA A CA 1
ATOM 5063 C C . ALA A 1 625 ? -21.973 13.476 23.491 1.00 95.19 625 ALA A C 1
ATOM 5065 O O . ALA A 1 625 ? -21.207 14.179 24.162 1.00 95.19 625 ALA A O 1
ATOM 5066 N N . PRO A 1 626 ? -22.401 13.884 22.280 1.00 94.38 626 PRO A N 1
ATOM 5067 C CA . PRO A 1 626 ? -21.905 15.099 21.626 1.00 94.38 626 PRO A CA 1
ATOM 5068 C C . PRO A 1 626 ? -22.138 16.386 22.426 1.00 94.38 626 PRO A C 1
ATOM 5070 O O . PRO A 1 626 ? -21.447 17.377 22.217 1.00 94.38 626 PRO A O 1
ATOM 5073 N N . ASP A 1 627 ? -23.106 16.376 23.347 1.00 92.75 627 ASP A N 1
ATOM 5074 C CA . ASP A 1 627 ? -23.414 17.508 24.223 1.00 92.75 627 ASP A CA 1
ATOM 5075 C C . ASP A 1 627 ? -22.366 17.761 25.322 1.00 92.75 627 ASP A C 1
ATOM 5077 O O . ASP A 1 627 ? -22.423 18.806 25.973 1.00 92.75 627 ASP A O 1
ATOM 5081 N N . GLY A 1 628 ? -21.438 16.823 25.551 1.00 94.06 628 GLY A N 1
ATOM 5082 C CA . GLY A 1 628 ? -20.407 16.904 26.590 1.00 94.06 628 GLY A CA 1
ATOM 5083 C C . GLY A 1 628 ? -20.932 16.912 28.028 1.00 94.06 628 GLY A C 1
ATOM 5084 O O . GLY A 1 628 ? -20.175 17.171 28.959 1.00 94.06 628 GLY A O 1
ATOM 5085 N N . ARG A 1 629 ? -22.222 16.631 28.232 1.00 94.19 629 ARG A N 1
ATOM 5086 C CA . ARG A 1 629 ? -22.871 16.568 29.550 1.00 94.19 629 ARG A CA 1
ATOM 5087 C C . ARG A 1 629 ? -23.178 15.144 29.975 1.00 94.19 629 ARG A C 1
ATOM 5089 O O . ARG A 1 629 ? -23.325 14.900 31.168 1.00 94.19 629 ARG A O 1
ATOM 5096 N N . ARG A 1 630 ? -23.297 14.226 29.017 1.00 95.56 630 ARG A N 1
ATOM 5097 C CA . ARG A 1 630 ? -23.604 12.819 29.270 1.00 95.56 630 ARG A CA 1
ATOM 5098 C C . ARG A 1 630 ? -22.426 11.930 28.893 1.00 95.56 630 ARG A C 1
ATOM 5100 O O . ARG A 1 630 ? -21.916 12.021 27.777 1.00 95.56 630 ARG A O 1
ATOM 5107 N N . VAL A 1 631 ? -22.034 11.053 29.810 1.00 97.75 631 VAL A N 1
ATOM 5108 C CA . VAL A 1 631 ? -21.117 9.940 29.546 1.00 97.75 631 VAL A CA 1
ATOM 5109 C C . VAL A 1 631 ? -21.958 8.717 29.203 1.00 97.75 631 VAL A C 1
ATOM 5111 O O . VAL A 1 631 ? -22.820 8.310 29.975 1.00 97.75 631 VAL A O 1
ATOM 5114 N N . MET A 1 632 ? -21.731 8.142 28.034 1.00 97.00 632 MET A N 1
ATOM 5115 C CA . MET A 1 632 ? -22.352 6.900 27.598 1.00 97.00 632 MET A CA 1
ATOM 5116 C C . MET A 1 632 ? -21.526 5.732 28.123 1.00 97.00 632 MET A C 1
ATOM 5118 O O . MET A 1 632 ? -20.315 5.690 27.913 1.00 97.00 632 MET A O 1
ATOM 5122 N N . VAL A 1 633 ? -22.170 4.779 28.787 1.00 96.56 633 VAL A N 1
ATOM 5123 C CA . VAL A 1 633 ? -21.498 3.609 29.356 1.00 96.56 633 VAL A CA 1
ATOM 5124 C C . VAL A 1 633 ? -22.237 2.334 28.976 1.00 96.56 633 VAL A C 1
ATOM 5126 O O . VAL A 1 633 ? -23.466 2.293 29.000 1.00 96.56 633 VAL A O 1
ATOM 5129 N N . GLN A 1 634 ? -21.481 1.305 28.602 1.00 96.50 634 GLN A N 1
ATOM 5130 C CA . GLN A 1 634 ? -22.001 -0.037 28.363 1.00 96.50 634 GLN A CA 1
ATOM 5131 C C . GLN A 1 634 ? -21.670 -0.920 29.559 1.00 96.50 634 GLN A C 1
ATOM 5133 O O . GLN A 1 634 ? -20.499 -1.085 29.909 1.00 96.50 634 GLN A O 1
ATOM 5138 N N . LEU A 1 635 ? -22.712 -1.454 30.185 1.00 95.88 635 LEU A N 1
ATOM 5139 C CA . LEU A 1 635 ? -22.630 -2.284 31.379 1.00 95.88 635 LEU A CA 1
ATOM 5140 C C . LEU A 1 635 ? -23.037 -3.710 31.030 1.00 95.88 635 LEU A C 1
ATOM 5142 O O . LEU A 1 635 ? -24.070 -3.900 30.396 1.00 95.88 635 LEU A O 1
ATOM 5146 N N . GLN A 1 636 ? -22.267 -4.708 31.454 1.00 95.31 636 GLN A N 1
ATOM 5147 C CA . GLN A 1 636 ? -22.593 -6.121 31.239 1.00 95.31 636 GLN A CA 1
ATOM 5148 C C . GLN A 1 636 ? -22.533 -6.896 32.550 1.00 95.31 636 GLN A C 1
ATOM 5150 O O . GLN A 1 636 ? -21.750 -6.566 33.444 1.00 95.31 636 GLN A O 1
ATOM 5155 N N . ASN A 1 637 ? -23.319 -7.967 32.655 1.00 93.94 637 ASN A N 1
ATOM 5156 C CA . ASN A 1 637 ? -23.041 -8.972 33.675 1.00 93.94 637 ASN A CA 1
ATOM 5157 C C . ASN A 1 637 ? -21.765 -9.742 33.345 1.00 93.94 637 ASN A C 1
ATOM 5159 O O . ASN A 1 637 ? -21.374 -9.882 32.189 1.00 93.94 637 ASN A O 1
ATOM 5163 N N . ARG A 1 638 ? -21.199 -10.373 34.370 1.00 93.06 638 ARG A N 1
ATOM 5164 C CA . ARG A 1 638 ? -20.061 -11.286 34.260 1.00 93.06 638 ARG A CA 1
ATOM 5165 C C . ARG A 1 638 ? -20.238 -12.426 33.255 1.00 93.06 638 ARG A C 1
ATOM 5167 O O . ARG A 1 638 ? -19.276 -12.793 32.595 1.00 93.06 638 ARG A O 1
ATOM 5174 N N . ALA A 1 639 ? -21.450 -12.970 33.114 1.00 93.19 639 ALA A N 1
ATOM 5175 C CA . ALA A 1 639 ? -21.748 -13.999 32.109 1.00 93.19 639 ALA A CA 1
ATOM 5176 C C . ALA A 1 639 ? -21.896 -13.434 30.681 1.00 93.19 639 ALA A C 1
ATOM 5178 O O . ALA A 1 639 ? -22.010 -14.205 29.736 1.00 93.19 639 ALA A O 1
ATOM 5179 N N . GLN A 1 640 ? -21.918 -12.105 30.535 1.00 94.94 640 GLN A N 1
ATOM 5180 C CA . GLN A 1 640 ? -22.050 -11.366 29.278 1.00 94.94 640 GLN A CA 1
ATOM 5181 C C . GLN A 1 640 ? -23.328 -11.683 28.488 1.00 94.94 640 GLN A C 1
ATOM 5183 O O . GLN A 1 640 ? -23.394 -11.449 27.290 1.00 94.94 640 GLN A O 1
ATOM 5188 N N . THR A 1 641 ? -24.379 -12.176 29.140 1.00 94.75 641 THR A N 1
ATOM 5189 C CA . THR A 1 641 ? -25.663 -12.518 28.499 1.00 94.75 641 THR A CA 1
ATOM 5190 C C . THR A 1 641 ? -26.575 -11.302 28.300 1.00 94.75 641 THR A C 1
ATOM 5192 O O . THR A 1 641 ? -27.593 -11.387 27.607 1.00 94.75 641 THR A O 1
ATOM 5195 N N . TRP A 1 642 ? -26.245 -10.163 28.917 1.00 95.00 642 TRP A N 1
ATOM 5196 C CA . TRP A 1 642 ? -26.916 -8.889 28.679 1.00 95.00 642 TRP A CA 1
ATOM 5197 C C . TRP A 1 642 ? -25.939 -7.713 28.661 1.00 95.00 642 TRP A C 1
ATOM 5199 O O . TRP A 1 642 ? -24.864 -7.768 29.258 1.00 95.00 642 TRP A O 1
ATOM 5209 N N . LEU A 1 643 ? -26.353 -6.641 27.984 1.00 96.50 643 LEU A N 1
ATOM 5210 C CA . LEU A 1 643 ? -25.655 -5.358 27.937 1.00 96.50 643 LEU A CA 1
ATOM 5211 C C . LEU A 1 643 ? -26.659 -4.215 28.079 1.00 96.50 643 LEU A C 1
ATOM 5213 O O . LEU A 1 643 ? -27.598 -4.119 27.294 1.00 96.50 643 LEU A O 1
ATOM 5217 N N . ASP A 1 644 ? -26.453 -3.340 29.055 1.00 96.19 644 ASP A N 1
ATOM 5218 C CA . ASP A 1 644 ? -27.206 -2.100 29.212 1.00 96.19 644 ASP A CA 1
ATOM 5219 C C . ASP A 1 644 ? -26.418 -0.931 28.624 1.00 96.19 644 ASP A C 1
ATOM 5221 O O . ASP A 1 644 ? -25.272 -0.691 29.008 1.00 96.19 644 ASP A O 1
ATOM 5225 N N . LEU A 1 645 ? -27.045 -0.180 27.715 1.00 97.12 645 LEU A N 1
ATOM 5226 C CA . LEU A 1 645 ? -26.546 1.136 27.332 1.00 97.12 645 LEU A CA 1
ATOM 5227 C C . LEU A 1 645 ? -27.130 2.162 28.301 1.00 97.12 645 LEU A C 1
ATOM 5229 O O . LEU A 1 645 ? -28.343 2.385 28.335 1.00 97.12 645 LEU A O 1
ATOM 5233 N N . CYS A 1 646 ? -26.262 2.808 29.066 1.00 96.69 646 CYS A N 1
ATOM 5234 C CA . CYS A 1 646 ? -26.624 3.810 30.056 1.00 96.69 646 CYS A CA 1
ATOM 5235 C C . CYS A 1 646 ? -26.042 5.179 29.697 1.00 96.69 646 CYS A C 1
ATOM 5237 O O . CYS A 1 646 ? -25.007 5.297 29.043 1.00 96.69 646 CYS A O 1
ATOM 5239 N N . SER A 1 647 ? -26.711 6.223 30.169 1.00 96.44 647 SER A N 1
ATOM 5240 C CA . SER A 1 647 ? -26.235 7.601 30.170 1.00 96.44 647 SER A CA 1
ATOM 5241 C C . SER A 1 647 ? -25.969 8.024 31.611 1.00 96.44 647 SER A C 1
ATOM 5243 O O . SER A 1 647 ? -26.846 7.887 32.460 1.00 96.44 647 SER A O 1
ATOM 5245 N N . VAL A 1 648 ? -24.800 8.596 31.871 1.00 97.81 648 VAL A N 1
ATOM 5246 C CA . VAL A 1 648 ? -24.398 9.159 33.163 1.00 97.81 648 VAL A CA 1
ATOM 5247 C C . VAL A 1 648 ? -24.313 10.674 33.037 1.00 97.81 648 VAL A C 1
ATOM 5249 O O . VAL A 1 648 ? -23.612 11.183 32.163 1.00 97.81 648 VAL A O 1
ATOM 5252 N N . ASP A 1 649 ? -25.019 11.412 33.887 1.00 97.12 649 ASP A N 1
ATOM 5253 C CA . ASP A 1 649 ? -24.894 12.869 33.937 1.00 97.12 649 ASP A CA 1
ATOM 5254 C C . ASP A 1 649 ? -23.544 13.261 34.558 1.00 97.12 649 ASP A C 1
ATOM 5256 O O . ASP A 1 649 ? -23.251 12.944 35.710 1.00 97.12 649 ASP A O 1
ATOM 5260 N N . ALA A 1 650 ? -22.715 13.980 33.801 1.00 95.56 650 ALA A N 1
ATOM 5261 C CA . ALA A 1 650 ? -21.336 14.287 34.179 1.00 95.56 650 ALA A CA 1
ATOM 5262 C C . ALA A 1 650 ? -21.212 15.200 35.413 1.00 95.56 650 ALA A C 1
ATOM 5264 O O . ALA A 1 650 ? -20.138 15.287 36.008 1.00 95.56 650 ALA A O 1
ATOM 5265 N N . ARG A 1 651 ? -22.284 15.909 35.803 1.00 93.50 651 ARG A N 1
ATOM 5266 C CA . ARG A 1 651 ? -22.271 16.826 36.956 1.00 93.50 651 ARG A CA 1
ATOM 5267 C C . ARG A 1 651 ? -22.688 16.139 38.249 1.00 93.50 651 ARG A C 1
ATOM 5269 O O . ARG A 1 651 ? -22.100 16.411 39.298 1.00 93.50 651 ARG A O 1
ATOM 5276 N N . SER A 1 652 ? -23.726 15.312 38.172 1.00 94.88 652 SER A N 1
ATOM 5277 C CA . SER A 1 652 ? -24.351 14.655 39.323 1.00 94.88 652 SER A CA 1
ATOM 5278 C C . SER A 1 652 ? -23.875 13.222 39.546 1.00 94.88 652 SER A C 1
ATOM 5280 O O . SER A 1 652 ? -23.969 12.745 40.670 1.00 94.88 652 SER A O 1
ATOM 5282 N N . GLY A 1 653 ? -23.370 12.541 38.512 1.00 95.44 653 GLY A N 1
ATOM 5283 C CA . GLY A 1 653 ? -23.066 11.107 38.550 1.00 95.44 653 GLY A CA 1
ATOM 5284 C C . GLY A 1 653 ? -24.302 10.209 38.411 1.00 95.44 653 GLY A C 1
ATOM 5285 O O . GLY A 1 653 ? -24.166 8.990 38.436 1.00 95.44 653 GLY A O 1
ATOM 5286 N N . SER A 1 654 ? -25.501 10.780 38.243 1.00 96.31 654 SER A N 1
ATOM 5287 C CA . SER A 1 654 ? -26.745 10.014 38.110 1.00 96.31 654 SER A CA 1
ATOM 5288 C C . SER A 1 654 ? -26.753 9.178 36.830 1.00 96.31 654 SER A C 1
ATOM 5290 O O . SER A 1 654 ? -26.411 9.679 35.755 1.00 96.31 654 SER A O 1
ATOM 5292 N N . VAL A 1 655 ? -27.164 7.914 36.947 1.00 96.25 655 VAL A N 1
ATOM 5293 C CA . VAL A 1 655 ? -27.197 6.938 35.853 1.00 96.25 655 VAL A CA 1
ATOM 5294 C C . VAL A 1 655 ? -28.635 6.709 35.387 1.00 96.25 655 VAL A C 1
ATOM 5296 O O . VAL A 1 655 ? -29.547 6.541 36.190 1.00 96.25 655 VAL A O 1
ATOM 5299 N N . SER A 1 656 ? -28.839 6.674 34.071 1.00 95.31 656 SER A N 1
ATOM 5300 C CA . SER A 1 656 ? -30.110 6.323 33.435 1.00 95.31 656 SER A CA 1
ATOM 5301 C C . SER A 1 656 ? -29.891 5.263 32.361 1.00 95.31 656 SER A C 1
ATOM 5303 O O . SER A 1 656 ? -29.112 5.470 31.427 1.00 95.31 656 SER A O 1
ATOM 5305 N N . ARG A 1 657 ? -30.578 4.123 32.480 1.00 96.19 657 ARG A N 1
ATOM 5306 C CA . ARG A 1 657 ? -30.545 3.057 31.472 1.00 96.19 657 ARG A CA 1
ATOM 5307 C C . ARG A 1 657 ? -31.426 3.430 30.283 1.00 96.19 657 ARG A C 1
ATOM 5309 O O . ARG A 1 657 ? -32.627 3.620 30.448 1.00 96.19 657 ARG A O 1
ATOM 5316 N N . LEU A 1 658 ? -30.837 3.466 29.089 1.00 96.50 658 LEU A N 1
ATOM 5317 C CA . LEU A 1 658 ? -31.542 3.763 27.843 1.00 96.50 658 LEU A CA 1
ATOM 5318 C C . LEU A 1 658 ? -32.267 2.525 27.307 1.00 96.50 658 LEU A C 1
ATOM 5320 O O . LEU A 1 658 ? -33.465 2.574 27.049 1.00 96.50 658 LEU A O 1
ATOM 5324 N N . PHE A 1 659 ? -31.556 1.404 27.169 1.00 96.69 659 PHE A N 1
ATOM 5325 C CA . PHE A 1 659 ? -32.124 0.107 26.787 1.00 96.69 659 PHE A CA 1
ATOM 5326 C C . PHE A 1 659 ? -31.172 -1.044 27.144 1.00 96.69 659 PHE A C 1
ATOM 5328 O O . PHE A 1 659 ? -30.033 -0.810 27.552 1.00 96.69 659 PHE A O 1
ATOM 5335 N N . ARG A 1 660 ? -31.654 -2.283 26.969 1.00 95.94 660 ARG A N 1
ATOM 5336 C CA . ARG A 1 660 ? -30.910 -3.528 27.191 1.00 95.94 660 ARG A CA 1
ATOM 5337 C C . ARG A 1 660 ? -30.852 -4.379 25.922 1.00 95.94 660 ARG A C 1
ATOM 5339 O O . ARG A 1 660 ? -31.880 -4.585 25.281 1.00 95.94 660 ARG A O 1
ATOM 5346 N N . GLU A 1 661 ? -29.680 -4.925 25.627 1.00 96.44 661 GLU A N 1
ATOM 5347 C CA . GLU A 1 661 ? -29.470 -6.066 24.731 1.00 96.44 661 GLU A CA 1
ATOM 5348 C C . GLU A 1 661 ? -29.441 -7.360 25.550 1.00 96.44 661 GLU A C 1
ATOM 5350 O O . GLU A 1 661 ? -28.885 -7.395 26.651 1.00 96.44 661 GLU A O 1
ATOM 5355 N N . THR A 1 662 ? -30.017 -8.436 25.017 1.00 95.25 662 THR A N 1
ATOM 5356 C CA . THR A 1 662 ? -30.038 -9.756 25.663 1.00 95.25 662 THR A CA 1
ATOM 5357 C C . THR A 1 662 ? -29.881 -10.866 24.643 1.00 95.25 662 THR A C 1
ATOM 5359 O O . THR A 1 662 ? -30.428 -10.777 23.545 1.00 95.25 662 THR A O 1
ATOM 5362 N N . THR A 1 663 ? -29.228 -11.949 25.044 1.00 93.25 663 THR A N 1
ATOM 5363 C CA . THR A 1 663 ? -29.057 -13.154 24.227 1.00 93.25 663 THR A CA 1
ATOM 5364 C C . THR A 1 663 ? -28.905 -14.382 25.124 1.00 93.25 663 THR A C 1
ATOM 5366 O O . THR A 1 663 ? -28.411 -14.254 26.247 1.00 93.25 663 THR A O 1
ATOM 5369 N N . PRO A 1 664 ? -29.327 -15.578 24.670 1.00 90.81 664 PRO A N 1
ATOM 5370 C CA . PRO A 1 664 ? -29.060 -16.823 25.388 1.00 90.81 664 PRO A CA 1
ATOM 5371 C C . PRO A 1 664 ? -27.577 -17.239 25.369 1.00 90.81 664 PRO A C 1
ATOM 5373 O O . PRO A 1 664 ? -27.208 -18.142 26.114 1.00 90.81 664 PRO A O 1
ATOM 5376 N N . ALA A 1 665 ? -26.749 -16.618 24.520 1.00 90.56 665 ALA A N 1
ATOM 5377 C CA . ALA A 1 665 ? -25.311 -16.867 24.417 1.00 90.56 665 ALA A CA 1
ATOM 5378 C C . ALA A 1 665 ? -24.515 -15.731 25.090 1.00 90.56 665 ALA A C 1
ATOM 5380 O O . ALA A 1 665 ? -24.581 -15.582 26.306 1.00 90.56 665 ALA A O 1
ATOM 5381 N N . TRP A 1 666 ? -23.805 -14.900 24.322 1.00 92.50 666 TRP A N 1
ATOM 5382 C CA . TRP A 1 666 ? -23.119 -13.701 24.815 1.00 92.50 666 TRP A CA 1
ATOM 5383 C C . TRP A 1 666 ? -23.452 -12.481 23.949 1.00 92.50 666 TRP A C 1
ATOM 5385 O O . TRP A 1 666 ? -23.677 -12.607 22.745 1.00 92.50 666 TRP A O 1
ATOM 5395 N N . VAL A 1 667 ? -23.508 -11.297 24.559 1.00 93.88 667 VAL A N 1
ATOM 5396 C CA . VAL A 1 667 ? -23.591 -10.013 23.861 1.00 93.88 667 VAL A CA 1
ATOM 5397 C C . VAL A 1 667 ? -22.165 -9.578 23.552 1.00 93.88 667 VAL A C 1
ATOM 5399 O O . VAL A 1 667 ? -21.396 -9.270 24.465 1.00 93.88 667 VAL A O 1
ATOM 5402 N N . SER A 1 668 ? -21.820 -9.558 22.266 1.00 88.50 668 SER A N 1
ATOM 5403 C CA . SER A 1 668 ? -20.544 -9.033 21.779 1.00 88.50 668 SER A CA 1
ATOM 5404 C C . SER A 1 668 ? -20.332 -7.587 22.233 1.00 88.50 668 SER A C 1
ATOM 5406 O O . SER A 1 668 ? -21.291 -6.855 22.473 1.00 88.50 668 SER A O 1
ATOM 5408 N N . VAL A 1 669 ? -19.080 -7.132 22.328 1.00 81.88 669 VAL A N 1
ATOM 5409 C CA . VAL A 1 669 ? -18.829 -5.737 22.701 1.00 81.88 669 VAL A CA 1
ATOM 5410 C C . VAL A 1 669 ? -19.221 -4.807 21.553 1.00 81.88 669 VAL A C 1
ATOM 5412 O O . VAL A 1 669 ? -18.568 -4.766 20.508 1.00 81.88 669 VAL A O 1
ATOM 5415 N N . LEU A 1 670 ? -20.288 -4.039 21.760 1.00 83.88 670 LEU A N 1
ATOM 5416 C CA . LEU A 1 670 ? -20.859 -3.147 20.758 1.00 83.88 670 LEU A CA 1
ATOM 5417 C C . LEU A 1 670 ? -20.074 -1.823 20.763 1.00 83.88 670 LEU A C 1
ATOM 5419 O O . LEU A 1 670 ? -19.659 -1.324 21.806 1.00 83.88 670 LEU A O 1
ATOM 5423 N N . GLY A 1 671 ? -19.771 -1.255 19.594 1.00 86.94 671 GLY A N 1
ATOM 5424 C CA . GLY A 1 671 ? -19.076 0.040 19.504 1.00 86.94 671 GLY A CA 1
ATOM 5425 C C . GLY A 1 671 ? -19.868 1.187 20.161 1.00 86.94 671 GLY A C 1
ATOM 5426 O O . GLY A 1 671 ? -20.999 0.985 20.603 1.00 86.94 671 GLY A O 1
ATOM 5427 N N . PRO A 1 672 ? -19.318 2.411 20.238 1.00 91.50 672 PRO A N 1
ATOM 5428 C CA . PRO A 1 672 ? -20.084 3.546 20.742 1.00 91.50 672 PRO A CA 1
ATOM 5429 C C . PRO A 1 672 ? -21.267 3.899 19.818 1.00 91.50 672 PRO A C 1
ATOM 5431 O O . PRO A 1 672 ? -21.211 3.611 18.616 1.00 91.50 672 PRO A O 1
ATOM 5434 N N . PRO A 1 673 ? -22.319 4.561 20.340 1.00 95.31 673 PRO A N 1
ATOM 5435 C CA . PRO A 1 673 ? -23.397 5.103 19.517 1.00 95.31 673 PRO A CA 1
ATOM 5436 C C . PRO A 1 673 ? -22.872 6.033 18.417 1.00 95.31 673 PRO A C 1
ATOM 5438 O O . PRO A 1 673 ? -22.081 6.940 18.681 1.00 95.31 673 PRO A O 1
ATOM 5441 N N . HIS A 1 674 ? -23.346 5.855 17.183 1.00 96.56 674 HIS A N 1
ATOM 5442 C CA . HIS A 1 674 ? -23.032 6.774 16.090 1.00 96.56 674 HIS A CA 1
ATOM 5443 C C . HIS A 1 674 ? -24.079 7.888 16.033 1.00 96.56 674 HIS A C 1
ATOM 5445 O O . HIS A 1 674 ? -25.151 7.717 15.451 1.00 96.56 674 HIS A O 1
ATOM 5451 N N . TRP A 1 675 ? -23.782 9.008 16.686 1.00 96.44 675 TRP A N 1
ATOM 5452 C CA . TRP A 1 675 ? -24.700 10.137 16.834 1.00 96.44 675 TRP A CA 1
ATOM 5453 C C . TRP A 1 675 ? -24.982 10.877 15.523 1.00 96.44 675 TRP A C 1
ATOM 5455 O O . TRP A 1 675 ? -24.080 11.104 14.719 1.00 96.44 675 TRP A O 1
ATOM 5465 N N . LEU A 1 676 ? -26.233 11.305 15.362 1.00 96.69 676 LEU A N 1
ATOM 5466 C CA . LEU A 1 676 ? -26.703 12.209 14.312 1.00 96.69 676 LEU A CA 1
ATOM 5467 C C . LEU A 1 676 ? -26.868 13.632 14.870 1.00 96.69 676 LEU A C 1
ATOM 5469 O O . LEU A 1 676 ? -26.945 13.834 16.088 1.00 96.69 676 LEU A O 1
ATOM 5473 N N . LYS A 1 677 ? -26.953 14.639 13.992 1.00 95.38 677 LYS A N 1
ATOM 5474 C CA . LYS A 1 677 ? -27.053 16.057 14.395 1.00 95.38 677 LYS A CA 1
ATOM 5475 C C . LYS A 1 677 ? -28.319 16.381 15.185 1.00 95.38 677 LYS A C 1
ATOM 5477 O O . LYS A 1 677 ? -28.319 17.337 15.956 1.00 95.38 677 LYS A O 1
ATOM 5482 N N . ASP A 1 678 ? -29.387 15.609 15.000 1.00 94.88 678 ASP A N 1
ATOM 5483 C CA . ASP A 1 678 ? -30.652 15.769 15.727 1.00 94.88 678 ASP A CA 1
ATOM 5484 C C . ASP A 1 678 ? -30.624 15.178 17.152 1.00 94.88 678 ASP A C 1
ATOM 5486 O O . ASP A 1 678 ? -31.596 15.308 17.898 1.00 94.88 678 ASP A O 1
ATOM 5490 N N . GLY A 1 679 ? -29.512 14.550 17.550 1.00 94.81 679 GLY A N 1
ATOM 5491 C CA . GLY A 1 679 ? -29.345 13.910 18.852 1.00 94.81 679 GLY A CA 1
ATOM 5492 C C . GLY A 1 679 ? -29.887 12.480 18.932 1.00 94.81 679 GLY A C 1
ATOM 5493 O O . GLY A 1 679 ? -29.855 11.893 20.012 1.00 94.81 679 GLY A O 1
ATOM 5494 N N . SER A 1 680 ? -30.376 11.907 17.830 1.00 97.06 680 SER A N 1
ATOM 5495 C CA . SER A 1 680 ? -30.587 10.462 17.680 1.00 97.06 680 SER A CA 1
ATOM 5496 C C . SER A 1 680 ? -29.263 9.753 17.338 1.00 97.06 680 SER A C 1
ATOM 5498 O O . SER A 1 680 ? -28.238 10.407 17.135 1.00 97.06 680 SER A O 1
ATOM 5500 N N . PHE A 1 681 ? -29.236 8.419 17.315 1.00 97.69 681 PHE A N 1
ATOM 5501 C CA . PHE A 1 681 ? -28.018 7.665 16.998 1.00 97.69 681 PHE A CA 1
ATOM 5502 C C . PHE A 1 681 ? -28.287 6.319 16.326 1.00 97.69 681 PHE A C 1
ATOM 5504 O O . PHE A 1 681 ? -29.345 5.713 16.498 1.00 97.69 681 PHE A O 1
ATOM 5511 N N . LEU A 1 682 ? -27.289 5.833 15.586 1.00 98.19 682 LEU A N 1
ATOM 5512 C CA . LEU A 1 682 ? -27.250 4.469 15.071 1.00 98.19 682 LEU A CA 1
ATOM 5513 C C . LEU A 1 682 ? -26.509 3.535 16.034 1.00 98.19 682 LEU A C 1
ATOM 5515 O O . LEU A 1 682 ? -25.511 3.918 16.650 1.00 98.19 682 LEU A O 1
ATOM 5519 N N . TRP A 1 683 ? -26.993 2.301 16.129 1.00 97.12 683 TRP A N 1
ATOM 5520 C CA . TRP A 1 683 ? -26.516 1.263 17.037 1.00 97.12 683 TRP A CA 1
ATOM 5521 C C . TRP A 1 683 ? -26.358 -0.069 16.302 1.00 97.12 683 TRP A C 1
ATOM 5523 O O . TRP A 1 683 ? -27.243 -0.460 15.542 1.00 97.12 683 TRP A O 1
ATOM 5533 N N . LEU A 1 684 ? -25.238 -0.761 16.515 1.00 96.31 684 LEU A N 1
ATOM 5534 C CA . LEU A 1 684 ? -25.036 -2.118 16.005 1.00 96.31 684 LEU A CA 1
ATOM 5535 C C . LEU A 1 684 ? -25.574 -3.118 17.026 1.00 96.31 684 LEU A C 1
ATOM 5537 O O . LEU A 1 684 ? -25.266 -2.997 18.206 1.00 96.31 684 LEU A O 1
ATOM 5541 N N . SER A 1 685 ? -26.364 -4.092 16.582 1.00 95.19 685 SER A N 1
ATOM 5542 C CA . SER A 1 685 ? -26.911 -5.133 17.461 1.00 95.19 685 SER A CA 1
ATOM 5543 C C . SER A 1 685 ? -27.094 -6.452 16.717 1.00 95.19 685 SER A C 1
ATOM 5545 O O . SER A 1 685 ? -27.510 -6.473 15.559 1.00 95.19 685 SER A O 1
ATOM 5547 N N . GLU A 1 686 ? -26.812 -7.551 17.415 1.00 94.00 686 GLU A N 1
ATOM 5548 C CA . GLU A 1 686 ? -26.976 -8.933 16.948 1.00 94.00 686 GLU A CA 1
ATOM 5549 C C . GLU A 1 686 ? -28.328 -9.537 17.363 1.00 94.00 686 GLU A C 1
ATOM 5551 O O . GLU A 1 686 ? -28.546 -10.733 17.206 1.00 94.00 686 GLU A O 1
ATOM 5556 N N . ARG A 1 687 ? -29.277 -8.733 17.872 1.00 93.50 687 ARG A N 1
ATOM 5557 C CA . ARG A 1 687 ? -30.570 -9.214 18.415 1.00 93.50 687 ARG A CA 1
ATOM 5558 C C . ARG A 1 687 ? -31.413 -10.067 17.463 1.00 93.50 687 ARG A C 1
ATOM 5560 O O . ARG A 1 687 ? -32.341 -10.734 17.905 1.00 93.50 687 ARG A O 1
ATOM 5567 N N . SER A 1 688 ? -31.141 -9.984 16.163 1.00 94.44 688 SER A N 1
ATOM 5568 C CA . SER A 1 688 ? -31.829 -10.758 15.127 1.00 94.44 688 SER A CA 1
ATOM 5569 C C . SER A 1 688 ? -31.198 -12.132 14.869 1.00 94.44 688 SER A C 1
ATOM 5571 O O . SER A 1 688 ? -31.749 -12.911 14.102 1.00 94.44 688 SER A O 1
ATOM 5573 N N . GLY A 1 689 ? -30.040 -12.415 15.473 1.00 92.25 689 GLY A N 1
ATOM 5574 C CA . GLY A 1 689 ? -29.126 -13.491 15.081 1.00 92.25 689 GLY A CA 1
ATOM 5575 C C . GLY A 1 689 ? -27.983 -13.003 14.184 1.00 92.25 689 GLY A C 1
ATOM 5576 O O . GLY A 1 689 ? -26.916 -13.605 14.186 1.00 92.25 689 GLY A O 1
ATOM 5577 N N . TYR A 1 690 ? -28.167 -11.871 13.494 1.00 93.56 690 TYR A N 1
ATOM 5578 C CA . TYR A 1 690 ? -27.152 -11.215 12.665 1.00 93.56 690 TYR A CA 1
ATOM 5579 C C . TYR A 1 690 ? -26.916 -9.771 13.118 1.00 93.56 690 TYR A C 1
ATOM 5581 O O . TYR A 1 690 ? -27.845 -9.091 13.579 1.00 93.56 690 TYR A O 1
ATOM 5589 N N . GLN A 1 691 ? -25.676 -9.283 12.978 1.00 95.50 691 GLN A N 1
ATOM 5590 C CA . GLN A 1 691 ? -25.346 -7.895 13.305 1.00 95.50 691 GLN A CA 1
ATOM 5591 C C . GLN A 1 691 ? -25.978 -6.943 12.283 1.00 95.50 691 GLN A C 1
ATOM 5593 O O . GLN A 1 691 ? -25.623 -6.956 11.104 1.00 95.50 691 GLN A O 1
ATOM 5598 N N . HIS A 1 692 ? -26.858 -6.059 12.748 1.00 97.75 692 HIS A N 1
ATOM 5599 C CA . HIS A 1 692 ? -27.517 -5.039 11.931 1.00 97.75 692 HIS A CA 1
ATOM 5600 C C . HIS A 1 692 ? -27.471 -3.656 12.575 1.00 97.75 692 HIS A C 1
ATOM 5602 O O . HIS A 1 692 ? -27.088 -3.498 13.734 1.00 97.75 692 HIS A O 1
ATOM 5608 N N . ILE A 1 693 ? -27.840 -2.644 11.788 1.00 98.44 693 ILE A N 1
ATOM 5609 C CA . ILE A 1 693 ? -27.860 -1.238 12.192 1.00 98.44 693 ILE A CA 1
ATOM 5610 C C . ILE A 1 693 ? -29.287 -0.869 12.608 1.00 98.44 693 ILE A C 1
ATOM 5612 O O . ILE A 1 693 ? -30.230 -1.069 11.844 1.00 98.44 693 ILE A O 1
ATOM 5616 N N . TYR A 1 694 ? -29.437 -0.275 13.787 1.00 98.19 694 TYR A N 1
ATOM 5617 C CA . TYR A 1 694 ? -30.707 0.174 14.357 1.00 98.19 694 TYR A CA 1
ATOM 5618 C C . TYR A 1 694 ? -30.643 1.664 14.674 1.00 98.19 694 TYR A C 1
ATOM 5620 O O . TYR A 1 694 ? -29.620 2.156 15.144 1.00 98.19 694 TYR A O 1
ATOM 5628 N N . HIS A 1 695 ? -31.734 2.386 14.436 1.00 98.38 695 HIS A N 1
ATOM 5629 C CA . HIS A 1 695 ? -31.849 3.815 14.720 1.00 98.38 695 HIS A CA 1
ATOM 5630 C C . HIS A 1 695 ? -32.610 4.030 16.027 1.00 98.38 695 HIS A C 1
ATOM 5632 O O . HIS A 1 695 ? -33.703 3.498 16.208 1.00 98.38 695 HIS A O 1
ATOM 5638 N N . TYR A 1 696 ? -32.033 4.806 16.937 1.00 98.12 696 TYR A N 1
ATOM 5639 C CA . TYR A 1 696 ? -32.559 5.092 18.268 1.00 98.12 696 TYR A CA 1
ATOM 5640 C C . TYR A 1 696 ? -32.677 6.594 18.507 1.00 98.12 696 TYR A C 1
ATOM 5642 O O . TYR A 1 696 ? -31.823 7.367 18.077 1.00 98.12 696 TYR A O 1
ATOM 5650 N N . SER A 1 697 ? -33.700 7.018 19.250 1.00 96.94 697 SER A N 1
ATOM 5651 C CA . SER A 1 697 ? -33.785 8.389 19.757 1.00 96.94 697 SER A CA 1
ATOM 5652 C C . SER A 1 697 ? -32.697 8.650 20.803 1.00 96.94 697 SER A C 1
ATOM 5654 O O . SER A 1 697 ? -32.200 7.727 21.450 1.00 96.94 697 SER A O 1
ATOM 5656 N N . GLY A 1 698 ? -32.384 9.922 21.068 1.00 92.38 698 GLY A N 1
ATOM 5657 C CA . GLY A 1 698 ? -31.421 10.303 22.111 1.00 92.38 698 GLY A CA 1
ATOM 5658 C C . GLY A 1 698 ? -31.813 9.912 23.544 1.00 92.38 698 GLY A C 1
ATOM 5659 O O . GLY A 1 698 ? -31.011 10.105 24.461 1.00 92.38 698 GLY A O 1
ATOM 5660 N N . LYS A 1 699 ? -33.032 9.385 23.738 1.00 92.06 699 LYS A N 1
ATOM 5661 C CA . LYS A 1 699 ? -33.556 8.842 25.001 1.00 92.06 699 LYS A CA 1
ATOM 5662 C C . LYS A 1 699 ? -33.558 7.308 25.054 1.00 92.06 699 LYS A C 1
ATOM 5664 O O . LYS A 1 699 ? -33.970 6.760 26.067 1.00 92.06 699 LYS A O 1
ATOM 5669 N N . GLY A 1 700 ? -33.108 6.620 24.001 1.00 95.19 700 GLY A N 1
ATOM 5670 C CA . GLY A 1 700 ? -33.066 5.154 23.964 1.00 95.19 700 GLY A CA 1
ATOM 5671 C C . GLY A 1 700 ? -34.300 4.475 23.372 1.00 95.19 700 GLY A C 1
ATOM 5672 O O . GLY A 1 700 ? -34.432 3.261 23.490 1.00 95.19 700 GLY A O 1
ATOM 5673 N N . GLU A 1 701 ? -35.187 5.210 22.699 1.00 97.31 701 GLU A N 1
ATOM 5674 C CA . GLU A 1 701 ? -36.373 4.623 22.059 1.00 97.31 701 GLU A CA 1
ATOM 5675 C C . GLU A 1 701 ? -36.040 4.169 20.633 1.00 97.31 701 GLU A C 1
ATOM 5677 O O . GLU A 1 701 ? -35.587 4.975 19.814 1.00 97.31 701 GLU A O 1
ATOM 5682 N N . LEU A 1 702 ? -36.279 2.892 20.320 1.00 97.50 702 LEU A N 1
ATOM 5683 C CA . LEU A 1 702 ? -36.039 2.334 18.987 1.00 97.50 702 LEU A CA 1
ATOM 5684 C C . LEU A 1 702 ? -36.960 3.003 17.955 1.00 97.50 702 LEU A C 1
ATOM 5686 O O . LEU A 1 702 ? -38.179 2.898 18.052 1.00 97.50 702 LEU A O 1
ATOM 5690 N N . GLN A 1 703 ? -36.368 3.657 16.957 1.00 97.44 703 GLN A N 1
ATOM 5691 C CA . GLN A 1 703 ? -37.079 4.261 15.825 1.00 97.44 703 GLN A CA 1
ATOM 5692 C C . GLN A 1 703 ? -37.308 3.244 14.699 1.00 97.44 703 GLN A C 1
ATOM 5694 O O . GLN A 1 703 ? -38.341 3.278 14.037 1.00 97.44 703 GLN A O 1
ATOM 5699 N N . GLY A 1 704 ? -36.364 2.320 14.493 1.00 96.81 704 GLY A N 1
ATOM 5700 C CA . GLY A 1 704 ? -36.487 1.255 13.498 1.00 96.81 704 GLY A CA 1
ATOM 5701 C C . GLY A 1 704 ? -35.161 0.570 13.169 1.00 96.81 704 GLY A C 1
ATOM 5702 O O . GLY A 1 704 ? -34.091 1.018 13.587 1.00 96.81 704 GLY A O 1
ATOM 5703 N N . ALA A 1 705 ? -35.230 -0.529 12.419 1.00 97.50 705 ALA A N 1
ATOM 5704 C CA . ALA A 1 705 ? -34.058 -1.176 11.834 1.00 97.50 705 ALA A CA 1
ATOM 5705 C C . ALA A 1 705 ? -33.681 -0.483 10.513 1.00 97.50 705 ALA A C 1
ATOM 5707 O O . ALA A 1 705 ? -34.533 -0.267 9.654 1.00 97.50 705 ALA A O 1
ATOM 5708 N N . VAL A 1 706 ? -32.403 -0.144 10.352 1.00 98.44 706 VAL A N 1
ATOM 5709 C CA . VAL A 1 706 ? -31.847 0.442 9.121 1.00 98.44 706 VAL A CA 1
ATOM 5710 C C . VAL A 1 706 ? -31.424 -0.659 8.144 1.00 98.44 706 VAL A C 1
ATOM 5712 O O . VAL A 1 706 ? -31.500 -0.488 6.930 1.00 98.44 706 VAL A O 1
ATOM 5715 N N . THR A 1 707 ? -30.987 -1.807 8.663 1.00 98.50 707 THR A N 1
ATOM 5716 C CA . THR A 1 707 ? -30.675 -3.009 7.878 1.00 98.50 707 THR A CA 1
ATOM 5717 C C . THR A 1 707 ? -31.293 -4.250 8.518 1.00 98.50 707 THR A C 1
ATOM 5719 O O . THR A 1 707 ? -31.565 -4.261 9.717 1.00 98.50 707 THR A O 1
ATOM 5722 N N . SER A 1 708 ? -31.533 -5.285 7.709 1.00 97.50 708 SER A N 1
ATOM 5723 C CA . SER A 1 708 ? -32.093 -6.572 8.142 1.00 97.50 708 SER A CA 1
ATOM 5724 C C . SER A 1 708 ? -31.810 -7.690 7.129 1.00 97.50 708 SER A C 1
ATOM 5726 O O . SER A 1 708 ? -31.605 -7.406 5.945 1.00 97.50 708 SER A O 1
ATOM 5728 N N . GLY A 1 709 ? -31.876 -8.948 7.566 1.00 96.62 709 GLY A N 1
ATOM 5729 C CA . GLY A 1 709 ? -31.764 -10.143 6.723 1.00 96.62 709 GLY A CA 1
ATOM 5730 C C . GLY A 1 709 ? -30.870 -11.217 7.347 1.00 96.62 709 GLY A C 1
ATOM 5731 O O . GLY A 1 709 ? -30.387 -11.061 8.460 1.00 96.62 709 GLY A O 1
ATOM 5732 N N . GLU A 1 710 ? -30.637 -12.306 6.618 1.00 95.25 710 GLU A N 1
ATOM 5733 C CA . GLU A 1 710 ? -29.748 -13.399 7.047 1.00 95.25 710 GLU A CA 1
ATOM 5734 C C . GLU A 1 710 ? -28.296 -13.137 6.617 1.00 95.25 710 GLU A C 1
ATOM 5736 O O . GLU A 1 710 ? -27.705 -13.881 5.840 1.00 95.25 710 GLU A O 1
ATOM 5741 N N . TRP A 1 711 ? -27.740 -12.003 7.049 1.00 95.19 711 TRP A N 1
ATOM 5742 C CA . TRP A 1 711 ? -26.370 -11.591 6.733 1.00 95.19 711 TRP A CA 1
ATOM 5743 C C . TRP A 1 711 ? -25.862 -10.538 7.719 1.00 95.19 711 TRP A C 1
ATOM 5745 O O . TRP A 1 711 ? -26.627 -9.755 8.276 1.00 95.19 711 TRP A O 1
ATOM 5755 N N . THR A 1 712 ? -24.544 -10.450 7.887 1.00 94.94 712 THR A N 1
ATOM 5756 C CA . THR A 1 712 ? -23.930 -9.619 8.934 1.00 94.94 712 THR A CA 1
ATOM 5757 C C . THR A 1 712 ? -23.377 -8.300 8.386 1.00 94.94 712 THR A C 1
ATOM 5759 O O . THR A 1 712 ? -22.552 -8.277 7.463 1.00 94.94 712 THR A O 1
ATOM 5762 N N . VAL A 1 713 ? -23.776 -7.175 8.991 1.00 96.81 713 VAL A N 1
ATOM 5763 C CA . VAL A 1 713 ? -23.062 -5.892 8.882 1.00 96.81 713 VAL A CA 1
ATOM 5764 C C . VAL A 1 713 ? -21.745 -6.026 9.630 1.00 96.81 713 VAL A C 1
ATOM 5766 O O . VAL A 1 713 ? -21.730 -6.266 10.829 1.00 96.81 713 VAL A O 1
ATOM 5769 N N . GLN A 1 714 ? -20.629 -5.800 8.951 1.00 94.25 714 GLN A N 1
ATOM 5770 C CA . GLN A 1 714 ? -19.305 -5.834 9.564 1.00 94.25 714 GLN A CA 1
ATOM 5771 C C . GLN A 1 714 ? -18.955 -4.501 10.235 1.00 94.25 714 GLN A C 1
ATOM 5773 O O . GLN A 1 714 ? -18.392 -4.479 11.327 1.00 94.25 714 GLN A O 1
ATOM 5778 N N . ARG A 1 715 ? -19.226 -3.374 9.563 1.00 94.50 715 ARG A N 1
ATOM 5779 C CA . ARG A 1 715 ? -18.803 -2.049 10.033 1.00 94.50 715 ARG A CA 1
ATOM 5780 C C . ARG A 1 715 ? -19.696 -0.943 9.494 1.00 94.50 715 ARG A C 1
ATOM 5782 O O . ARG A 1 715 ? -19.937 -0.877 8.296 1.00 94.50 715 ARG A O 1
ATOM 5789 N N . LEU A 1 716 ? -20.067 0.004 10.352 1.00 96.94 716 LEU A N 1
ATOM 5790 C CA . LEU A 1 716 ? -20.625 1.294 9.944 1.00 96.94 716 LEU A CA 1
ATOM 5791 C C . LEU A 1 716 ? -19.492 2.254 9.533 1.00 96.94 716 LEU A C 1
ATOM 5793 O O . LEU A 1 716 ? -18.560 2.487 10.307 1.00 96.94 716 LEU A O 1
ATOM 5797 N N . TYR A 1 717 ? -19.550 2.805 8.318 1.00 96.62 717 TYR A N 1
ATOM 5798 C CA . TYR A 1 717 ? -18.618 3.845 7.864 1.00 96.62 717 TYR A CA 1
ATOM 5799 C C . TYR A 1 717 ? -19.091 5.250 8.247 1.00 96.62 717 TYR A C 1
ATOM 5801 O O . TYR A 1 717 ? -18.258 6.086 8.589 1.00 96.62 717 TYR A O 1
ATOM 5809 N N . GLY A 1 718 ? -20.402 5.495 8.217 1.00 96.38 718 GLY A N 1
ATOM 5810 C CA . GLY A 1 718 ? -21.025 6.735 8.682 1.00 96.38 718 GLY A CA 1
ATOM 5811 C C . GLY A 1 718 ? -22.279 7.097 7.888 1.00 96.38 718 GLY A C 1
ATOM 5812 O O . GLY A 1 718 ? -22.806 6.266 7.145 1.00 96.38 718 GLY A O 1
ATOM 5813 N N . VAL A 1 719 ? -22.758 8.330 8.060 1.00 97.50 719 VAL A N 1
ATOM 5814 C CA . VAL A 1 719 ? -24.031 8.808 7.503 1.00 97.50 719 VAL A CA 1
ATOM 5815 C C . VAL A 1 719 ? -23.836 10.133 6.759 1.00 97.50 719 VAL A C 1
ATOM 5817 O O . VAL A 1 719 ? -23.311 11.092 7.318 1.00 97.50 719 VAL A O 1
ATOM 5820 N N . ASP A 1 720 ? -24.295 10.203 5.510 1.00 96.38 720 ASP A N 1
ATOM 5821 C CA . ASP A 1 720 ? -24.544 11.466 4.803 1.00 96.38 720 ASP A CA 1
ATOM 5822 C C . ASP A 1 720 ? -25.959 11.919 5.185 1.00 96.38 720 ASP A C 1
ATOM 5824 O O . ASP A 1 720 ? -26.946 11.490 4.585 1.00 96.38 720 ASP A O 1
ATOM 5828 N N . GLU A 1 721 ? -26.062 12.718 6.251 1.00 95.38 721 GLU A N 1
ATOM 5829 C CA . GLU A 1 721 ? -27.344 13.173 6.811 1.00 95.38 721 GLU A CA 1
ATOM 5830 C C . GLU A 1 721 ? -28.132 14.071 5.848 1.00 95.38 721 GLU A C 1
ATOM 5832 O O . GLU A 1 721 ? -29.362 14.060 5.871 1.00 95.38 721 GLU A O 1
ATOM 5837 N N . GLU A 1 722 ? -27.446 14.817 4.974 1.00 94.12 722 GLU A N 1
ATOM 5838 C CA . GLU A 1 722 ? -28.096 15.692 3.991 1.00 94.12 722 GLU A CA 1
ATOM 5839 C C . GLU A 1 722 ? -28.857 14.870 2.952 1.00 94.12 722 GLU A C 1
ATOM 5841 O O . GLU A 1 722 ? -30.007 15.172 2.626 1.00 94.12 722 GLU A O 1
ATOM 5846 N N . LYS A 1 723 ? -28.237 13.787 2.469 1.00 94.88 723 LYS A N 1
ATOM 5847 C CA . LYS A 1 723 ? -28.861 12.865 1.509 1.00 94.88 723 LYS A CA 1
ATOM 5848 C C . LYS A 1 723 ? -29.566 11.677 2.162 1.00 94.88 723 LYS A C 1
ATOM 5850 O O . LYS A 1 723 ? -30.159 10.868 1.451 1.00 94.88 723 LYS A O 1
ATOM 5855 N N . LYS A 1 724 ? -29.506 11.569 3.492 1.00 96.25 724 LYS A N 1
ATOM 5856 C CA . LYS A 1 724 ? -30.055 10.472 4.304 1.00 96.25 724 LYS A CA 1
ATOM 5857 C C . LYS A 1 724 ? -29.538 9.087 3.890 1.00 96.25 724 LYS A C 1
ATOM 5859 O O . LYS A 1 724 ? -30.309 8.128 3.865 1.00 96.25 724 LYS A O 1
ATOM 5864 N N . TRP A 1 725 ? -28.244 8.974 3.586 1.00 97.56 725 TRP A N 1
ATOM 5865 C CA . TRP A 1 725 ? -27.590 7.696 3.271 1.00 97.56 725 TRP A CA 1
ATOM 5866 C C . TRP A 1 725 ? -26.726 7.204 4.425 1.00 97.56 725 TRP A C 1
ATOM 5868 O O . TRP A 1 725 ? -25.905 7.949 4.948 1.00 97.56 725 TRP A O 1
ATOM 5878 N N . VAL A 1 726 ? -26.854 5.925 4.757 1.00 98.38 726 VAL A N 1
ATOM 5879 C CA . VAL A 1 726 ? -25.994 5.201 5.696 1.00 98.38 726 VAL A CA 1
ATOM 5880 C C . VAL A 1 726 ? -25.043 4.322 4.894 1.00 98.38 726 VAL A C 1
ATOM 5882 O O . VAL A 1 726 ? -25.494 3.507 4.090 1.00 98.38 726 VAL A O 1
ATOM 5885 N N . TYR A 1 727 ? -23.739 4.475 5.113 1.00 98.38 727 TYR A N 1
ATOM 5886 C CA . TYR A 1 727 ? -22.686 3.716 4.437 1.00 98.38 727 TYR A CA 1
ATOM 5887 C C . TYR A 1 727 ? -22.067 2.697 5.387 1.00 98.38 727 TYR A C 1
ATOM 5889 O O . TYR A 1 727 ? -21.679 3.039 6.504 1.00 98.38 727 TYR A O 1
ATOM 5897 N N . PHE A 1 728 ? -21.931 1.449 4.948 1.00 98.19 728 PHE A N 1
ATOM 5898 C CA . PHE A 1 728 ? -21.434 0.354 5.786 1.00 98.19 728 PHE A CA 1
ATOM 5899 C C . PHE A 1 728 ? -20.746 -0.736 4.950 1.00 98.19 728 PHE A C 1
ATOM 5901 O O . PHE A 1 728 ? -20.860 -0.740 3.725 1.00 98.19 728 PHE A O 1
ATOM 5908 N N . SER A 1 729 ? -20.025 -1.654 5.595 1.00 97.81 729 SER A N 1
ATOM 5909 C CA . SER A 1 729 ? -19.582 -2.917 4.993 1.00 97.81 729 SER A CA 1
ATOM 5910 C C . SER A 1 729 ? -20.297 -4.116 5.601 1.00 97.81 729 SER A C 1
ATOM 5912 O O . SER A 1 729 ? -20.723 -4.070 6.757 1.00 97.81 729 SER A O 1
ATOM 5914 N N . GLY A 1 730 ? -20.414 -5.200 4.838 1.00 96.44 730 GLY A N 1
ATOM 5915 C CA . GLY A 1 730 ? -21.039 -6.438 5.298 1.00 96.44 730 GLY A CA 1
ATOM 5916 C C . GLY A 1 730 ? -20.847 -7.615 4.347 1.00 96.44 730 GLY A C 1
ATOM 5917 O O . GLY A 1 730 ? -20.318 -7.458 3.243 1.00 96.44 730 GLY A O 1
ATOM 5918 N N . PHE A 1 731 ? -21.313 -8.775 4.800 1.00 95.12 731 PHE A N 1
ATOM 5919 C CA . PHE A 1 731 ? -21.207 -10.081 4.141 1.00 95.12 731 PHE A CA 1
ATOM 5920 C C . PHE A 1 731 ? -22.556 -10.514 3.541 1.00 95.12 731 PHE A C 1
ATOM 5922 O O . PHE A 1 731 ? -23.051 -11.600 3.805 1.00 95.12 731 PHE A O 1
ATOM 5929 N N . ARG A 1 732 ? -23.212 -9.615 2.791 1.00 94.19 732 ARG A N 1
ATOM 5930 C CA . ARG A 1 732 ? -24.570 -9.849 2.255 1.00 94.19 732 ARG A CA 1
ATOM 5931 C C . ARG A 1 732 ? -24.614 -10.854 1.105 1.00 94.19 732 ARG A C 1
ATOM 5933 O O . ARG A 1 732 ? -25.582 -11.588 0.987 1.00 94.19 732 ARG A O 1
ATOM 5940 N N . GLU A 1 733 ? -23.597 -10.859 0.246 1.00 91.12 733 GLU A N 1
ATOM 5941 C CA . GLU A 1 733 ? -23.563 -11.745 -0.928 1.00 91.12 733 GLU A CA 1
ATOM 5942 C C . GLU A 1 733 ? -23.021 -13.140 -0.579 1.00 91.12 733 GLU A C 1
ATOM 5944 O O . GLU A 1 733 ? -23.473 -14.133 -1.139 1.00 91.12 733 GLU A O 1
ATOM 5949 N N . ASN A 1 734 ? -22.030 -13.207 0.319 1.00 89.56 734 ASN A N 1
ATOM 5950 C CA . ASN A 1 734 ? -21.451 -14.420 0.901 1.00 89.56 734 ASN A CA 1
ATOM 5951 C C . ASN A 1 734 ? -20.552 -14.045 2.102 1.00 89.56 734 ASN A C 1
ATOM 5953 O O . ASN A 1 734 ? -20.222 -12.872 2.297 1.00 89.56 734 ASN A O 1
ATOM 5957 N N . ASN A 1 735 ? -20.095 -15.048 2.858 1.00 89.75 735 ASN A N 1
ATOM 5958 C CA . ASN A 1 735 ? -19.212 -14.873 4.022 1.00 89.75 735 ASN A CA 1
ATOM 5959 C C . ASN A 1 735 ? -17.721 -14.696 3.664 1.00 89.75 735 ASN A C 1
ATOM 5961 O O . ASN A 1 735 ? -16.904 -14.339 4.516 1.00 89.75 735 ASN A O 1
ATOM 5965 N N . LEU A 1 736 ? -17.346 -14.921 2.401 1.00 92.75 736 LEU A N 1
ATOM 5966 C CA . LEU A 1 736 ? -15.958 -14.890 1.930 1.00 92.75 736 LEU A CA 1
ATOM 5967 C C . LEU A 1 736 ? -15.472 -13.468 1.626 1.00 92.75 736 LEU A C 1
ATOM 5969 O O . LEU A 1 736 ? -14.271 -13.192 1.717 1.00 92.75 736 LEU A O 1
ATOM 5973 N N . GLN A 1 737 ? -16.396 -12.589 1.226 1.00 94.25 737 GLN A N 1
ATOM 5974 C CA . GLN A 1 737 ? -16.127 -11.270 0.660 1.00 94.25 737 GLN A CA 1
ATOM 5975 C C . GLN A 1 737 ? -16.875 -10.177 1.425 1.00 94.25 737 GLN A C 1
ATOM 5977 O O . GLN A 1 737 ? -18.103 -10.106 1.435 1.00 94.25 737 GLN A O 1
ATOM 5982 N N . ALA A 1 738 ? -16.120 -9.261 2.030 1.00 95.50 738 ALA A N 1
ATOM 5983 C CA . ALA A 1 738 ? -16.696 -8.033 2.563 1.00 95.50 738 ALA A CA 1
ATOM 5984 C C . ALA A 1 738 ? -16.898 -7.024 1.424 1.00 95.50 738 ALA A C 1
ATOM 5986 O O . ALA A 1 738 ? -15.941 -6.671 0.737 1.00 95.50 738 ALA A O 1
ATOM 5987 N N . HIS A 1 739 ? -18.115 -6.507 1.262 1.00 97.56 739 HIS A N 1
ATOM 5988 C CA . HIS A 1 739 ? -18.423 -5.445 0.298 1.00 97.56 739 HIS A CA 1
ATOM 5989 C C . HIS A 1 739 ? -18.890 -4.173 1.005 1.00 97.56 739 HIS A C 1
ATOM 5991 O O . HIS A 1 739 ? -19.353 -4.218 2.145 1.00 97.56 739 HIS A O 1
ATOM 5997 N N . GLY A 1 740 ? -18.769 -3.032 0.322 1.00 97.56 740 GLY A N 1
ATOM 5998 C CA . GLY A 1 740 ? -19.316 -1.757 0.780 1.00 97.56 740 GLY A CA 1
ATOM 5999 C C . GLY A 1 740 ? -20.714 -1.510 0.217 1.00 97.56 740 GLY A C 1
ATOM 6000 O O . GLY A 1 740 ? -20.967 -1.783 -0.956 1.00 97.56 740 GLY A O 1
ATOM 6001 N N . TYR A 1 741 ? -21.602 -0.954 1.037 1.00 97.75 741 TYR A N 1
ATOM 6002 C CA . TYR A 1 741 ? -23.005 -0.701 0.720 1.00 97.75 741 TYR A CA 1
ATOM 6003 C C . TYR A 1 741 ? -23.434 0.697 1.159 1.00 97.75 741 TYR A C 1
ATOM 6005 O O . TYR A 1 741 ? -22.816 1.317 2.031 1.00 97.75 741 TYR A O 1
ATOM 6013 N N . ARG A 1 742 ? -24.548 1.157 0.585 1.00 97.56 742 ARG A N 1
ATOM 6014 C CA . ARG A 1 742 ? -25.361 2.247 1.127 1.00 97.56 742 ARG A CA 1
ATOM 6015 C C . ARG A 1 742 ? -26.814 1.815 1.300 1.00 97.56 742 ARG A C 1
ATOM 6017 O O . ARG A 1 742 ? -27.311 1.023 0.506 1.00 97.56 742 ARG A O 1
ATOM 6024 N N . VAL A 1 743 ? -27.505 2.381 2.279 1.00 98.12 743 VAL A N 1
ATOM 6025 C CA . VAL A 1 743 ? -28.952 2.211 2.496 1.00 98.12 743 VAL A CA 1
ATOM 6026 C C . VAL A 1 743 ? -29.555 3.528 2.979 1.00 98.12 743 VAL A C 1
ATOM 6028 O O . VAL A 1 743 ? -28.839 4.363 3.535 1.00 98.12 743 VAL A O 1
ATOM 6031 N N . ALA A 1 744 ? -30.843 3.760 2.733 1.00 98.00 744 ALA A N 1
ATOM 6032 C CA . ALA A 1 744 ? -31.509 4.942 3.266 1.00 98.00 744 ALA A CA 1
ATOM 6033 C C . ALA A 1 744 ? -31.525 4.892 4.804 1.00 98.00 744 ALA A C 1
ATOM 6035 O O . ALA A 1 744 ? -31.660 3.823 5.392 1.00 98.00 744 ALA A O 1
ATOM 6036 N N . LEU A 1 745 ? -31.421 6.048 5.464 1.00 96.94 745 LEU A N 1
ATOM 6037 C CA . LEU A 1 745 ? -31.431 6.140 6.931 1.00 96.94 745 LEU A CA 1
ATOM 6038 C C . LEU A 1 745 ? -32.706 5.554 7.559 1.00 96.94 745 LEU A C 1
ATOM 6040 O O . LEU A 1 745 ? -32.645 4.993 8.644 1.00 96.94 745 LEU A O 1
ATOM 6044 N N . GLY A 1 746 ? -33.842 5.639 6.861 1.00 95.12 746 GLY A N 1
ATOM 6045 C CA . GLY A 1 746 ? -35.102 5.011 7.281 1.00 95.12 746 GLY A CA 1
ATOM 6046 C C . GLY A 1 746 ? -35.180 3.499 7.034 1.00 95.12 746 GLY A C 1
ATOM 6047 O O . GLY A 1 746 ? -36.232 2.912 7.262 1.00 95.12 746 GLY A O 1
ATOM 6048 N N . GLY A 1 747 ? -34.103 2.885 6.542 1.00 95.69 747 GLY A N 1
ATOM 6049 C CA . GLY A 1 747 ? -34.039 1.481 6.156 1.00 95.69 747 GLY A CA 1
ATOM 6050 C C . GLY A 1 747 ? -34.431 1.207 4.703 1.00 95.69 747 GLY A C 1
ATOM 6051 O O . GLY A 1 747 ? -34.733 2.117 3.927 1.00 95.69 747 GLY A O 1
ATOM 6052 N N . GLY A 1 748 ? -34.379 -0.070 4.325 1.00 93.44 748 GLY A N 1
ATOM 6053 C CA . GLY A 1 748 ? -34.688 -0.565 2.980 1.00 93.44 748 GLY A CA 1
ATOM 6054 C C . GLY A 1 748 ? -33.604 -1.491 2.427 1.00 93.44 748 GLY A C 1
ATOM 6055 O O . GLY A 1 748 ? -32.695 -1.899 3.147 1.00 93.44 748 GLY A O 1
ATOM 6056 N N . GLU A 1 749 ? -33.693 -1.811 1.135 1.00 95.38 749 GLU A N 1
ATOM 6057 C CA . GLU A 1 749 ? -32.716 -2.680 0.469 1.00 95.38 749 GLU A CA 1
ATOM 6058 C C . GLU A 1 749 ? -31.363 -1.973 0.266 1.00 95.38 749 GLU A C 1
ATOM 6060 O O . GLU A 1 749 ? -31.305 -0.918 -0.382 1.00 95.38 749 GLU A O 1
ATOM 6065 N N . PRO A 1 750 ? -30.251 -2.537 0.776 1.00 96.88 750 PRO A N 1
ATOM 6066 C CA . PRO A 1 750 ? -28.927 -1.974 0.552 1.00 96.88 750 PRO A CA 1
ATOM 6067 C C . PRO A 1 750 ? -28.493 -2.036 -0.916 1.00 96.88 750 PRO A C 1
ATOM 6069 O O . PRO A 1 750 ? -28.624 -3.053 -1.590 1.00 96.88 750 PRO A O 1
ATOM 6072 N N . THR A 1 751 ? -27.874 -0.960 -1.398 1.00 96.12 751 THR A N 1
ATOM 6073 C CA . THR A 1 751 ? -27.210 -0.911 -2.707 1.00 96.12 751 THR A CA 1
ATOM 6074 C C . THR A 1 751 ? -25.708 -1.128 -2.539 1.00 96.12 751 THR A C 1
ATOM 6076 O O . THR A 1 751 ? -25.055 -0.370 -1.817 1.00 96.12 751 THR A O 1
ATOM 6079 N N . ARG A 1 752 ? -25.143 -2.125 -3.227 1.00 95.75 752 ARG A N 1
ATOM 6080 C CA . ARG A 1 752 ? -23.695 -2.388 -3.249 1.00 95.75 752 ARG A CA 1
ATOM 6081 C C . ARG A 1 752 ? -22.943 -1.284 -4.002 1.00 95.75 752 ARG A C 1
ATOM 6083 O O . ARG A 1 752 ? -23.378 -0.848 -5.064 1.00 95.75 752 ARG A O 1
ATOM 6090 N N . LEU A 1 753 ? -21.812 -0.842 -3.452 1.00 96.12 753 LEU A N 1
ATOM 6091 C CA . LEU A 1 753 ? -20.936 0.190 -4.026 1.00 96.12 753 LEU A CA 1
ATOM 6092 C C . LEU A 1 753 ? -19.674 -0.382 -4.685 1.00 96.12 753 LEU A C 1
ATOM 6094 O O . LEU A 1 753 ? -19.030 0.316 -5.463 1.00 96.12 753 LEU A O 1
ATOM 6098 N N . THR A 1 754 ? -19.304 -1.621 -4.364 1.00 95.00 754 THR A N 1
ATOM 6099 C CA . THR A 1 754 ? -18.094 -2.278 -4.875 1.00 95.00 754 THR A CA 1
ATOM 6100 C C . THR A 1 754 ? -18.405 -3.278 -5.991 1.00 95.00 754 THR A C 1
ATOM 6102 O O . THR A 1 754 ? -19.503 -3.845 -6.048 1.00 95.00 754 THR A O 1
ATOM 6105 N N . GLY A 1 755 ? -17.453 -3.441 -6.918 1.00 83.19 755 GLY A N 1
ATOM 6106 C CA . GLY A 1 755 ? -17.643 -4.189 -8.167 1.00 83.19 755 GLY A CA 1
ATOM 6107 C C . GLY A 1 755 ? -16.870 -5.506 -8.264 1.00 83.19 755 GLY A C 1
ATOM 6108 O O . GLY A 1 755 ? -17.476 -6.527 -8.578 1.00 83.19 755 GLY A O 1
ATOM 6109 N N . ASP A 1 756 ? -15.555 -5.474 -8.028 1.00 77.19 756 ASP A N 1
ATOM 6110 C CA . ASP A 1 756 ? -14.666 -6.632 -8.209 1.00 77.19 756 ASP A CA 1
ATOM 6111 C C . ASP A 1 756 ? -14.933 -7.748 -7.181 1.00 77.19 756 ASP A C 1
ATOM 6113 O O . ASP A 1 756 ? -15.551 -7.517 -6.145 1.00 77.19 756 ASP A O 1
ATOM 6117 N N . SER A 1 757 ? -14.453 -8.968 -7.449 1.00 87.62 757 SER A N 1
ATOM 6118 C CA . SER A 1 757 ? -14.379 -10.007 -6.416 1.00 87.62 757 SER A CA 1
ATOM 6119 C C . SER A 1 757 ? -13.231 -9.732 -5.443 1.00 87.62 757 SER A C 1
ATOM 6121 O O . SER A 1 757 ? -12.181 -9.190 -5.816 1.00 87.62 757 SER A O 1
ATOM 6123 N N . GLY A 1 758 ? -13.418 -10.146 -4.196 1.00 92.50 758 GLY A N 1
ATOM 6124 C CA . GLY A 1 758 ? -12.456 -9.965 -3.119 1.00 92.50 758 GLY A CA 1
ATOM 6125 C C . GLY A 1 758 ? -13.057 -9.246 -1.920 1.00 92.50 758 GLY A C 1
ATOM 6126 O O . GLY A 1 758 ? -14.240 -8.925 -1.867 1.00 92.50 758 GLY A O 1
ATOM 6127 N N . SER A 1 759 ? -12.218 -9.000 -0.924 1.00 94.81 759 SER A N 1
ATOM 6128 C CA . SER A 1 759 ? -12.599 -8.285 0.287 1.00 94.81 759 SER A CA 1
ATOM 6129 C C . SER A 1 759 ? -12.241 -6.811 0.168 1.00 94.81 759 SER A C 1
ATOM 6131 O O . SER A 1 759 ? -11.071 -6.452 -0.001 1.00 94.81 759 SER A O 1
ATOM 6133 N N . HIS A 1 760 ? -13.259 -5.967 0.305 1.00 95.88 760 HIS A N 1
ATOM 6134 C CA . HIS A 1 760 ? -13.192 -4.521 0.167 1.00 95.88 760 HIS A CA 1
ATOM 6135 C C . HIS A 1 760 ? -13.190 -3.816 1.522 1.00 95.88 760 HIS A C 1
ATOM 6137 O O . HIS A 1 760 ? -13.875 -4.205 2.470 1.00 95.88 760 HIS A O 1
ATOM 6143 N N . SER A 1 761 ? -12.466 -2.705 1.597 1.00 94.50 761 SER A N 1
ATOM 6144 C CA . SER A 1 761 ? -12.478 -1.794 2.735 1.00 94.50 761 SER A CA 1
ATOM 6145 C C . SER A 1 761 ? -12.507 -0.355 2.236 1.00 94.50 761 SER A C 1
ATOM 6147 O O . SER A 1 761 ? -11.486 0.182 1.802 1.00 94.50 761 SER A O 1
ATOM 6149 N N . LEU A 1 762 ? -13.653 0.306 2.384 1.00 96.31 762 LEU A N 1
ATOM 6150 C CA . LEU A 1 762 ? -13.834 1.666 1.890 1.00 96.31 762 LEU A CA 1
ATOM 6151 C C . LEU A 1 762 ? -13.239 2.724 2.832 1.00 96.31 762 LEU A C 1
ATOM 6153 O O . LEU A 1 762 ? -13.196 2.563 4.060 1.00 96.31 762 LEU A O 1
ATOM 6157 N N . ARG A 1 763 ? -12.776 3.834 2.252 1.00 96.31 763 ARG A N 1
ATOM 6158 C CA . ARG A 1 763 ? -12.364 5.057 2.962 1.00 96.31 763 ARG A CA 1
ATOM 6159 C C . ARG A 1 763 ? -13.033 6.263 2.315 1.00 96.31 763 ARG A C 1
ATOM 6161 O O . ARG A 1 763 ? -12.541 6.772 1.309 1.00 96.31 763 ARG A O 1
ATOM 6168 N N . PHE A 1 764 ? -14.150 6.696 2.888 1.00 97.12 764 PHE A N 1
ATOM 6169 C CA . PHE A 1 764 ? -14.928 7.835 2.404 1.00 97.12 764 PHE A CA 1
ATOM 6170 C C . PHE A 1 764 ? -14.240 9.172 2.686 1.00 97.12 764 PHE A C 1
ATOM 6172 O O . PHE A 1 764 ? -13.552 9.319 3.701 1.00 97.12 764 PHE A O 1
ATOM 6179 N N . SER A 1 765 ? -14.444 10.139 1.789 1.00 96.69 765 SER A N 1
ATOM 6180 C CA . SER A 1 765 ? -14.196 11.551 2.078 1.00 96.69 765 SER A CA 1
ATOM 6181 C C . SER A 1 765 ? -15.135 12.025 3.200 1.00 96.69 765 SER A C 1
ATOM 6183 O O . SER A 1 765 ? -16.220 11.461 3.348 1.00 96.69 765 SER A O 1
ATOM 6185 N N . PRO A 1 766 ? -14.767 13.053 3.993 1.00 94.81 766 PRO A N 1
ATOM 6186 C CA . PRO A 1 766 ? -15.602 13.569 5.085 1.00 94.81 766 PRO A CA 1
ATOM 6187 C C . PRO A 1 766 ? -17.043 13.931 4.696 1.00 94.81 766 PRO A C 1
ATOM 6189 O O . PRO A 1 766 ? -17.942 13.855 5.523 1.00 94.81 766 PRO A O 1
ATOM 6192 N N . ASP A 1 767 ? -17.261 14.312 3.438 1.00 94.25 767 ASP A N 1
ATOM 6193 C CA . ASP A 1 767 ? -18.555 14.687 2.859 1.00 94.25 767 ASP A CA 1
ATOM 6194 C C . ASP A 1 767 ? -19.218 13.556 2.046 1.00 94.25 767 ASP A C 1
ATOM 6196 O O . ASP A 1 767 ? -20.184 13.795 1.321 1.00 94.25 767 ASP A O 1
ATOM 6200 N N . PHE A 1 768 ? -18.664 12.340 2.100 1.00 96.06 768 PHE A N 1
ATOM 6201 C CA . PHE A 1 768 ? -19.109 11.153 1.366 1.00 96.06 768 PHE A CA 1
ATOM 6202 C C . PHE A 1 768 ? -19.225 11.321 -0.159 1.00 96.06 768 PHE A C 1
ATOM 6204 O O . PHE A 1 768 ? -19.826 10.469 -0.812 1.00 96.06 768 PHE A O 1
ATOM 6211 N N . ARG A 1 769 ? -18.644 12.362 -0.775 1.00 95.44 769 ARG A N 1
ATOM 6212 C CA . ARG A 1 769 ? -18.656 12.522 -2.244 1.00 95.44 769 ARG A CA 1
ATOM 6213 C C . ARG A 1 769 ? -17.769 11.513 -2.963 1.00 95.44 769 ARG A C 1
ATOM 6215 O O . ARG A 1 769 ? -18.073 11.137 -4.091 1.00 95.44 769 ARG A O 1
ATOM 6222 N N . TYR A 1 770 ? -16.696 11.073 -2.319 1.00 97.25 770 TYR A N 1
ATOM 6223 C CA . TYR A 1 770 ? -15.745 10.124 -2.878 1.00 97.25 770 TYR A CA 1
ATOM 6224 C C . TYR A 1 770 ? -15.410 9.029 -1.873 1.00 97.25 770 TYR A C 1
ATOM 6226 O O . TYR A 1 770 ? -15.562 9.199 -0.661 1.00 97.25 770 TYR A O 1
ATOM 6234 N N . PHE A 1 771 ? -14.865 7.922 -2.367 1.00 97.06 771 PHE A N 1
ATOM 6235 C CA . PHE A 1 771 ? -14.235 6.922 -1.518 1.00 97.06 771 PHE A CA 1
ATOM 6236 C C . PHE A 1 771 ? -13.057 6.244 -2.211 1.00 97.06 771 PHE A C 1
ATOM 6238 O O . PHE A 1 771 ? -13.047 6.060 -3.429 1.00 97.06 771 PHE A O 1
ATOM 6245 N N . PHE A 1 772 ? -12.063 5.844 -1.419 1.00 96.50 772 PHE A N 1
ATOM 6246 C CA . PHE A 1 772 ? -11.096 4.843 -1.856 1.00 96.50 772 PHE A CA 1
ATOM 6247 C C . PHE A 1 772 ? -11.661 3.457 -1.589 1.00 96.50 772 PHE A C 1
ATOM 6249 O O . PHE A 1 772 ? -12.036 3.159 -0.454 1.00 96.50 772 PHE A O 1
ATOM 6256 N N . ASP A 1 773 ? -11.688 2.623 -2.617 1.00 95.00 773 ASP A N 1
ATOM 6257 C CA . ASP A 1 773 ? -11.856 1.186 -2.488 1.00 95.00 773 ASP A CA 1
ATOM 6258 C C . ASP A 1 773 ? -10.479 0.545 -2.326 1.00 95.00 773 ASP A C 1
ATOM 6260 O O . ASP A 1 773 ? -9.630 0.645 -3.217 1.00 95.00 773 ASP A O 1
ATOM 6264 N N . VAL A 1 774 ? -10.250 -0.056 -1.161 1.00 93.56 774 VAL A N 1
ATOM 6265 C CA . VAL A 1 774 ? -9.068 -0.867 -0.880 1.00 93.56 774 VAL A CA 1
ATOM 6266 C C . VAL A 1 774 ? -9.499 -2.321 -0.969 1.00 93.56 774 VAL A C 1
ATOM 6268 O O . VAL A 1 774 ? -10.190 -2.804 -0.071 1.00 93.56 774 VAL A O 1
ATOM 6271 N N . VAL A 1 775 ? -9.092 -3.006 -2.033 1.00 92.81 775 VAL A N 1
ATOM 6272 C CA . VAL A 1 775 ? -9.541 -4.370 -2.336 1.00 92.81 775 VAL A CA 1
ATOM 6273 C C . VAL A 1 775 ? -8.361 -5.322 -2.456 1.00 92.81 775 VAL A C 1
ATOM 6275 O O . VAL A 1 775 ? -7.286 -4.954 -2.929 1.00 92.81 775 VAL A O 1
ATOM 6278 N N . SER A 1 776 ? -8.558 -6.561 -2.016 1.00 91.75 776 SER A N 1
ATOM 6279 C CA . SER A 1 776 ? -7.652 -7.677 -2.292 1.00 91.75 776 SER A CA 1
ATOM 6280 C C . SER A 1 776 ? -8.447 -8.967 -2.454 1.00 91.75 776 SER A C 1
ATOM 6282 O O . SER A 1 776 ? -9.512 -9.098 -1.859 1.00 91.75 776 SER A O 1
ATOM 6284 N N . GLY A 1 777 ? -7.903 -9.920 -3.201 1.00 90.94 777 GLY A N 1
ATOM 6285 C CA . GLY A 1 777 ? -8.406 -11.292 -3.276 1.00 90.94 777 GLY A CA 1
ATOM 6286 C C . GLY A 1 777 ? -7.360 -12.276 -2.767 1.00 90.94 777 GLY A C 1
ATOM 6287 O O . GLY A 1 777 ? -6.193 -11.916 -2.589 1.00 90.94 777 GLY A O 1
ATOM 6288 N N . VAL A 1 778 ? -7.739 -13.535 -2.560 1.00 89.44 778 VAL A N 1
ATOM 6289 C CA . VAL A 1 778 ? -6.820 -14.547 -2.007 1.00 89.44 778 VAL A CA 1
ATOM 6290 C C . VAL A 1 778 ? -5.552 -14.723 -2.853 1.00 89.44 778 VAL A C 1
ATOM 6292 O O . VAL A 1 778 ? -4.456 -14.843 -2.309 1.00 89.44 778 VAL A O 1
ATOM 6295 N N . HIS A 1 779 ? -5.678 -14.620 -4.178 1.00 83.94 779 HIS A N 1
ATOM 6296 C CA . HIS A 1 779 ? -4.569 -14.672 -5.135 1.00 83.94 779 HIS A CA 1
ATOM 6297 C C . HIS A 1 779 ? -4.171 -13.288 -5.687 1.00 83.94 779 HIS A C 1
ATOM 6299 O O . HIS A 1 779 ? -3.287 -13.195 -6.540 1.00 83.94 779 HIS A O 1
ATOM 6305 N N . ARG A 1 780 ? -4.807 -12.204 -5.213 1.00 84.94 780 ARG A N 1
ATOM 6306 C CA . ARG A 1 780 ? -4.590 -10.829 -5.693 1.00 84.94 780 ARG A CA 1
ATOM 6307 C C . ARG A 1 780 ? -4.209 -9.897 -4.542 1.00 84.94 780 ARG A C 1
ATOM 6309 O O . ARG A 1 780 ? -5.085 -9.490 -3.778 1.00 84.94 780 ARG A O 1
ATOM 6316 N N . PRO A 1 781 ? -2.924 -9.522 -4.422 1.00 85.88 781 PRO A N 1
ATOM 6317 C CA . PRO A 1 781 ? -2.485 -8.422 -3.576 1.00 85.88 781 PRO A CA 1
ATOM 6318 C C . PRO A 1 781 ? -3.328 -7.154 -3.702 1.00 85.88 781 PRO A C 1
ATOM 6320 O O . PRO A 1 781 ? -4.000 -6.921 -4.703 1.00 85.88 781 PRO A O 1
ATOM 6323 N N . MET A 1 782 ? -3.243 -6.327 -2.662 1.00 86.94 782 MET A N 1
ATOM 6324 C CA . MET A 1 782 ? -4.033 -5.110 -2.515 1.00 86.94 782 MET A CA 1
ATOM 6325 C C . MET A 1 782 ? -3.915 -4.174 -3.726 1.00 86.94 782 MET A C 1
ATOM 6327 O O . MET A 1 782 ? -2.806 -3.891 -4.181 1.00 86.94 782 MET A O 1
ATOM 6331 N N . SER A 1 783 ? -5.044 -3.620 -4.163 1.00 88.06 783 SER A N 1
ATOM 6332 C CA . SER A 1 783 ? -5.125 -2.455 -5.046 1.00 88.06 783 SER A CA 1
ATOM 6333 C C . SER A 1 783 ? -5.930 -1.334 -4.380 1.00 88.06 783 SER A C 1
ATOM 6335 O O . SER A 1 783 ? -6.658 -1.553 -3.406 1.00 88.06 783 SER A O 1
ATOM 6337 N N . VAL A 1 784 ? -5.751 -0.103 -4.869 1.00 90.94 784 VAL A N 1
ATOM 6338 C CA . VAL A 1 784 ? -6.488 1.070 -4.380 1.00 90.94 784 VAL A CA 1
ATOM 6339 C C . VAL A 1 784 ? -7.026 1.869 -5.556 1.00 90.94 784 VAL A C 1
ATOM 6341 O O . VAL A 1 784 ? -6.255 2.382 -6.373 1.00 90.94 784 VAL A O 1
ATOM 6344 N N . THR A 1 785 ? -8.345 2.037 -5.592 1.00 92.44 785 THR A N 1
ATOM 6345 C CA . THR A 1 785 ? -9.047 2.801 -6.631 1.00 92.44 785 THR A CA 1
ATOM 6346 C C . THR A 1 785 ? -9.929 3.869 -5.998 1.00 92.44 785 THR A C 1
ATOM 6348 O O . THR A 1 785 ? -10.584 3.637 -4.989 1.00 92.44 785 THR A O 1
ATOM 6351 N N . LEU A 1 786 ? -9.929 5.063 -6.579 1.00 95.75 786 LEU A N 1
ATOM 6352 C CA . LEU A 1 786 ? -10.780 6.181 -6.194 1.00 95.75 786 LEU A CA 1
ATOM 6353 C C . LEU A 1 786 ? -12.077 6.165 -7.011 1.00 95.75 786 LEU A C 1
ATOM 6355 O O . LEU A 1 786 ? -12.032 6.124 -8.246 1.00 95.75 786 LEU A O 1
ATOM 6359 N N . TYR A 1 787 ? -13.207 6.283 -6.319 1.00 96.38 787 TYR A N 1
ATOM 6360 C CA . TYR A 1 787 ? -14.554 6.347 -6.880 1.00 96.38 787 TYR A CA 1
ATOM 6361 C C . TYR A 1 787 ? -15.289 7.608 -6.423 1.00 96.38 787 TYR A C 1
ATOM 6363 O O . TYR A 1 787 ? -15.052 8.113 -5.324 1.00 96.38 787 TYR A O 1
ATOM 6371 N N . GLU A 1 788 ? -16.202 8.092 -7.263 1.00 95.69 788 GLU A N 1
ATOM 6372 C CA . GLU A 1 788 ? -17.272 8.998 -6.846 1.00 95.69 788 GLU A CA 1
ATOM 6373 C C . GLU A 1 788 ? -18.413 8.168 -6.240 1.00 95.69 788 GLU A C 1
ATOM 6375 O O . GLU A 1 788 ? -18.796 7.125 -6.776 1.00 95.69 788 GLU A O 1
ATOM 6380 N N . THR A 1 789 ? -18.964 8.596 -5.107 1.00 94.38 789 THR A N 1
ATOM 6381 C CA . THR A 1 789 ? -19.966 7.812 -4.377 1.00 94.38 789 THR A CA 1
ATOM 6382 C C . THR A 1 789 ? -21.282 7.725 -5.148 1.00 94.38 789 THR A C 1
ATOM 6384 O O . THR A 1 789 ? -22.000 8.712 -5.300 1.00 94.38 789 THR A O 1
ATOM 6387 N N . GLY A 1 790 ? -21.629 6.518 -5.606 1.00 86.31 790 GLY A N 1
ATOM 6388 C CA . GLY A 1 790 ? -22.784 6.288 -6.481 1.00 86.31 790 GLY A CA 1
ATOM 6389 C C . GLY A 1 790 ? -22.566 6.726 -7.936 1.00 86.31 790 GLY A C 1
ATOM 6390 O O . GLY A 1 790 ? -23.531 6.747 -8.696 1.00 86.31 790 GLY A O 1
ATOM 6391 N N . GLY A 1 791 ? -21.329 7.079 -8.301 1.00 88.81 791 GLY A N 1
ATOM 6392 C CA . GLY A 1 791 ? -20.897 7.455 -9.645 1.00 88.81 791 GLY A CA 1
ATOM 6393 C C . GLY A 1 791 ? -19.821 6.507 -10.198 1.00 88.81 791 GLY A C 1
ATOM 6394 O O . GLY A 1 791 ? -19.661 5.388 -9.704 1.00 88.81 791 GLY A O 1
ATOM 6395 N N . PRO A 1 792 ? -19.088 6.916 -11.249 1.00 89.81 792 PRO A N 1
ATOM 6396 C CA . PRO A 1 792 ? -18.088 6.069 -11.891 1.00 89.81 792 PRO A CA 1
ATOM 6397 C C . PRO A 1 792 ? -16.762 5.997 -11.113 1.00 89.81 792 PRO A C 1
ATOM 6399 O O . PRO A 1 792 ? -16.463 6.793 -10.217 1.00 89.81 792 PRO A O 1
ATOM 6402 N N . ARG A 1 793 ? -15.909 5.055 -11.535 1.00 94.31 793 ARG A N 1
ATOM 6403 C CA . ARG A 1 793 ? -14.477 5.040 -11.204 1.00 94.31 793 ARG A CA 1
ATOM 6404 C C . ARG A 1 793 ? -13.829 6.353 -11.650 1.00 94.31 793 ARG A C 1
ATOM 6406 O O . ARG A 1 793 ? -13.955 6.739 -12.808 1.00 94.31 793 ARG A O 1
ATOM 6413 N N . VAL A 1 794 ? -13.077 6.990 -10.753 1.00 94.38 794 VAL A N 1
ATOM 6414 C CA . VAL A 1 794 ? -12.355 8.242 -11.031 1.00 94.38 794 VAL A CA 1
ATOM 6415 C C . VAL A 1 794 ? -10.911 7.958 -11.430 1.00 94.38 794 VAL A C 1
ATOM 6417 O O . VAL A 1 794 ? -10.438 8.457 -12.450 1.00 94.38 794 VAL A O 1
ATOM 6420 N N . ARG A 1 795 ? -10.177 7.170 -10.627 1.00 90.56 795 ARG A N 1
ATOM 6421 C CA . ARG A 1 795 ? -8.755 6.885 -10.887 1.00 90.56 795 ARG A CA 1
ATOM 6422 C C . ARG A 1 795 ? -8.251 5.650 -10.159 1.00 90.56 795 ARG A C 1
ATOM 6424 O O . ARG A 1 795 ? -8.618 5.408 -9.019 1.00 90.56 795 ARG A O 1
ATOM 6431 N N . GLU A 1 796 ? -7.326 4.932 -10.781 1.00 87.50 796 GLU A N 1
ATOM 6432 C CA . GLU A 1 796 ? -6.484 3.969 -10.069 1.00 87.50 796 GLU A CA 1
ATOM 6433 C C . GLU A 1 796 ? -5.373 4.704 -9.324 1.00 87.50 796 GLU A C 1
ATOM 6435 O O . GLU A 1 796 ? -4.596 5.439 -9.933 1.00 87.50 796 GLU A O 1
ATOM 6440 N N . ILE A 1 797 ? -5.311 4.539 -8.007 1.00 85.44 797 ILE A N 1
ATOM 6441 C CA . ILE A 1 797 ? -4.257 5.146 -7.189 1.00 85.44 797 ILE A CA 1
ATOM 6442 C C . ILE A 1 797 ? -3.055 4.216 -7.121 1.00 85.44 797 ILE A C 1
ATOM 6444 O O . ILE A 1 797 ? -1.915 4.650 -7.271 1.00 85.44 797 ILE A O 1
ATOM 6448 N N . MET A 1 798 ? -3.325 2.936 -6.888 1.00 80.31 798 MET A N 1
ATOM 6449 C CA . MET A 1 798 ? -2.312 1.903 -6.817 1.00 80.31 798 MET A CA 1
ATOM 6450 C C . MET A 1 798 ? -2.835 0.666 -7.548 1.00 80.31 798 MET A C 1
ATOM 6452 O O . MET A 1 798 ? -3.662 -0.056 -6.982 1.00 80.31 798 MET A O 1
ATOM 6456 N N . PRO A 1 799 ? -2.388 0.431 -8.793 1.00 73.25 799 PRO A N 1
ATOM 6457 C CA . PRO A 1 799 ? -2.734 -0.789 -9.500 1.00 73.25 799 PRO A CA 1
ATOM 6458 C C . PRO A 1 799 ? -2.079 -2.000 -8.836 1.00 73.25 799 PRO A C 1
ATOM 6460 O O . PRO A 1 799 ? -1.063 -1.889 -8.141 1.00 73.25 799 PRO A O 1
ATOM 6463 N N . TYR A 1 800 ? -2.643 -3.172 -9.107 1.00 65.88 800 TYR A N 1
ATOM 6464 C CA . TYR A 1 800 ? -1.975 -4.440 -8.858 1.00 65.88 800 TYR A CA 1
ATOM 6465 C C . TYR A 1 800 ? -0.668 -4.486 -9.671 1.00 65.88 800 TYR A C 1
ATOM 6467 O O . TYR A 1 800 ? -0.707 -4.480 -10.899 1.00 65.88 800 TYR A O 1
ATOM 6475 N N . LEU A 1 801 ? 0.491 -4.448 -9.005 1.00 56.00 801 LEU A N 1
ATOM 6476 C CA . LEU A 1 801 ? 1.783 -4.211 -9.672 1.00 56.00 801 LEU A CA 1
ATOM 6477 C C . LEU A 1 801 ? 2.905 -5.161 -9.249 1.00 56.00 801 LEU A C 1
ATOM 6479 O O . LEU A 1 801 ? 4.077 -4.848 -9.463 1.00 56.00 801 LEU A O 1
ATOM 6483 N N . ASP A 1 802 ? 2.585 -6.328 -8.685 1.00 62.84 802 ASP A N 1
ATOM 6484 C CA . ASP A 1 802 ? 3.613 -7.348 -8.486 1.00 62.84 802 ASP A CA 1
ATOM 6485 C C . ASP A 1 802 ? 3.507 -8.508 -9.467 1.00 62.84 802 ASP A C 1
ATOM 6487 O O . ASP A 1 802 ? 3.134 -9.633 -9.132 1.00 62.84 802 ASP A O 1
ATOM 6491 N N . ASP A 1 803 ? 3.954 -8.221 -10.687 1.00 62.09 803 ASP A N 1
ATOM 6492 C CA . ASP A 1 803 ? 4.214 -9.200 -11.736 1.00 62.09 803 ASP A CA 1
ATOM 6493 C C . ASP A 1 803 ? 5.109 -10.355 -11.270 1.00 62.09 803 ASP A C 1
ATOM 6495 O O . ASP A 1 803 ? 5.155 -11.375 -11.945 1.00 62.09 803 ASP A O 1
ATOM 6499 N N . ARG A 1 804 ? 5.841 -10.250 -10.150 1.00 67.94 804 ARG A N 1
ATOM 6500 C CA . ARG A 1 804 ? 6.696 -11.353 -9.701 1.00 67.94 804 ARG A CA 1
ATOM 6501 C C . ARG A 1 804 ? 5.902 -12.570 -9.250 1.00 67.94 804 ARG A C 1
ATOM 6503 O O . ARG A 1 804 ? 6.422 -13.674 -9.364 1.00 67.94 804 ARG A O 1
ATOM 6510 N N . LEU A 1 805 ? 4.654 -12.397 -8.799 1.00 73.25 805 LEU A N 1
ATOM 6511 C CA . LEU A 1 805 ? 3.784 -13.530 -8.456 1.00 73.25 805 LEU A CA 1
ATOM 6512 C C . LEU A 1 805 ? 3.585 -14.475 -9.642 1.00 73.25 805 LEU A C 1
ATOM 6514 O O . LEU A 1 805 ? 3.513 -15.683 -9.443 1.00 73.25 805 LEU A O 1
ATOM 6518 N N . LYS A 1 806 ? 3.585 -13.945 -10.872 1.00 71.56 806 LYS A N 1
ATOM 6519 C CA . LYS A 1 806 ? 3.432 -14.737 -12.099 1.00 71.56 806 LYS A CA 1
ATOM 6520 C C . LYS A 1 806 ? 4.631 -15.644 -12.395 1.00 71.56 806 LYS A C 1
ATOM 6522 O O . LYS A 1 806 ? 4.538 -16.461 -13.298 1.00 71.56 806 LYS A O 1
ATOM 6527 N N . TYR A 1 807 ? 5.762 -15.477 -11.705 1.00 68.56 807 TYR A N 1
ATOM 6528 C CA . TYR A 1 807 ? 6.903 -16.380 -11.863 1.00 68.56 807 TYR A CA 1
ATOM 6529 C C . TYR A 1 807 ? 6.773 -17.623 -10.996 1.00 68.56 807 TYR A C 1
ATOM 6531 O O . TYR A 1 807 ? 7.384 -18.637 -11.322 1.00 68.56 807 TYR A O 1
ATOM 6539 N N . PHE A 1 808 ? 5.958 -17.569 -9.941 1.00 77.31 808 PHE A N 1
ATOM 6540 C CA . PHE A 1 808 ? 5.759 -18.696 -9.047 1.00 77.31 808 PHE A CA 1
ATOM 6541 C C . PHE A 1 808 ? 4.633 -19.592 -9.546 1.00 77.31 808 PHE A C 1
ATOM 6543 O O . PHE A 1 808 ? 3.573 -19.106 -9.940 1.00 77.31 808 PHE A O 1
ATOM 6550 N N . ALA A 1 809 ? 4.857 -20.904 -9.504 1.00 79.25 809 ALA A N 1
ATOM 6551 C CA . ALA A 1 809 ? 3.828 -21.899 -9.792 1.00 79.25 809 ALA A CA 1
ATOM 6552 C C . ALA A 1 809 ? 2.804 -21.928 -8.645 1.00 79.25 809 ALA A C 1
ATOM 6554 O O . ALA A 1 809 ? 2.870 -22.786 -7.771 1.00 79.25 809 ALA A O 1
ATOM 6555 N N . LEU A 1 810 ? 1.937 -20.919 -8.576 1.00 85.31 810 LEU A N 1
ATOM 6556 C CA . LEU A 1 810 ? 0.879 -20.812 -7.574 1.00 85.31 810 LEU A CA 1
ATOM 6557 C C . LEU A 1 810 ? -0.402 -21.423 -8.137 1.00 85.31 810 LEU A C 1
ATOM 6559 O O . LEU A 1 810 ? -0.753 -21.161 -9.287 1.00 85.31 810 LEU A O 1
ATOM 6563 N N . HIS A 1 811 ? -1.114 -22.188 -7.319 1.00 87.62 811 HIS A N 1
ATOM 6564 C CA . HIS A 1 811 ? -2.425 -22.720 -7.677 1.00 87.62 811 HIS A CA 1
ATOM 6565 C C . HIS A 1 811 ? -3.514 -21.813 -7.106 1.00 87.62 811 HIS A C 1
ATOM 6567 O O . HIS A 1 811 ? -3.513 -21.529 -5.910 1.00 87.62 811 HIS A O 1
ATOM 6573 N N . GLU A 1 812 ? -4.460 -21.352 -7.921 1.00 87.88 812 GLU A N 1
ATOM 6574 C CA . GLU A 1 812 ? -5.568 -20.542 -7.408 1.00 87.88 812 GLU A CA 1
ATOM 6575 C C . GLU A 1 812 ? -6.399 -21.360 -6.399 1.00 87.88 812 GLU A C 1
ATOM 6577 O O . GLU A 1 812 ? -6.747 -22.505 -6.698 1.00 87.88 812 GLU A O 1
ATOM 6582 N N . PRO A 1 813 ? -6.667 -20.846 -5.187 1.00 92.12 813 PRO A N 1
ATOM 6583 C CA . PRO A 1 813 ? -7.489 -21.563 -4.222 1.00 92.12 813 PRO A CA 1
ATOM 6584 C C . PRO A 1 813 ? -8.915 -21.765 -4.727 1.00 92.12 813 PRO A C 1
ATOM 6586 O O . PRO A 1 813 ? -9.514 -20.859 -5.301 1.00 92.12 813 PRO A O 1
ATOM 6589 N N . GLU A 1 814 ? -9.471 -22.937 -4.455 1.00 94.94 814 GLU A N 1
ATOM 6590 C CA . GLU A 1 814 ? -10.881 -23.226 -4.678 1.00 94.94 814 GLU A CA 1
ATOM 6591 C C . GLU A 1 814 ? -11.657 -22.963 -3.388 1.00 94.94 814 GLU A C 1
ATOM 6593 O O . GLU A 1 814 ? -11.313 -23.514 -2.340 1.00 94.94 814 GLU A O 1
ATOM 6598 N N . PHE A 1 815 ? -12.702 -22.140 -3.467 1.00 95.19 815 PHE A N 1
ATOM 6599 C CA . PHE A 1 815 ? -13.667 -21.969 -2.385 1.00 95.19 815 PHE A CA 1
ATOM 6600 C C . PHE A 1 815 ? -14.796 -22.984 -2.526 1.00 95.19 815 PHE A C 1
ATOM 6602 O O . PHE A 1 815 ? -15.327 -23.190 -3.616 1.00 95.19 815 PHE A O 1
ATOM 6609 N N . LEU A 1 816 ? -15.148 -23.620 -1.415 1.00 94.69 816 LEU A N 1
ATOM 6610 C CA . LEU A 1 816 ? -16.096 -24.725 -1.342 1.00 94.69 816 LEU A CA 1
ATOM 6611 C C . LEU A 1 816 ? -17.032 -24.519 -0.152 1.00 94.69 816 LEU A C 1
ATOM 6613 O O . LEU A 1 816 ? -16.683 -23.823 0.797 1.00 94.69 816 LEU A O 1
ATOM 6617 N N . GLN A 1 817 ? -18.179 -25.194 -0.174 1.00 93.88 817 GLN A N 1
ATOM 6618 C CA . GLN A 1 817 ? -19.003 -25.395 1.014 1.00 93.88 817 GLN A CA 1
ATOM 6619 C C . GLN A 1 817 ? -19.106 -26.884 1.316 1.00 93.88 817 GLN A C 1
ATOM 6621 O O . GLN A 1 817 ? -19.367 -27.690 0.419 1.00 93.88 817 GLN A O 1
ATOM 6626 N N . VAL A 1 818 ? -18.885 -27.251 2.577 1.00 93.69 818 VAL A N 1
ATOM 6627 C CA . VAL A 1 818 ? -19.014 -28.633 3.050 1.00 93.69 818 VAL A CA 1
ATOM 6628 C C . VAL A 1 818 ? -20.089 -28.724 4.127 1.00 93.69 818 VAL A C 1
ATOM 6630 O O . VAL A 1 818 ? -20.126 -27.869 5.007 1.00 93.69 818 VAL A O 1
ATOM 6633 N N . PRO A 1 819 ? -20.969 -29.737 4.097 1.00 94.12 819 PRO A N 1
ATOM 6634 C CA . PRO A 1 819 ? -21.982 -29.886 5.130 1.00 94.12 819 PRO A CA 1
ATOM 6635 C C . PRO A 1 819 ? -21.335 -30.299 6.456 1.00 94.12 819 PRO A C 1
ATOM 6637 O O . PRO A 1 819 ? -20.534 -31.237 6.516 1.00 94.12 819 PRO A O 1
ATOM 6640 N N . ALA A 1 820 ? -21.718 -29.624 7.535 1.00 92.38 820 ALA A N 1
ATOM 6641 C CA . ALA A 1 820 ? -21.486 -30.084 8.894 1.00 92.38 820 ALA A CA 1
ATOM 6642 C C . ALA A 1 820 ? -22.317 -31.349 9.196 1.00 92.38 820 ALA A C 1
ATOM 6644 O O . ALA A 1 820 ? -23.174 -31.763 8.416 1.00 92.38 820 ALA A O 1
ATOM 6645 N N . ALA A 1 821 ? -22.095 -31.966 10.361 1.00 91.62 821 ALA A N 1
ATOM 6646 C CA . ALA A 1 821 ? -22.804 -33.187 10.769 1.00 91.62 821 ALA A CA 1
ATOM 6647 C C . ALA A 1 821 ? -24.340 -33.030 10.851 1.00 91.62 821 ALA A C 1
ATOM 6649 O O . ALA A 1 821 ? -25.062 -34.018 10.759 1.00 91.62 821 ALA A O 1
ATOM 6650 N N . ASP A 1 822 ? -24.829 -31.803 11.025 1.00 91.94 822 ASP A N 1
ATOM 6651 C CA . ASP A 1 822 ? -26.242 -31.406 11.045 1.00 91.94 822 ASP A CA 1
ATOM 6652 C C . ASP A 1 822 ? -26.733 -30.805 9.717 1.00 91.94 822 ASP A C 1
ATOM 6654 O O . ASP A 1 822 ? -27.889 -30.407 9.620 1.00 91.94 822 ASP A O 1
ATOM 6658 N N . GLY A 1 823 ? -25.888 -30.775 8.684 1.00 91.38 823 GLY A N 1
ATOM 6659 C CA . GLY A 1 823 ? -26.224 -30.273 7.350 1.00 91.38 823 GLY A CA 1
ATOM 6660 C C . GLY A 1 823 ? -25.937 -28.788 7.120 1.00 91.38 823 GLY A C 1
ATOM 6661 O O . GLY A 1 823 ? -26.024 -28.354 5.974 1.00 91.38 823 GLY A O 1
ATOM 6662 N N . GLU A 1 824 ? -25.546 -28.030 8.150 1.00 89.88 824 GLU A N 1
ATOM 6663 C CA . GLU A 1 824 ? -25.192 -26.610 8.008 1.00 89.88 824 GLU A CA 1
ATOM 6664 C C . GLU A 1 824 ? -23.970 -26.445 7.082 1.00 89.88 824 GLU A C 1
ATOM 6666 O O . GLU A 1 824 ? -22.964 -27.134 7.292 1.00 89.88 824 GLU A O 1
ATOM 6671 N N . PRO A 1 825 ? -24.013 -25.579 6.054 1.00 92.31 825 PRO A N 1
ATOM 6672 C CA . PRO A 1 825 ? -22.877 -25.379 5.164 1.00 92.31 825 PRO A CA 1
ATOM 6673 C C . PRO A 1 825 ? -21.728 -24.653 5.879 1.00 92.31 825 PRO A C 1
ATOM 6675 O O . PRO A 1 825 ? -21.909 -23.600 6.480 1.00 92.31 825 PRO A O 1
ATOM 6678 N N . LEU A 1 826 ? -20.521 -25.206 5.776 1.00 93.31 826 LEU A N 1
ATOM 6679 C CA . LEU A 1 826 ? -19.282 -24.607 6.267 1.00 93.31 826 LEU A CA 1
ATOM 6680 C C . LEU A 1 826 ? -18.439 -24.130 5.091 1.00 93.31 826 LEU A C 1
ATOM 6682 O O . LEU A 1 826 ? -18.164 -24.908 4.172 1.00 93.31 826 LEU A O 1
ATOM 6686 N N . ASP A 1 827 ? -17.981 -22.885 5.147 1.00 94.81 827 ASP A N 1
ATOM 6687 C CA . ASP A 1 827 ? -17.073 -22.347 4.143 1.00 94.81 827 ASP A CA 1
ATOM 6688 C C . ASP A 1 827 ? -15.691 -23.011 4.261 1.00 94.81 827 ASP A C 1
ATOM 6690 O O . ASP A 1 827 ? -15.108 -23.151 5.342 1.00 94.81 827 ASP A O 1
ATOM 6694 N N . ALA A 1 828 ? -15.159 -23.441 3.122 1.00 95.31 828 ALA A N 1
ATOM 6695 C CA . ALA A 1 828 ? -13.894 -24.146 3.014 1.00 95.31 828 ALA A CA 1
ATOM 6696 C C . ALA A 1 828 ? -13.042 -23.607 1.860 1.00 95.31 828 ALA A C 1
ATOM 6698 O O . ALA A 1 828 ? -13.536 -23.013 0.901 1.00 95.31 828 ALA A O 1
ATOM 6699 N N . MET A 1 829 ? -11.734 -23.828 1.955 1.00 95.69 829 MET A N 1
ATOM 6700 C CA . MET A 1 829 ? -10.770 -23.492 0.917 1.00 95.69 829 MET A CA 1
ATOM 6701 C C . MET A 1 829 ? -9.785 -24.636 0.710 1.00 95.69 829 MET A C 1
ATOM 6703 O O . MET A 1 829 ? -9.175 -25.131 1.661 1.00 95.69 829 MET A O 1
ATOM 6707 N N . LEU A 1 830 ? -9.604 -25.011 -0.554 1.00 97.00 830 LEU A N 1
ATOM 6708 C CA . LEU A 1 830 ? -8.679 -26.045 -0.990 1.00 97.00 830 LEU A CA 1
ATOM 6709 C C . LEU A 1 830 ? -7.622 -25.450 -1.922 1.00 97.00 830 LEU A C 1
ATOM 6711 O O . LEU A 1 830 ? -7.937 -24.831 -2.936 1.00 97.00 830 LEU A O 1
ATOM 6715 N N . ILE A 1 831 ? -6.353 -25.683 -1.599 1.00 96.88 831 ILE A N 1
ATOM 6716 C CA . ILE A 1 831 ? -5.223 -25.376 -2.481 1.00 96.88 831 ILE A CA 1
ATOM 6717 C C . ILE A 1 831 ? -4.603 -26.700 -2.903 1.00 96.88 831 ILE A C 1
ATOM 6719 O O . ILE A 1 831 ? -4.199 -27.496 -2.055 1.00 96.88 831 ILE A O 1
ATOM 6723 N N . ARG A 1 832 ? -4.550 -26.948 -4.210 1.00 96.44 832 ARG A N 1
ATOM 6724 C CA . ARG A 1 832 ? -3.954 -28.161 -4.778 1.00 96.44 832 ARG A CA 1
ATOM 6725 C C . ARG A 1 832 ? -2.510 -27.905 -5.216 1.00 96.44 832 ARG A C 1
ATOM 6727 O O . ARG A 1 832 ? -2.152 -26.751 -5.462 1.00 96.44 832 ARG A O 1
ATOM 6734 N N . PRO A 1 833 ? -1.689 -28.958 -5.358 1.00 94.69 833 PRO A N 1
ATOM 6735 C CA . PRO A 1 833 ? -0.414 -28.857 -6.055 1.00 94.69 833 PRO A CA 1
ATOM 6736 C C . PRO A 1 833 ? -0.576 -28.261 -7.466 1.00 94.69 833 PRO A C 1
ATOM 6738 O O . PRO A 1 833 ? -1.578 -28.544 -8.126 1.00 94.69 833 PRO A O 1
ATOM 6741 N N . PRO A 1 834 ? 0.380 -27.457 -7.965 1.00 89.12 834 PRO A N 1
ATOM 6742 C CA . PRO A 1 834 ? 0.299 -26.874 -9.310 1.00 89.12 834 PRO A CA 1
ATOM 6743 C C . PRO A 1 834 ? 0.203 -27.904 -10.447 1.00 89.12 834 PRO A C 1
ATOM 6745 O O . PRO A 1 834 ? -0.352 -27.601 -11.498 1.00 89.12 834 PRO A O 1
ATOM 6748 N N . ASP A 1 835 ? 0.732 -29.110 -10.235 1.00 86.62 835 ASP A N 1
ATOM 6749 C CA . ASP A 1 835 ? 0.734 -30.263 -11.142 1.00 86.62 835 ASP A CA 1
ATOM 6750 C C . ASP A 1 835 ? -0.250 -31.360 -10.687 1.00 86.62 835 ASP A C 1
ATOM 6752 O O . ASP A 1 835 ? 0.005 -32.557 -10.843 1.00 86.62 835 ASP A O 1
ATOM 6756 N N . PHE A 1 836 ? -1.360 -30.961 -10.060 1.00 93.50 836 PHE A N 1
ATOM 6757 C CA . PHE A 1 836 ? -2.348 -31.892 -9.526 1.00 93.50 836 PHE A CA 1
ATOM 6758 C C . PHE A 1 836 ? -2.916 -32.828 -10.603 1.00 93.50 836 PHE A C 1
ATOM 6760 O O . PHE A 1 836 ? -3.477 -32.393 -11.606 1.00 93.50 836 PHE A O 1
ATOM 6767 N N . ASP A 1 837 ? -2.833 -34.126 -10.330 1.00 93.38 837 ASP A N 1
ATOM 6768 C CA . ASP A 1 837 ? -3.395 -35.201 -11.136 1.00 93.38 837 ASP A CA 1
ATOM 6769 C C . ASP A 1 837 ? -4.492 -35.910 -10.324 1.00 93.38 837 ASP A C 1
ATOM 6771 O O . ASP A 1 837 ? -4.184 -36.559 -9.317 1.00 93.38 837 ASP A O 1
ATOM 6775 N N . PRO A 1 838 ? -5.770 -35.840 -10.740 1.00 94.38 838 PRO A N 1
ATOM 6776 C CA . PRO A 1 838 ? -6.873 -36.443 -9.994 1.00 94.38 838 PRO A CA 1
ATOM 6777 C C . PRO A 1 838 ? -6.790 -37.976 -9.885 1.00 94.38 838 PRO A C 1
ATOM 6779 O O . PRO A 1 838 ? -7.506 -38.556 -9.070 1.00 94.38 838 PRO A O 1
ATOM 6782 N N . SER A 1 839 ? -5.935 -38.647 -10.671 1.00 95.88 839 SER A N 1
ATOM 6783 C CA . SER A 1 839 ? -5.704 -40.096 -10.581 1.00 95.88 839 SER A CA 1
ATOM 6784 C C . SER A 1 839 ? -4.714 -40.497 -9.477 1.00 95.88 839 SER A C 1
ATOM 6786 O O . SER A 1 839 ? -4.614 -41.677 -9.123 1.00 95.88 839 SER A O 1
ATOM 6788 N N . ARG A 1 840 ? -3.994 -39.527 -8.896 1.00 95.88 840 ARG A N 1
ATOM 6789 C CA . ARG A 1 840 ? -2.978 -39.739 -7.856 1.00 95.88 840 ARG A CA 1
ATOM 6790 C C . ARG A 1 840 ? -3.501 -39.376 -6.468 1.00 95.88 840 ARG A C 1
ATOM 6792 O O . ARG A 1 840 ? -4.408 -38.567 -6.295 1.00 95.88 840 ARG A O 1
ATOM 6799 N N . LYS A 1 841 ? -2.890 -39.973 -5.440 1.00 96.31 841 LYS A N 1
ATOM 6800 C CA . LYS A 1 841 ? -3.125 -39.613 -4.034 1.00 96.31 841 LYS A CA 1
ATOM 6801 C C . LYS A 1 841 ? -2.051 -38.642 -3.554 1.00 96.31 841 LYS A C 1
ATOM 6803 O O . LYS A 1 841 ? -0.870 -38.865 -3.808 1.00 96.31 841 LYS A O 1
ATOM 6808 N N . TYR A 1 842 ? -2.474 -37.627 -2.808 1.00 97.50 842 TYR A N 1
ATOM 6809 C CA . TYR A 1 842 ? -1.612 -36.596 -2.235 1.00 97.50 842 TYR A CA 1
ATOM 6810 C C . TYR A 1 842 ? -1.800 -36.532 -0.713 1.00 97.50 842 TYR A C 1
ATOM 6812 O O . TYR A 1 842 ? -2.912 -36.777 -0.233 1.00 97.50 842 TYR A O 1
ATOM 6820 N N . PRO A 1 843 ? -0.752 -36.210 0.068 1.00 97.94 843 PRO A N 1
ATOM 6821 C CA . PRO A 1 843 ? -0.920 -35.865 1.474 1.00 97.94 843 PRO A CA 1
ATOM 6822 C C . PRO A 1 843 ? -1.760 -34.587 1.615 1.00 97.94 843 PRO A C 1
ATOM 6824 O O . PRO A 1 843 ? -1.659 -33.668 0.801 1.00 97.94 843 PRO A O 1
ATOM 6827 N N . VAL A 1 844 ? -2.576 -34.521 2.667 1.00 98.06 844 VAL A N 1
ATOM 6828 C CA . VAL A 1 844 ? -3.408 -33.351 2.980 1.00 98.06 844 VAL A CA 1
ATOM 6829 C C . VAL A 1 844 ? -2.907 -32.712 4.268 1.00 98.06 844 VAL A C 1
ATOM 6831 O O . VAL A 1 844 ? -2.814 -33.383 5.295 1.00 98.06 844 VAL A O 1
ATOM 6834 N N . LEU A 1 845 ? -2.608 -31.415 4.222 1.00 97.88 845 LEU A N 1
ATOM 6835 C CA . LEU A 1 845 ? -2.369 -30.600 5.407 1.00 97.88 845 LEU A CA 1
ATOM 6836 C C . LEU A 1 845 ? -3.642 -29.827 5.745 1.00 97.88 845 LEU A C 1
ATOM 6838 O O . LEU A 1 845 ? -4.124 -29.032 4.941 1.00 97.88 845 LEU A O 1
ATOM 6842 N N . ILE A 1 846 ? -4.168 -30.049 6.947 1.00 96.25 846 ILE A N 1
ATOM 6843 C CA . ILE A 1 846 ? -5.320 -29.317 7.474 1.00 96.25 846 ILE A CA 1
ATOM 6844 C C . ILE A 1 846 ? -4.799 -28.122 8.273 1.00 96.25 846 ILE A C 1
ATOM 6846 O O . ILE A 1 846 ? -4.123 -28.298 9.286 1.00 96.25 846 ILE A O 1
ATOM 6850 N N . HIS A 1 847 ? -5.108 -26.910 7.815 1.00 94.00 847 HIS A N 1
ATOM 6851 C CA . HIS A 1 847 ? -4.824 -25.678 8.541 1.00 94.00 847 HIS A CA 1
ATOM 6852 C C . HIS A 1 847 ? -6.078 -25.225 9.291 1.00 94.00 847 HIS A C 1
ATOM 6854 O O . HIS A 1 847 ? -7.123 -25.003 8.681 1.00 94.00 847 HIS A O 1
ATOM 6860 N N . VAL A 1 848 ? -5.970 -25.099 10.615 1.00 91.88 848 VAL A N 1
ATOM 6861 C CA . VAL A 1 848 ? -7.103 -24.839 11.508 1.00 91.88 848 VAL A CA 1
ATOM 6862 C C . VAL A 1 848 ? -6.762 -23.743 12.520 1.00 91.88 848 VAL A C 1
ATOM 6864 O O . VAL A 1 848 ? -5.681 -23.752 13.108 1.00 91.88 848 VAL A O 1
ATOM 6867 N N . TYR A 1 849 ? -7.694 -22.803 12.711 1.00 91.44 849 TYR A N 1
ATOM 6868 C CA . TYR A 1 849 ? -7.674 -21.824 13.806 1.00 91.44 849 TYR A CA 1
ATOM 6869 C C . TYR A 1 849 ? -8.924 -21.974 14.680 1.00 91.44 849 TYR A C 1
ATOM 6871 O O . TYR A 1 849 ? -8.800 -22.260 15.866 1.00 91.44 849 TYR A O 1
ATOM 6879 N N . SER A 1 850 ? -10.118 -21.858 14.083 1.00 85.69 850 SER A N 1
ATOM 6880 C CA . SER A 1 850 ? -11.412 -22.203 14.705 1.00 85.69 850 SER A CA 1
ATOM 6881 C C . SER A 1 850 ? -11.829 -21.390 15.938 1.00 85.69 850 SER A C 1
ATOM 6883 O O . SER A 1 850 ? -12.776 -21.777 16.624 1.00 85.69 850 SER A O 1
ATOM 6885 N N . GLY A 1 851 ? -11.154 -20.282 16.242 1.00 89.88 851 GLY A N 1
ATOM 6886 C CA . GLY A 1 851 ? -11.565 -19.382 17.320 1.00 89.88 851 GLY A CA 1
ATOM 6887 C C . GLY A 1 851 ? -12.788 -18.529 16.943 1.00 89.88 851 GLY A C 1
ATOM 6888 O O . GLY A 1 851 ? -12.898 -18.163 15.773 1.00 89.88 851 GLY A O 1
ATOM 6889 N N . PRO A 1 852 ? -13.653 -18.163 17.911 1.00 87.62 852 PRO A N 1
ATOM 6890 C CA . PRO A 1 852 ? -14.716 -17.170 17.726 1.00 87.62 852 PRO A CA 1
ATOM 6891 C C . PRO A 1 852 ? -14.226 -15.886 17.063 1.00 87.62 852 PRO A C 1
ATOM 6893 O O . PRO A 1 852 ? -13.136 -15.400 17.370 1.00 87.62 852 PRO A O 1
ATOM 6896 N N . GLN A 1 853 ? -15.055 -15.335 16.174 1.00 81.38 853 GLN A N 1
ATOM 6897 C CA . GLN A 1 853 ? -14.829 -14.076 15.451 1.00 81.38 853 GLN A CA 1
ATOM 6898 C C . GLN A 1 853 ? -13.571 -14.060 14.560 1.00 81.38 853 GLN A C 1
ATOM 6900 O O . GLN A 1 853 ? -13.027 -12.993 14.244 1.00 81.38 853 GLN A O 1
ATOM 6905 N N . ALA A 1 854 ? -13.076 -15.228 14.147 1.00 88.00 854 ALA A N 1
ATOM 6906 C CA . ALA A 1 854 ? -11.801 -15.364 13.448 1.00 88.00 854 ALA A CA 1
ATOM 6907 C C . ALA A 1 854 ? -11.843 -16.358 12.271 1.00 88.00 854 ALA A C 1
ATOM 6909 O O . ALA A 1 854 ? -11.025 -17.287 12.216 1.00 88.00 854 ALA A O 1
ATOM 6910 N N . PRO A 1 855 ? -12.716 -16.132 11.273 1.00 90.06 855 PRO A N 1
ATOM 6911 C CA . PRO A 1 855 ? -12.757 -16.963 10.079 1.00 90.06 855 PRO A CA 1
ATOM 6912 C C . PRO A 1 855 ? -11.462 -16.836 9.260 1.00 90.06 855 PRO A C 1
ATOM 6914 O O . PRO A 1 855 ? -10.909 -15.744 9.011 1.00 90.06 855 PRO A O 1
ATOM 6917 N N . THR A 1 856 ? -10.958 -17.987 8.830 1.00 91.12 856 THR A N 1
ATOM 6918 C CA . THR A 1 856 ? -9.721 -18.141 8.063 1.00 91.12 856 THR A CA 1
ATOM 6919 C C . THR A 1 856 ? -9.982 -18.169 6.561 1.00 91.12 856 THR A C 1
ATOM 6921 O O . THR A 1 856 ? -9.178 -17.614 5.796 1.00 91.12 856 THR A O 1
ATOM 6924 N N . VAL A 1 857 ? -11.133 -18.699 6.144 1.00 94.00 857 VAL A N 1
ATOM 6925 C CA . VAL A 1 857 ? -11.564 -18.835 4.754 1.00 94.00 857 VAL A CA 1
ATOM 6926 C C . VAL A 1 857 ? -12.148 -17.505 4.278 1.00 94.00 857 VAL A C 1
ATOM 6928 O O . VAL A 1 857 ? -13.283 -17.144 4.560 1.00 94.00 857 VAL A O 1
ATOM 6931 N N . ARG A 1 858 ? -11.331 -16.719 3.569 1.00 93.19 858 ARG A N 1
ATOM 6932 C CA . ARG A 1 858 ? -11.741 -15.435 2.982 1.00 93.19 858 ARG A CA 1
ATOM 6933 C C . ARG A 1 858 ? -11.093 -15.216 1.630 1.00 93.19 858 ARG A C 1
ATOM 6935 O O . ARG A 1 858 ? -9.918 -15.543 1.445 1.00 93.19 858 ARG A O 1
ATOM 6942 N N . ASP A 1 859 ? -11.812 -14.545 0.738 1.00 94.25 859 ASP A N 1
ATOM 6943 C CA . ASP A 1 859 ? -11.251 -14.037 -0.509 1.00 94.25 859 ASP A CA 1
ATOM 6944 C C . ASP A 1 859 ? -10.519 -12.714 -0.246 1.00 94.25 859 ASP A C 1
ATOM 6946 O O . ASP A 1 859 ? -11.016 -11.617 -0.499 1.00 94.25 859 ASP A O 1
ATOM 6950 N N . ALA A 1 860 ? -9.345 -12.823 0.378 1.00 92.38 860 ALA A N 1
ATOM 6951 C CA . ALA A 1 860 ? -8.501 -11.698 0.764 1.00 92.38 860 ALA A CA 1
ATOM 6952 C C . ALA A 1 860 ? -7.021 -12.093 0.765 1.00 92.38 860 ALA A C 1
ATOM 6954 O O . ALA A 1 860 ? -6.661 -13.207 1.152 1.00 92.38 860 ALA A O 1
ATOM 6955 N N . TRP A 1 861 ? -6.137 -11.161 0.406 1.00 90.31 861 TRP A N 1
ATOM 6956 C CA . TRP A 1 861 ? -4.699 -11.424 0.371 1.00 90.31 861 TRP A CA 1
ATOM 6957 C C . TRP A 1 861 ? -4.140 -11.623 1.787 1.00 90.31 861 TRP A C 1
ATOM 6959 O O . TRP A 1 861 ? -4.000 -10.670 2.555 1.00 90.31 861 TRP A O 1
ATOM 6969 N N . ARG A 1 862 ? -3.757 -12.859 2.137 1.00 88.62 862 ARG A N 1
ATOM 6970 C CA . ARG A 1 862 ? -3.185 -13.202 3.460 1.00 88.62 862 ARG A CA 1
ATOM 6971 C C . ARG A 1 862 ? -1.653 -13.097 3.518 1.00 88.62 862 ARG A C 1
ATOM 6973 O O . ARG A 1 862 ? -1.030 -13.572 4.467 1.00 88.62 862 ARG A O 1
ATOM 6980 N N . GLY A 1 863 ? -1.022 -12.485 2.513 1.00 87.81 863 GLY A N 1
ATOM 6981 C CA . GLY A 1 863 ? 0.418 -12.221 2.501 1.00 87.81 863 GLY A CA 1
ATOM 6982 C C . GLY A 1 863 ? 1.264 -13.474 2.713 1.00 87.81 863 GLY A C 1
ATOM 6983 O O . GLY A 1 863 ? 1.117 -14.466 2.008 1.00 87.81 863 GLY A O 1
ATOM 6984 N N . THR A 1 864 ? 2.170 -13.423 3.688 1.00 87.56 864 THR A N 1
ATOM 6985 C CA . THR A 1 864 ? 3.125 -14.507 3.951 1.00 87.56 864 THR A CA 1
ATOM 6986 C C . THR A 1 864 ? 2.446 -15.831 4.319 1.00 87.56 864 THR A C 1
ATOM 6988 O O . THR A 1 864 ? 2.929 -16.873 3.891 1.00 87.56 864 THR A O 1
ATOM 6991 N N . THR A 1 865 ? 1.305 -15.812 5.017 1.00 89.31 865 THR A N 1
ATOM 6992 C CA . THR A 1 865 ? 0.557 -17.039 5.346 1.00 89.31 865 THR A CA 1
ATOM 6993 C C . THR A 1 865 ? 0.014 -17.725 4.091 1.00 89.31 865 THR A C 1
ATOM 6995 O O . THR A 1 865 ? 0.107 -18.940 3.964 1.00 89.31 865 THR A O 1
ATOM 6998 N N . TYR A 1 866 ? -0.487 -16.958 3.118 1.00 90.62 866 TYR A N 1
ATOM 6999 C CA . TYR A 1 866 ? -0.918 -17.517 1.833 1.00 90.62 866 TYR A CA 1
ATOM 7000 C C . TYR A 1 866 ? 0.254 -18.139 1.059 1.00 90.62 866 TYR A C 1
ATOM 7002 O O . TYR A 1 866 ? 0.146 -19.254 0.554 1.00 90.62 866 TYR A O 1
ATOM 7010 N N . LEU A 1 867 ? 1.399 -17.450 1.010 1.00 91.25 867 LEU A N 1
ATOM 7011 C CA . LEU A 1 867 ? 2.601 -17.964 0.345 1.00 91.25 867 LEU A CA 1
ATOM 7012 C C . LEU A 1 867 ? 3.136 -19.233 1.011 1.00 91.25 867 LEU A C 1
ATOM 7014 O O . LEU A 1 867 ? 3.627 -20.116 0.320 1.00 91.25 867 LEU A O 1
ATOM 7018 N N . TRP A 1 868 ? 3.017 -19.350 2.333 1.00 92.31 868 TRP A N 1
ATOM 7019 C CA . TRP A 1 868 ? 3.365 -20.573 3.048 1.00 92.31 868 TRP A CA 1
ATOM 7020 C C . TRP A 1 868 ? 2.533 -21.769 2.570 1.00 92.31 868 TRP A C 1
ATOM 7022 O O . TRP A 1 868 ? 3.089 -22.819 2.256 1.00 92.31 868 TRP A O 1
ATOM 7032 N N . HIS A 1 869 ? 1.216 -21.595 2.426 1.00 94.62 869 HIS A N 1
ATOM 7033 C CA . HIS A 1 869 ? 0.344 -22.645 1.897 1.00 94.62 869 HIS A CA 1
ATOM 7034 C C . HIS A 1 869 ? 0.675 -22.996 0.441 1.00 94.62 869 HIS A C 1
ATOM 7036 O O . HIS A 1 869 ? 0.748 -24.172 0.098 1.00 94.62 869 HIS A O 1
ATOM 7042 N N . GLN A 1 870 ? 0.954 -21.997 -0.400 1.00 93.81 870 GLN A N 1
ATOM 7043 C CA . GLN A 1 870 ? 1.398 -22.223 -1.780 1.00 93.81 870 GLN A CA 1
ATOM 7044 C C . GLN A 1 870 ? 2.734 -22.971 -1.854 1.00 93.81 870 GLN A C 1
ATOM 7046 O O . GLN A 1 870 ? 2.905 -23.849 -2.692 1.00 93.81 870 GLN A O 1
ATOM 7051 N N . MET A 1 871 ? 3.677 -22.655 -0.964 1.00 93.88 871 MET A N 1
ATOM 7052 C CA . MET A 1 871 ? 4.963 -23.344 -0.887 1.00 93.88 871 MET A CA 1
ATOM 7053 C C . MET A 1 871 ? 4.772 -24.825 -0.546 1.00 93.88 871 MET A C 1
ATOM 7055 O O . MET A 1 871 ? 5.351 -25.684 -1.198 1.00 93.88 871 MET A O 1
ATOM 7059 N N . LEU A 1 872 ? 3.919 -25.137 0.431 1.00 95.19 872 LEU A N 1
ATOM 7060 C CA . LEU A 1 872 ? 3.579 -26.522 0.763 1.00 95.19 872 LEU A CA 1
ATOM 7061 C C . LEU A 1 872 ? 2.855 -27.231 -0.393 1.00 95.19 872 LEU A C 1
ATOM 7063 O O . LEU A 1 872 ? 3.129 -28.399 -0.660 1.00 95.19 872 LEU A O 1
ATOM 7067 N N . ALA A 1 873 ? 1.985 -26.526 -1.121 1.00 95.62 873 ALA A N 1
ATOM 7068 C CA . ALA A 1 873 ? 1.340 -27.074 -2.310 1.00 95.62 873 ALA A CA 1
ATOM 7069 C C . ALA A 1 873 ? 2.348 -27.428 -3.416 1.00 95.62 873 ALA A C 1
ATOM 7071 O O . ALA A 1 873 ? 2.235 -28.482 -4.038 1.00 95.62 873 ALA A O 1
ATOM 7072 N N . GLN A 1 874 ? 3.387 -26.611 -3.609 1.00 93.00 874 GLN A N 1
ATOM 7073 C CA . GLN A 1 874 ? 4.494 -26.900 -4.533 1.00 93.00 874 GLN A CA 1
ATOM 7074 C C . GLN A 1 874 ? 5.345 -28.114 -4.123 1.00 93.00 874 GLN A C 1
ATOM 7076 O O . GLN A 1 874 ? 5.998 -28.714 -4.977 1.00 93.00 874 GLN A O 1
ATOM 7081 N N . GLU A 1 875 ? 5.311 -28.498 -2.846 1.00 93.06 875 GLU A N 1
ATOM 7082 C CA . GLU A 1 875 ? 5.923 -29.728 -2.325 1.00 93.06 875 GLU A CA 1
ATOM 7083 C C . GLU A 1 875 ? 4.972 -30.942 -2.391 1.00 93.06 875 GLU A C 1
ATOM 7085 O O . GLU A 1 875 ? 5.279 -32.011 -1.865 1.00 93.06 875 GLU A O 1
ATOM 7090 N N . GLY A 1 876 ? 3.817 -30.802 -3.054 1.00 94.31 876 GLY A N 1
ATOM 7091 C CA . GLY A 1 876 ? 2.884 -31.899 -3.310 1.00 94.31 876 GLY A CA 1
ATOM 7092 C C . GLY A 1 876 ? 1.825 -32.113 -2.226 1.00 94.31 876 GLY A C 1
ATOM 7093 O O . GLY A 1 876 ? 1.207 -33.176 -2.197 1.00 94.31 876 GLY A O 1
ATOM 7094 N N . TYR A 1 877 ? 1.585 -31.140 -1.343 1.00 97.44 877 TYR A N 1
ATOM 7095 C CA . TYR A 1 877 ? 0.490 -31.208 -0.369 1.00 97.44 877 TYR A CA 1
ATOM 7096 C C . TYR A 1 877 ? -0.790 -30.571 -0.913 1.00 97.44 877 TYR A C 1
ATOM 7098 O O . TYR A 1 877 ? -0.772 -29.476 -1.468 1.00 97.44 877 TYR A O 1
ATOM 7106 N N . CYS A 1 878 ? -1.935 -31.199 -0.669 1.00 97.94 878 CYS A N 1
ATOM 7107 C CA . CYS A 1 878 ? -3.206 -30.483 -0.702 1.00 97.94 878 CYS A CA 1
ATOM 7108 C C . CYS A 1 878 ? -3.370 -29.715 0.615 1.00 97.94 878 CYS A C 1
ATOM 7110 O O . CYS A 1 878 ? -3.223 -30.298 1.689 1.00 97.94 878 CYS A O 1
ATOM 7112 N N . ILE A 1 879 ? -3.690 -28.425 0.556 1.00 97.69 879 ILE A N 1
ATOM 7113 C CA . ILE A 1 879 ? -3.947 -27.605 1.746 1.00 97.69 879 ILE A CA 1
ATOM 7114 C C . ILE A 1 879 ? -5.447 -27.445 1.917 1.00 97.69 879 ILE A C 1
ATOM 7116 O O . ILE A 1 879 ? -6.113 -26.914 1.031 1.00 97.69 879 ILE A O 1
ATOM 7120 N N . TRP A 1 880 ? -5.959 -27.884 3.059 1.00 97.00 880 TRP A N 1
ATOM 7121 C CA . TRP A 1 880 ? -7.368 -27.806 3.416 1.00 97.00 880 TRP A CA 1
ATOM 7122 C C . TRP A 1 880 ? -7.578 -26.821 4.563 1.00 97.00 880 TRP A C 1
ATOM 7124 O O . TRP A 1 880 ? -6.907 -26.906 5.593 1.00 97.00 880 TRP A O 1
ATOM 7134 N N . MET A 1 881 ? -8.531 -25.910 4.395 1.00 95.44 881 MET A N 1
ATOM 7135 C CA . MET A 1 881 ? -9.030 -25.007 5.431 1.00 95.44 881 MET A CA 1
ATOM 7136 C C . MET A 1 881 ? -10.551 -25.088 5.453 1.00 95.44 881 MET A C 1
ATOM 7138 O O . MET A 1 881 ? -11.178 -25.143 4.400 1.00 95.44 881 MET A O 1
ATOM 7142 N N . CYS A 1 882 ? -11.138 -25.081 6.643 1.00 94.56 882 CYS A N 1
ATOM 7143 C CA . CYS A 1 882 ? -12.582 -25.074 6.832 1.00 94.56 882 CYS A CA 1
ATOM 7144 C C . CYS A 1 882 ? -12.902 -24.233 8.062 1.00 94.56 882 CYS A C 1
ATOM 7146 O O . CYS A 1 882 ? -12.385 -24.510 9.148 1.00 94.56 882 CYS A O 1
ATOM 7148 N N . ASP A 1 883 ? -13.751 -23.227 7.884 1.00 94.06 883 ASP A N 1
ATOM 7149 C CA . ASP A 1 883 ? -14.286 -22.447 8.989 1.00 94.06 883 ASP A CA 1
ATOM 7150 C C . ASP A 1 883 ? -15.447 -23.234 9.605 1.00 94.06 883 ASP A C 1
ATOM 7152 O O . ASP A 1 883 ? -16.552 -23.312 9.077 1.00 94.06 883 ASP A O 1
ATOM 7156 N N . ASN A 1 884 ? -15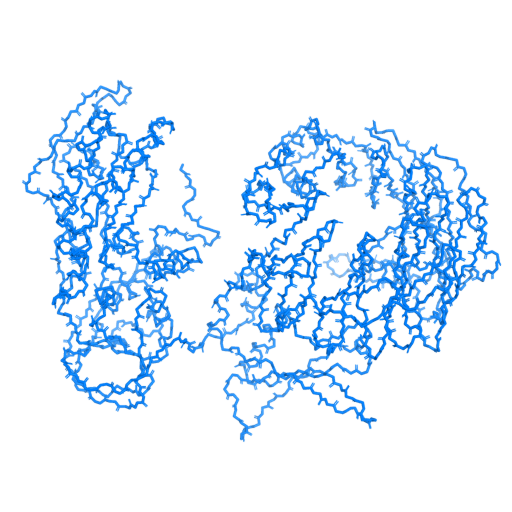.153 -23.911 10.713 1.00 89.69 884 ASN A N 1
ATOM 7157 C CA . ASN A 1 884 ? -16.130 -24.658 11.497 1.00 89.69 884 ASN A CA 1
ATOM 7158 C C . ASN A 1 884 ? -17.039 -23.706 12.301 1.00 89.69 884 ASN A C 1
ATOM 7160 O O . ASN A 1 884 ? -16.764 -22.518 12.409 1.00 89.69 884 ASN A O 1
ATOM 7164 N N . ARG A 1 885 ? -18.089 -24.237 12.946 1.00 87.62 885 ARG A N 1
ATOM 7165 C CA . ARG A 1 885 ? -19.143 -23.447 13.630 1.00 87.62 885 ARG A CA 1
ATOM 7166 C C . ARG A 1 885 ? -18.643 -22.346 14.565 1.00 87.62 885 ARG A C 1
ATOM 7168 O O . ARG A 1 885 ? -19.286 -21.315 14.694 1.00 87.62 885 ARG A O 1
ATOM 7175 N N . SER A 1 886 ? -17.526 -22.582 15.247 1.00 84.94 886 SER A N 1
ATOM 7176 C CA . SER A 1 886 ? -16.965 -21.623 16.191 1.00 84.94 886 SER A CA 1
ATOM 7177 C C . SER A 1 886 ? -16.182 -20.498 15.528 1.00 84.94 886 SER A C 1
ATOM 7179 O O . SER A 1 886 ? -15.831 -19.575 16.236 1.00 84.94 886 SER A O 1
ATOM 7181 N N . ALA A 1 887 ? -15.877 -20.557 14.230 1.00 81.69 887 ALA A N 1
ATOM 7182 C CA . ALA A 1 887 ? -15.057 -19.553 13.557 1.00 81.69 887 ALA A CA 1
ATOM 7183 C C . ALA A 1 887 ? -15.765 -18.192 13.403 1.00 81.69 887 ALA A C 1
ATOM 7185 O O . ALA A 1 887 ? -15.053 -17.195 13.333 1.00 81.69 887 ALA A O 1
ATOM 7186 N N . SER A 1 888 ? -17.113 -18.206 13.372 1.00 62.19 888 SER A N 1
ATOM 7187 C CA . SER A 1 888 ? -18.101 -17.102 13.278 1.00 62.19 888 SER A CA 1
ATOM 7188 C C . SER A 1 888 ? -17.665 -15.821 12.564 1.00 62.19 888 SER A C 1
ATOM 7190 O O . SER A 1 888 ? -16.823 -15.088 13.133 1.00 62.19 888 SER A O 1
#